Protein AF-0000000078447455 (afdb_homodimer)

Structure (mmCIF, N/CA/C/O backbone):
data_AF-0000000078447455-model_v1
#
loop_
_entity.id
_entity.type
_entity.pdbx_description
1 polymer 'glutamine--fructose-6-phosphate transaminase (isomerizing)'
#
loop_
_atom_site.group_PDB
_atom_site.id
_atom_site.type_symbol
_atom_site.label_atom_id
_atom_site.label_alt_id
_atom_site.label_comp_id
_atom_site.label_asym_id
_atom_site.label_entity_id
_atom_site.label_seq_id
_atom_site.pdbx_PDB_ins_code
_atom_site.Cartn_x
_atom_site.Cartn_y
_atom_site.Cartn_z
_atom_site.occupancy
_atom_site.B_iso_or_equiv
_atom_site.auth_seq_id
_atom_site.auth_comp_id
_atom_site.auth_asym_id
_atom_site.auth_atom_id
_atom_site.pdbx_PDB_model_num
ATOM 1 N N . MET A 1 1 ? 68.625 3.104 28.047 1 15.87 1 MET A N 1
ATOM 2 C CA . MET A 1 1 ? 68.812 3.299 29.484 1 15.87 1 MET A CA 1
ATOM 3 C C . MET A 1 1 ? 67.438 3.658 30.125 1 15.87 1 MET A C 1
ATOM 5 O O . MET A 1 1 ? 67.062 3.074 31.141 1 15.87 1 MET A O 1
ATOM 9 N N . TYR A 1 2 ? 67.188 5.035 30.156 1 17.27 2 TYR A N 1
ATOM 10 C CA . TYR A 1 2 ? 66.5 5.887 31.109 1 17.27 2 TYR A CA 1
ATOM 11 C C . TYR A 1 2 ? 65 5.652 31.078 1 17.27 2 TYR A C 1
ATOM 13 O O . TYR A 1 2 ? 64.312 5.934 30.078 1 17.27 2 TYR A O 1
ATOM 21 N N . LEU A 1 3 ? 64.312 4.762 31.828 1 17.94 3 LEU A N 1
ATOM 22 C CA . LEU A 1 3 ? 63.062 4.078 32.031 1 17.94 3 LEU A CA 1
ATOM 23 C C . LEU A 1 3 ? 61.938 5.078 32.312 1 17.94 3 LEU A C 1
ATOM 25 O O . LEU A 1 3 ? 60.844 4.938 31.781 1 17.94 3 LEU A O 1
ATOM 29 N N . ALA A 1 4 ? 62.062 5.879 33.344 1 16.58 4 ALA A N 1
ATOM 30 C CA . ALA A 1 4 ? 61.25 5.832 34.562 1 16.58 4 ALA A CA 1
ATOM 31 C C . ALA A 1 4 ? 59.906 6.484 34.344 1 16.58 4 ALA A C 1
ATOM 33 O O . ALA A 1 4 ? 58.875 5.859 34.594 1 16.58 4 ALA A O 1
ATOM 34 N N . GLU A 1 5 ? 59.469 7.613 35.094 1 16.3 5 GLU A N 1
ATOM 35 C CA . GLU A 1 5 ? 58.781 7.953 36.344 1 16.3 5 GLU A CA 1
ATOM 36 C C . GLU A 1 5 ? 57.531 8.781 36.094 1 16.3 5 GLU A C 1
ATOM 38 O O . GLU A 1 5 ? 56.719 9 37 1 16.3 5 GLU A O 1
ATOM 43 N N . LYS A 1 6 ? 57.375 9.539 35.094 1 17.77 6 LYS A N 1
ATOM 44 C CA . LYS A 1 6 ? 56.844 10.852 35.438 1 17.77 6 LYS A CA 1
ATOM 45 C C . LYS A 1 6 ? 55.375 10.742 35.906 1 17.77 6 LYS A C 1
ATOM 47 O O . LYS A 1 6 ? 54.688 9.789 35.562 1 17.77 6 LYS A O 1
ATOM 52 N N . GLY A 1 7 ? 54.75 11.852 36.438 1 18.23 7 GLY A N 1
ATOM 53 C CA . GLY A 1 7 ? 54.031 12.531 37.5 1 18.23 7 GLY A CA 1
ATOM 54 C C . GLY A 1 7 ? 52.531 12.297 37.438 1 18.23 7 GLY A C 1
ATOM 55 O O . GLY A 1 7 ? 51.938 12.266 36.375 1 18.23 7 GLY A O 1
ATOM 56 N N . PHE A 1 8 ? 51.844 11.75 38.562 1 18.41 8 PHE A N 1
ATOM 57 C CA . PHE A 1 8 ? 50.812 11.07 39.344 1 18.41 8 PHE A CA 1
ATOM 58 C C . PHE A 1 8 ? 49.594 11.984 39.562 1 18.41 8 PHE A C 1
ATOM 60 O O . PHE A 1 8 ? 49.281 12.359 40.688 1 18.41 8 PHE A O 1
ATOM 67 N N . PHE A 1 9 ? 49.219 12.984 38.656 1 18.19 9 PHE A N 1
ATOM 68 C CA . PHE A 1 9 ? 48.406 14.07 39.188 1 18.19 9 PHE A CA 1
ATOM 69 C C . PHE A 1 9 ? 47.188 13.531 39.906 1 18.19 9 PHE A C 1
ATOM 71 O O . PHE A 1 9 ? 46.438 12.711 39.375 1 18.19 9 PHE A O 1
ATOM 78 N N . THR A 1 10 ? 47.188 13.492 41.25 1 17.3 10 THR A N 1
ATOM 79 C CA . THR A 1 10 ? 46.406 13.055 42.406 1 17.3 10 THR A CA 1
ATOM 80 C C . THR A 1 10 ? 45.031 13.719 42.406 1 17.3 10 THR A C 1
ATOM 82 O O . THR A 1 10 ? 44.906 14.945 42.5 1 17.3 10 THR A O 1
ATOM 85 N N . PHE A 1 11 ? 44.156 13.484 41.469 1 16.73 11 PHE A N 1
ATOM 86 C CA . PHE A 1 11 ? 42.812 14.047 41.531 1 16.73 11 PHE A CA 1
ATOM 87 C C . PHE A 1 11 ? 42.188 13.828 42.906 1 16.73 11 PHE A C 1
ATOM 89 O O . PHE A 1 11 ? 41.938 12.688 43.312 1 16.73 11 PHE A O 1
ATOM 96 N N . ASN A 1 12 ? 42.594 14.617 43.938 1 16.53 12 ASN A N 1
ATOM 97 C CA . ASN A 1 12 ? 42.312 14.688 45.375 1 16.53 12 ASN A CA 1
ATOM 98 C C . ASN A 1 12 ? 40.844 14.461 45.688 1 16.53 12 ASN A C 1
ATOM 100 O O . ASN A 1 12 ? 40 14.602 44.812 1 16.53 12 ASN A O 1
ATOM 104 N N . ASN A 1 13 ? 40.344 14.406 47.094 1 17.31 13 ASN A N 1
ATOM 105 C CA . ASN A 1 13 ? 39.688 13.812 48.25 1 17.31 13 ASN A CA 1
ATOM 106 C C . ASN A 1 13 ? 38.344 14.453 48.5 1 17.31 13 ASN A C 1
ATOM 108 O O . ASN A 1 13 ? 37.375 13.766 48.875 1 17.31 13 ASN A O 1
ATOM 112 N N . GLY A 1 14 ? 38.188 15.844 48.719 1 17.05 14 GLY A N 1
ATOM 113 C CA . GLY A 1 14 ? 37.656 16.203 50 1 17.05 14 GLY A CA 1
ATOM 114 C C . GLY A 1 14 ? 36.156 15.891 50.125 1 17.05 14 GLY A C 1
ATOM 115 O O . GLY A 1 14 ? 35.75 15.227 51.094 1 17.05 14 GLY A O 1
ATOM 116 N N . THR A 1 15 ? 35.125 16.797 49.625 1 17.81 15 THR A N 1
ATOM 117 C CA . THR A 1 15 ? 34.344 17.781 50.344 1 17.81 15 THR A CA 1
ATOM 118 C C . THR A 1 15 ? 33 17.188 50.75 1 17.81 15 THR A C 1
ATOM 120 O O . THR A 1 15 ? 32.375 16.453 49.969 1 17.81 15 THR A O 1
ATOM 123 N N . ASN A 1 16 ? 32.344 17.422 52.031 1 17.3 16 ASN A N 1
ATOM 124 C CA . ASN A 1 16 ? 31.516 17 53.188 1 17.3 16 ASN A CA 1
ATOM 125 C C . ASN A 1 16 ? 30.031 17.125 52.875 1 17.3 16 ASN A C 1
ATOM 127 O O . ASN A 1 16 ? 29.578 18.141 52.344 1 17.3 16 ASN A O 1
ATOM 131 N N . PHE A 1 17 ? 29.25 16.094 52.656 1 19.05 17 PHE A N 1
ATOM 132 C CA . PHE A 1 17 ? 27.797 15.914 52.594 1 19.05 17 PHE A CA 1
ATOM 133 C C . PHE A 1 17 ? 27.141 16.406 53.844 1 19.05 17 PHE A C 1
ATOM 135 O O . PHE A 1 17 ? 27.25 15.789 54.906 1 19.05 17 PHE A O 1
ATOM 142 N N . TYR A 1 18 ? 27.125 17.719 54.281 1 17.47 18 TYR A N 1
ATOM 143 C CA . TYR A 1 18 ? 26.688 18.281 55.562 1 17.47 18 TYR A CA 1
ATOM 144 C C . TYR A 1 18 ? 25.359 17.672 56 1 17.47 18 TYR A C 1
ATOM 146 O O . TYR A 1 18 ? 24.469 17.469 55.156 1 17.47 18 TYR A O 1
ATOM 154 N N . ASN A 1 19 ? 25.125 16.891 57.281 1 19.56 19 ASN A N 1
ATOM 155 C CA . ASN A 1 19 ? 24.5 16.344 58.469 1 19.56 19 ASN A CA 1
ATOM 156 C C . ASN A 1 19 ? 23.422 17.266 59.031 1 19.56 19 ASN A C 1
ATOM 158 O O . ASN A 1 19 ? 22.469 16.812 59.656 1 19.56 19 ASN A O 1
ATOM 162 N N . TRP A 1 20 ? 23.594 18.656 59.375 1 18 20 TRP A N 1
ATOM 163 C CA . TRP A 1 20 ? 23.5 19.359 60.656 1 18 20 TRP A CA 1
ATOM 164 C C . TRP A 1 20 ? 22.125 20.016 60.812 1 18 20 TRP A C 1
ATOM 166 O O . TRP A 1 20 ? 21.828 20.609 61.844 1 18 20 TRP A O 1
ATOM 176 N N . LEU A 1 21 ? 21.297 20.547 59.844 1 17.94 21 LEU A N 1
ATOM 177 C CA . LEU A 1 21 ? 20.625 21.703 60.406 1 17.94 21 LEU A CA 1
ATOM 178 C C . LEU A 1 21 ? 19.641 21.281 61.5 1 17.94 21 LEU A C 1
ATOM 180 O O . LEU A 1 21 ? 19 20.234 61.375 1 17.94 21 LEU A O 1
ATOM 184 N N . ASN A 1 22 ? 19.656 21.766 62.812 1 18.16 22 ASN A N 1
ATOM 185 C CA . ASN A 1 22 ? 19.281 21.844 64.188 1 18.16 22 ASN A CA 1
ATOM 186 C C . ASN A 1 22 ? 17.781 22.031 64.375 1 18.16 22 ASN A C 1
ATOM 188 O O . ASN A 1 22 ? 17.047 22.094 63.375 1 18.16 22 ASN A O 1
ATOM 192 N N . PRO A 1 23 ? 17.438 23 65.125 1 19.02 23 PRO A N 1
ATOM 193 C CA . PRO A 1 23 ? 16.547 23.234 66.25 1 19.02 23 PRO A CA 1
ATOM 194 C C . PRO A 1 23 ? 15.102 23.484 65.875 1 19.02 23 PRO A C 1
ATOM 196 O O . PRO A 1 23 ? 14.188 22.812 66.375 1 19.02 23 PRO A O 1
ATOM 199 N N . LYS A 1 24 ? 14.672 24.953 65.875 1 20.27 24 LYS A N 1
ATOM 200 C CA . LYS A 1 24 ? 13.641 25.797 66.5 1 20.27 24 LYS A CA 1
ATOM 201 C C . LYS A 1 24 ? 12.445 25.953 65.562 1 20.27 24 LYS A C 1
ATOM 203 O O . LYS A 1 24 ? 11.625 26.859 65.75 1 20.27 24 LYS A O 1
ATOM 208 N N . ASP A 1 25 ? 12.234 25.156 64.5 1 17.86 25 ASP A N 1
ATOM 209 C CA . ASP A 1 25 ? 11.195 25.656 63.594 1 17.86 25 ASP A CA 1
ATOM 210 C C . ASP A 1 25 ? 9.852 25.781 64.312 1 17.86 25 ASP A C 1
ATOM 212 O O . ASP A 1 25 ? 9.375 24.812 64.938 1 17.86 25 ASP A O 1
ATOM 216 N N . LYS A 1 26 ? 9.406 27.125 64.562 1 20.67 26 LYS A N 1
ATOM 217 C CA . LYS A 1 26 ? 8.477 28.141 65.062 1 20.67 26 LYS A CA 1
ATOM 218 C C . LYS A 1 26 ? 7.035 27.766 64.75 1 20.67 26 LYS A C 1
ATOM 220 O O . LYS A 1 26 ? 6.773 26.953 63.875 1 20.67 26 LYS A O 1
ATOM 225 N N . HIS A 1 27 ? 5.961 28.562 64.938 1 20.03 27 HIS A N 1
ATOM 226 C CA . HIS A 1 27 ? 4.637 28.703 65.562 1 20.03 27 HIS A CA 1
ATOM 227 C C . HIS A 1 27 ? 3.543 28.406 64.5 1 20.03 27 HIS A C 1
ATOM 229 O O . HIS A 1 27 ? 3.203 29.266 63.719 1 20.03 27 HIS A O 1
ATOM 235 N N . LEU A 1 28 ? 3.533 27.297 63.875 1 17.14 28 LEU A N 1
ATOM 236 C CA . LEU A 1 28 ? 2.695 27.062 62.719 1 17.14 28 LEU A CA 1
ATOM 237 C C . LEU A 1 28 ? 1.22 27.047 63.094 1 17.14 28 LEU A C 1
ATOM 239 O O . LEU A 1 28 ? 0.357 26.797 62.25 1 17.14 28 LEU A O 1
ATOM 243 N N . VAL A 1 29 ? 0.848 26.875 64.312 1 18.94 29 VAL A N 1
ATOM 244 C CA . VAL A 1 29 ? -0.342 26.047 64.5 1 18.94 29 VAL A CA 1
ATOM 245 C C . VAL A 1 29 ? -1.56 26.797 63.938 1 18.94 29 VAL A C 1
ATOM 247 O O . VAL A 1 29 ? -2.604 26.188 63.688 1 18.94 29 VAL A O 1
ATOM 250 N N . ASP A 1 30 ? -1.651 28.031 63.656 1 17 30 ASP A N 1
ATOM 251 C CA . ASP A 1 30 ? -2.844 28.578 64.312 1 17 30 ASP A CA 1
ATOM 252 C C . ASP A 1 30 ? -4.098 28.281 63.469 1 17 30 ASP A C 1
ATOM 254 O O . ASP A 1 30 ? -5.207 28.641 63.875 1 17 30 ASP A O 1
ATOM 258 N N . SER A 1 31 ? -4.062 27.891 62.188 1 17.94 31 SER A N 1
ATOM 259 C CA . SER A 1 31 ? -5.262 28.391 61.531 1 17.94 31 SER A CA 1
ATOM 260 C C . SER A 1 31 ? -6.508 27.672 62.031 1 17.94 31 SER A C 1
ATOM 262 O O . SER A 1 31 ? -6.504 26.438 62.188 1 17.94 31 SER A O 1
ATOM 264 N N . SER A 1 32 ? -7.445 28.344 62.719 1 18.02 32 SER A N 1
ATOM 265 C CA . SER A 1 32 ? -8.773 28.188 63.281 1 18.02 32 SER A CA 1
ATOM 266 C C . SER A 1 32 ? -9.742 27.578 62.281 1 18.02 32 SER A C 1
ATOM 268 O O . SER A 1 32 ? -9.93 28.125 61.188 1 18.02 32 SER A O 1
ATOM 270 N N . ARG A 1 33 ? -10.016 26.203 62.344 1 19.64 33 ARG A N 1
ATOM 271 C CA . ARG A 1 33 ? -10.719 25.109 61.688 1 19.64 33 ARG A CA 1
ATOM 272 C C . ARG A 1 33 ? -12.148 25.516 61.312 1 19.64 33 ARG A C 1
ATOM 274 O O . ARG A 1 33 ? -12.578 25.359 60.188 1 19.64 33 ARG A O 1
ATOM 281 N N . CYS A 1 34 ? -13.18 25.203 62.062 1 18.59 34 CYS A N 1
ATOM 282 C CA . CYS A 1 34 ? -14.281 24.312 61.75 1 18.59 34 CYS A CA 1
ATOM 283 C C . CYS A 1 34 ? -15.492 25.094 61.25 1 18.59 34 CYS A C 1
ATOM 285 O O . CYS A 1 34 ? -16.562 24.531 61.062 1 18.59 34 CYS A O 1
ATOM 287 N N . ARG A 1 35 ? -15.672 26.391 61.188 1 17.97 35 ARG A N 1
ATOM 288 C CA . ARG A 1 35 ? -16.984 26.797 61.688 1 17.97 35 ARG A CA 1
ATOM 289 C C . ARG A 1 35 ? -18.094 26.297 60.781 1 17.97 35 ARG A C 1
ATOM 291 O O . ARG A 1 35 ? -19.109 25.781 61.25 1 17.97 35 ARG A O 1
ATOM 298 N N . ASN A 1 36 ? -18.312 26.938 59.625 1 18.27 36 ASN A N 1
ATOM 299 C CA . ASN A 1 36 ? -19.703 27.344 59.5 1 18.27 36 ASN A CA 1
ATOM 300 C C . ASN A 1 36 ? -20.594 26.172 59.094 1 18.27 36 ASN A C 1
ATOM 302 O O . ASN A 1 36 ? -20.109 25.172 58.562 1 18.27 36 ASN A O 1
ATOM 306 N N . THR A 1 37 ? -22.031 26.219 59.188 1 18.66 37 THR A N 1
ATOM 307 C CA . THR A 1 37 ? -23.359 25.688 59.469 1 18.66 37 THR A CA 1
ATOM 308 C C . THR A 1 37 ? -23.906 24.906 58.25 1 18.66 37 THR A C 1
ATOM 310 O O . THR A 1 37 ? -24.5 23.844 58.438 1 18.66 37 THR A O 1
ATOM 313 N N . ASP A 1 38 ? -24.328 25.578 57.156 1 20.11 38 ASP A N 1
ATOM 314 C CA . ASP A 1 38 ? -25.656 25.25 56.625 1 20.11 38 ASP A CA 1
ATOM 315 C C . ASP A 1 38 ? -25.625 23.922 55.875 1 20.11 38 ASP A C 1
ATOM 317 O O . ASP A 1 38 ? -24.578 23.469 55.406 1 20.11 38 ASP A O 1
ATOM 321 N N . GLY A 1 39 ? -26.781 23.094 55.75 1 21.58 39 GLY A N 1
ATOM 322 C CA . GLY A 1 39 ? -27.375 21.781 55.562 1 21.58 39 GLY A CA 1
ATOM 323 C C . GLY A 1 39 ? -27.188 21.234 54.156 1 21.58 39 GLY A C 1
ATOM 324 O O . GLY A 1 39 ? -27.812 20.234 53.781 1 21.58 39 GLY A O 1
ATOM 325 N N . LYS A 1 40 ? -26.906 22.125 53.156 1 22.47 40 LYS A N 1
ATOM 326 C CA . LYS A 1 40 ? -27.266 21.703 51.781 1 22.47 40 LYS A CA 1
ATOM 327 C C . LYS A 1 40 ? -26.547 20.406 51.406 1 22.47 40 LYS A C 1
ATOM 329 O O . LYS A 1 40 ? -25.375 20.234 51.688 1 22.47 40 LYS A O 1
ATOM 334 N N . SER A 1 41 ? -27.344 19.344 51.031 1 22.39 41 SER A N 1
ATOM 335 C CA . SER A 1 41 ? -27.266 17.906 50.812 1 22.39 41 SER A CA 1
ATOM 336 C C . SER A 1 41 ? -26.234 17.547 49.75 1 22.39 41 SER A C 1
ATOM 338 O O . SER A 1 41 ? -25.953 18.344 48.875 1 22.39 41 SER A O 1
ATOM 340 N N . GLY A 1 42 ? -25.297 16.516 50 1 21.34 42 GLY A N 1
ATOM 341 C CA . GLY A 1 42 ? -24.047 15.953 49.531 1 21.34 42 GLY A CA 1
ATOM 342 C C . GLY A 1 42 ? -24.109 15.453 48.094 1 21.34 42 GLY A C 1
ATOM 343 O O . GLY A 1 42 ? -23.109 14.938 47.562 1 21.34 42 GLY A O 1
ATOM 344 N N . ILE A 1 43 ? -25.312 15.125 47.594 1 21.42 43 ILE A N 1
ATOM 345 C CA . ILE A 1 43 ? -25.5 14.141 46.531 1 21.42 43 ILE A CA 1
ATOM 346 C C . ILE A 1 43 ? -25.078 14.742 45.188 1 21.42 43 ILE A C 1
ATOM 348 O O . ILE A 1 43 ? -24.875 14.016 44.219 1 21.42 43 ILE A O 1
ATOM 352 N N . ASP A 1 44 ? -25.312 16.078 45 1 20.69 44 ASP A N 1
ATOM 353 C CA . ASP A 1 44 ? -25.391 16.672 43.656 1 20.69 44 ASP A CA 1
ATOM 354 C C . ASP A 1 44 ? -24.031 16.672 42.969 1 20.69 44 ASP A C 1
ATOM 356 O O . ASP A 1 44 ? -23.891 17.188 41.875 1 20.69 44 ASP A O 1
ATOM 360 N N . TYR A 1 45 ? -22.953 16.625 43.75 1 21.72 45 TYR A N 1
ATOM 361 C CA . TYR A 1 45 ? -21.656 17.016 43.219 1 21.72 45 TYR A CA 1
ATOM 362 C C . TYR A 1 45 ? -21.156 16 42.188 1 21.72 45 TYR A C 1
ATOM 364 O O . TYR A 1 45 ? -20.25 16.297 41.406 1 21.72 45 TYR A O 1
ATOM 372 N N . LEU A 1 46 ? -21.484 14.664 42.438 1 21.72 46 LEU A N 1
ATOM 373 C CA . LEU A 1 46 ? -20.812 13.609 41.688 1 21.72 46 LEU A CA 1
ATOM 374 C C . LEU A 1 46 ? -21.234 13.641 40.219 1 21.72 46 LEU A C 1
ATOM 376 O O . LEU A 1 46 ? -20.609 12.984 39.375 1 21.72 46 LEU A O 1
ATOM 380 N N . SER A 1 47 ? -22.5 14.062 39.938 1 22.23 47 SER A N 1
ATOM 381 C CA . SER A 1 47 ? -23.125 13.938 38.625 1 22.23 47 SER A CA 1
ATOM 382 C C . SER A 1 47 ? -22.359 14.75 37.562 1 22.23 47 SER A C 1
ATOM 384 O O . SER A 1 47 ? -22.453 14.477 36.375 1 22.23 47 SER A O 1
ATOM 386 N N . SER A 1 48 ? -21.953 15.945 37.938 1 22.47 48 SER A N 1
ATOM 387 C CA . SER A 1 48 ? -21.5 16.922 36.969 1 22.47 48 SER A CA 1
ATOM 388 C C . SER A 1 48 ? -20.203 16.453 36.281 1 22.47 48 SER A C 1
ATOM 390 O O . SER A 1 48 ? -19.703 17.109 35.375 1 22.47 48 SER A O 1
ATOM 392 N N . LEU A 1 49 ? -19.391 15.672 37.031 1 22.42 49 LEU A N 1
ATOM 393 C CA . LEU A 1 49 ? -18.078 15.336 36.5 1 22.42 49 LEU A CA 1
ATOM 394 C C . LEU A 1 49 ? -18.188 14.477 35.25 1 22.42 49 LEU A C 1
ATOM 396 O O . LEU A 1 49 ? -17.25 14.359 34.469 1 22.42 49 LEU A O 1
ATOM 400 N N . PHE A 1 50 ? -19.234 13.602 35.219 1 25.06 50 PHE A N 1
ATOM 401 C CA . PHE A 1 50 ? -19.344 12.531 34.219 1 25.06 50 PHE A CA 1
ATOM 402 C C . PHE A 1 50 ? -19.672 13.102 32.844 1 25.06 50 PHE A C 1
ATOM 404 O O . PHE A 1 50 ? -19.828 12.352 31.875 1 25.06 50 PHE A O 1
ATOM 411 N N . HIS A 1 51 ? -20.328 14.25 32.781 1 23.11 51 HIS A N 1
ATOM 412 C CA . HIS A 1 51 ? -20.875 14.625 31.484 1 23.11 51 HIS A CA 1
ATOM 413 C C . HIS A 1 51 ? -19.75 14.781 30.453 1 23.11 51 HIS A C 1
ATOM 415 O O . HIS A 1 51 ? -20.031 14.906 29.25 1 23.11 51 HIS A O 1
ATOM 421 N N . ARG A 1 52 ? -18.578 15.352 30.828 1 22.95 52 ARG A N 1
ATOM 422 C CA . ARG A 1 52 ? -17.781 15.922 29.75 1 22.95 52 ARG A CA 1
ATOM 423 C C . ARG A 1 52 ? -17.078 14.828 28.953 1 22.95 52 ARG A C 1
ATOM 425 O O . ARG A 1 52 ? -16.078 15.086 28.281 1 22.95 52 ARG A O 1
ATOM 432 N N . PHE A 1 53 ? -17.312 13.57 29.344 1 26.12 53 PHE A N 1
ATOM 433 C CA . PHE A 1 53 ? -16.5 12.641 28.547 1 26.12 53 PHE A CA 1
ATOM 434 C C . PHE A 1 53 ? -16.891 12.695 27.078 1 26.12 53 PHE A C 1
ATOM 436 O O . PHE A 1 53 ? -17.812 11.984 26.656 1 26.12 53 PHE A O 1
ATOM 443 N N . LYS A 1 54 ? -16.922 13.898 26.5 1 25.78 54 LYS A N 1
ATOM 444 C CA . LYS A 1 54 ? -17.094 14.18 25.078 1 25.78 54 LYS A CA 1
ATOM 445 C C . LYS A 1 54 ? -16.203 13.289 24.234 1 25.78 54 LYS A C 1
ATOM 447 O O . LYS A 1 54 ? -15.109 12.898 24.656 1 25.78 54 LYS A O 1
ATOM 452 N N . SER A 1 55 ? -16.828 12.633 23.297 1 27.78 55 SER A N 1
ATOM 453 C CA . SER A 1 55 ? -16.406 11.82 22.172 1 27.78 55 SER A CA 1
ATOM 454 C C . SER A 1 55 ? -15.133 12.375 21.547 1 27.78 55 SER A C 1
ATOM 456 O O . SER A 1 55 ? -15.172 13.367 20.812 1 27.78 55 SER A O 1
ATOM 458 N N . ILE A 1 56 ? -14.18 12.359 22.328 1 27.73 56 ILE A N 1
ATOM 459 C CA . ILE A 1 56 ? -12.977 13.133 22.031 1 27.73 56 ILE A CA 1
ATOM 460 C C . ILE A 1 56 ? -12.336 12.633 20.75 1 27.73 56 ILE A C 1
ATOM 462 O O . ILE A 1 56 ? -11.117 12.641 20.609 1 27.73 56 ILE A O 1
ATOM 466 N N . PHE A 1 57 ? -12.93 11.688 20.062 1 29.36 57 PHE A N 1
ATOM 467 C CA . PHE A 1 57 ? -12.086 11.516 18.891 1 29.36 57 PHE A CA 1
ATOM 468 C C . PHE A 1 57 ? -11.938 12.828 18.141 1 29.36 57 PHE A C 1
ATOM 470 O O . PHE A 1 57 ? -12.922 13.375 17.641 1 29.36 57 PHE A O 1
ATOM 477 N N . PRO A 1 58 ? -10.898 13.484 18.453 1 29.06 58 PRO A N 1
ATOM 478 C CA . PRO A 1 58 ? -10.773 14.836 17.922 1 29.06 58 PRO A CA 1
ATOM 479 C C . PRO A 1 58 ? -10.859 14.883 16.391 1 29.06 58 PRO A C 1
ATOM 481 O O . PRO A 1 58 ? -10.484 13.922 15.719 1 29.06 58 PRO A O 1
ATOM 484 N N . ILE A 1 59 ? -11.797 15.445 15.93 1 29.44 59 ILE A N 1
ATOM 485 C CA . ILE A 1 59 ? -12.047 15.859 14.555 1 29.44 59 ILE A CA 1
ATOM 486 C C . ILE A 1 59 ? -10.75 16.344 13.914 1 29.44 59 ILE A C 1
ATOM 488 O O . ILE A 1 59 ? -10.141 17.312 14.391 1 29.44 59 ILE A O 1
ATOM 492 N N . ARG A 1 60 ? -10.156 15.508 13.211 1 33.34 60 ARG A N 1
ATOM 493 C CA . ARG A 1 60 ? -8.875 15.594 12.516 1 33.34 60 ARG A CA 1
ATOM 494 C C . ARG A 1 60 ? -8.914 16.688 11.445 1 33.34 60 ARG A C 1
ATOM 496 O O . ARG A 1 60 ? -9.719 16.625 10.516 1 33.34 60 ARG A O 1
ATOM 503 N N . TYR A 1 61 ? -8.602 17.953 11.859 1 33.84 61 TYR A N 1
ATOM 504 C CA . TYR A 1 61 ? -8.797 19.219 11.141 1 33.84 61 TYR A CA 1
ATOM 505 C C . TYR A 1 61 ? -7.551 19.578 10.336 1 33.84 61 TYR A C 1
ATOM 507 O O . TYR A 1 61 ? -6.438 19.188 10.688 1 33.84 61 TYR A O 1
ATOM 515 N N . ALA A 1 62 ? -7.641 20.109 9.188 1 37.44 62 ALA A N 1
ATOM 516 C CA . ALA A 1 62 ? -6.766 20.5 8.086 1 37.44 62 ALA A CA 1
ATOM 517 C C . ALA A 1 62 ? -5.938 21.734 8.469 1 37.44 62 ALA A C 1
ATOM 519 O O . ALA A 1 62 ? -6.469 22.719 8.984 1 37.44 62 ALA A O 1
ATOM 520 N N . GLU A 1 63 ? -4.676 21.641 8.875 1 47.94 63 GLU A N 1
ATOM 521 C CA . GLU A 1 63 ? -3.869 22.781 9.305 1 47.94 63 GLU A CA 1
ATOM 522 C C . GLU A 1 63 ? -2.973 23.281 8.172 1 47.94 63 GLU A C 1
ATOM 524 O O . GLU A 1 63 ? -1.785 22.953 8.125 1 47.94 63 GLU A O 1
ATOM 529 N N . CYS A 1 64 ? -3.438 23.5 6.996 1 61.94 64 CYS A N 1
ATOM 530 C CA . CYS A 1 64 ? -2.645 24.125 5.941 1 61.94 64 CYS A CA 1
ATOM 531 C C . CYS A 1 64 ? -2.973 25.609 5.82 1 61.94 64 CYS A C 1
ATOM 533 O O . CYS A 1 64 ? -4.086 26.031 6.137 1 61.94 64 CYS A O 1
ATOM 535 N N . CYS A 1 65 ? -1.994 26.641 6.223 1 83.31 65 CYS A N 1
ATOM 536 C CA . CYS A 1 65 ? -2.084 28.094 6.137 1 83.31 65 CYS A CA 1
ATOM 537 C C . CYS A 1 65 ? -1.153 28.766 7.148 1 83.31 65 CYS A C 1
ATOM 539 O O . CYS A 1 65 ? -0.583 28.094 8.008 1 83.31 65 CYS A O 1
ATOM 541 N N . GLY A 1 66 ? -0.867 29.875 6.934 1 90.38 66 GLY A N 1
ATOM 542 C CA . GLY A 1 66 ? 0.007 30.641 7.816 1 90.38 66 GLY A CA 1
ATOM 543 C C . GLY A 1 66 ? -0.608 31.938 8.289 1 90.38 66 GLY A C 1
ATOM 544 O O . GLY A 1 66 ? -1.161 32.688 7.492 1 90.38 66 GLY A O 1
ATOM 545 N N . ILE A 1 67 ? -0.547 32.156 9.594 1 95.62 67 ILE A N 1
ATOM 546 C CA . ILE A 1 67 ? -1.048 33.375 10.219 1 95.62 67 ILE A CA 1
ATOM 547 C C . ILE A 1 67 ? 0.123 34.281 10.594 1 95.62 67 ILE A C 1
ATOM 549 O O . ILE A 1 67 ? 1.155 33.812 11.07 1 95.62 67 ILE A O 1
ATOM 553 N N . VAL A 1 68 ? -0.013 35.562 10.32 1 97.12 68 VAL A N 1
ATOM 554 C CA . VAL A 1 68 ? 0.916 36.562 10.836 1 97.12 68 VAL A CA 1
ATOM 555 C C . VAL A 1 68 ? 0.138 37.75 11.391 1 97.12 68 VAL A C 1
ATOM 557 O O . VAL A 1 68 ? -0.874 38.156 10.82 1 97.12 68 VAL A O 1
ATOM 560 N N . GLY A 1 69 ? 0.469 38.219 12.531 1 98.06 69 GLY A N 1
ATOM 561 C CA . GLY A 1 69 ? -0.075 39.406 13.164 1 98.06 69 GLY A CA 1
ATOM 562 C C . GLY A 1 69 ? 0.99 40.281 13.781 1 98.06 69 GLY A C 1
ATOM 563 O O . GLY A 1 69 ? 2.066 39.812 14.148 1 98.06 69 GLY A O 1
ATOM 564 N N . TYR A 1 70 ? 0.648 41.531 13.82 1 97.69 70 TYR A N 1
ATOM 565 C CA . TYR A 1 70 ? 1.624 42.469 14.367 1 97.69 70 TYR A CA 1
ATOM 566 C C . TYR A 1 70 ? 0.933 43.625 15.047 1 97.69 70 TYR A C 1
ATOM 568 O O . TYR A 1 70 ? -0.073 44.156 14.547 1 97.69 70 TYR A O 1
ATOM 576 N N . LEU A 1 71 ? 1.352 43.969 16.203 1 97.69 71 LEU A N 1
ATOM 577 C CA . LEU A 1 71 ? 1.02 45.188 16.953 1 97.69 71 LEU A CA 1
ATOM 578 C C . LEU A 1 71 ? 2.283 45.906 17.406 1 97.69 71 LEU A C 1
ATOM 580 O O . LEU A 1 71 ? 3.057 45.375 18.203 1 97.69 71 LEU A O 1
ATOM 584 N N . GLY A 1 72 ? 2.479 47.094 16.875 1 94.88 72 GLY A N 1
ATOM 585 C CA . GLY A 1 72 ? 3.688 47.781 17.281 1 94.88 72 GLY A CA 1
ATOM 586 C C . GLY A 1 72 ? 4.016 49 16.422 1 94.88 72 GLY A C 1
ATOM 587 O O . GLY A 1 72 ? 3.184 49.438 15.641 1 94.88 72 GLY A O 1
ATOM 588 N N . PRO A 1 73 ? 5.215 49.5 16.578 1 92.5 73 PRO A N 1
ATOM 589 C CA . PRO A 1 73 ? 5.566 50.781 15.93 1 92.5 73 PRO A CA 1
ATOM 590 C C . PRO A 1 73 ? 6.113 50.594 14.516 1 92.5 73 PRO A C 1
ATOM 592 O O . PRO A 1 73 ? 6.18 51.531 13.742 1 92.5 73 PRO A O 1
ATOM 595 N N . GLU A 1 74 ? 6.508 49.438 14.125 1 90.81 74 GLU A N 1
ATOM 596 C CA . GLU A 1 74 ? 7.043 49.219 12.781 1 90.81 74 GLU A CA 1
ATOM 597 C C . GLU A 1 74 ? 5.945 49.312 11.727 1 90.81 74 GLU A C 1
ATOM 599 O O . GLU A 1 74 ? 4.758 49.219 12.047 1 90.81 74 GLU A O 1
ATOM 604 N N . GLU A 1 75 ? 6.445 49.531 10.523 1 91.44 75 GLU A N 1
ATOM 605 C CA . GLU A 1 75 ? 5.469 49.531 9.438 1 91.44 75 GLU A CA 1
ATOM 606 C C . GLU A 1 75 ? 4.785 48.156 9.336 1 91.44 75 GLU A C 1
ATOM 608 O O . GLU A 1 75 ? 5.359 47.188 8.805 1 91.44 75 GLU A O 1
ATOM 613 N N . THR A 1 76 ? 3.574 48.156 9.664 1 94.19 76 THR A N 1
ATOM 614 C CA . THR A 1 76 ? 2.828 46.906 9.805 1 94.19 76 THR A CA 1
ATOM 615 C C . THR A 1 76 ? 2.793 46.156 8.477 1 94.19 76 THR A C 1
ATOM 617 O O . THR A 1 76 ? 2.945 44.938 8.453 1 94.19 76 THR A O 1
ATOM 620 N N . LYS A 1 77 ? 2.592 46.906 7.391 1 94.81 77 LYS A N 1
ATOM 621 C CA . LYS A 1 77 ? 2.508 46.25 6.078 1 94.81 77 LYS A CA 1
ATOM 622 C C . LYS A 1 77 ? 3.775 45.469 5.766 1 94.81 77 LYS A C 1
ATOM 624 O O . LYS A 1 77 ? 3.707 44.375 5.227 1 94.81 77 LYS A O 1
ATOM 629 N N . ASP A 1 78 ? 4.883 45.969 6.098 1 93.81 78 ASP A N 1
ATOM 630 C CA . ASP A 1 78 ? 6.156 45.312 5.816 1 93.81 78 ASP A CA 1
ATOM 631 C C . ASP A 1 78 ? 6.328 44.062 6.672 1 93.81 78 ASP A C 1
ATOM 633 O O . ASP A 1 78 ? 6.832 43.031 6.195 1 93.81 78 ASP A O 1
ATOM 637 N N . VAL A 1 79 ? 5.934 44.125 7.891 1 94.25 79 VAL A N 1
ATOM 638 C CA . VAL A 1 79 ? 6.012 43 8.797 1 94.25 79 VAL A CA 1
ATOM 639 C C . VAL A 1 79 ? 5.113 41.875 8.297 1 94.25 79 VAL A C 1
ATOM 641 O O . VAL A 1 79 ? 5.516 40.688 8.281 1 94.25 79 VAL A O 1
ATOM 644 N N . LEU A 1 80 ? 3.939 42.25 7.871 1 96.81 80 LEU A N 1
ATOM 645 C CA . LEU A 1 80 ? 2.979 41.25 7.402 1 96.81 80 LEU A CA 1
ATOM 646 C C . LEU A 1 80 ? 3.447 40.625 6.098 1 96.81 80 LEU A C 1
ATOM 648 O O . LEU A 1 80 ? 3.344 39.406 5.926 1 96.81 80 LEU A O 1
ATOM 652 N N . LEU A 1 81 ? 3.977 41.438 5.199 1 94.94 81 LEU A N 1
ATOM 653 C CA . LEU A 1 81 ? 4.473 40.906 3.932 1 94.94 81 LEU A CA 1
ATOM 654 C C . LEU A 1 81 ? 5.66 39.969 4.156 1 94.94 81 LEU A C 1
ATOM 656 O O . LEU A 1 81 ? 5.762 38.938 3.516 1 94.94 81 LEU A O 1
ATOM 660 N N . HIS A 1 82 ? 6.473 40.344 5.039 1 92.5 82 HIS A N 1
ATOM 661 C CA . HIS A 1 82 ? 7.602 39.5 5.391 1 92.5 82 HIS A CA 1
ATOM 662 C C . HIS A 1 82 ? 7.125 38.188 5.977 1 92.5 82 HIS A C 1
ATOM 664 O O . HIS A 1 82 ? 7.652 37.125 5.641 1 92.5 82 HIS A O 1
ATOM 670 N N . GLY A 1 83 ? 6.227 38.281 6.871 1 93.31 83 GLY A N 1
ATOM 671 C CA . GLY A 1 83 ? 5.676 37.062 7.473 1 93.31 83 GLY A CA 1
ATOM 672 C C . GLY A 1 83 ? 5.047 36.125 6.457 1 93.31 83 GLY A C 1
ATOM 673 O O . GLY A 1 83 ? 5.277 34.938 6.5 1 93.31 83 GLY A O 1
ATOM 674 N N . ILE A 1 84 ? 4.289 36.656 5.539 1 93.81 84 ILE A N 1
ATOM 675 C CA . ILE A 1 84 ? 3.639 35.875 4.5 1 93.81 84 ILE A CA 1
ATOM 676 C C . ILE A 1 84 ? 4.699 35.219 3.604 1 93.81 84 ILE A C 1
ATOM 678 O O . ILE A 1 84 ? 4.602 34.031 3.264 1 93.81 84 ILE A O 1
ATOM 682 N N . LYS A 1 85 ? 5.688 35.969 3.299 1 88.81 85 LYS A N 1
ATOM 683 C CA . LYS A 1 85 ? 6.77 35.469 2.459 1 88.81 85 LYS A CA 1
ATOM 684 C C . LYS A 1 85 ? 7.5 34.312 3.143 1 88.81 85 LYS A C 1
ATOM 686 O O . LYS A 1 85 ? 7.809 33.281 2.506 1 88.81 85 LYS A O 1
ATOM 691 N N . SER A 1 86 ? 7.695 34.5 4.398 1 84.56 86 SER A N 1
ATOM 692 C CA . SER A 1 86 ? 8.422 33.5 5.18 1 84.56 86 SER A CA 1
ATOM 693 C C . SER A 1 86 ? 7.621 32.219 5.293 1 84.56 86 SER A C 1
ATOM 695 O O . SER A 1 86 ? 8.195 31.125 5.457 1 84.56 86 SER A O 1
ATOM 697 N N . MET A 1 87 ? 6.324 32.312 5.191 1 86.38 87 MET A N 1
ATOM 698 C CA . MET A 1 87 ? 5.473 31.141 5.387 1 86.38 87 MET A CA 1
ATOM 699 C C . MET A 1 87 ? 4.828 30.719 4.07 1 86.38 87 MET A C 1
ATOM 701 O O . MET A 1 87 ? 3.824 30 4.07 1 86.38 87 MET A O 1
ATOM 705 N N . LYS A 1 88 ? 5.371 31.141 3.025 1 81.06 88 LYS A N 1
ATOM 706 C CA . LYS A 1 88 ? 4.809 30.844 1.712 1 81.06 88 LYS A CA 1
ATOM 707 C C . LYS A 1 88 ? 4.66 29.328 1.515 1 81.06 88 LYS A C 1
ATOM 709 O O . LYS A 1 88 ? 3.723 28.875 0.853 1 81.06 88 LYS A O 1
ATOM 714 N N . HIS A 1 89 ? 5.48 28.641 2.135 1 75.56 89 HIS A N 1
ATOM 715 C CA . HIS A 1 89 ? 5.508 27.188 1.967 1 75.56 89 HIS A CA 1
ATOM 716 C C . HIS A 1 89 ? 4.289 26.531 2.611 1 75.56 89 HIS A C 1
ATOM 718 O O . HIS A 1 89 ? 3.986 25.375 2.338 1 75.56 89 HIS A O 1
ATOM 724 N N . ARG A 1 90 ? 3.566 27.25 3.395 1 79.62 90 ARG A N 1
ATOM 725 C CA . ARG A 1 90 ? 2.391 26.703 4.074 1 79.62 90 ARG A CA 1
ATOM 726 C C . ARG A 1 90 ? 1.153 26.812 3.191 1 79.62 90 ARG A C 1
ATOM 728 O O . ARG A 1 90 ? 0.138 26.172 3.455 1 79.62 90 ARG A O 1
ATOM 735 N N . GLY A 1 91 ? 1.235 27.719 2.215 1 82.56 91 GLY A N 1
ATOM 736 C CA . GLY A 1 91 ? 0.1 27.859 1.316 1 82.56 91 GLY A CA 1
ATOM 737 C C . GLY A 1 91 ? 0.378 28.781 0.144 1 82.56 91 GLY A C 1
ATOM 738 O O . GLY A 1 91 ? 0.919 29.875 0.322 1 82.56 91 GLY A O 1
ATOM 739 N N . TYR A 1 92 ? -0.1 28.328 -1.007 1 79.19 92 TYR A N 1
ATOM 740 C CA . TYR A 1 92 ? 0.198 29.078 -2.221 1 79.19 92 TYR A CA 1
ATOM 741 C C . TYR A 1 92 ? -1.083 29.531 -2.91 1 79.19 92 TYR A C 1
ATOM 743 O O . TYR A 1 92 ? -1.036 30.25 -3.912 1 79.19 92 TYR A O 1
ATOM 751 N N . ASP A 1 93 ? -2.184 29.219 -2.365 1 85.56 93 ASP A N 1
ATOM 752 C CA . ASP A 1 93 ? -3.438 29.422 -3.082 1 85.56 93 ASP A CA 1
ATOM 753 C C . ASP A 1 93 ? -3.842 30.891 -3.076 1 85.56 93 ASP A C 1
ATOM 755 O O . ASP A 1 93 ? -4.293 31.422 -4.094 1 85.56 93 ASP A O 1
ATOM 759 N N . SER A 1 94 ? -3.777 31.469 -1.945 1 91.94 94 SER A N 1
ATOM 760 C CA . SER A 1 94 ? -4.156 32.875 -1.79 1 91.94 94 SER A CA 1
ATOM 761 C C . SER A 1 94 ? -3.461 33.5 -0.587 1 91.94 94 SER A C 1
ATOM 763 O O . SER A 1 94 ? -2.865 32.781 0.231 1 91.94 94 SER A O 1
ATOM 765 N N . CYS A 1 95 ? -3.352 34.75 -0.596 1 95.31 95 CYS A N 1
ATOM 766 C CA . CYS A 1 95 ? -2.797 35.5 0.539 1 95.31 95 CYS A CA 1
ATOM 767 C C . CYS A 1 95 ? -3.42 36.875 0.655 1 95.31 95 CYS A C 1
ATOM 769 O O . CYS A 1 95 ? -4.109 37.344 -0.26 1 95.31 95 CYS A O 1
ATOM 771 N N . GLY A 1 96 ? -3.293 37.5 1.821 1 96.81 96 GLY A N 1
ATOM 772 C CA . GLY A 1 96 ? -3.844 38.812 2.043 1 96.81 96 GLY A CA 1
ATOM 773 C C . GLY A 1 96 ? -3.451 39.406 3.383 1 96.81 96 GLY A C 1
ATOM 774 O O . GLY A 1 96 ? -2.896 38.719 4.238 1 96.81 96 GLY A O 1
ATOM 775 N N . ILE A 1 97 ? -3.664 40.719 3.504 1 97.56 97 ILE A N 1
ATOM 776 C CA . ILE A 1 97 ? -3.387 41.406 4.754 1 97.56 97 ILE A CA 1
ATOM 777 C C . ILE A 1 97 ? -4.531 42.375 5.078 1 97.56 97 ILE A C 1
ATOM 779 O O . ILE A 1 97 ? -5.281 42.781 4.188 1 97.56 97 ILE A O 1
ATOM 783 N N . CYS A 1 98 ? -4.738 42.656 6.305 1 98 98 CYS A N 1
ATOM 784 C CA . CYS A 1 98 ? -5.645 43.656 6.824 1 98 98 CYS A CA 1
ATOM 785 C C . CYS A 1 98 ? -4.941 44.562 7.848 1 98 98 CYS A C 1
ATOM 787 O O . CYS A 1 98 ? -4.27 44.031 8.75 1 98 98 CYS A O 1
ATOM 789 N N . THR A 1 99 ? -5.039 45.812 7.703 1 97.38 99 THR A N 1
ATOM 790 C CA . THR A 1 99 ? -4.473 46.781 8.656 1 97.38 99 THR A CA 1
ATOM 791 C C . THR A 1 99 ? -5.555 47.688 9.195 1 97.38 99 THR A C 1
ATOM 793 O O . THR A 1 99 ? -6.594 47.906 8.562 1 97.38 99 THR A O 1
ATOM 796 N N . LEU A 1 100 ? -5.324 48.125 10.383 1 96.19 100 LEU A N 1
ATOM 797 C CA . LEU A 1 100 ? -6.219 49.094 11.008 1 96.19 100 LEU A CA 1
ATOM 798 C C . LEU A 1 100 ? -5.586 50.469 11.008 1 96.19 100 LEU A C 1
ATOM 800 O O . LEU A 1 100 ? -4.484 50.656 11.539 1 96.19 100 LEU A O 1
ATOM 804 N N . ASP A 1 101 ? -6.254 51.406 10.375 1 90.38 101 ASP A N 1
ATOM 805 C CA . ASP A 1 101 ? -5.805 52.812 10.344 1 90.38 101 ASP A CA 1
ATOM 806 C C . ASP A 1 101 ? -6.969 53.75 10.586 1 90.38 101 ASP A C 1
ATOM 808 O O . ASP A 1 101 ? -7.949 53.75 9.836 1 90.38 101 ASP A O 1
ATOM 812 N N . LYS A 1 102 ? -6.855 54.562 11.539 1 89.88 102 LYS A N 1
ATOM 813 C CA . LYS A 1 102 ? -7.84 55.594 11.859 1 89.88 102 LYS A CA 1
ATOM 814 C C . LYS A 1 102 ? -9.242 55.031 11.938 1 89.88 102 LYS A C 1
ATOM 816 O O . LYS A 1 102 ? -10.18 55.562 11.32 1 89.88 102 LYS A O 1
ATOM 821 N N . GLY A 1 103 ? -9.336 53.906 12.477 1 91.38 103 GLY A N 1
ATOM 822 C CA . GLY A 1 103 ? -10.641 53.312 12.758 1 91.38 103 GLY A CA 1
ATOM 823 C C . GLY A 1 103 ? -11.227 52.594 11.562 1 91.38 103 GLY A C 1
ATOM 824 O O . GLY A 1 103 ? -12.406 52.219 11.578 1 91.38 103 GLY A O 1
ATOM 825 N N . VAL A 1 104 ? -10.438 52.406 10.578 1 93.44 104 VAL A N 1
ATOM 826 C CA . VAL A 1 104 ? -10.93 51.719 9.391 1 93.44 104 VAL A CA 1
ATOM 827 C C . VAL A 1 104 ? -10.062 50.5 9.102 1 93.44 104 VAL A C 1
ATOM 829 O O . VAL A 1 104 ? -8.836 50.562 9.164 1 93.44 104 VAL A O 1
ATOM 832 N N . LEU A 1 105 ? -10.758 49.406 8.805 1 95.56 105 LEU A N 1
ATOM 833 C CA . LEU A 1 105 ? -10.07 48.188 8.391 1 95.56 105 LEU A CA 1
ATOM 834 C C . LEU A 1 105 ? -9.867 48.156 6.883 1 95.56 105 LEU A C 1
ATOM 836 O O . LEU A 1 105 ? -10.828 48.188 6.117 1 95.56 105 LEU A O 1
ATOM 840 N N . ASN A 1 106 ? -8.625 48.094 6.48 1 95.06 106 ASN A N 1
ATOM 841 C CA . ASN A 1 106 ? -8.266 48 5.07 1 95.06 106 ASN A CA 1
ATOM 842 C C . ASN A 1 106 ? -7.773 46.594 4.719 1 95.06 106 ASN A C 1
ATOM 844 O O . ASN A 1 106 ? -6.812 46.094 5.312 1 95.06 106 ASN A O 1
ATOM 848 N N . VAL A 1 107 ? -8.422 46 3.719 1 95.88 107 VAL A N 1
ATOM 849 C CA . VAL A 1 107 ? -8.078 44.625 3.357 1 95.88 107 VAL A CA 1
ATOM 850 C C . VAL A 1 107 ? -7.613 44.562 1.905 1 95.88 107 VAL A C 1
ATOM 852 O O . VAL A 1 107 ? -8.195 45.219 1.036 1 95.88 107 VAL A O 1
ATOM 855 N N . THR A 1 108 ? -6.52 43.969 1.661 1 96.31 108 THR A N 1
ATOM 856 C CA . THR A 1 108 ? -6.051 43.594 0.335 1 96.31 108 THR A CA 1
ATOM 857 C C . THR A 1 108 ? -5.77 42.094 0.281 1 96.31 108 THR A C 1
ATOM 859 O O . THR A 1 108 ? -4.988 41.562 1.08 1 96.31 108 THR A O 1
ATOM 862 N N . LYS A 1 109 ? -6.434 41.375 -0.546 1 95.38 109 LYS A N 1
ATOM 863 C CA . LYS A 1 109 ? -6.27 39.938 -0.659 1 95.38 109 LYS A CA 1
ATOM 864 C C . LYS A 1 109 ? -6.336 39.5 -2.117 1 95.38 109 LYS A C 1
ATOM 866 O O . LYS A 1 109 ? -6.875 40.188 -2.967 1 95.38 109 LYS A O 1
ATOM 871 N N . CYS A 1 110 ? -5.691 38.375 -2.418 1 93.06 110 CYS A N 1
ATOM 872 C CA . CYS A 1 110 ? -5.633 37.906 -3.795 1 93.06 110 CYS A CA 1
ATOM 873 C C . CYS A 1 110 ? -5.426 36.406 -3.84 1 93.06 110 CYS A C 1
ATOM 875 O O . CYS A 1 110 ? -4.977 35.781 -2.863 1 93.06 110 CYS A O 1
ATOM 877 N N . THR A 1 111 ? -5.832 35.812 -4.914 1 91.75 111 THR A N 1
ATOM 878 C CA . THR A 1 111 ? -5.605 34.406 -5.223 1 91.75 111 THR A CA 1
ATOM 879 C C . THR A 1 111 ? -4.574 34.25 -6.336 1 91.75 111 THR A C 1
ATOM 881 O O . THR A 1 111 ? -4.328 35.188 -7.094 1 91.75 111 THR A O 1
ATOM 884 N N . SER A 1 112 ? -3.932 33.094 -6.363 1 86.88 112 SER A N 1
ATOM 885 C CA . SER A 1 112 ? -3.008 32.812 -7.457 1 86.88 112 SER A CA 1
ATOM 886 C C . SER A 1 112 ? -3.75 32.656 -8.781 1 86.88 112 SER A C 1
ATOM 888 O O . SER A 1 112 ? -4.848 32.094 -8.82 1 86.88 112 SER A O 1
ATOM 890 N N . VAL A 1 113 ? -3.238 33.125 -9.875 1 79.31 113 VAL A N 1
ATOM 891 C CA . VAL A 1 113 ? -3.936 33.125 -11.156 1 79.31 113 VAL A CA 1
ATOM 892 C C . VAL A 1 113 ? -3.031 32.531 -12.234 1 79.31 113 VAL A C 1
ATOM 894 O O . VAL A 1 113 ? -3.4 31.562 -12.906 1 79.31 113 VAL A O 1
ATOM 897 N N . GLY A 1 114 ? -1.882 33.062 -12.477 1 70.06 114 GLY A N 1
ATOM 898 C CA . GLY A 1 114 ? -0.978 32.625 -13.531 1 70.06 114 GLY A CA 1
ATOM 899 C C . GLY A 1 114 ? -0.259 31.328 -13.195 1 70.06 114 GLY A C 1
ATOM 900 O O . GLY A 1 114 ? -0.172 30.422 -14.039 1 70.06 114 GLY A O 1
ATOM 901 N N . THR A 1 115 ? 0.22 31.25 -12.125 1 75.81 115 THR A N 1
ATOM 902 C CA . THR A 1 115 ? 0.896 30.062 -11.617 1 75.81 115 THR A CA 1
ATOM 903 C C . THR A 1 115 ? 0.272 29.609 -10.305 1 75.81 115 THR A C 1
ATOM 905 O O . THR A 1 115 ? -0.379 30.391 -9.609 1 75.81 115 THR A O 1
ATOM 908 N N . PRO A 1 116 ? 0.49 28.422 -10.008 1 73.19 116 PRO A N 1
ATOM 909 C CA . PRO A 1 116 ? -0.128 27.906 -8.781 1 73.19 116 PRO A CA 1
ATOM 910 C C . PRO A 1 116 ? 0.376 28.625 -7.527 1 73.19 116 PRO A C 1
ATOM 912 O O . PRO A 1 116 ? -0.165 28.406 -6.438 1 73.19 116 PRO A O 1
ATOM 915 N N . ALA A 1 117 ? 1.311 29.547 -7.633 1 78.44 117 ALA A N 1
ATOM 916 C CA . ALA A 1 117 ? 1.919 30.094 -6.426 1 78.44 117 ALA A CA 1
ATOM 917 C C . ALA A 1 117 ? 2.344 31.547 -6.633 1 78.44 117 ALA A C 1
ATOM 919 O O . ALA A 1 117 ? 3.412 31.953 -6.172 1 78.44 117 ALA A O 1
ATOM 920 N N . ASP A 1 118 ? 1.536 32.312 -7.324 1 84.12 118 ASP A N 1
ATOM 921 C CA . ASP A 1 118 ? 1.973 33.688 -7.602 1 84.12 118 ASP A CA 1
ATOM 922 C C . ASP A 1 118 ? 1.188 34.688 -6.762 1 84.12 118 ASP A C 1
ATOM 924 O O . ASP A 1 118 ? 1.271 35.906 -6.996 1 84.12 118 ASP A O 1
ATOM 928 N N . CYS A 1 119 ? 0.466 34.25 -5.805 1 89.62 119 CYS A N 1
ATOM 929 C CA . CYS A 1 119 ? -0.4 35.156 -5.027 1 89.62 119 CYS A CA 1
ATOM 930 C C . CYS A 1 119 ? 0.419 36.156 -4.25 1 89.62 119 CYS A C 1
ATOM 932 O O . CYS A 1 119 ? 0.01 37.312 -4.109 1 89.62 119 CYS A O 1
ATOM 934 N N . PHE A 1 120 ? 1.578 35.812 -3.779 1 90.5 120 PHE A N 1
ATOM 935 C CA . PHE A 1 120 ? 2.373 36.719 -2.977 1 90.5 120 PHE A CA 1
ATOM 936 C C . PHE A 1 120 ? 2.854 37.906 -3.818 1 90.5 120 PHE A C 1
ATOM 938 O O . PHE A 1 120 ? 2.809 39.062 -3.373 1 90.5 120 PHE A O 1
ATOM 945 N N . GLU A 1 121 ? 3.312 37.594 -4.953 1 89.94 121 GLU A N 1
ATOM 946 C CA . GLU A 1 121 ? 3.779 38.656 -5.832 1 89.94 121 GLU A CA 1
ATOM 947 C C . GLU A 1 121 ? 2.639 39.594 -6.215 1 89.94 121 GLU A C 1
ATOM 949 O O . GLU A 1 121 ? 2.834 40.812 -6.332 1 89.94 121 GLU A O 1
ATOM 954 N N . ILE A 1 122 ? 1.575 39.031 -6.453 1 92.31 122 ILE A N 1
ATOM 955 C CA . ILE A 1 122 ? 0.397 39.812 -6.773 1 92.31 122 ILE A CA 1
ATOM 956 C C . ILE A 1 122 ? 0.039 40.719 -5.586 1 92.31 122 ILE A C 1
ATOM 958 O O . ILE A 1 122 ? -0.231 41.906 -5.758 1 92.31 122 ILE A O 1
ATOM 962 N N . LEU A 1 123 ? 0.023 40.125 -4.418 1 94.25 123 LEU A N 1
ATOM 963 C CA . LEU A 1 123 ? -0.291 40.875 -3.209 1 94.25 123 LEU A CA 1
ATOM 964 C C . LEU A 1 123 ? 0.692 42.031 -3.014 1 94.25 123 LEU A C 1
ATOM 966 O O . LEU A 1 123 ? 0.287 43.156 -2.709 1 94.25 123 LEU A O 1
ATOM 970 N N . LYS A 1 124 ? 1.945 41.75 -3.115 1 93 124 LYS A N 1
ATOM 971 C CA . LYS A 1 124 ? 2.994 42.75 -2.945 1 93 124 LYS A CA 1
ATOM 972 C C . LYS A 1 124 ? 2.77 43.938 -3.873 1 93 124 LYS A C 1
ATOM 974 O O . LYS A 1 124 ? 2.947 45.094 -3.467 1 93 124 LYS A O 1
ATOM 979 N N . SER A 1 125 ? 2.346 43.625 -5.016 1 91.94 125 SER A N 1
ATOM 980 C CA . SER A 1 125 ? 2.094 44.688 -5.996 1 91.94 125 SER A CA 1
ATOM 981 C C . SER A 1 125 ? 0.858 45.5 -5.629 1 91.94 125 SER A C 1
ATOM 983 O O . SER A 1 125 ? 0.823 46.719 -5.84 1 91.94 125 SER A O 1
ATOM 985 N N . ARG A 1 126 ? -0.062 44.875 -5.098 1 91.62 126 ARG A N 1
ATOM 986 C CA . ARG A 1 126 ? -1.33 45.531 -4.789 1 91.62 126 ARG A CA 1
ATOM 987 C C . ARG A 1 126 ? -1.21 46.406 -3.541 1 91.62 126 ARG A C 1
ATOM 989 O O . ARG A 1 126 ? -1.919 47.406 -3.4 1 91.62 126 ARG A O 1
ATOM 996 N N . VAL A 1 127 ? -0.389 46 -2.635 1 91.62 127 VAL A N 1
ATOM 997 C CA . VAL A 1 127 ? -0.3 46.656 -1.332 1 91.62 127 VAL A CA 1
ATOM 998 C C . VAL A 1 127 ? 0.648 47.844 -1.415 1 91.62 127 VAL A C 1
ATOM 1000 O O . VAL A 1 127 ? 0.691 48.688 -0.504 1 91.62 127 VAL A O 1
ATOM 1003 N N . LYS A 1 128 ? 1.401 48.125 -2.383 1 80.31 128 LYS A N 1
ATOM 1004 C CA . LYS A 1 128 ? 2.445 49.156 -2.51 1 80.31 128 LYS A CA 1
ATOM 1005 C C . LYS A 1 128 ? 1.933 50.531 -2.082 1 80.31 128 LYS A C 1
ATOM 1007 O O . LYS A 1 128 ? 2.598 51.219 -1.321 1 80.31 128 LYS A O 1
ATOM 1012 N N . ASP A 1 129 ? 0.786 50.875 -2.451 1 79.44 129 ASP A N 1
ATOM 1013 C CA . ASP A 1 129 ? 0.326 52.219 -2.172 1 79.44 129 ASP A CA 1
ATOM 1014 C C . ASP A 1 129 ? -0.803 52.219 -1.143 1 79.44 129 ASP A C 1
ATOM 1016 O O . ASP A 1 129 ? -1.524 53.219 -1.002 1 79.44 129 ASP A O 1
ATOM 1020 N N . SER A 1 130 ? -0.874 51.125 -0.467 1 85.62 130 SER A N 1
ATOM 1021 C CA . SER A 1 130 ? -1.945 51 0.516 1 85.62 130 SER A CA 1
ATOM 1022 C C . SER A 1 130 ? -1.413 50.5 1.854 1 85.62 130 SER A C 1
ATOM 1024 O O . SER A 1 130 ? -0.247 50.094 1.959 1 85.62 130 SER A O 1
ATOM 1026 N N . HIS A 1 131 ? -2.193 50.656 2.957 1 91.06 131 HIS A N 1
ATOM 1027 C CA . HIS A 1 131 ? -1.918 50.094 4.281 1 91.06 131 HIS A CA 1
ATOM 1028 C C . HIS A 1 131 ? -0.783 50.875 4.965 1 91.06 131 HIS A C 1
ATOM 1030 O O . HIS A 1 131 ? -0.047 50.281 5.77 1 91.06 131 HIS A O 1
ATOM 1036 N N . SER A 1 132 ? -0.623 52.062 4.617 1 85.44 132 SER A N 1
ATOM 1037 C CA . SER A 1 132 ? 0.465 52.812 5.219 1 85.44 132 SER A CA 1
ATOM 1038 C C . SER A 1 132 ? 0.071 53.344 6.59 1 85.44 132 SER A C 1
ATOM 1040 O O . SER A 1 132 ? -1.114 53.562 6.871 1 85.44 132 SER A O 1
ATOM 1042 N N . ASN A 1 133 ? 1.05 53.562 7.453 1 84.94 133 ASN A N 1
ATOM 1043 C CA . ASN A 1 133 ? 0.96 54.219 8.75 1 84.94 133 ASN A CA 1
ATOM 1044 C C . ASN A 1 133 ? 0.046 53.469 9.703 1 84.94 133 ASN A C 1
ATOM 1046 O O . ASN A 1 133 ? -0.736 54.062 10.438 1 84.94 133 ASN A O 1
ATOM 1050 N N . SER A 1 134 ? 0.062 52.156 9.617 1 91.19 134 SER A N 1
ATOM 1051 C CA . SER A 1 134 ? -0.725 51.344 10.531 1 91.19 134 SER A CA 1
ATOM 1052 C C . SER A 1 134 ? 0.166 50.656 11.562 1 91.19 134 SER A C 1
ATOM 1054 O O . SER A 1 134 ? 1.313 50.312 11.273 1 91.19 134 SER A O 1
ATOM 1056 N N . ASN A 1 135 ? -0.371 50.562 12.734 1 93.69 135 ASN A N 1
ATOM 1057 C CA . ASN A 1 135 ? 0.382 49.906 13.805 1 93.69 135 ASN A CA 1
ATOM 1058 C C . ASN A 1 135 ? -0.216 48.562 14.172 1 93.69 135 ASN A C 1
ATOM 1060 O O . ASN A 1 135 ? 0.289 47.875 15.062 1 93.69 135 ASN A O 1
ATOM 1064 N N . LEU A 1 136 ? -1.271 48.219 13.562 1 96.88 136 LEU A N 1
ATOM 1065 C CA . LEU A 1 136 ? -1.974 46.969 13.836 1 96.88 136 LEU A CA 1
ATOM 1066 C C . LEU A 1 136 ? -2.422 46.281 12.539 1 96.88 136 LEU A C 1
ATOM 1068 O O . LEU A 1 136 ? -2.988 46.938 11.664 1 96.88 136 LEU A O 1
ATOM 1072 N N . GLY A 1 137 ? -2.139 44.969 12.477 1 97.81 137 GLY A N 1
ATOM 1073 C CA . GLY A 1 137 ? -2.586 44.281 11.281 1 97.81 137 GLY A CA 1
ATOM 1074 C C . GLY A 1 137 ? -2.424 42.75 11.383 1 97.81 137 GLY A C 1
ATOM 1075 O O . GLY A 1 137 ? -1.755 42.25 12.289 1 97.81 137 GLY A O 1
ATOM 1076 N N . ILE A 1 138 ? -3.09 42.031 10.492 1 98.5 138 ILE A N 1
ATOM 1077 C CA . ILE A 1 138 ? -3.006 40.594 10.383 1 98.5 138 ILE A CA 1
ATOM 1078 C C . ILE A 1 138 ? -2.828 40.188 8.922 1 98.5 138 ILE A C 1
ATOM 1080 O O . ILE A 1 138 ? -3.207 40.938 8.016 1 98.5 138 ILE A O 1
ATOM 1084 N N . GLY A 1 139 ? -2.174 39.094 8.703 1 97.75 139 GLY A N 1
ATOM 1085 C CA . GLY A 1 139 ? -1.945 38.531 7.379 1 97.75 139 GLY A CA 1
ATOM 1086 C C . GLY A 1 139 ? -2.09 37.031 7.332 1 97.75 139 GLY A C 1
ATOM 1087 O O . GLY A 1 139 ? -2.143 36.375 8.375 1 97.75 139 GLY A O 1
ATOM 1088 N N . HIS A 1 140 ? -2.275 36.562 6.109 1 96.44 140 HIS A N 1
ATOM 1089 C CA . HIS A 1 140 ? -2.566 35.125 5.961 1 96.44 140 HIS A CA 1
ATOM 1090 C C . HIS A 1 140 ? -2.092 34.625 4.605 1 96.44 140 HIS A C 1
ATOM 1092 O O . HIS A 1 140 ? -2.186 35.312 3.598 1 96.44 140 HIS A O 1
ATOM 1098 N N . THR A 1 141 ? -1.488 33.469 4.594 1 92.06 141 THR A N 1
ATOM 1099 C CA . THR A 1 141 ? -1.295 32.688 3.381 1 92.06 141 THR A CA 1
ATOM 1100 C C . THR A 1 141 ? -2.102 31.391 3.439 1 92.06 141 THR A C 1
ATOM 1102 O O . THR A 1 141 ? -2.139 30.734 4.473 1 92.06 141 THR A O 1
ATOM 1105 N N . ARG A 1 142 ? -2.727 31.047 2.318 1 88.5 142 ARG A N 1
ATOM 1106 C CA . ARG A 1 142 ? -3.781 30.031 2.375 1 88.5 142 ARG A CA 1
ATOM 1107 C C . ARG A 1 142 ? -3.453 28.844 1.474 1 88.5 142 ARG A C 1
ATOM 1109 O O . ARG A 1 142 ? -3.02 29.031 0.333 1 88.5 142 ARG A O 1
ATOM 1116 N N . TRP A 1 143 ? -3.646 27.75 2.025 1 82.31 143 TRP A N 1
ATOM 1117 C CA . TRP A 1 143 ? -3.889 26.531 1.272 1 82.31 143 TRP A CA 1
ATOM 1118 C C . TRP A 1 143 ? -5.352 26.109 1.366 1 82.31 143 TRP A C 1
ATOM 1120 O O . TRP A 1 143 ? -5.844 25.781 2.449 1 82.31 143 TRP A O 1
ATOM 1130 N N . ALA A 1 144 ? -6.086 26.141 0.324 1 76.44 144 ALA A N 1
ATOM 1131 C CA . ALA A 1 144 ? -7.543 26.016 0.341 1 76.44 144 ALA A CA 1
ATOM 1132 C C . ALA A 1 144 ? -7.977 24.609 0.732 1 76.44 144 ALA A C 1
ATOM 1134 O O . ALA A 1 144 ? -7.668 23.641 0.034 1 76.44 144 ALA A O 1
ATOM 1135 N N . THR A 1 145 ? -8.617 24.5 1.791 1 73.75 145 THR A N 1
ATOM 1136 C CA . THR A 1 145 ? -9.211 23.25 2.26 1 73.75 145 THR A CA 1
ATOM 1137 C C . THR A 1 145 ? -10.719 23.25 2.031 1 73.75 145 THR A C 1
ATOM 1139 O O . THR A 1 145 ? -11.25 22.328 1.404 1 73.75 145 THR A O 1
ATOM 1142 N N . VAL A 1 146 ? -11.344 24.25 2.559 1 72.94 146 VAL A N 1
ATOM 1143 C CA . VAL A 1 146 ? -12.781 24.438 2.389 1 72.94 146 VAL A CA 1
ATOM 1144 C C . VAL A 1 146 ? -13.031 25.688 1.543 1 72.94 146 VAL A C 1
ATOM 1146 O O . VAL A 1 146 ? -12.508 26.766 1.839 1 72.94 146 VAL A O 1
ATOM 1149 N N . GLY A 1 147 ? -13.695 25.438 0.472 1 76.25 147 GLY A N 1
ATOM 1150 C CA . GLY A 1 147 ? -13.914 26.516 -0.469 1 76.25 147 GLY A CA 1
ATOM 1151 C C . GLY A 1 147 ? -12.852 26.594 -1.553 1 76.25 147 GLY A C 1
ATOM 1152 O O . GLY A 1 147 ? -11.672 26.328 -1.296 1 76.25 147 GLY A O 1
ATOM 1153 N N . ILE A 1 148 ? -13.172 26.969 -2.668 1 78.12 148 ILE A N 1
ATOM 1154 C CA . ILE A 1 148 ? -12.273 27.016 -3.816 1 78.12 148 ILE A CA 1
ATOM 1155 C C . ILE A 1 148 ? -11.289 28.172 -3.654 1 78.12 148 ILE A C 1
ATOM 1157 O O . ILE A 1 148 ? -11.586 29.172 -2.994 1 78.12 148 ILE A O 1
ATOM 1161 N N . PRO A 1 149 ? -10.102 28.078 -4.188 1 80.06 149 PRO A N 1
ATOM 1162 C CA . PRO A 1 149 ? -9.203 29.234 -4.199 1 80.06 149 PRO A CA 1
ATOM 1163 C C . PRO A 1 149 ? -9.773 30.406 -4.988 1 80.06 149 PRO A C 1
ATOM 1165 O O . PRO A 1 149 ? -10.039 30.281 -6.188 1 80.06 149 PRO A O 1
ATOM 1168 N N . SER A 1 150 ? -10.086 31.453 -4.301 1 85.62 150 SER A N 1
ATOM 1169 C CA . SER A 1 150 ? -10.633 32.688 -4.883 1 85.62 150 SER A CA 1
ATOM 1170 C C . SER A 1 150 ? -10.289 33.906 -4.031 1 85.62 150 SER A C 1
ATOM 1172 O O . SER A 1 150 ? -9.914 33.75 -2.865 1 85.62 150 SER A O 1
ATOM 1174 N N . ASP A 1 151 ? -10.422 34.969 -4.633 1 89.75 151 ASP A N 1
ATOM 1175 C CA . ASP A 1 151 ? -10.188 36.219 -3.879 1 89.75 151 ASP A CA 1
ATOM 1176 C C . ASP A 1 151 ? -11.164 36.312 -2.711 1 89.75 151 ASP A C 1
ATOM 1178 O O . ASP A 1 151 ? -10.789 36.75 -1.618 1 89.75 151 ASP A O 1
ATOM 1182 N N . SER A 1 152 ? -12.344 35.938 -3.014 1 88.62 152 SER A N 1
ATOM 1183 C CA . SER A 1 152 ? -13.367 36.031 -1.984 1 88.62 152 SER A CA 1
ATOM 1184 C C . SER A 1 152 ? -13.07 35.125 -0.799 1 88.62 152 SER A C 1
ATOM 1186 O O . SER A 1 152 ? -13.375 35.469 0.346 1 88.62 152 SER A O 1
ATOM 1188 N N . ASN A 1 153 ? -12.445 34.031 -1.029 1 89.12 153 ASN A N 1
ATOM 1189 C CA . ASN A 1 153 ? -12.172 33.062 0.019 1 89.12 153 ASN A CA 1
ATOM 1190 C C . ASN A 1 153 ? -10.797 33.281 0.642 1 89.12 153 ASN A C 1
ATOM 1192 O O . ASN A 1 153 ? -10.438 32.625 1.619 1 89.12 153 ASN A O 1
ATOM 1196 N N . ALA A 1 154 ? -10.102 34.188 0.039 1 93.25 154 ALA A N 1
ATOM 1197 C CA . ALA A 1 154 ? -8.805 34.531 0.634 1 93.25 154 ALA A CA 1
ATOM 1198 C C . ALA A 1 154 ? -8.984 35.25 1.961 1 93.25 154 ALA A C 1
ATOM 1200 O O . ALA A 1 154 ? -10.008 35.906 2.18 1 93.25 154 ALA A O 1
ATOM 1201 N N . HIS A 1 155 ? -8.086 34.938 2.85 1 95.06 155 HIS A N 1
ATOM 1202 C CA . HIS A 1 155 ? -8.078 35.656 4.117 1 95.06 155 HIS A CA 1
ATOM 1203 C C . HIS A 1 155 ? -7.336 37 3.998 1 95.06 155 HIS A C 1
ATOM 1205 O O . HIS A 1 155 ? -6.473 37.156 3.135 1 95.06 155 HIS A O 1
ATOM 1211 N N . PRO A 1 156 ? -7.676 38 4.891 1 97.31 156 PRO A N 1
ATOM 1212 C CA . PRO A 1 156 ? -8.539 38 6.074 1 97.31 156 PRO A CA 1
ATOM 1213 C C . PRO A 1 156 ? -10.016 38.156 5.723 1 97.31 156 PRO A C 1
ATOM 1215 O O . PRO A 1 156 ? -10.352 38.688 4.656 1 97.31 156 PRO A O 1
ATOM 1218 N N . HIS A 1 157 ? -10.891 37.719 6.598 1 97.25 157 HIS A N 1
ATOM 1219 C CA . HIS A 1 157 ? -12.336 37.844 6.445 1 97.25 157 HIS A CA 1
ATOM 1220 C C . HIS A 1 157 ? -12.906 38.875 7.406 1 97.25 157 HIS A C 1
ATOM 1222 O O . HIS A 1 157 ? -12.25 39.25 8.383 1 97.25 157 HIS A O 1
ATOM 1228 N N . PHE A 1 158 ? -14.18 39.375 7.105 1 96 158 PHE A N 1
ATOM 1229 C CA . PHE A 1 158 ? -14.852 40.375 7.922 1 96 158 PHE A CA 1
ATOM 1230 C C . PHE A 1 158 ? -16.188 39.844 8.438 1 96 158 PHE A C 1
ATOM 1232 O O . PHE A 1 158 ? -16.719 38.875 7.91 1 96 158 PHE A O 1
ATOM 1239 N N . ASP A 1 159 ? -16.625 40.531 9.477 1 95.31 159 ASP A N 1
ATOM 1240 C CA . ASP A 1 159 ? -18.031 40.344 9.797 1 95.31 159 ASP A CA 1
ATOM 1241 C C . ASP A 1 159 ? -18.922 41.188 8.891 1 95.31 159 ASP A C 1
ATOM 1243 O O . ASP A 1 159 ? -18.422 41.938 8.047 1 95.31 159 ASP A O 1
ATOM 1247 N N . PHE A 1 160 ? -20.234 41.094 9.031 1 93.81 160 PHE A N 1
ATOM 1248 C CA . PHE A 1 160 ? -21.188 41.75 8.148 1 93.81 160 PHE A CA 1
ATOM 1249 C C . PHE A 1 160 ? -21 43.25 8.18 1 93.81 160 PHE A C 1
ATOM 1251 O O . PHE A 1 160 ? -21.141 43.938 7.16 1 93.81 160 PHE A O 1
ATOM 1258 N N . LYS A 1 161 ? -20.578 43.812 9.289 1 94.69 161 LYS A N 1
ATOM 1259 C CA . LYS A 1 161 ? -20.531 45.25 9.492 1 94.69 161 LYS A CA 1
ATOM 1260 C C . LYS A 1 161 ? -19.094 45.781 9.383 1 94.69 161 LYS A C 1
ATOM 1262 O O . LYS A 1 161 ? -18.828 46.938 9.656 1 94.69 161 LYS A O 1
ATOM 1267 N N . LYS A 1 162 ? -18.172 44.938 9.086 1 95.81 162 LYS A N 1
ATOM 1268 C CA . LYS A 1 162 ? -16.75 45.25 8.883 1 95.81 162 LYS A CA 1
ATOM 1269 C C . LYS A 1 162 ? -16.156 45.875 10.133 1 95.81 162 LYS A C 1
ATOM 1271 O O . LYS A 1 162 ? -15.477 46.906 10.047 1 95.81 162 LYS A O 1
ATOM 1276 N N . ARG A 1 163 ? -16.484 45.344 11.266 1 96.75 163 ARG A N 1
ATOM 1277 C CA . ARG A 1 163 ? -15.984 45.844 12.539 1 96.75 163 ARG A CA 1
ATOM 1278 C C . ARG A 1 163 ? -14.797 45.031 13.031 1 96.75 163 ARG A C 1
ATOM 1280 O O . ARG A 1 163 ? -14.062 45.469 13.922 1 96.75 163 ARG A O 1
ATOM 1287 N N . LEU A 1 164 ? -14.656 43.875 12.531 1 97.56 164 LEU A N 1
ATOM 1288 C CA . LEU A 1 164 ? -13.555 42.969 12.891 1 97.56 164 LEU A CA 1
ATOM 1289 C C . LEU A 1 164 ? -13.047 42.219 11.672 1 97.56 164 LEU A C 1
ATOM 1291 O O . LEU A 1 164 ? -13.758 42.094 10.672 1 97.56 164 LEU A O 1
ATOM 1295 N N . SER A 1 165 ? -11.805 41.844 11.703 1 98.25 165 SER A N 1
ATOM 1296 C CA . SER A 1 165 ? -11.164 41.031 10.664 1 98.25 165 SER A CA 1
ATOM 1297 C C . SER A 1 165 ? -10.445 39.812 11.266 1 98.25 165 SER A C 1
ATOM 1299 O O . SER A 1 165 ? -9.867 39.906 12.344 1 98.25 165 SER A O 1
ATOM 1301 N N . LEU A 1 166 ? -10.547 38.719 10.57 1 98.12 166 LEU A N 1
ATOM 1302 C CA . LEU A 1 166 ? -10.086 37.438 11.156 1 98.12 166 LEU A CA 1
ATOM 1303 C C . LEU A 1 166 ? -9.297 36.625 10.133 1 98.12 166 LEU A C 1
ATOM 1305 O O . LEU A 1 166 ? -9.664 36.594 8.961 1 98.12 166 LEU A O 1
ATOM 1309 N N . VAL A 1 167 ? -8.203 36 10.625 1 97.88 167 VAL A N 1
ATOM 1310 C CA . VAL A 1 167 ? -7.469 35 9.859 1 97.88 167 VAL A CA 1
ATOM 1311 C C . VAL A 1 167 ? -7.473 33.688 10.617 1 97.88 167 VAL A C 1
ATOM 1313 O O . VAL A 1 167 ? -7.605 33.656 11.844 1 97.88 167 VAL A O 1
ATOM 1316 N N . HIS A 1 168 ? -7.441 32.656 9.852 1 94.88 168 HIS A N 1
ATOM 1317 C CA . HIS A 1 168 ? -7.695 31.328 10.391 1 94.88 168 HIS A CA 1
ATOM 1318 C C . HIS A 1 168 ? -6.758 30.297 9.781 1 94.88 168 HIS A C 1
ATOM 1320 O O . HIS A 1 168 ? -6.516 30.312 8.57 1 94.88 168 HIS A O 1
ATOM 1326 N N . ASN A 1 169 ? -6.082 29.531 10.625 1 90.81 169 ASN A N 1
ATOM 1327 C CA . ASN A 1 169 ? -5.332 28.344 10.211 1 90.81 169 ASN A CA 1
ATOM 1328 C C . ASN A 1 169 ? -5.973 27.062 10.719 1 90.81 169 ASN A C 1
ATOM 1330 O O . ASN A 1 169 ? -6.066 26.844 11.93 1 90.81 169 ASN A O 1
ATOM 1334 N N . GLY A 1 170 ? -6.414 26.266 9.773 1 86.81 170 GLY A N 1
ATOM 1335 C CA . GLY A 1 170 ? -7.043 25.016 10.172 1 86.81 170 GLY A CA 1
ATOM 1336 C C . GLY A 1 170 ? -8.414 24.812 9.547 1 86.81 170 GLY A C 1
ATOM 1337 O O . GLY A 1 170 ? -8.703 25.344 8.477 1 86.81 170 GLY A O 1
ATOM 1338 N N . THR A 1 171 ? -9.227 23.906 10.148 1 83.38 171 THR A N 1
ATOM 1339 C CA . THR A 1 171 ? -10.555 23.578 9.625 1 83.38 171 THR A CA 1
ATOM 1340 C C . THR A 1 171 ? -11.562 23.438 10.758 1 83.38 171 THR A C 1
ATOM 1342 O O . THR A 1 171 ? -11.266 22.844 11.797 1 83.38 171 THR A O 1
ATOM 1345 N N . VAL A 1 172 ? -12.602 24.078 10.547 1 86.94 172 VAL A N 1
ATOM 1346 C CA . VAL A 1 172 ? -13.734 23.938 11.461 1 86.94 172 VAL A CA 1
ATOM 1347 C C . VAL A 1 172 ? -14.797 23.047 10.828 1 86.94 172 VAL A C 1
ATOM 1349 O O . VAL A 1 172 ? -15.305 23.344 9.742 1 86.94 172 VAL A O 1
ATOM 1352 N N . SER A 1 173 ? -15.219 22 11.531 1 78.31 173 SER A N 1
ATOM 1353 C CA . SER A 1 173 ? -16.016 20.953 10.93 1 78.31 173 SER A CA 1
ATOM 1354 C C . SER A 1 173 ? -17.516 21.172 11.172 1 78.31 173 SER A C 1
ATOM 1356 O O . SER A 1 173 ? -18.359 20.562 10.516 1 78.31 173 SER A O 1
ATOM 1358 N N . ASN A 1 174 ? -17.875 22.094 12.047 1 84.75 174 ASN A N 1
ATOM 1359 C CA . ASN A 1 174 ? -19.266 22.141 12.445 1 84.75 174 ASN A CA 1
ATOM 1360 C C . ASN A 1 174 ? -19.891 23.5 12.156 1 84.75 174 ASN A C 1
ATOM 1362 O O . ASN A 1 174 ? -20.734 23.969 12.922 1 84.75 174 ASN A O 1
ATOM 1366 N N . THR A 1 175 ? -19.438 24.156 11.203 1 88.56 175 THR A N 1
ATOM 1367 C CA . THR A 1 175 ? -20.016 25.453 10.875 1 88.56 175 THR A CA 1
ATOM 1368 C C . THR A 1 175 ? -21.484 25.328 10.508 1 88.56 175 THR A C 1
ATOM 1370 O O . THR A 1 175 ? -22.312 26.156 10.898 1 88.56 175 THR A O 1
ATOM 1373 N N . ILE A 1 176 ? -21.812 24.312 9.758 1 85.19 176 ILE A N 1
ATOM 1374 C CA . ILE A 1 176 ? -23.188 24.078 9.344 1 85.19 176 ILE A CA 1
ATOM 1375 C C . ILE A 1 176 ? -24.047 23.781 10.57 1 85.19 176 ILE A C 1
ATOM 1377 O O . ILE A 1 176 ? -25.172 24.297 10.695 1 85.19 176 ILE A O 1
ATOM 1381 N N . GLN A 1 177 ? -23.484 22.922 11.344 1 86 177 GLN A N 1
ATOM 1382 C CA . GLN A 1 177 ? -24.203 22.578 12.578 1 86 177 GLN A CA 1
ATOM 1383 C C . GLN A 1 177 ? -24.469 23.812 13.422 1 86 177 GLN A C 1
ATOM 1385 O O . GLN A 1 177 ? -25.578 24 13.938 1 86 177 GLN A O 1
ATOM 1390 N N . ILE A 1 178 ? -23.5 24.656 13.625 1 92.56 178 ILE A N 1
ATOM 1391 C CA . ILE A 1 178 ? -23.625 25.891 14.406 1 92.56 178 ILE A CA 1
ATOM 1392 C C . ILE A 1 178 ? -24.703 26.781 13.781 1 92.56 178 ILE A C 1
ATOM 1394 O O . ILE A 1 178 ? -25.531 27.344 14.484 1 92.56 178 ILE A O 1
ATOM 1398 N N . PHE A 1 179 ? -24.688 26.875 12.453 1 91.81 179 PHE A N 1
ATOM 1399 C CA . PHE A 1 179 ? -25.656 27.703 11.734 1 91.81 179 PHE A CA 1
ATOM 1400 C C . PHE A 1 179 ? -27.078 27.172 11.953 1 91.81 179 PHE A C 1
ATOM 1402 O O . PHE A 1 179 ? -27.984 27.938 12.289 1 91.81 179 PHE A O 1
ATOM 1409 N N . GLU A 1 180 ? -27.234 25.875 11.789 1 89.62 180 GLU A N 1
ATOM 1410 C CA . GLU A 1 180 ? -28.547 25.25 11.859 1 89.62 180 GLU A CA 1
ATOM 1411 C C . GLU A 1 180 ? -29.094 25.281 13.289 1 89.62 180 GLU A C 1
ATOM 1413 O O . GLU A 1 180 ? -30.297 25.484 13.5 1 89.62 180 GLU A O 1
ATOM 1418 N N . GLU A 1 181 ? -28.219 25.125 14.203 1 90.31 181 GLU A N 1
ATOM 1419 C CA . GLU A 1 181 ? -28.672 24.953 15.578 1 90.31 181 GLU A CA 1
ATOM 1420 C C . GLU A 1 181 ? -28.766 26.297 16.297 1 90.31 181 GLU A C 1
ATOM 1422 O O . GLU A 1 181 ? -29.641 26.516 17.141 1 90.31 181 GLU A O 1
ATOM 1427 N N . HIS A 1 182 ? -27.922 27.203 16 1 90.06 182 HIS A N 1
ATOM 1428 C CA . HIS A 1 182 ? -27.812 28.406 16.812 1 90.06 182 HIS A CA 1
ATOM 1429 C C . HIS A 1 182 ? -28.375 29.625 16.078 1 90.06 182 HIS A C 1
ATOM 1431 O O . HIS A 1 182 ? -28.906 30.547 16.703 1 90.06 182 HIS A O 1
ATOM 1437 N N . TYR A 1 183 ? -28.188 29.703 14.75 1 90.81 183 TYR A N 1
ATOM 1438 C CA . TYR A 1 183 ? -28.516 30.953 14.07 1 90.81 183 TYR A CA 1
ATOM 1439 C C . TYR A 1 183 ? -29.797 30.828 13.273 1 90.81 183 TYR A C 1
ATOM 1441 O O . TYR A 1 183 ? -30.594 31.781 13.188 1 90.81 183 TYR A O 1
ATOM 1449 N N . LYS A 1 184 ? -30.016 29.703 12.703 1 91.31 184 LYS A N 1
ATOM 1450 C CA . LYS A 1 184 ? -31.203 29.5 11.898 1 91.31 184 LYS A CA 1
ATOM 1451 C C . LYS A 1 184 ? -32.469 29.75 12.711 1 91.31 184 LYS A C 1
ATOM 1453 O O . LYS A 1 184 ? -33.406 30.438 12.258 1 91.31 184 LYS A O 1
ATOM 1458 N N . PRO A 1 185 ? -32.594 29.219 13.898 1 91.62 185 PRO A N 1
ATOM 1459 C CA . PRO A 1 185 ? -33.781 29.516 14.703 1 91.62 185 PRO A CA 1
ATOM 1460 C C . PRO A 1 185 ? -33.969 31 14.945 1 91.62 185 PRO A C 1
ATOM 1462 O O . PRO A 1 185 ? -35.094 31.484 14.961 1 91.62 185 PRO A O 1
ATOM 1465 N N . SER A 1 186 ? -32.875 31.734 15.172 1 91.38 186 SER A N 1
ATOM 1466 C CA . SER A 1 186 ? -32.938 33.188 15.398 1 91.38 186 SER A CA 1
ATOM 1467 C C . SER A 1 186 ? -33.375 33.906 14.141 1 91.38 186 SER A C 1
ATOM 1469 O O . SER A 1 186 ? -34.062 34.938 14.227 1 91.38 186 SER A O 1
ATOM 1471 N N . ILE A 1 187 ? -33.031 33.469 13 1 89.38 187 ILE A N 1
ATOM 1472 C CA . ILE A 1 187 ? -33.469 34.031 11.719 1 89.38 187 ILE A CA 1
ATOM 1473 C C . ILE A 1 187 ? -34.969 33.812 11.531 1 89.38 187 ILE A C 1
ATOM 1475 O O . ILE A 1 187 ? -35.688 34.75 11.133 1 89.38 187 ILE A O 1
ATOM 1479 N N . GLU A 1 188 ? -35.344 32.625 11.82 1 90.69 188 GLU A N 1
ATOM 1480 C CA . GLU A 1 188 ? -36.75 32.281 11.68 1 90.69 188 GLU A CA 1
ATOM 1481 C C . GLU A 1 188 ? -37.625 33.156 12.602 1 90.69 188 GLU A C 1
ATOM 1483 O O . GLU A 1 188 ? -38.75 33.5 12.25 1 90.69 188 GLU A O 1
ATOM 1488 N N . LYS A 1 189 ? -37.125 33.5 13.805 1 92.62 189 LYS A N 1
ATOM 1489 C CA . LYS A 1 189 ? -37.844 34.344 14.766 1 92.62 189 LYS A CA 1
ATOM 1490 C C . LYS A 1 189 ? -37.688 35.812 14.422 1 92.62 189 LYS A C 1
ATOM 1492 O O . LYS A 1 189 ? -38.312 36.688 15.07 1 92.62 189 LYS A O 1
ATOM 1497 N N . GLY A 1 190 ? -36.906 36.156 13.445 1 88.06 190 GLY A N 1
ATOM 1498 C CA . GLY A 1 190 ? -36.719 37.531 12.992 1 88.06 190 GLY A CA 1
ATOM 1499 C C . GLY A 1 190 ? -35.75 38.312 13.836 1 88.06 190 GLY A C 1
ATOM 1500 O O . GLY A 1 190 ? -35.719 39.531 13.742 1 88.06 190 GLY A O 1
ATOM 1501 N N . GLU A 1 191 ? -34.969 37.656 14.578 1 89.06 191 GLU A N 1
ATOM 1502 C CA . GLU A 1 191 ? -34.031 38.344 15.477 1 89.06 191 GLU A CA 1
ATOM 1503 C C . GLU A 1 191 ? -32.781 38.781 14.734 1 89.06 191 GLU A C 1
ATOM 1505 O O . GLU A 1 191 ? -32.125 39.75 15.133 1 89.06 191 GLU A O 1
ATOM 1510 N N . ILE A 1 192 ? -32.375 37.969 13.773 1 89.25 192 ILE A N 1
ATOM 1511 C CA . ILE A 1 192 ? -31.234 38.312 12.938 1 89.25 192 ILE A CA 1
ATOM 1512 C C . ILE A 1 192 ? -31.609 38.188 11.461 1 89.25 192 ILE A C 1
ATOM 1514 O O . ILE A 1 192 ? -32.5 37.406 11.109 1 89.25 192 ILE A O 1
ATOM 1518 N N . PRO A 1 193 ? -31.047 39.031 10.609 1 87.5 193 PRO A N 1
ATOM 1519 C CA . PRO A 1 193 ? -31.328 38.938 9.172 1 87.5 193 PRO A CA 1
ATOM 1520 C C . PRO A 1 193 ? -30.875 37.625 8.57 1 87.5 193 PRO A C 1
ATOM 1522 O O . PRO A 1 193 ? -29.875 37.062 9.016 1 87.5 193 PRO A O 1
ATOM 1525 N N . ALA A 1 194 ? -31.656 37.25 7.547 1 88.81 194 ALA A N 1
ATOM 1526 C CA . ALA A 1 194 ? -31.297 36.031 6.84 1 88.81 194 ALA A CA 1
ATOM 1527 C C . ALA A 1 194 ? -29.984 36.188 6.078 1 88.81 194 ALA A C 1
ATOM 1529 O O . ALA A 1 194 ? -29.719 37.25 5.52 1 88.81 194 ALA A O 1
ATOM 1530 N N . PHE A 1 195 ? -29.156 35.188 6.176 1 90.5 195 PHE A N 1
ATOM 1531 C CA . PHE A 1 195 ? -27.922 35.156 5.398 1 90.5 195 PHE A CA 1
ATOM 1532 C C . PHE A 1 195 ? -27.562 33.75 4.98 1 90.5 195 PHE A C 1
ATOM 1534 O O . PHE A 1 195 ? -28.062 32.781 5.555 1 90.5 195 PHE A O 1
ATOM 1541 N N . GLU A 1 196 ? -26.75 33.625 3.932 1 87.81 196 GLU A N 1
ATOM 1542 C CA . GLU A 1 196 ? -26.234 32.344 3.475 1 87.81 196 GLU A CA 1
ATOM 1543 C C . GLU A 1 196 ? -24.859 32.031 4.078 1 87.81 196 GLU A C 1
ATOM 1545 O O . GLU A 1 196 ? -24.031 32.938 4.188 1 87.81 196 GLU A O 1
ATOM 1550 N N . LEU A 1 197 ? -24.812 30.844 4.535 1 88.62 197 LEU A N 1
ATOM 1551 C CA . LEU A 1 197 ? -23.5 30.422 5.031 1 88.62 197 LEU A CA 1
ATOM 1552 C C . LEU A 1 197 ? -22.469 30.453 3.914 1 88.62 197 LEU A C 1
ATOM 1554 O O . LEU A 1 197 ? -22.688 29.875 2.844 1 88.62 197 LEU A O 1
ATOM 1558 N N . PRO A 1 198 ? -21.328 31.125 4.184 1 87.69 198 PRO A N 1
ATOM 1559 C CA . PRO A 1 198 ? -20.281 31.125 3.164 1 87.69 198 PRO A CA 1
ATOM 1560 C C . PRO A 1 198 ? -19.672 29.75 2.945 1 87.69 198 PRO A C 1
ATOM 1562 O O . PRO A 1 198 ? -19.828 28.859 3.783 1 87.69 198 PRO A O 1
ATOM 1565 N N . ASP A 1 199 ? -18.969 29.641 1.853 1 81.5 199 ASP A N 1
ATOM 1566 C CA . ASP A 1 199 ? -18.297 28.375 1.511 1 81.5 199 ASP A CA 1
ATOM 1567 C C . ASP A 1 199 ? -17.094 28.125 2.42 1 81.5 199 ASP A C 1
ATOM 1569 O O . ASP A 1 199 ? -16.75 26.984 2.688 1 81.5 199 ASP A O 1
ATOM 1573 N N . SER A 1 200 ? -16.5 29.125 2.908 1 87.62 200 SER A N 1
ATOM 1574 C CA . SER A 1 200 ? -15.312 29.047 3.752 1 87.62 200 SER A CA 1
ATOM 1575 C C . SER A 1 200 ? -15.688 28.984 5.23 1 87.62 200 SER A C 1
ATOM 1577 O O . SER A 1 200 ? -16.516 29.766 5.699 1 87.62 200 SER A O 1
ATOM 1579 N N . ASP A 1 201 ? -15.148 28.047 5.91 1 89.12 201 ASP A N 1
ATOM 1580 C CA . ASP A 1 201 ? -15.375 27.984 7.352 1 89.12 201 ASP A CA 1
ATOM 1581 C C . ASP A 1 201 ? -14.82 29.219 8.055 1 89.12 201 ASP A C 1
ATOM 1583 O O . ASP A 1 201 ? -15.422 29.719 9 1 89.12 201 ASP A O 1
ATOM 1587 N N . SER A 1 202 ? -13.766 29.734 7.555 1 93.31 202 SER A N 1
ATOM 1588 C CA . SER A 1 202 ? -13.148 30.938 8.125 1 93.31 202 SER A CA 1
ATOM 1589 C C . SER A 1 202 ? -14.078 32.125 8.031 1 93.31 202 SER A C 1
ATOM 1591 O O . SER A 1 202 ? -14.211 32.906 8.984 1 93.31 202 SER A O 1
ATOM 1593 N N . ALA A 1 203 ? -14.688 32.312 6.836 1 95 203 ALA A N 1
ATOM 1594 C CA . ALA A 1 203 ? -15.641 33.406 6.66 1 95 203 ALA A CA 1
ATOM 1595 C C . ALA A 1 203 ? -16.828 33.25 7.605 1 95 203 ALA A C 1
ATOM 1597 O O . ALA A 1 203 ? -17.328 34.25 8.141 1 95 203 ALA A O 1
ATOM 1598 N N . SER A 1 204 ? -17.25 32.062 7.777 1 95 204 SER A N 1
ATOM 1599 C CA . SER A 1 204 ? -18.359 31.797 8.688 1 95 204 SER A CA 1
ATOM 1600 C C . SER A 1 204 ? -18 32.219 10.117 1 95 204 SER A C 1
ATOM 1602 O O . SER A 1 204 ? -18.828 32.781 10.82 1 95 204 SER A O 1
ATOM 1604 N N . ILE A 1 205 ? -16.828 31.922 10.523 1 96.62 205 ILE A N 1
ATOM 1605 C CA . ILE A 1 205 ? -16.391 32.25 11.875 1 96.62 205 ILE A CA 1
ATOM 1606 C C . ILE A 1 205 ? -16.453 33.75 12.102 1 96.62 205 ILE A C 1
ATOM 1608 O O . ILE A 1 205 ? -16.938 34.219 13.133 1 96.62 205 ILE A O 1
ATOM 1612 N N . ALA A 1 206 ? -15.93 34.5 11.156 1 97.38 206 ALA A N 1
ATOM 1613 C CA . ALA A 1 206 ? -15.969 35.969 11.266 1 97.38 206 ALA A CA 1
ATOM 1614 C C . ALA A 1 206 ? -17.406 36.469 11.414 1 97.38 206 ALA A C 1
ATOM 1616 O O . ALA A 1 206 ? -17.672 37.344 12.219 1 97.38 206 ALA A O 1
ATOM 1617 N N . LEU A 1 207 ? -18.266 35.844 10.609 1 96.38 207 LEU A N 1
ATOM 1618 C CA . LEU A 1 207 ? -19.672 36.219 10.664 1 96.38 207 LEU A CA 1
ATOM 1619 C C . LEU A 1 207 ? -20.266 35.875 12.023 1 96.38 207 LEU A C 1
ATOM 1621 O O . LEU A 1 207 ? -21.016 36.688 12.602 1 96.38 207 LEU A O 1
ATOM 1625 N N . PHE A 1 208 ? -19.969 34.688 12.5 1 97.19 208 PHE A N 1
ATOM 1626 C CA . PHE A 1 208 ? -20.5 34.25 13.781 1 97.19 208 PHE A CA 1
ATOM 1627 C C . PHE A 1 208 ? -20.047 35.188 14.906 1 97.19 208 PHE A C 1
ATOM 1629 O O . PHE A 1 208 ? -20.844 35.531 15.781 1 97.19 208 PHE A O 1
ATOM 1636 N N . ILE A 1 209 ? -18.797 35.594 14.906 1 97.62 209 ILE A N 1
ATOM 1637 C CA . ILE A 1 209 ? -18.297 36.5 15.938 1 97.62 209 ILE A CA 1
ATOM 1638 C C . ILE A 1 209 ? -19.016 37.844 15.859 1 97.62 209 ILE A C 1
ATOM 1640 O O . ILE A 1 209 ? -19.391 38.406 16.891 1 97.62 209 ILE A O 1
ATOM 1644 N N . GLY A 1 210 ? -19.203 38.406 14.656 1 96.88 210 GLY A N 1
ATOM 1645 C CA . GLY A 1 210 ? -19.953 39.625 14.477 1 96.88 210 GLY A CA 1
ATOM 1646 C C . GLY A 1 210 ? -21.359 39.562 15.039 1 96.88 210 GLY A C 1
ATOM 1647 O O . GLY A 1 210 ? -21.844 40.5 15.664 1 96.88 210 GLY A O 1
ATOM 1648 N N . LEU A 1 211 ? -22 38.406 14.742 1 95.62 211 LEU A N 1
ATOM 1649 C CA . LEU A 1 211 ? -23.359 38.219 15.227 1 95.62 211 LEU A CA 1
ATOM 1650 C C . LEU A 1 211 ? -23.391 38.156 16.75 1 95.62 211 LEU A C 1
ATOM 1652 O O . LEU A 1 211 ? -24.281 38.719 17.375 1 95.62 211 LEU A O 1
ATOM 1656 N N . GLU A 1 212 ? -22.469 37.438 17.328 1 95.94 212 GLU A N 1
ATOM 1657 C CA . GLU A 1 212 ? -22.375 37.406 18.781 1 95.94 212 GLU A CA 1
ATOM 1658 C C . GLU A 1 212 ? -22.062 38.781 19.344 1 95.94 212 GLU A C 1
ATOM 1660 O O . GLU A 1 212 ? -22.516 39.156 20.438 1 95.94 212 GLU A O 1
ATOM 1665 N N . TYR A 1 213 ? -21.203 39.5 18.672 1 96.69 213 TYR A N 1
ATOM 1666 C CA . TYR A 1 213 ? -20.859 40.875 19.094 1 96.69 213 TYR A CA 1
ATOM 1667 C C . TYR A 1 213 ? -22.109 41.75 19.125 1 96.69 213 TYR A C 1
ATOM 1669 O O . TYR A 1 213 ? -22.266 42.562 20.031 1 96.69 213 TYR A O 1
ATOM 1677 N N . ASP A 1 214 ? -23 41.594 18.172 1 94.94 214 ASP A N 1
ATOM 1678 C CA . ASP A 1 214 ? -24.266 42.312 18.141 1 94.94 214 ASP A CA 1
ATOM 1679 C C . ASP A 1 214 ? -25.109 42 19.391 1 94.94 214 ASP A C 1
ATOM 1681 O O . ASP A 1 214 ? -25.812 42.875 19.891 1 94.94 214 ASP A O 1
ATOM 1685 N N . ARG A 1 215 ? -25 40.812 19.812 1 92.25 215 ARG A N 1
ATOM 1686 C CA . ARG A 1 215 ? -25.828 40.344 20.922 1 92.25 215 ARG A CA 1
ATOM 1687 C C . ARG A 1 215 ? -25.281 40.812 22.266 1 92.25 215 ARG A C 1
ATOM 1689 O O . ARG A 1 215 ? -26.047 41.156 23.156 1 92.25 215 ARG A O 1
ATOM 1696 N N . CYS A 1 216 ? -23.969 40.875 22.422 1 94.38 216 CYS A N 1
ATOM 1697 C CA . CYS A 1 216 ? -23.422 41.062 23.766 1 94.38 216 CYS A CA 1
ATOM 1698 C C . CYS A 1 216 ? -22.672 42.406 23.844 1 94.38 216 CYS A C 1
ATOM 1700 O O . CYS A 1 216 ? -22.359 42.875 24.938 1 94.38 216 CYS A O 1
ATOM 1702 N N . ASN A 1 217 ? -22.312 43.062 22.844 1 95.12 217 ASN A N 1
ATOM 1703 C CA . ASN A 1 217 ? -21.625 44.344 22.75 1 95.12 217 ASN A CA 1
ATOM 1704 C C . ASN A 1 217 ? -20.266 44.312 23.453 1 95.12 217 ASN A C 1
ATOM 1706 O O . ASN A 1 217 ? -19.875 45.25 24.125 1 95.12 217 ASN A O 1
ATOM 1710 N N . ASP A 1 218 ? -19.703 43.188 23.438 1 96.62 218 ASP A N 1
ATOM 1711 C CA . ASP A 1 218 ? -18.375 42.906 23.969 1 96.62 218 ASP A CA 1
ATOM 1712 C C . ASP A 1 218 ? -17.594 41.969 23.031 1 96.62 218 ASP A C 1
ATOM 1714 O O . ASP A 1 218 ? -17.906 40.781 22.922 1 96.62 218 ASP A O 1
ATOM 1718 N N . VAL A 1 219 ? -16.547 42.562 22.5 1 96.75 219 VAL A N 1
ATOM 1719 C CA . VAL A 1 219 ? -15.828 41.844 21.438 1 96.75 219 VAL A CA 1
ATOM 1720 C C . VAL A 1 219 ? -15.164 40.594 22 1 96.75 219 VAL A C 1
ATOM 1722 O O . VAL A 1 219 ? -15.195 39.531 21.359 1 96.75 219 VAL A O 1
ATOM 1725 N N . MET A 1 220 ? -14.523 40.625 23.156 1 96.75 220 MET A N 1
ATOM 1726 C CA . MET A 1 220 ? -13.852 39.5 23.766 1 96.75 220 MET A CA 1
ATOM 1727 C C . MET A 1 220 ? -14.852 38.406 24.109 1 96.75 220 MET A C 1
ATOM 1729 O O . MET A 1 220 ? -14.594 37.219 23.875 1 96.75 220 MET A O 1
ATOM 1733 N N . LEU A 1 221 ? -15.945 38.812 24.656 1 96.94 221 LEU A N 1
ATOM 1734 C CA . LEU A 1 221 ? -16.984 37.844 25 1 96.94 221 LEU A CA 1
ATOM 1735 C C . LEU A 1 221 ? -17.547 37.188 23.75 1 96.94 221 LEU A C 1
ATOM 1737 O O . LEU A 1 221 ? -17.797 35.969 23.734 1 96.94 221 LEU A O 1
ATOM 1741 N N . ALA A 1 222 ? -17.766 38 22.719 1 97.56 222 ALA A N 1
ATOM 1742 C CA . ALA A 1 222 ? -18.234 37.469 21.453 1 97.56 222 ALA A CA 1
ATOM 1743 C C . ALA A 1 222 ? -17.25 36.438 20.891 1 97.56 222 ALA A C 1
ATOM 1745 O O . ALA A 1 222 ? -17.641 35.406 20.406 1 97.56 222 ALA A O 1
ATOM 1746 N N . PHE A 1 223 ? -15.961 36.812 20.969 1 97.69 223 PHE A N 1
ATOM 1747 C CA . PHE A 1 223 ? -14.883 35.938 20.531 1 97.69 223 PHE A CA 1
ATOM 1748 C C . PHE A 1 223 ? -14.883 34.625 21.312 1 97.69 223 PHE A C 1
ATOM 1750 O O . PHE A 1 223 ? -14.859 33.531 20.734 1 97.69 223 PHE A O 1
ATOM 1757 N N . LYS A 1 224 ? -15.016 34.719 22.562 1 97.25 224 LYS A N 1
ATOM 1758 C CA . LYS A 1 224 ? -15 33.562 23.438 1 97.25 224 LYS A CA 1
ATOM 1759 C C . LYS A 1 224 ? -16.203 32.656 23.203 1 97.25 224 LYS A C 1
ATOM 1761 O O . LYS A 1 224 ? -16.062 31.422 23.141 1 97.25 224 LYS A O 1
ATOM 1766 N N . ARG A 1 225 ? -17.328 33.219 23.031 1 96.06 225 ARG A N 1
ATOM 1767 C CA . ARG A 1 225 ? -18.562 32.438 22.828 1 96.06 225 ARG A CA 1
ATOM 1768 C C . ARG A 1 225 ? -18.5 31.672 21.516 1 96.06 225 ARG A C 1
ATOM 1770 O O . ARG A 1 225 ? -18.953 30.531 21.438 1 96.06 225 ARG A O 1
ATOM 1777 N N . THR A 1 226 ? -18.016 32.344 20.516 1 96.94 226 THR A N 1
ATOM 1778 C CA . THR A 1 226 ? -17.922 31.688 19.219 1 96.94 226 THR A CA 1
ATOM 1779 C C . THR A 1 226 ? -16.906 30.547 19.266 1 96.94 226 THR A C 1
ATOM 1781 O O . THR A 1 226 ? -17.203 29.438 18.812 1 96.94 226 THR A O 1
ATOM 1784 N N . VAL A 1 227 ? -15.711 30.797 19.812 1 96.56 227 VAL A N 1
ATOM 1785 C CA . VAL A 1 227 ? -14.609 29.844 19.875 1 96.56 227 VAL A CA 1
ATOM 1786 C C . VAL A 1 227 ? -15.039 28.609 20.656 1 96.56 227 VAL A C 1
ATOM 1788 O O . VAL A 1 227 ? -14.664 27.484 20.312 1 96.56 227 VAL A O 1
ATOM 1791 N N . SER A 1 228 ? -15.828 28.781 21.609 1 94.62 228 SER A N 1
ATOM 1792 C CA . SER A 1 228 ? -16.25 27.688 22.469 1 94.62 228 SER A CA 1
ATOM 1793 C C . SER A 1 228 ? -17.141 26.703 21.719 1 94.62 228 SER A C 1
ATOM 1795 O O . SER A 1 228 ? -17.297 25.562 22.141 1 94.62 228 SER A O 1
ATOM 1797 N N . ARG A 1 229 ? -17.672 27.109 20.625 1 94.38 229 ARG A N 1
ATOM 1798 C CA . ARG A 1 229 ? -18.609 26.266 19.875 1 94.38 229 ARG A CA 1
ATOM 1799 C C . ARG A 1 229 ? -17.906 25.562 18.719 1 94.38 229 ARG A C 1
ATOM 1801 O O . ARG A 1 229 ? -18.438 24.594 18.156 1 94.38 229 ARG A O 1
ATOM 1808 N N . LEU A 1 230 ? -16.75 26.016 18.422 1 94 230 LEU A N 1
ATOM 1809 C CA . LEU A 1 230 ? -16.078 25.516 17.234 1 94 230 LEU A CA 1
ATOM 1810 C C . LEU A 1 230 ? -15.508 24.125 17.484 1 94 230 LEU A C 1
ATOM 1812 O O . LEU A 1 230 ? -14.953 23.859 18.562 1 94 230 LEU A O 1
ATOM 1816 N N . LYS A 1 231 ? -15.758 23.312 16.516 1 86.69 231 LYS A N 1
ATOM 1817 C CA . LYS A 1 231 ? -15.148 21.984 16.531 1 86.69 231 LYS A CA 1
ATOM 1818 C C . LYS A 1 231 ? -14.133 21.828 15.406 1 86.69 231 LYS A C 1
ATOM 1820 O O . LYS A 1 231 ? -14.328 22.391 14.312 1 86.69 231 LYS A O 1
ATOM 1825 N N . GLY A 1 232 ? -13.047 21.203 15.727 1 82.88 232 GLY A N 1
ATOM 1826 C CA . GLY A 1 232 ? -12.016 20.969 14.727 1 82.88 232 GLY A CA 1
ATOM 1827 C C . GLY A 1 232 ? -10.633 21.406 15.18 1 82.88 232 GLY A C 1
ATOM 1828 O O . GLY A 1 232 ? -10.375 21.5 16.391 1 82.88 232 GLY A O 1
ATOM 1829 N N . THR A 1 233 ? -9.68 21.516 14.32 1 82.62 233 THR A N 1
ATOM 1830 C CA . THR A 1 233 ? -8.32 21.984 14.539 1 82.62 233 THR A CA 1
ATOM 1831 C C . THR A 1 233 ? -8.109 23.359 13.922 1 82.62 233 THR A C 1
ATOM 1833 O O . THR A 1 233 ? -8.227 23.531 12.703 1 82.62 233 THR A O 1
ATOM 1836 N N . TRP A 1 234 ? -7.863 24.281 14.812 1 89.62 234 TRP A N 1
ATOM 1837 C CA . TRP A 1 234 ? -7.84 25.641 14.266 1 89.62 234 TRP A CA 1
ATOM 1838 C C . TRP A 1 234 ? -7.016 26.562 15.156 1 89.62 234 TRP A C 1
ATOM 1840 O O . TRP A 1 234 ? -6.816 26.297 16.344 1 89.62 234 TRP A O 1
ATOM 1850 N N . ALA A 1 235 ? -6.449 27.594 14.602 1 93.62 235 ALA A N 1
ATOM 1851 C CA . ALA A 1 235 ? -5.859 28.781 15.242 1 93.62 235 ALA A CA 1
ATOM 1852 C C . ALA A 1 235 ? -6.414 30.062 14.633 1 93.62 235 ALA A C 1
ATOM 1854 O O . ALA A 1 235 ? -6.605 30.156 13.422 1 93.62 235 ALA A O 1
ATOM 1855 N N . LEU A 1 236 ? -6.754 31.031 15.508 1 97.38 236 LEU A N 1
ATOM 1856 C CA . LEU A 1 236 ? -7.387 32.281 15.055 1 97.38 236 LEU A CA 1
ATOM 1857 C C . LEU A 1 236 ? -6.594 33.5 15.508 1 97.38 236 LEU A C 1
ATOM 1859 O O . LEU A 1 236 ? -6.023 33.5 16.594 1 97.38 236 LEU A O 1
ATOM 1863 N N . CYS A 1 237 ? -6.516 34.438 14.703 1 98.31 237 CYS A N 1
ATOM 1864 C CA . CYS A 1 237 ? -6.047 35.781 15.039 1 98.31 237 CYS A CA 1
ATOM 1865 C C . CYS A 1 237 ? -6.996 36.844 14.492 1 98.31 237 CYS A C 1
ATOM 1867 O O . CYS A 1 237 ? -7.328 36.844 13.305 1 98.31 237 CYS A O 1
ATOM 1869 N N . MET A 1 238 ? -7.445 37.688 15.352 1 98.5 238 MET A N 1
ATOM 1870 C CA . MET A 1 238 ? -8.461 38.656 14.977 1 98.5 238 MET A CA 1
ATOM 1871 C C . MET A 1 238 ? -8.086 40.062 15.477 1 98.5 238 MET A C 1
ATOM 1873 O O . MET A 1 238 ? -7.449 40.188 16.531 1 98.5 238 MET A O 1
ATOM 1877 N N . ILE A 1 239 ? -8.445 41.062 14.711 1 98.38 239 ILE A N 1
ATOM 1878 C CA . ILE A 1 239 ? -8.336 42.469 15.133 1 98.38 239 ILE A CA 1
ATOM 1879 C C . ILE A 1 239 ? -9.711 43.125 15.055 1 98.38 239 ILE A C 1
ATOM 1881 O O . ILE A 1 239 ? -10.609 42.656 14.367 1 98.38 239 ILE A O 1
ATOM 1885 N N . SER A 1 240 ? -9.898 44.156 15.812 1 97.81 240 SER A N 1
ATOM 1886 C CA . SER A 1 240 ? -11.18 44.875 15.875 1 97.81 240 SER A CA 1
ATOM 1887 C C . SER A 1 240 ? -10.977 46.375 15.938 1 97.81 240 SER A C 1
ATOM 1889 O O . SER A 1 240 ? -10.031 46.844 16.562 1 97.81 240 SER A O 1
ATOM 1891 N N . ILE A 1 241 ? -11.93 47.094 15.352 1 96.81 241 ILE A N 1
ATOM 1892 C CA . ILE A 1 241 ? -11.883 48.562 15.344 1 96.81 241 ILE A CA 1
ATOM 1893 C C . ILE A 1 241 ? -12.062 49.094 16.766 1 96.81 241 ILE A C 1
ATOM 1895 O O . ILE A 1 241 ? -11.516 50.125 17.109 1 96.81 241 ILE A O 1
ATOM 1899 N N . SER A 1 242 ? -12.797 48.344 17.562 1 96.19 242 SER A N 1
ATOM 1900 C CA . SER A 1 242 ? -13.102 48.781 18.922 1 96.19 242 SER A CA 1
ATOM 1901 C C . SER A 1 242 ? -11.914 48.562 19.859 1 96.19 242 SER A C 1
ATOM 1903 O O . SER A 1 242 ? -11.852 49.156 20.938 1 96.19 242 SER A O 1
ATOM 1905 N N . HIS A 1 243 ? -11.039 47.75 19.516 1 96.25 243 HIS A N 1
ATOM 1906 C CA . HIS A 1 243 ? -9.844 47.5 20.297 1 96.25 243 HIS A CA 1
ATOM 1907 C C . HIS A 1 243 ? -8.586 47.688 19.453 1 96.25 243 HIS A C 1
ATOM 1909 O O . HIS A 1 243 ? -7.867 46.719 19.188 1 96.25 243 HIS A O 1
ATOM 1915 N N . PRO A 1 244 ? -8.203 48.906 19.156 1 95.5 244 PRO A N 1
ATOM 1916 C CA . PRO A 1 244 ? -7.137 49.188 18.188 1 95.5 244 PRO A CA 1
ATOM 1917 C C . PRO A 1 244 ? -5.75 48.875 18.734 1 95.5 244 PRO A C 1
ATOM 1919 O O . PRO A 1 244 ? -4.758 48.969 18.016 1 95.5 244 PRO A O 1
ATOM 1922 N N . ASN A 1 245 ? -5.617 48.406 19.969 1 95.69 245 ASN A N 1
ATOM 1923 C CA . ASN A 1 245 ? -4.332 48.062 20.562 1 95.69 245 ASN A CA 1
ATOM 1924 C C . ASN A 1 245 ? -4.297 46.594 21.047 1 95.69 245 ASN A C 1
ATOM 1926 O O . ASN A 1 245 ? -3.682 46.281 22.062 1 95.69 245 ASN A O 1
ATOM 1930 N N . SER A 1 246 ? -5.016 45.844 20.297 1 96.88 246 SER A N 1
ATOM 1931 C CA . SER A 1 246 ? -5.094 44.469 20.75 1 96.88 246 SER A CA 1
ATOM 1932 C C . SER A 1 246 ? -5.172 43.5 19.578 1 96.88 246 SER A C 1
ATOM 1934 O O . SER A 1 246 ? -5.703 43.844 18.516 1 96.88 246 SER A O 1
ATOM 1936 N N . LEU A 1 247 ? -4.598 42.312 19.781 1 97.94 247 LEU A N 1
ATOM 1937 C CA . LEU A 1 247 ? -4.789 41.125 18.938 1 97.94 247 LEU A CA 1
ATOM 1938 C C . LEU A 1 247 ? -5.516 40.031 19.703 1 97.94 247 LEU A C 1
ATOM 1940 O O . LEU A 1 247 ? -5.137 39.688 20.812 1 97.94 247 LEU A O 1
ATOM 1944 N N . PHE A 1 248 ? -6.551 39.531 19.125 1 98.38 248 PHE A N 1
ATOM 1945 C CA . PHE A 1 248 ? -7.262 38.406 19.734 1 98.38 248 PHE A CA 1
ATOM 1946 C C . PHE A 1 248 ? -6.793 37.094 19.141 1 98.38 248 PHE A C 1
ATOM 1948 O O . PHE A 1 248 ? -6.77 36.906 17.922 1 98.38 248 PHE A O 1
ATOM 1955 N N . VAL A 1 249 ? -6.395 36.125 20.031 1 98.19 249 VAL A N 1
ATOM 1956 C CA . VAL A 1 249 ? -5.867 34.875 19.531 1 98.19 249 VAL A CA 1
ATOM 1957 C C . VAL A 1 249 ? -6.523 33.719 20.281 1 98.19 249 VAL A C 1
ATOM 1959 O O . VAL A 1 249 ? -6.938 33.844 21.422 1 98.19 249 VAL A O 1
ATOM 1962 N N . ALA A 1 250 ? -6.699 32.656 19.625 1 97.19 250 ALA A N 1
ATOM 1963 C CA . ALA A 1 250 ? -7.176 31.391 20.172 1 97.19 250 ALA A CA 1
ATOM 1964 C C . ALA A 1 250 ? -6.672 30.203 19.344 1 97.19 250 ALA A C 1
ATOM 1966 O O . ALA A 1 250 ? -6.387 30.359 18.156 1 97.19 250 ALA A O 1
ATOM 1967 N N . CYS A 1 251 ? -6.48 29.141 20.016 1 93 251 CYS A N 1
ATOM 1968 C CA . CYS A 1 251 ? -6.039 28 19.219 1 93 251 CYS A CA 1
ATOM 1969 C C . CYS A 1 251 ? -6.57 26.688 19.797 1 93 251 CYS A C 1
ATOM 1971 O O . CYS A 1 251 ? -6.883 26.609 20.984 1 93 251 CYS A O 1
ATOM 1973 N N . SER A 1 252 ? -6.789 25.766 18.938 1 88.06 252 SER A N 1
ATOM 1974 C CA . SER A 1 252 ? -7.145 24.391 19.234 1 88.06 252 SER A CA 1
ATOM 1975 C C . SER A 1 252 ? -6.379 23.422 18.344 1 88.06 252 SER A C 1
ATOM 1977 O O . SER A 1 252 ? -6.758 23.203 17.188 1 88.06 252 SER A O 1
ATOM 1979 N N . GLU A 1 253 ? -5.32 22.875 18.781 1 79.81 253 GLU A N 1
ATOM 1980 C CA . GLU A 1 253 ? -4.52 21.812 18.172 1 79.81 253 GLU A CA 1
ATOM 1981 C C . GLU A 1 253 ? -3.738 22.344 16.969 1 79.81 253 GLU A C 1
ATOM 1983 O O . GLU A 1 253 ? -3.043 21.578 16.297 1 79.81 253 GLU A O 1
ATOM 1988 N N . ALA A 1 254 ? -3.916 23.562 16.516 1 83.62 254 ALA A N 1
ATOM 1989 C CA . ALA A 1 254 ? -3.096 24.203 15.5 1 83.62 254 ALA A CA 1
ATOM 1990 C C . ALA A 1 254 ? -2.09 25.172 16.125 1 83.62 254 ALA A C 1
ATOM 1992 O O . ALA A 1 254 ? -2.4 25.844 17.109 1 83.62 254 ALA A O 1
ATOM 1993 N N . PRO A 1 255 ? -0.958 25.266 15.555 1 84.56 255 PRO A N 1
ATOM 1994 C CA . PRO A 1 255 ? 0.097 26.062 16.188 1 84.56 255 PRO A CA 1
ATOM 1995 C C . PRO A 1 255 ? -0.115 27.562 16.031 1 84.56 255 PRO A C 1
ATOM 1997 O O . PRO A 1 255 ? -0.558 28.016 14.969 1 84.56 255 PRO A O 1
ATOM 2000 N N . LEU A 1 256 ? 0.155 28.297 17.016 1 92.38 256 LEU A N 1
ATOM 2001 C CA . LEU A 1 256 ? 0.201 29.766 17.031 1 92.38 256 LEU A CA 1
ATOM 2002 C C . LEU A 1 256 ? 1.117 30.266 18.141 1 92.38 256 LEU A C 1
ATOM 2004 O O . LEU A 1 256 ? 1.003 29.828 19.297 1 92.38 256 LEU A O 1
ATOM 2008 N N . LEU A 1 257 ? 2.066 31.078 17.719 1 93.88 257 LEU A N 1
ATOM 2009 C CA . LEU A 1 257 ? 3.055 31.609 18.656 1 93.88 257 LEU A CA 1
ATOM 2010 C C . LEU A 1 257 ? 3.027 33.125 18.672 1 93.88 257 LEU A C 1
ATOM 2012 O O . LEU A 1 257 ? 2.523 33.75 17.734 1 93.88 257 LEU A O 1
ATOM 2016 N N . PHE A 1 258 ? 3.473 33.688 19.703 1 95.94 258 PHE A N 1
ATOM 2017 C CA . PHE A 1 258 ? 3.676 35.125 19.734 1 95.94 258 PHE A CA 1
ATOM 2018 C C . PHE A 1 258 ? 4.996 35.469 20.406 1 95.94 258 PHE A C 1
ATOM 2020 O O . PHE A 1 258 ? 5.516 34.688 21.203 1 95.94 258 PHE A O 1
ATOM 2027 N N . ALA A 1 259 ? 5.555 36.594 20.016 1 95.56 259 ALA A N 1
ATOM 2028 C CA . ALA A 1 259 ? 6.852 37.031 20.5 1 95.56 259 ALA A CA 1
ATOM 2029 C C . ALA A 1 259 ? 6.867 38.562 20.672 1 95.56 259 ALA A C 1
ATOM 2031 O O . ALA A 1 259 ? 6.129 39.281 20 1 95.56 259 ALA A O 1
ATOM 2032 N N . ARG A 1 260 ? 7.645 38.938 21.609 1 94.19 260 ARG A N 1
ATOM 2033 C CA . ARG A 1 260 ? 7.918 40.375 21.781 1 94.19 260 ARG A CA 1
ATOM 2034 C C . ARG A 1 260 ? 9.188 40.781 21.031 1 94.19 260 ARG A C 1
ATOM 2036 O O . ARG A 1 260 ? 10.172 40.031 21.031 1 94.19 260 ARG A O 1
ATOM 2043 N N . SER A 1 261 ? 9.031 41.875 20.391 1 92.5 261 SER A N 1
ATOM 2044 C CA . SER A 1 261 ? 10.195 42.406 19.672 1 92.5 261 SER A CA 1
ATOM 2045 C C . SER A 1 261 ? 11.312 42.781 20.641 1 92.5 261 SER A C 1
ATOM 2047 O O . SER A 1 261 ? 11.055 43.281 21.734 1 92.5 261 SER A O 1
ATOM 2049 N N . THR A 1 262 ? 12.555 42.438 20.25 1 87.88 262 THR A N 1
ATOM 2050 C CA . THR A 1 262 ? 13.711 42.844 21.062 1 87.88 262 THR A CA 1
ATOM 2051 C C . THR A 1 262 ? 14.102 44.281 20.766 1 87.88 262 THR A C 1
ATOM 2053 O O . THR A 1 262 ? 14.844 44.906 21.531 1 87.88 262 THR A O 1
ATOM 2056 N N . LYS A 1 263 ? 13.688 44.75 19.641 1 86 263 LYS A N 1
ATOM 2057 C CA . LYS A 1 263 ? 14.094 46.062 19.188 1 86 263 LYS A CA 1
ATOM 2058 C C . LYS A 1 263 ? 13.133 47.125 19.688 1 86 263 LYS A C 1
ATOM 2060 O O . LYS A 1 263 ? 13.523 48.281 19.875 1 86 263 LYS A O 1
ATOM 2065 N N . ASP A 1 264 ? 11.945 46.781 19.781 1 84.12 264 ASP A N 1
ATOM 2066 C CA . ASP A 1 264 ? 10.914 47.719 20.172 1 84.12 264 ASP A CA 1
ATOM 2067 C C . ASP A 1 264 ? 9.805 47.062 20.969 1 84.12 264 ASP A C 1
ATOM 2069 O O . ASP A 1 264 ? 10 45.969 21.516 1 84.12 264 ASP A O 1
ATOM 2073 N N . ASP A 1 265 ? 8.711 47.719 21.141 1 84.62 265 ASP A N 1
ATOM 2074 C CA . ASP A 1 265 ? 7.605 47.188 21.938 1 84.62 265 ASP A CA 1
ATOM 2075 C C . ASP A 1 265 ? 6.605 46.469 21.062 1 84.62 265 ASP A C 1
ATOM 2077 O O . ASP A 1 265 ? 5.422 46.375 21.391 1 84.62 265 ASP A O 1
ATOM 2081 N N . GLY A 1 266 ? 7.07 46 19.953 1 93.5 266 GLY A N 1
ATOM 2082 C CA . GLY A 1 266 ? 6.176 45.312 19.031 1 93.5 266 GLY A CA 1
ATOM 2083 C C . GLY A 1 266 ? 5.848 43.875 19.469 1 93.5 266 GLY A C 1
ATOM 2084 O O . GLY A 1 266 ? 6.645 43.25 20.172 1 93.5 266 GLY A O 1
ATOM 2085 N N . ILE A 1 267 ? 4.656 43.438 19.125 1 96.75 267 ILE A N 1
ATOM 2086 C CA . ILE A 1 267 ? 4.18 42.062 19.359 1 96.75 267 ILE A CA 1
ATOM 2087 C C . ILE A 1 267 ? 3.938 41.344 18.031 1 96.75 267 ILE A C 1
ATOM 2089 O O . ILE A 1 267 ? 3.211 41.875 17.172 1 96.75 267 ILE A O 1
ATOM 2093 N N . TYR A 1 268 ? 4.617 40.219 17.938 1 96.94 268 TYR A N 1
ATOM 2094 C CA . TYR A 1 268 ? 4.438 39.375 16.75 1 96.94 268 TYR A CA 1
ATOM 2095 C C . TYR A 1 268 ? 3.564 38.156 17.062 1 96.94 268 TYR A C 1
ATOM 2097 O O . TYR A 1 268 ? 3.674 37.562 18.141 1 96.94 268 TYR A O 1
ATOM 2105 N N . ILE A 1 269 ? 2.688 37.812 16.156 1 97.31 269 ILE A N 1
ATOM 2106 C CA . ILE A 1 269 ? 1.954 36.562 16.156 1 97.31 269 ILE A CA 1
ATOM 2107 C C . ILE A 1 269 ? 2.221 35.781 14.867 1 97.31 269 ILE A C 1
ATOM 2109 O O . ILE A 1 269 ? 2.256 36.375 13.789 1 97.31 269 ILE A O 1
ATOM 2113 N N . ALA A 1 270 ? 2.504 34.5 15.016 1 95.25 270 ALA A N 1
ATOM 2114 C CA . ALA A 1 270 ? 2.734 33.75 13.781 1 95.25 270 ALA A CA 1
ATOM 2115 C C . ALA A 1 270 ? 2.502 32.281 14 1 95.25 270 ALA A C 1
ATOM 2117 O O . ALA A 1 270 ? 2.545 31.781 15.133 1 95.25 270 ALA A O 1
ATOM 2118 N N . SER A 1 271 ? 2.225 31.625 12.898 1 90.56 271 SER A N 1
ATOM 2119 C CA . SER A 1 271 ? 2.111 30.172 12.922 1 90.56 271 SER A CA 1
ATOM 2120 C C . SER A 1 271 ? 3.48 29.516 13.016 1 90.56 271 SER A C 1
ATOM 2122 O O . SER A 1 271 ? 3.59 28.344 13.414 1 90.56 271 SER A O 1
ATOM 2124 N N . GLU A 1 272 ? 4.562 30.266 12.68 1 84.62 272 GLU A N 1
ATOM 2125 C CA . GLU A 1 272 ? 5.926 29.75 12.719 1 84.62 272 GLU A CA 1
ATOM 2126 C C . GLU A 1 272 ? 6.895 30.781 13.289 1 84.62 272 GLU A C 1
ATOM 2128 O O . GLU A 1 272 ? 6.73 31.984 13.062 1 84.62 272 GLU A O 1
ATOM 2133 N N . VAL A 1 273 ? 7.938 30.281 13.828 1 85 273 VAL A N 1
ATOM 2134 C CA . VAL A 1 273 ? 8.898 31.156 14.508 1 85 273 VAL A CA 1
ATOM 2135 C C . VAL A 1 273 ? 9.711 31.938 13.477 1 85 273 VAL A C 1
ATOM 2137 O O . VAL A 1 273 ? 10.219 33 13.766 1 85 273 VAL A O 1
ATOM 2140 N N . THR A 1 274 ? 9.805 31.422 12.305 1 79.94 274 THR A N 1
ATOM 2141 C CA . THR A 1 274 ? 10.641 32.031 11.273 1 79.94 274 THR A CA 1
ATOM 2142 C C . THR A 1 274 ? 10.164 33.438 10.938 1 79.94 274 THR A C 1
ATOM 2144 O O . THR A 1 274 ? 10.922 34.25 10.406 1 79.94 274 THR A O 1
ATOM 2147 N N . VAL A 1 275 ? 8.938 33.688 11.195 1 87.69 275 VAL A N 1
ATOM 2148 C CA . VAL A 1 275 ? 8.336 34.969 10.891 1 87.69 275 VAL A CA 1
ATOM 2149 C C . VAL A 1 275 ? 9 36.062 11.719 1 87.69 275 VAL A C 1
ATOM 2151 O O . VAL A 1 275 ? 9.18 37.188 11.242 1 87.69 275 VAL A O 1
ATOM 2154 N N . PHE A 1 276 ? 9.445 35.719 12.938 1 90 276 PHE A N 1
ATOM 2155 C CA . PHE A 1 276 ? 9.922 36.781 13.797 1 90 276 PHE A CA 1
ATOM 2156 C C . PHE A 1 276 ? 11.258 36.406 14.438 1 90 276 PHE A C 1
ATOM 2158 O O . PHE A 1 276 ? 11.75 37.125 15.32 1 90 276 PHE A O 1
ATOM 2165 N N . SER A 1 277 ? 11.867 35.344 14.023 1 84.81 277 SER A N 1
ATOM 2166 C CA . SER A 1 277 ? 13.102 34.875 14.641 1 84.81 277 SER A CA 1
ATOM 2167 C C . SER A 1 277 ? 14.234 35.875 14.477 1 84.81 277 SER A C 1
ATOM 2169 O O . SER A 1 277 ? 15.195 35.875 15.242 1 84.81 277 SER A O 1
ATOM 2171 N N . HIS A 1 278 ? 14.109 36.719 13.523 1 82.75 278 HIS A N 1
ATOM 2172 C CA . HIS A 1 278 ? 15.133 37.719 13.289 1 82.75 278 HIS A CA 1
ATOM 2173 C C . HIS A 1 278 ? 14.977 38.906 14.258 1 82.75 278 HIS A C 1
ATOM 2175 O O . HIS A 1 278 ? 15.922 39.656 14.477 1 82.75 278 HIS A O 1
ATOM 2181 N N . ASP A 1 279 ? 13.805 39.031 14.867 1 88.69 279 ASP A N 1
ATOM 2182 C CA . ASP A 1 279 ? 13.531 40.219 15.672 1 88.69 279 ASP A CA 1
ATOM 2183 C C . ASP A 1 279 ? 13.164 39.844 17.109 1 88.69 279 ASP A C 1
ATOM 2185 O O . ASP A 1 279 ? 12.797 40.688 17.906 1 88.69 279 ASP A O 1
ATOM 2189 N N . ALA A 1 280 ? 13.164 38.594 17.391 1 91.38 280 ALA A N 1
ATOM 2190 C CA . ALA A 1 280 ? 12.828 38.125 18.719 1 91.38 280 ALA A CA 1
ATOM 2191 C C . ALA A 1 280 ? 13.766 37 19.156 1 91.38 280 ALA A C 1
ATOM 2193 O O . ALA A 1 280 ? 14.219 36.219 18.328 1 91.38 280 ALA A O 1
ATOM 2194 N N . THR A 1 281 ? 14.039 36.906 20.438 1 89.69 281 THR A N 1
ATOM 2195 C CA . THR A 1 281 ? 14.953 35.875 20.953 1 89.69 281 THR A CA 1
ATOM 2196 C C . THR A 1 281 ? 14.18 34.812 21.734 1 89.69 281 THR A C 1
ATOM 2198 O O . THR A 1 281 ? 14.719 33.75 22.016 1 89.69 281 THR A O 1
ATOM 2201 N N . GLU A 1 282 ? 12.984 35.219 22.094 1 92.69 282 GLU A N 1
ATOM 2202 C CA . GLU A 1 282 ? 12.109 34.281 22.812 1 92.69 282 GLU A CA 1
ATOM 2203 C C . GLU A 1 282 ? 10.664 34.406 22.328 1 92.69 282 GLU A C 1
ATOM 2205 O O . GLU A 1 282 ? 10.266 35.438 21.781 1 92.69 282 GLU A O 1
ATOM 2210 N N . CYS A 1 283 ? 9.953 33.344 22.516 1 93.94 283 CYS A N 1
ATOM 2211 C CA . CYS A 1 283 ? 8.539 33.406 22.172 1 93.94 283 CYS A CA 1
ATOM 2212 C C . CYS A 1 283 ? 7.719 32.469 23.062 1 93.94 283 CYS A C 1
ATOM 2214 O O . CYS A 1 283 ? 8.273 31.766 23.906 1 93.94 283 CYS A O 1
ATOM 2216 N N . ILE A 1 284 ? 6.441 32.625 23 1 94.56 284 ILE A N 1
ATOM 2217 C CA . ILE A 1 284 ? 5.492 31.781 23.719 1 94.56 284 ILE A CA 1
ATOM 2218 C C . ILE A 1 284 ? 4.574 31.062 22.719 1 94.56 284 ILE A C 1
ATOM 2220 O O . ILE A 1 284 ? 4.047 31.703 21.797 1 94.56 284 ILE A O 1
ATOM 2224 N N . ALA A 1 285 ? 4.488 29.766 22.828 1 91.44 285 ALA A N 1
ATOM 2225 C CA . ALA A 1 285 ? 3.523 29 22.047 1 91.44 285 ALA A CA 1
ATOM 2226 C C . ALA A 1 285 ? 2.189 28.875 22.781 1 91.44 285 ALA A C 1
ATOM 2228 O O . ALA A 1 285 ? 2.152 28.531 23.953 1 91.44 285 ALA A O 1
ATOM 2229 N N . LEU A 1 286 ? 1.097 29.141 22.109 1 92.12 286 LEU A N 1
ATOM 2230 C CA . LEU A 1 286 ? -0.225 28.969 22.703 1 92.12 286 LEU A CA 1
ATOM 2231 C C . LEU A 1 286 ? -0.522 27.5 22.969 1 92.12 286 LEU A C 1
ATOM 2233 O O . LEU A 1 286 ? -0.094 26.625 22.203 1 92.12 286 LEU A O 1
ATOM 2237 N N . GLU A 1 287 ? -1.214 27.25 24 1 88.06 287 GLU A N 1
ATOM 2238 C CA . GLU A 1 287 ? -1.698 25.906 24.297 1 88.06 287 GLU A CA 1
ATOM 2239 C C . GLU A 1 287 ? -3.162 25.75 23.906 1 88.06 287 GLU A C 1
ATOM 2241 O O . GLU A 1 287 ? -3.893 26.734 23.781 1 88.06 287 GLU A O 1
ATOM 2246 N N . ASP A 1 288 ? -3.541 24.562 23.703 1 85.88 288 ASP A N 1
ATOM 2247 C CA . ASP A 1 288 ? -4.926 24.297 23.328 1 85.88 288 ASP A CA 1
ATOM 2248 C C . ASP A 1 288 ? -5.891 24.859 24.375 1 85.88 288 ASP A C 1
ATOM 2250 O O . ASP A 1 288 ? -5.719 24.641 25.562 1 85.88 288 ASP A O 1
ATOM 2254 N N . GLY A 1 289 ? -6.828 25.609 23.906 1 89.88 289 GLY A N 1
ATOM 2255 C CA . GLY A 1 289 ? -7.812 26.203 24.797 1 89.88 289 GLY A CA 1
ATOM 2256 C C . GLY A 1 289 ? -7.48 27.641 25.188 1 89.88 289 GLY A C 1
ATOM 2257 O O . GLY A 1 289 ? -8.312 28.344 25.75 1 89.88 289 GLY A O 1
ATOM 2258 N N . ASP A 1 290 ? -6.312 28.047 24.891 1 93.06 290 ASP A N 1
ATOM 2259 C CA . ASP A 1 290 ? -5.926 29.422 25.188 1 93.06 290 ASP A CA 1
ATOM 2260 C C . ASP A 1 290 ? -6.77 30.406 24.391 1 93.06 290 ASP A C 1
ATOM 2262 O O . ASP A 1 290 ? -7.035 30.203 23.203 1 93.06 290 ASP A O 1
ATOM 2266 N N . ILE A 1 291 ? -7.328 31.391 25.031 1 96.69 291 ILE A N 1
ATOM 2267 C CA . ILE A 1 291 ? -8.008 32.531 24.438 1 96.69 291 ILE A CA 1
ATOM 2268 C C . ILE A 1 291 ? -7.492 33.812 25.078 1 96.69 291 ILE A C 1
ATOM 2270 O O . ILE A 1 291 ? -7.684 34.062 26.281 1 96.69 291 ILE A O 1
ATOM 2274 N N . PHE A 1 292 ? -6.84 34.656 24.25 1 96.94 292 PHE A N 1
ATOM 2275 C CA . PHE A 1 292 ? -6.223 35.844 24.828 1 96.94 292 PHE A CA 1
ATOM 2276 C C . PHE A 1 292 ? -6.543 37.094 24.016 1 96.94 292 PHE A C 1
ATOM 2278 O O . PHE A 1 292 ? -6.684 37 22.781 1 96.94 292 PHE A O 1
ATOM 2285 N N . GLU A 1 293 ? -6.719 38.156 24.625 1 97.69 293 GLU A N 1
ATOM 2286 C CA . GLU A 1 293 ? -6.539 39.5 24.047 1 97.69 293 GLU A CA 1
ATOM 2287 C C . GLU A 1 293 ? -5.129 40.031 24.297 1 97.69 293 GLU A C 1
ATOM 2289 O O . GLU A 1 293 ? -4.832 40.531 25.391 1 97.69 293 GLU A O 1
ATOM 2294 N N . LEU A 1 294 ? -4.32 39.938 23.297 1 96.88 294 LEU A N 1
ATOM 2295 C CA . LEU A 1 294 ? -2.906 40.25 23.469 1 96.88 294 LEU A CA 1
ATOM 2296 C C . LEU A 1 294 ? -2.66 41.75 23.266 1 96.88 294 LEU A C 1
ATOM 2298 O O . LEU A 1 294 ? -2.912 42.281 22.188 1 96.88 294 LEU A O 1
ATOM 2302 N N . ASN A 1 295 ? -2.352 42.406 24.234 1 95.25 295 ASN A N 1
ATOM 2303 C CA . ASN A 1 295 ? -1.788 43.75 24.25 1 95.25 295 ASN A CA 1
ATOM 2304 C C . ASN A 1 295 ? -0.485 43.812 25.031 1 95.25 295 ASN A C 1
ATOM 2306 O O . ASN A 1 295 ? -0.021 42.812 25.547 1 95.25 295 ASN A O 1
ATOM 2310 N N . ARG A 1 296 ? 0.068 44.906 25.078 1 92.94 296 ARG A N 1
ATOM 2311 C CA . ARG A 1 296 ? 1.393 45.031 25.672 1 92.94 296 ARG A CA 1
ATOM 2312 C C . ARG A 1 296 ? 1.375 44.562 27.125 1 92.94 296 ARG A C 1
ATOM 2314 O O . ARG A 1 296 ? 2.277 43.844 27.562 1 92.94 296 ARG A O 1
ATOM 2321 N N . LYS A 1 297 ? 0.415 44.875 27.828 1 93.31 297 LYS A N 1
ATOM 2322 C CA . LYS A 1 297 ? 0.308 44.531 29.234 1 93.31 297 LYS A CA 1
ATOM 2323 C C . LYS A 1 297 ? 0.155 43.031 29.422 1 93.31 297 LYS A C 1
ATOM 2325 O O . LYS A 1 297 ? 0.836 42.438 30.25 1 93.31 297 LYS A O 1
ATOM 2330 N N . VAL A 1 298 ? -0.704 42.5 28.656 1 95.06 298 VAL A N 1
ATOM 2331 C CA . VAL A 1 298 ? -0.988 41.062 28.766 1 95.06 298 VAL A CA 1
ATOM 2332 C C . VAL A 1 298 ? 0.242 40.281 28.344 1 95.06 298 VAL A C 1
ATOM 2334 O O . VAL A 1 298 ? 0.576 39.25 28.984 1 95.06 298 VAL A O 1
ATOM 2337 N N . VAL A 1 299 ? 0.933 40.656 27.297 1 95.19 299 VAL A N 1
ATOM 2338 C CA . VAL A 1 299 ? 2.111 39.969 26.812 1 95.19 299 VAL A CA 1
ATOM 2339 C C . VAL A 1 299 ? 3.225 40.031 27.844 1 95.19 299 VAL A C 1
ATOM 2341 O O . VAL A 1 299 ? 3.91 39.031 28.094 1 95.19 299 VAL A O 1
ATOM 2344 N N . ASP A 1 300 ? 3.363 41.125 28.5 1 92.62 300 ASP A N 1
ATOM 2345 C CA . ASP A 1 300 ? 4.359 41.25 29.562 1 92.62 300 ASP A CA 1
ATOM 2346 C C . ASP A 1 300 ? 4.074 40.281 30.703 1 92.62 300 ASP A C 1
ATOM 2348 O O . ASP A 1 300 ? 5 39.688 31.266 1 92.62 300 ASP A O 1
ATOM 2352 N N . GLU A 1 301 ? 2.893 40.219 31 1 94.69 301 GLU A N 1
ATOM 2353 C CA . GLU A 1 301 ? 2.5 39.312 32.062 1 94.69 301 GLU A CA 1
ATOM 2354 C C . GLU A 1 301 ? 2.754 37.844 31.688 1 94.69 301 GLU A C 1
ATOM 2356 O O . GLU A 1 301 ? 3.205 37.031 32.5 1 94.69 301 GLU A O 1
ATOM 2361 N N . LEU A 1 302 ? 2.424 37.531 30.469 1 94.31 302 LEU A N 1
ATOM 2362 C CA . LEU A 1 302 ? 2.594 36.156 30.016 1 94.31 302 LEU A CA 1
ATOM 2363 C C . LEU A 1 302 ? 4.07 35.812 29.922 1 94.31 302 LEU A C 1
ATOM 2365 O O . LEU A 1 302 ? 4.453 34.656 30.172 1 94.31 302 LEU A O 1
ATOM 2369 N N . TYR A 1 303 ? 4.891 36.719 29.547 1 93.06 303 TYR A N 1
ATOM 2370 C CA . TYR A 1 303 ? 6.332 36.469 29.469 1 93.06 303 TYR A CA 1
ATOM 2371 C C . TYR A 1 303 ? 6.91 36.188 30.844 1 93.06 303 TYR A C 1
ATOM 2373 O O . TYR A 1 303 ? 7.945 35.531 30.969 1 93.06 303 TYR A O 1
ATOM 2381 N N . ARG A 1 304 ? 6.258 36.656 31.859 1 93 304 ARG A N 1
ATOM 2382 C CA . ARG A 1 304 ? 6.73 36.438 33.219 1 93 304 ARG A CA 1
ATOM 2383 C C . ARG A 1 304 ? 6.227 35.125 33.781 1 93 304 ARG A C 1
ATOM 2385 O O . ARG A 1 304 ? 6.855 34.531 34.688 1 93 304 ARG A O 1
ATOM 2392 N N . THR A 1 305 ? 5.156 34.688 33.281 1 92.25 305 THR A N 1
ATOM 2393 C CA . THR A 1 305 ? 4.477 33.594 33.969 1 92.25 305 THR A CA 1
ATOM 2394 C C . THR A 1 305 ? 4.527 32.312 33.094 1 92.25 305 THR A C 1
ATOM 2396 O O . THR A 1 305 ? 4.363 31.203 33.625 1 92.25 305 THR A O 1
ATOM 2399 N N . SER A 1 306 ? 4.723 32.438 31.812 1 90.69 306 SER A N 1
ATOM 2400 C CA . SER A 1 306 ? 4.672 31.281 30.922 1 90.69 306 SER A CA 1
ATOM 2401 C C . SER A 1 306 ? 6.074 30.781 30.562 1 90.69 306 SER A C 1
ATOM 2403 O O . SER A 1 306 ? 7.035 31.562 30.625 1 90.69 306 SER A O 1
ATOM 2405 N N . PRO A 1 307 ? 6.211 29.5 30.312 1 86.5 307 PRO A N 1
ATOM 2406 C CA . PRO A 1 307 ? 7.496 29 29.812 1 86.5 307 PRO A CA 1
ATOM 2407 C C . PRO A 1 307 ? 7.895 29.656 28.484 1 86.5 307 PRO A C 1
ATOM 2409 O O . PRO A 1 307 ? 7.086 29.719 27.562 1 86.5 307 PRO A O 1
ATOM 2412 N N . LEU A 1 308 ? 9.18 30.141 28.375 1 91.19 308 LEU A N 1
ATOM 2413 C CA . LEU A 1 308 ? 9.68 30.781 27.172 1 91.19 308 LEU A CA 1
ATOM 2414 C C . LEU A 1 308 ? 10.484 29.812 26.312 1 91.19 308 LEU A C 1
ATOM 2416 O O . LEU A 1 308 ? 11.203 28.969 26.844 1 91.19 308 LEU A O 1
ATOM 2420 N N . ILE A 1 309 ? 10.258 29.938 25.062 1 87.81 309 ILE A N 1
ATOM 2421 C CA . ILE A 1 309 ? 11.039 29.188 24.078 1 87.81 309 ILE A CA 1
ATOM 2422 C C . ILE A 1 309 ? 12.164 30.062 23.531 1 87.81 309 ILE A C 1
ATOM 2424 O O . ILE A 1 309 ? 11.914 31.141 22.984 1 87.81 309 ILE A O 1
ATOM 2428 N N . GLU A 1 310 ? 13.367 29.547 23.625 1 87.62 310 GLU A N 1
ATOM 2429 C CA . GLU A 1 310 ? 14.5 30.297 23.094 1 87.62 310 GLU A CA 1
ATOM 2430 C C . GLU A 1 310 ? 14.672 30.047 21.594 1 87.62 310 GLU A C 1
ATOM 2432 O O . GLU A 1 310 ? 14.648 28.906 21.141 1 87.62 310 GLU A O 1
ATOM 2437 N N . LEU A 1 311 ? 14.789 31.188 20.938 1 85.06 311 LEU A N 1
ATOM 2438 C CA . LEU A 1 311 ? 14.867 31.094 19.484 1 85.06 311 LEU A CA 1
ATOM 2439 C C . LEU A 1 311 ? 16.312 31.172 19.016 1 85.06 311 LEU A C 1
ATOM 2441 O O . LEU A 1 311 ? 17.109 31.938 19.578 1 85.06 311 LEU A O 1
ATOM 2445 N N . SER A 1 312 ? 16.719 30.156 18.156 1 72.06 312 SER A N 1
ATOM 2446 C CA . SER A 1 312 ? 18.016 30.234 17.5 1 72.06 312 SER A CA 1
ATOM 2447 C C . SER A 1 312 ? 17.875 30.812 16.078 1 72.06 312 SER A C 1
ATOM 2449 O O . SER A 1 312 ? 16.891 30.562 15.398 1 72.06 312 SER A O 1
ATOM 2451 N N . VAL A 1 313 ? 18.812 31.703 15.781 1 63.03 313 VAL A N 1
ATOM 2452 C CA . VAL A 1 313 ? 18.781 32.344 14.461 1 63.03 313 VAL A CA 1
ATOM 2453 C C . VAL A 1 313 ? 19.328 31.375 13.414 1 63.03 313 VAL A C 1
ATOM 2455 O O . VAL A 1 313 ? 20.453 30.891 13.547 1 63.03 313 VAL A O 1
ATOM 2458 N N . GLU A 1 314 ? 18.438 30.906 12.633 1 62.81 314 GLU A N 1
ATOM 2459 C CA . GLU A 1 314 ? 18.922 30.109 11.516 1 62.81 314 GLU A CA 1
ATOM 2460 C C . GLU A 1 314 ? 19 30.938 10.234 1 62.81 314 GLU A C 1
ATOM 2462 O O . GLU A 1 314 ? 18.125 31.766 9.961 1 62.81 314 GLU A O 1
ATOM 2467 N N . LYS A 1 315 ? 20.25 30.906 9.617 1 61.56 315 LYS A N 1
ATOM 2468 C CA . LYS A 1 315 ? 20.375 31.547 8.312 1 61.56 315 LYS A CA 1
ATOM 2469 C C . LYS A 1 315 ? 19.594 30.797 7.242 1 61.56 315 LYS A C 1
ATOM 2471 O O . LYS A 1 315 ? 19.812 29.594 7.047 1 61.56 315 LYS A O 1
ATOM 2476 N N . ILE A 1 316 ? 18.594 31.391 6.699 1 65.62 316 ILE A N 1
ATOM 2477 C CA . ILE A 1 316 ? 17.766 30.766 5.68 1 65.62 316 ILE A CA 1
ATOM 2478 C C . ILE A 1 316 ? 18.094 31.344 4.309 1 65.62 316 ILE A C 1
ATOM 2480 O O . ILE A 1 316 ? 18.141 32.562 4.141 1 65.62 316 ILE A O 1
ATOM 2484 N N . SER A 1 317 ? 18.547 30.359 3.383 1 70.81 317 SER A N 1
ATOM 2485 C CA . SER A 1 317 ? 18.734 30.797 2.008 1 70.81 317 SER A CA 1
ATOM 2486 C C . SER A 1 317 ? 17.406 31.234 1.389 1 70.81 317 SER A C 1
ATOM 2488 O O . SER A 1 317 ? 16.375 30.578 1.594 1 70.81 317 SER A O 1
ATOM 2490 N N . GLU A 1 318 ? 17.516 32.375 0.692 1 72.19 318 GLU A N 1
ATOM 2491 C CA . GLU A 1 318 ? 16.281 32.906 0.107 1 72.19 318 GLU A CA 1
ATOM 2492 C C . GLU A 1 318 ? 16.188 32.562 -1.373 1 72.19 318 GLU A C 1
ATOM 2494 O O . GLU A 1 318 ? 15.125 32.719 -1.985 1 72.19 318 GLU A O 1
ATOM 2499 N N . THR A 1 319 ? 17.359 32 -1.877 1 79.12 319 THR A N 1
ATOM 2500 C CA . THR A 1 319 ? 17.344 31.672 -3.295 1 79.12 319 THR A CA 1
ATOM 2501 C C . THR A 1 319 ? 18 30.312 -3.537 1 79.12 319 THR A C 1
ATOM 2503 O O . THR A 1 319 ? 18.859 29.891 -2.76 1 79.12 319 THR A O 1
ATOM 2506 N N . PRO A 1 320 ? 17.594 29.719 -4.578 1 87.81 320 PRO A N 1
ATOM 2507 C CA . PRO A 1 320 ? 18.234 28.438 -4.926 1 87.81 320 PRO A CA 1
ATOM 2508 C C . PRO A 1 320 ? 19.547 28.625 -5.684 1 87.81 320 PRO A C 1
ATOM 2510 O O . PRO A 1 320 ? 20.203 27.641 -6.023 1 87.81 320 PRO A O 1
ATOM 2513 N N . ALA A 1 321 ? 19.938 29.828 -5.918 1 84.94 321 ALA A N 1
ATOM 2514 C CA . ALA A 1 321 ? 21.188 30.047 -6.652 1 84.94 321 ALA A CA 1
ATOM 2515 C C . ALA A 1 321 ? 22.328 29.234 -6.055 1 84.94 321 ALA A C 1
ATOM 2517 O O . ALA A 1 321 ? 22.438 29.109 -4.836 1 84.94 321 ALA A O 1
ATOM 2518 N N . PRO A 1 322 ? 23.125 28.625 -6.875 1 86.5 322 PRO A N 1
ATOM 2519 C CA . PRO A 1 322 ? 23.281 28.797 -8.32 1 86.5 322 PRO A CA 1
ATOM 2520 C C . PRO A 1 322 ? 22.375 27.859 -9.133 1 86.5 322 PRO A C 1
ATOM 2522 O O . PRO A 1 322 ? 22.484 27.828 -10.359 1 86.5 322 PRO A O 1
ATOM 2525 N N . PHE A 1 323 ? 21.578 27.094 -8.523 1 89.81 323 PHE A N 1
ATOM 2526 C CA . PHE A 1 323 ? 20.672 26.203 -9.234 1 89.81 323 PHE A CA 1
ATOM 2527 C C . PHE A 1 323 ? 19.406 26.953 -9.648 1 89.81 323 PHE A C 1
ATOM 2529 O O . PHE A 1 323 ? 19.062 27.984 -9.07 1 89.81 323 PHE A O 1
ATOM 2536 N N . ASP A 1 324 ? 18.781 26.422 -10.641 1 92.19 324 ASP A N 1
ATOM 2537 C CA . ASP A 1 324 ? 17.578 27.062 -11.156 1 92.19 324 ASP A CA 1
ATOM 2538 C C . ASP A 1 324 ? 16.391 26.828 -10.227 1 92.19 324 ASP A C 1
ATOM 2540 O O . ASP A 1 324 ? 15.484 27.672 -10.141 1 92.19 324 ASP A O 1
ATOM 2544 N N . HIS A 1 325 ? 16.375 25.75 -9.586 1 94.38 325 HIS A N 1
ATOM 2545 C CA . HIS A 1 325 ? 15.258 25.359 -8.734 1 94.38 325 HIS A CA 1
ATOM 2546 C C . HIS A 1 325 ? 15.758 24.828 -7.391 1 94.38 325 HIS A C 1
ATOM 2548 O O . HIS A 1 325 ? 16.859 24.297 -7.301 1 94.38 325 HIS A O 1
ATOM 2554 N N . TRP A 1 326 ? 14.969 25.062 -6.383 1 92.5 326 TRP A N 1
ATOM 2555 C CA . TRP A 1 326 ? 15.273 24.516 -5.066 1 92.5 326 TRP A CA 1
ATOM 2556 C C . TRP A 1 326 ? 15.375 23 -5.121 1 92.5 326 TRP A C 1
ATOM 2558 O O . TRP A 1 326 ? 16.25 22.406 -4.484 1 92.5 326 TRP A O 1
ATOM 2568 N N . PHE A 1 327 ? 14.5 22.406 -5.895 1 96.06 327 PHE A N 1
ATOM 2569 C CA . PHE A 1 327 ? 14.469 20.953 -6.023 1 96.06 327 PHE A CA 1
ATOM 2570 C C . PHE A 1 327 ? 15.836 20.406 -6.426 1 96.06 327 PHE A C 1
ATOM 2572 O O . PHE A 1 327 ? 16.344 19.469 -5.812 1 96.06 327 PHE A O 1
ATOM 2579 N N . LEU A 1 328 ? 16.391 21 -7.43 1 96.12 328 LEU A N 1
ATOM 2580 C CA . LEU A 1 328 ? 17.688 20.562 -7.926 1 96.12 328 LEU A CA 1
ATOM 2581 C C . LEU A 1 328 ? 18.781 20.828 -6.895 1 96.12 328 LEU A C 1
ATOM 2583 O O . LEU A 1 328 ? 19.641 19.969 -6.664 1 96.12 328 LEU A O 1
ATOM 2587 N N . LYS A 1 329 ? 18.781 22 -6.293 1 92.81 329 LYS A N 1
ATOM 2588 C CA . LYS A 1 329 ? 19.766 22.328 -5.262 1 92.81 329 LYS A CA 1
ATOM 2589 C C . LYS A 1 329 ? 19.734 21.297 -4.133 1 92.81 329 LYS A C 1
ATOM 2591 O O . LYS A 1 329 ? 20.781 20.797 -3.719 1 92.81 329 LYS A O 1
ATOM 2596 N N . GLU A 1 330 ? 18.578 21.047 -3.662 1 93.81 330 GLU A N 1
ATOM 2597 C CA . GLU A 1 330 ? 18.391 20.156 -2.527 1 93.81 330 GLU A CA 1
ATOM 2598 C C . GLU A 1 330 ? 18.75 18.719 -2.906 1 93.81 330 GLU A C 1
ATOM 2600 O O . GLU A 1 330 ? 19.281 17.953 -2.086 1 93.81 330 GLU A O 1
ATOM 2605 N N . ALA A 1 331 ? 18.438 18.297 -4.156 1 96 331 ALA A N 1
ATOM 2606 C CA . ALA A 1 331 ? 18.891 16.984 -4.637 1 96 331 ALA A CA 1
ATOM 2607 C C . ALA A 1 331 ? 20.422 16.922 -4.652 1 96 331 ALA A C 1
ATOM 2609 O O . ALA A 1 331 ? 21 15.914 -4.238 1 96 331 ALA A O 1
ATOM 2610 N N . MET A 1 332 ? 21.078 18 -5.066 1 93.25 332 MET A N 1
ATOM 2611 C CA . MET A 1 332 ? 22.531 18.047 -5.199 1 93.25 332 MET A CA 1
ATOM 2612 C C . MET A 1 332 ? 23.203 18.094 -3.832 1 93.25 332 MET A C 1
ATOM 2614 O O . MET A 1 332 ? 24.375 17.766 -3.701 1 93.25 332 MET A O 1
ATOM 2618 N N . GLU A 1 333 ? 22.438 18.438 -2.822 1 90.81 333 GLU A N 1
ATOM 2619 C CA . GLU A 1 333 ? 22.953 18.562 -1.466 1 90.81 333 GLU A CA 1
ATOM 2620 C C . GLU A 1 333 ? 22.891 17.219 -0.733 1 90.81 333 GLU A C 1
ATOM 2622 O O . GLU A 1 333 ? 23.422 17.078 0.375 1 90.81 333 GLU A O 1
ATOM 2627 N N . GLN A 1 334 ? 22.359 16.203 -1.287 1 94.75 334 GLN A N 1
ATOM 2628 C CA . GLN A 1 334 ? 22.078 14.945 -0.613 1 94.75 334 GLN A CA 1
ATOM 2629 C C . GLN A 1 334 ? 23.375 14.266 -0.155 1 94.75 334 GLN A C 1
ATOM 2631 O O . GLN A 1 334 ? 23.391 13.586 0.871 1 94.75 334 GLN A O 1
ATOM 2636 N N . PRO A 1 335 ? 24.547 14.43 -0.812 1 92.69 335 PRO A N 1
ATOM 2637 C CA . PRO A 1 335 ? 25.781 13.836 -0.286 1 92.69 335 PRO A CA 1
ATOM 2638 C C . PRO A 1 335 ? 26.141 14.352 1.104 1 92.69 335 PRO A C 1
ATOM 2640 O O . PRO A 1 335 ? 26.969 13.758 1.793 1 92.69 335 PRO A O 1
ATOM 2643 N N . TYR A 1 336 ? 25.422 15.375 1.545 1 85.19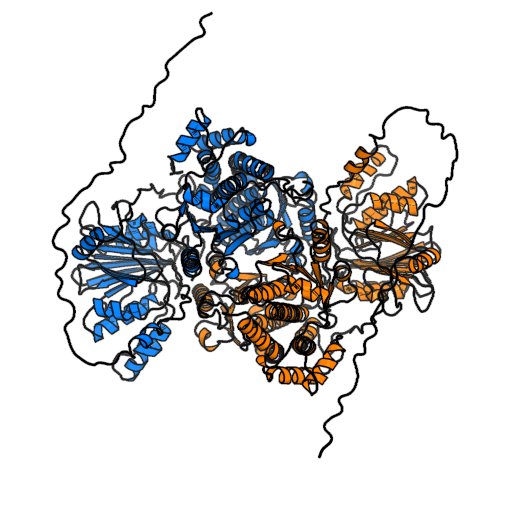 336 TYR A N 1
ATOM 2644 C CA . TYR A 1 336 ? 25.656 15.953 2.865 1 85.19 336 TYR A CA 1
ATOM 2645 C C . TYR A 1 336 ? 25.312 14.961 3.965 1 85.19 336 TYR A C 1
ATOM 2647 O O . TYR A 1 336 ? 25.688 15.141 5.121 1 85.19 336 TYR A O 1
ATOM 2655 N N . VAL A 1 337 ? 24.609 13.914 3.621 1 88.31 337 VAL A N 1
ATOM 2656 C CA . VAL A 1 337 ? 24.297 12.875 4.594 1 88.31 337 VAL A CA 1
ATOM 2657 C C . VAL A 1 337 ? 25.578 12.312 5.195 1 88.31 337 VAL A C 1
ATOM 2659 O O . VAL A 1 337 ? 25.578 11.766 6.297 1 88.31 337 VAL A O 1
ATOM 2662 N N . ALA A 1 338 ? 26.703 12.461 4.484 1 85.12 338 ALA A N 1
ATOM 2663 C CA . ALA A 1 338 ? 28.016 12.07 5.004 1 85.12 338 ALA A CA 1
ATOM 2664 C C . ALA A 1 338 ? 28.312 12.773 6.324 1 85.12 338 ALA A C 1
ATOM 2666 O O . ALA A 1 338 ? 28.922 12.188 7.223 1 85.12 338 ALA A O 1
ATOM 2667 N N . ARG A 1 339 ? 27.844 13.883 6.465 1 81.19 339 ARG A N 1
ATOM 2668 C CA . ARG A 1 339 ? 28.078 14.656 7.68 1 81.19 339 ARG A CA 1
ATOM 2669 C C . ARG A 1 339 ? 27.297 14.086 8.852 1 81.19 339 ARG A C 1
ATOM 2671 O O . ARG A 1 339 ? 27.766 14.125 9.992 1 81.19 339 ARG A O 1
ATOM 2678 N N . LEU A 1 340 ? 26.094 13.711 8.609 1 83.06 340 LEU A N 1
ATOM 2679 C CA . LEU A 1 340 ? 25.312 13.039 9.641 1 83.06 340 LEU A CA 1
ATOM 2680 C C . LEU A 1 340 ? 26.047 11.812 10.18 1 83.06 340 LEU A C 1
ATOM 2682 O O . LEU A 1 340 ? 26.078 11.586 11.391 1 83.06 340 LEU A O 1
ATOM 2686 N N . VAL A 1 341 ? 26.641 11.141 9.281 1 86.25 341 VAL A N 1
ATOM 2687 C CA . VAL A 1 341 ? 27.391 9.945 9.672 1 86.25 341 VAL A CA 1
ATOM 2688 C C . VAL A 1 341 ? 28.625 10.344 10.469 1 86.25 341 VAL A C 1
ATOM 2690 O O . VAL A 1 341 ? 28.891 9.773 11.531 1 86.25 341 VAL A O 1
ATOM 2693 N N . LEU A 1 342 ? 29.312 11.359 10.016 1 82.88 342 LEU A N 1
ATOM 2694 C CA . LEU A 1 342 ? 30.516 11.836 10.672 1 82.88 342 LEU A CA 1
ATOM 2695 C C . LEU A 1 342 ? 30.203 12.352 12.07 1 82.88 342 LEU A C 1
ATOM 2697 O O . LEU A 1 342 ? 31 12.141 13 1 82.88 342 LEU A O 1
ATOM 2701 N N . SER A 1 343 ? 29.078 12.961 12.18 1 79.56 343 SER A N 1
ATOM 2702 C CA . SER A 1 343 ? 28.703 13.531 13.469 1 79.56 343 SER A CA 1
ATOM 2703 C C . SER A 1 343 ? 28.391 12.445 14.484 1 79.56 343 SER A C 1
ATOM 2705 O O . SER A 1 343 ? 28.422 12.695 15.695 1 79.56 343 SER A O 1
ATOM 2707 N N . SER A 1 344 ? 28.156 11.242 14.055 1 81.94 344 SER A N 1
ATOM 2708 C CA . SER A 1 344 ? 27.781 10.148 14.938 1 81.94 344 SER A CA 1
ATOM 2709 C C . SER A 1 344 ? 28.984 9.289 15.305 1 81.94 344 SER A C 1
ATOM 2711 O O . SER A 1 344 ? 28.891 8.375 16.125 1 81.94 344 SER A O 1
ATOM 2713 N N . ILE A 1 345 ? 30.125 9.531 14.672 1 78.06 345 ILE A N 1
ATOM 2714 C CA . ILE A 1 345 ? 31.328 8.75 14.953 1 78.06 345 ILE A CA 1
ATOM 2715 C C . ILE A 1 345 ? 32.031 9.32 16.188 1 78.06 345 ILE A C 1
ATOM 2717 O O . ILE A 1 345 ? 32.219 10.539 16.281 1 78.06 345 ILE A O 1
ATOM 2721 N N . CYS A 1 346 ? 32.125 8.281 17.219 1 65.94 346 CYS A N 1
ATOM 2722 C CA . CYS A 1 346 ? 32.844 8.641 18.422 1 65.94 346 CYS A CA 1
ATOM 2723 C C . CYS A 1 346 ? 34.344 8.547 18.219 1 65.94 346 CYS A C 1
ATOM 2725 O O . CYS A 1 346 ? 34.875 7.449 18.094 1 65.94 346 CYS A O 1
ATOM 2727 N N . GLU A 1 347 ? 34.938 9.352 17.531 1 61.09 347 GLU A N 1
ATOM 2728 C CA . GLU A 1 347 ? 36.375 9.125 17.422 1 61.09 347 GLU A CA 1
ATOM 2729 C C . GLU A 1 347 ? 37.156 10.188 18.188 1 61.09 347 GLU A C 1
ATOM 2731 O O . GLU A 1 347 ? 36.719 11.336 18.312 1 61.09 347 GLU A O 1
ATOM 2736 N N . GLY A 1 348 ? 38.031 9.648 19.094 1 52.62 348 GLY A N 1
ATOM 2737 C CA . GLY A 1 348 ? 39 10.383 19.875 1 52.62 348 GLY A CA 1
ATOM 2738 C C . GLY A 1 348 ? 39.75 11.422 19.078 1 52.62 348 GLY A C 1
ATOM 2739 O O . GLY A 1 348 ? 39.25 11.93 18.078 1 52.62 348 GLY A O 1
ATOM 2740 N N . THR A 1 349 ? 41.094 11.414 19.141 1 53.5 349 THR A N 1
ATOM 2741 C CA . THR A 1 349 ? 42.156 12.336 18.688 1 53.5 349 THR A CA 1
ATOM 2742 C C . THR A 1 349 ? 42.594 11.984 17.266 1 53.5 349 THR A C 1
ATOM 2744 O O . THR A 1 349 ? 42.531 10.82 16.875 1 53.5 349 THR A O 1
ATOM 2747 N N . GLY A 1 350 ? 42.469 12.867 16.141 1 57.09 350 GLY A N 1
ATOM 2748 C CA . GLY A 1 350 ? 42.969 12.812 14.789 1 57.09 350 GLY A CA 1
ATOM 2749 C C . GLY A 1 350 ? 42.062 13.461 13.773 1 57.09 350 GLY A C 1
ATOM 2750 O O . GLY A 1 350 ? 41.188 14.258 14.141 1 57.09 350 GLY A O 1
ATOM 2751 N N . VAL A 1 351 ? 42.344 13.164 12.539 1 57.81 351 VAL A N 1
ATOM 2752 C CA . VAL A 1 351 ? 41.656 13.836 11.438 1 57.81 351 VAL A CA 1
ATOM 2753 C C . VAL A 1 351 ? 40.156 13.531 11.508 1 57.81 351 VAL A C 1
ATOM 2755 O O . VAL A 1 351 ? 39.312 14.422 11.328 1 57.81 351 VAL A O 1
ATOM 2758 N N . LEU A 1 352 ? 39.875 12.297 11.852 1 64.81 352 LEU A N 1
ATOM 2759 C CA . LEU A 1 352 ? 38.469 11.914 11.945 1 64.81 352 LEU A CA 1
ATOM 2760 C C . LEU A 1 352 ? 37.781 12.586 13.141 1 64.81 352 LEU A C 1
ATOM 2762 O O . LEU A 1 352 ? 36.625 12.969 13.07 1 64.81 352 LEU A O 1
ATOM 2766 N N . GLY A 1 353 ? 38.5 12.664 14.102 1 65.62 353 GLY A N 1
ATOM 2767 C CA . GLY A 1 353 ? 38 13.352 15.281 1 65.62 353 GLY A CA 1
ATOM 2768 C C . GLY A 1 353 ? 37.656 14.812 15.031 1 65.62 353 GLY A C 1
ATOM 2769 O O . GLY A 1 353 ? 36.625 15.312 15.461 1 65.62 353 GLY A O 1
ATOM 2770 N N . GLU A 1 354 ? 38.625 15.43 14.289 1 64.06 354 GLU A N 1
ATOM 2771 C CA . GLU A 1 354 ? 38.438 16.844 13.969 1 64.06 354 GLU A CA 1
ATOM 2772 C C . GLU A 1 354 ? 37.188 17.031 13.078 1 64.06 354 GLU A C 1
ATOM 2774 O O . GLU A 1 354 ? 36.406 17.938 13.297 1 64.06 354 GLU A O 1
ATOM 2779 N N . ILE A 1 355 ? 37.156 16.156 12.141 1 65.31 355 ILE A N 1
ATOM 2780 C CA . ILE A 1 355 ? 36.031 16.266 11.211 1 65.31 355 ILE A CA 1
ATOM 2781 C C . ILE A 1 355 ? 34.719 15.984 11.938 1 65.31 355 ILE A C 1
ATOM 2783 O O . ILE A 1 355 ? 33.719 16.672 11.719 1 65.31 355 ILE A O 1
ATOM 2787 N N . SER A 1 356 ? 34.812 15.07 12.805 1 66.06 356 SER A N 1
ATOM 2788 C CA . SER A 1 356 ? 33.625 14.703 13.562 1 66.06 356 SER A CA 1
ATOM 2789 C C . SER A 1 356 ? 33.188 15.836 14.484 1 66.06 356 SER A C 1
ATOM 2791 O O . SER A 1 356 ? 31.984 16.125 14.609 1 66.06 356 SER A O 1
ATOM 2793 N N . GLU A 1 357 ? 34.156 16.469 15.078 1 64.06 357 GLU A N 1
ATOM 2794 C CA . GLU A 1 357 ? 33.844 17.562 16 1 64.06 357 GLU A CA 1
ATOM 2795 C C . GLU A 1 357 ? 33.25 18.75 15.258 1 64.06 357 GLU A C 1
ATOM 2797 O O . GLU A 1 357 ? 32.312 19.406 15.75 1 64.06 357 GLU A O 1
ATOM 2802 N N . ARG A 1 358 ? 33.844 18.984 14.094 1 62.62 358 ARG A N 1
ATOM 2803 C CA . ARG A 1 358 ? 33.344 20.078 13.266 1 62.62 358 ARG A CA 1
ATOM 2804 C C . ARG A 1 358 ? 31.922 19.797 12.797 1 62.62 358 ARG A C 1
ATOM 2806 O O . ARG A 1 358 ? 31.109 20.703 12.656 1 62.62 358 ARG A O 1
ATOM 2813 N N . ALA A 1 359 ? 31.719 18.547 12.57 1 61.34 359 ALA A N 1
ATOM 2814 C CA . ALA A 1 359 ? 30.406 18.141 12.055 1 61.34 359 ALA A CA 1
ATOM 2815 C C . ALA A 1 359 ? 29.344 18.219 13.148 1 61.34 359 ALA A C 1
ATOM 2817 O O . ALA A 1 359 ? 28.172 18.453 12.859 1 61.34 359 ALA A O 1
ATOM 2818 N N . LYS A 1 360 ? 29.734 17.984 14.406 1 59.38 360 LYS A N 1
ATOM 2819 C CA . LYS A 1 360 ? 28.797 18.078 15.531 1 59.38 360 LYS A CA 1
ATOM 2820 C C . LYS A 1 360 ? 28.266 19.5 15.695 1 59.38 360 LYS A C 1
ATOM 2822 O O . LYS A 1 360 ? 27.094 19.703 15.984 1 59.38 360 LYS A O 1
ATOM 2827 N N . GLY A 1 361 ? 29.156 20.531 15.695 1 48.28 361 GLY A N 1
ATOM 2828 C CA . GLY A 1 361 ? 28.812 21.922 15.938 1 48.28 361 GLY A CA 1
ATOM 2829 C C . GLY A 1 361 ? 28.078 22.562 14.781 1 48.28 361 GLY A C 1
ATOM 2830 O O . GLY A 1 361 ? 27.5 23.641 14.93 1 48.28 361 GLY A O 1
ATOM 2831 N N . ASN A 1 362 ? 28.453 22.188 13.539 1 45.59 362 ASN A N 1
ATOM 2832 C CA . ASN A 1 362 ? 28 22.938 12.359 1 45.59 362 ASN A CA 1
ATOM 2833 C C . ASN A 1 362 ? 26.672 22.406 11.844 1 45.59 362 ASN A C 1
ATOM 2835 O O . ASN A 1 362 ? 26.641 21.594 10.906 1 45.59 362 ASN A O 1
ATOM 2839 N N . TYR A 1 363 ? 25.828 22.453 12.656 1 44.94 363 TYR A N 1
ATOM 2840 C CA . TYR A 1 363 ? 24.453 22.016 12.359 1 44.94 363 TYR A CA 1
ATOM 2841 C C . TYR A 1 363 ? 23.969 22.641 11.062 1 44.94 363 TYR A C 1
ATOM 2843 O O . TYR A 1 363 ? 22.906 22.25 10.547 1 44.94 363 TYR A O 1
ATOM 2851 N N . CYS A 1 364 ? 24.469 23.859 10.68 1 43.16 364 CYS A N 1
ATOM 2852 C CA . CYS A 1 364 ? 23.859 24.484 9.516 1 43.16 364 CYS A CA 1
ATOM 2853 C C . CYS A 1 364 ? 24.562 24.078 8.234 1 43.16 364 CYS A C 1
ATOM 2855 O O . CYS A 1 364 ? 25.766 24.312 8.078 1 43.16 364 CYS A O 1
ATOM 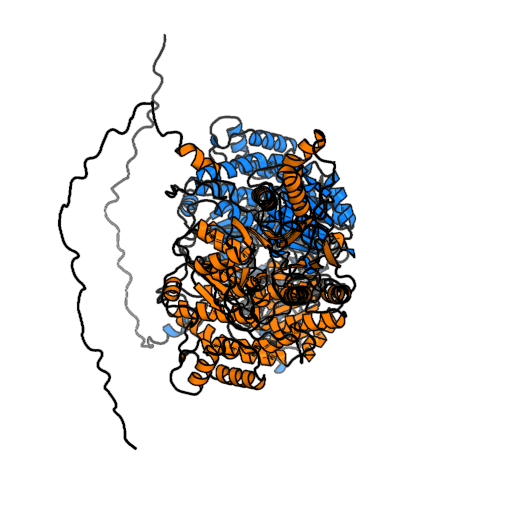2857 N N . LEU A 1 365 ? 24.125 23.031 7.504 1 46.53 365 LEU A N 1
ATOM 2858 C CA . LEU A 1 365 ? 24.531 22.531 6.195 1 46.53 365 LEU A CA 1
ATOM 2859 C C . LEU A 1 365 ? 24.844 23.688 5.254 1 46.53 365 LEU A C 1
ATOM 2861 O O . LEU A 1 365 ? 25.297 23.469 4.125 1 46.53 365 LEU A O 1
ATOM 2865 N N . LEU A 1 366 ? 24.359 24.922 5.477 1 44.78 366 LEU A N 1
ATOM 2866 C CA . LEU A 1 366 ? 24.203 25.875 4.387 1 44.78 366 LEU A CA 1
ATOM 2867 C C . LEU A 1 366 ? 25.531 26.078 3.648 1 44.78 366 LEU A C 1
ATOM 2869 O O . LEU A 1 366 ? 25.578 26 2.418 1 44.78 366 LEU A O 1
ATOM 2873 N N . ASP A 1 367 ? 26.453 26.906 4.184 1 47.19 367 ASP A N 1
ATOM 2874 C CA . ASP A 1 367 ? 27.312 27.734 3.338 1 47.19 367 ASP A CA 1
ATOM 2875 C C . ASP A 1 367 ? 28.562 26.953 2.926 1 47.19 367 ASP A C 1
ATOM 2877 O O . ASP A 1 367 ? 29.641 27.547 2.77 1 47.19 367 ASP A O 1
ATOM 2881 N N . ARG A 1 368 ? 28.312 25.578 2.713 1 54.72 368 ARG A N 1
ATOM 2882 C CA . ARG A 1 368 ? 29.672 25.078 2.576 1 54.72 368 ARG A CA 1
ATOM 2883 C C . ARG A 1 368 ? 29.969 24.703 1.129 1 54.72 368 ARG A C 1
ATOM 2885 O O . ARG A 1 368 ? 29.062 24.484 0.335 1 54.72 368 ARG A O 1
ATOM 2892 N N . ASN A 1 369 ? 31.266 24.656 0.837 1 61.59 369 ASN A N 1
ATOM 2893 C CA . ASN A 1 369 ? 31.938 24.406 -0.433 1 61.59 369 ASN A CA 1
ATOM 2894 C C . ASN A 1 369 ? 31.734 22.953 -0.884 1 61.59 369 ASN A C 1
ATOM 2896 O O . ASN A 1 369 ? 32.031 22.016 -0.133 1 61.59 369 ASN A O 1
ATOM 2900 N N . PRO A 1 370 ? 31.062 22.656 -1.965 1 68.69 370 PRO A N 1
ATOM 2901 C CA . PRO A 1 370 ? 30.891 21.312 -2.529 1 68.69 370 PRO A CA 1
ATOM 2902 C C . PRO A 1 370 ? 32.156 20.484 -2.457 1 68.69 370 PRO A C 1
ATOM 2904 O O . PRO A 1 370 ? 32.094 19.266 -2.254 1 68.69 370 PRO A O 1
ATOM 2907 N N . ASP A 1 371 ? 33.281 21.094 -2.535 1 74.69 371 ASP A N 1
ATOM 2908 C CA . ASP A 1 371 ? 34.562 20.391 -2.504 1 74.69 371 ASP A CA 1
ATOM 2909 C C . ASP A 1 371 ? 34.812 19.734 -1.144 1 74.69 371 ASP A C 1
ATOM 2911 O O . ASP A 1 371 ? 35.375 18.641 -1.062 1 74.69 371 ASP A O 1
ATOM 2915 N N . GLU A 1 372 ? 34.344 20.344 -0.201 1 76 372 GLU A N 1
ATOM 2916 C CA . GLU A 1 372 ? 34.5 19.812 1.148 1 76 372 GLU A CA 1
ATOM 2917 C C . GLU A 1 372 ? 33.656 18.562 1.36 1 76 372 GLU A C 1
ATOM 2919 O O . GLU A 1 372 ? 34.094 17.609 2.014 1 76 372 GLU A O 1
ATOM 2924 N N . ILE A 1 373 ? 32.562 18.516 0.789 1 79.44 373 ILE A N 1
ATOM 2925 C CA . ILE A 1 373 ? 31.656 17.391 0.942 1 79.44 373 ILE A CA 1
ATOM 2926 C C . ILE A 1 373 ? 32.25 16.172 0.234 1 79.44 373 ILE A C 1
ATOM 2928 O O . ILE A 1 373 ? 32.156 15.047 0.743 1 79.44 373 ILE A O 1
ATOM 2932 N N . GLU A 1 374 ? 32.781 16.391 -0.873 1 83.25 374 GLU A N 1
ATOM 2933 C CA . GLU A 1 374 ? 33.406 15.297 -1.613 1 83.25 374 GLU A CA 1
ATOM 2934 C C . GLU A 1 374 ? 34.562 14.688 -0.83 1 83.25 374 GLU A C 1
ATOM 2936 O O . GLU A 1 374 ? 34.75 13.469 -0.834 1 83.25 374 GLU A O 1
ATOM 2941 N N . LYS A 1 375 ? 35.312 15.57 -0.244 1 81.38 375 LYS A N 1
ATOM 2942 C CA . LYS A 1 375 ? 36.438 15.102 0.576 1 81.38 375 LYS A CA 1
ATOM 2943 C C . LYS A 1 375 ? 35.938 14.289 1.771 1 81.38 375 LYS A C 1
ATOM 2945 O O . LYS A 1 375 ? 36.5 13.258 2.111 1 81.38 375 LYS A O 1
ATOM 2950 N N . GLU A 1 376 ? 34.906 14.758 2.348 1 81.75 376 GLU A N 1
ATOM 2951 C CA . GLU A 1 376 ? 34.312 14.055 3.482 1 81.75 376 GLU A CA 1
ATOM 2952 C C . GLU A 1 376 ? 33.781 12.68 3.068 1 81.75 376 GLU A C 1
ATOM 2954 O O . GLU A 1 376 ? 34 11.695 3.773 1 81.75 376 GLU A O 1
ATOM 2959 N N . CYS A 1 377 ? 33.156 12.625 1.954 1 87.5 377 CYS A N 1
ATOM 2960 C CA . CYS A 1 377 ? 32.656 11.375 1.423 1 87.5 377 CYS A CA 1
ATOM 2961 C C . CYS A 1 377 ? 33.781 10.383 1.161 1 87.5 377 CYS A C 1
ATOM 2963 O O . CYS A 1 377 ? 33.656 9.195 1.486 1 87.5 377 CYS A O 1
ATOM 2965 N N . SER A 1 378 ? 34.812 10.906 0.632 1 84.94 378 SER A N 1
ATOM 2966 C CA . SER A 1 378 ? 35.969 10.062 0.319 1 84.94 378 SER A CA 1
ATOM 2967 C C . SER A 1 378 ? 36.594 9.508 1.586 1 84.94 378 SER A C 1
ATOM 2969 O O . SER A 1 378 ? 37 8.336 1.631 1 84.94 378 SER A O 1
ATOM 2971 N N . ILE A 1 379 ? 36.719 10.352 2.557 1 82.38 379 ILE A N 1
ATOM 2972 C CA . ILE A 1 379 ? 37.312 9.938 3.83 1 82.38 379 ILE A CA 1
ATOM 2973 C C . ILE A 1 379 ? 36.438 8.836 4.445 1 82.38 379 ILE A C 1
ATOM 2975 O O . ILE A 1 379 ? 36.969 7.797 4.871 1 82.38 379 ILE A O 1
ATOM 2979 N N . LEU A 1 380 ? 35.219 9.055 4.426 1 85.62 380 LEU A N 1
ATOM 2980 C CA . LEU A 1 380 ? 34.312 8.094 5.031 1 85.62 380 LEU A CA 1
ATOM 2981 C C . LEU A 1 380 ? 34.375 6.754 4.312 1 85.62 380 LEU A C 1
ATOM 2983 O O . LEU A 1 380 ? 34.406 5.699 4.953 1 85.62 380 LEU A O 1
ATOM 2987 N N . SER A 1 381 ? 34.375 6.785 3.035 1 86.31 381 SER A N 1
ATOM 2988 C CA . SER A 1 381 ? 34.344 5.566 2.23 1 86.31 381 SER A CA 1
ATOM 2989 C C . SER A 1 381 ? 35.594 4.711 2.449 1 86.31 381 SER A C 1
ATOM 2991 O O . SER A 1 381 ? 35.562 3.502 2.207 1 86.31 381 SER A O 1
ATOM 2993 N N . SER A 1 382 ? 36.625 5.328 2.984 1 85.31 382 SER A N 1
ATOM 2994 C CA . SER A 1 382 ? 37.875 4.617 3.152 1 85.31 382 SER A CA 1
ATOM 2995 C C . SER A 1 382 ? 38 4.02 4.551 1 85.31 382 SER A C 1
ATOM 2997 O O . SER A 1 382 ? 38.906 3.221 4.816 1 85.31 382 SER A O 1
ATOM 2999 N N . LEU A 1 383 ? 37.062 4.324 5.371 1 85.19 383 LEU A N 1
ATOM 3000 C CA . LEU A 1 383 ? 37.125 3.881 6.758 1 85.19 383 LEU A CA 1
ATOM 3001 C C . LEU A 1 383 ? 36.625 2.449 6.906 1 85.19 383 LEU A C 1
ATOM 3003 O O . LEU A 1 383 ? 35.75 2.014 6.148 1 85.19 383 LEU A O 1
ATOM 3007 N N . ASP A 1 384 ? 37.188 1.762 7.91 1 83.56 384 ASP A N 1
ATOM 3008 C CA . ASP A 1 384 ? 36.719 0.426 8.281 1 83.56 384 ASP A CA 1
ATOM 3009 C C . ASP A 1 384 ? 35.688 0.492 9.391 1 83.56 384 ASP A C 1
ATOM 3011 O O . ASP A 1 384 ? 36 0.865 10.523 1 83.56 384 ASP A O 1
ATOM 3015 N N . PRO A 1 385 ? 34.594 0.022 9.094 1 84.75 385 PRO A N 1
ATOM 3016 C CA . PRO A 1 385 ? 33.5 0.137 10.07 1 84.75 385 PRO A CA 1
ATOM 3017 C C . PRO A 1 385 ? 33.781 -0.608 11.367 1 84.75 385 PRO A C 1
ATOM 3019 O O . PRO A 1 385 ? 33.312 -0.211 12.438 1 84.75 385 PRO A O 1
ATOM 3022 N N . SER A 1 386 ? 34.5 -1.644 11.273 1 79.75 386 SER A N 1
ATOM 3023 C CA . SER A 1 386 ? 34.75 -2.471 12.445 1 79.75 386 SER A CA 1
ATOM 3024 C C . SER A 1 386 ? 35.594 -1.718 13.477 1 79.75 386 SER A C 1
ATOM 3026 O O . SER A 1 386 ? 35.625 -2.078 14.656 1 79.75 386 SER A O 1
ATOM 3028 N N . LEU A 1 387 ? 36.188 -0.64 13.055 1 78 387 LEU A N 1
ATOM 3029 C CA . LEU A 1 387 ? 37.094 0.099 13.93 1 78 387 LEU A CA 1
ATOM 3030 C C . LEU A 1 387 ? 36.406 1.348 14.484 1 78 387 LEU A C 1
ATOM 3032 O O . LEU A 1 387 ? 37.031 2.09 15.266 1 78 387 LEU A O 1
ATOM 3036 N N . LEU A 1 388 ? 35.219 1.494 14.18 1 81.44 388 LEU A N 1
ATOM 3037 C CA . LEU A 1 388 ? 34.562 2.744 14.531 1 81.44 388 LEU A CA 1
ATOM 3038 C C . LEU A 1 388 ? 33.531 2.52 15.648 1 81.44 388 LEU A C 1
ATOM 3040 O O . LEU A 1 388 ? 32.969 1.439 15.75 1 81.44 388 LEU A O 1
ATOM 3044 N N . GLN A 1 389 ? 33.5 3.559 16.453 1 80.62 389 GLN A N 1
ATOM 3045 C CA . GLN A 1 389 ? 32.438 3.615 17.453 1 80.62 389 GLN A CA 1
ATOM 3046 C C . GLN A 1 389 ? 31.438 4.711 17.125 1 80.62 389 GLN A C 1
ATOM 3048 O O . GLN A 1 389 ? 31.812 5.828 16.781 1 80.62 389 GLN A O 1
ATOM 3053 N N . PHE A 1 390 ? 30.234 4.371 17.234 1 85.56 390 PHE A N 1
ATOM 3054 C CA . PHE A 1 390 ? 29.172 5.312 16.875 1 85.56 390 PHE A CA 1
ATOM 3055 C C . PHE A 1 390 ? 28.375 5.715 18.109 1 85.56 390 PHE A C 1
ATOM 3057 O O . PHE A 1 390 ? 28.297 4.957 19.078 1 85.56 390 PHE A O 1
ATOM 3064 N N . THR A 1 391 ? 27.844 6.973 18.094 1 83.5 391 THR A N 1
ATOM 3065 C CA . THR A 1 391 ? 26.984 7.508 19.141 1 83.5 391 THR A CA 1
ATOM 3066 C C . THR A 1 391 ? 25.812 8.281 18.531 1 83.5 391 THR A C 1
ATOM 3068 O O . THR A 1 391 ? 25.766 8.492 17.328 1 83.5 391 THR A O 1
ATOM 3071 N N . ILE A 1 392 ? 24.844 8.609 19.391 1 86.38 392 ILE A N 1
ATOM 3072 C CA . ILE A 1 392 ? 23.734 9.461 19 1 86.38 392 ILE A CA 1
ATOM 3073 C C . ILE A 1 392 ? 23.766 10.758 19.797 1 86.38 392 ILE A C 1
ATOM 3075 O O . ILE A 1 392 ? 23.094 10.875 20.828 1 86.38 392 ILE A O 1
ATOM 3079 N N . PRO A 1 393 ? 24.375 11.727 19.25 1 74.81 393 PRO A N 1
ATOM 3080 C CA . PRO A 1 393 ? 24.625 12.938 20.047 1 74.81 393 PRO A CA 1
ATOM 3081 C C . PRO A 1 393 ? 23.328 13.648 20.438 1 74.81 393 PRO A C 1
ATOM 3083 O O . PRO A 1 393 ? 23.281 14.32 21.469 1 74.81 393 PRO A O 1
ATOM 3086 N N . SER A 1 394 ? 22.297 13.5 19.703 1 79.12 394 SER A N 1
ATOM 3087 C CA . SER A 1 394 ? 21.062 14.25 19.922 1 79.12 394 SER A CA 1
ATOM 3088 C C . SER A 1 394 ? 20.266 13.656 21.078 1 79.12 394 SER A C 1
ATOM 3090 O O . SER A 1 394 ? 19.344 14.297 21.594 1 79.12 394 SER A O 1
ATOM 3092 N N . LEU A 1 395 ? 20.609 12.484 21.484 1 87.44 395 LEU A N 1
ATOM 3093 C CA . LEU A 1 395 ? 19.828 11.828 22.531 1 87.44 395 LEU A CA 1
ATOM 3094 C C . LEU A 1 395 ? 20.609 11.742 23.828 1 87.44 395 LEU A C 1
ATOM 3096 O O . LEU A 1 395 ? 21.812 11.477 23.812 1 87.44 395 LEU A O 1
ATOM 3100 N N . ASP A 1 396 ? 19.953 12 24.953 1 86.38 396 ASP A N 1
ATOM 3101 C CA . ASP A 1 396 ? 20.594 11.867 26.266 1 86.38 396 ASP A CA 1
ATOM 3102 C C . ASP A 1 396 ? 20.609 10.414 26.719 1 86.38 396 ASP A C 1
ATOM 3104 O O . ASP A 1 396 ? 20.094 9.531 26.031 1 86.38 396 ASP A O 1
ATOM 3108 N N . LYS A 1 397 ? 21.234 10.18 27.844 1 86.94 397 LYS A N 1
ATOM 3109 C CA . LYS A 1 397 ? 21.422 8.82 28.344 1 86.94 397 LYS A CA 1
ATOM 3110 C C . LYS A 1 397 ? 20.078 8.164 28.656 1 86.94 397 LYS A C 1
ATOM 3112 O O . LYS A 1 397 ? 19.922 6.949 28.484 1 86.94 397 LYS A O 1
ATOM 3117 N N . PHE A 1 398 ? 19.219 8.977 29.094 1 91.25 398 PHE A N 1
ATOM 3118 C CA . PHE A 1 398 ? 17.906 8.445 29.453 1 91.25 398 PHE A CA 1
ATOM 3119 C C . PHE A 1 398 ? 17.156 7.969 28.219 1 91.25 398 PHE A C 1
ATOM 3121 O O . PHE A 1 398 ? 16.625 6.859 28.203 1 91.25 398 PHE A O 1
ATOM 3128 N N . ALA A 1 399 ? 17.125 8.805 27.25 1 92.69 399 ALA A N 1
ATOM 3129 C CA . ALA A 1 399 ? 16.469 8.445 26 1 92.69 399 ALA A CA 1
ATOM 3130 C C . ALA A 1 399 ? 17.109 7.211 25.375 1 92.69 399 ALA A C 1
ATOM 3132 O O . ALA A 1 399 ? 16.422 6.328 24.859 1 92.69 399 ALA A O 1
ATOM 3133 N N . ILE A 1 400 ? 18.375 7.102 25.484 1 92.06 400 ILE A N 1
ATOM 3134 C CA . ILE A 1 400 ? 19.125 5.977 24.938 1 92.06 400 ILE A CA 1
ATOM 3135 C C . ILE A 1 400 ? 18.766 4.699 25.688 1 92.06 400 ILE A C 1
ATOM 3137 O O . ILE A 1 400 ? 18.562 3.646 25.094 1 92.06 400 ILE A O 1
ATOM 3141 N N . SER A 1 401 ? 18.703 4.777 27 1 94 401 SER A N 1
ATOM 3142 C CA . SER A 1 401 ? 18.344 3.619 27.812 1 94 401 SER A CA 1
ATOM 3143 C C . SER A 1 401 ? 16.953 3.105 27.469 1 94 401 SER A C 1
ATOM 3145 O O . SER A 1 401 ? 16.734 1.896 27.391 1 94 401 SER A O 1
ATOM 3147 N N . LYS A 1 402 ? 16.047 4.062 27.234 1 94.69 402 LYS A N 1
ATOM 3148 C CA . LYS A 1 402 ? 14.695 3.678 26.859 1 94.69 402 LYS A CA 1
ATOM 3149 C C . LYS A 1 402 ? 14.672 2.936 25.531 1 94.69 402 LYS A C 1
ATOM 3151 O O . LYS A 1 402 ? 13.969 1.937 25.375 1 94.69 402 LYS A O 1
ATOM 3156 N N . LEU A 1 403 ? 15.43 3.4 24.609 1 95.31 403 LEU A N 1
ATOM 3157 C CA . LEU A 1 403 ? 15.508 2.781 23.297 1 95.31 403 LEU A CA 1
ATOM 3158 C C . LEU A 1 403 ? 16.109 1.382 23.391 1 95.31 403 LEU A C 1
ATOM 3160 O O . LEU A 1 403 ? 15.617 0.448 22.75 1 95.31 403 LEU A O 1
ATOM 3164 N N . VAL A 1 404 ? 17.141 1.248 24.141 1 94.06 404 VAL A N 1
ATOM 3165 C CA . VAL A 1 404 ? 17.875 -0.012 24.25 1 94.06 404 VAL A CA 1
ATOM 3166 C C . VAL A 1 404 ? 17.031 -1.04 25 1 94.06 404 VAL A C 1
ATOM 3168 O O . VAL A 1 404 ? 17.031 -2.225 24.656 1 94.06 404 VAL A O 1
ATOM 3171 N N . GLU A 1 405 ? 16.297 -0.625 25.938 1 93.88 405 GLU A N 1
ATOM 3172 C CA . GLU A 1 405 ? 15.516 -1.523 26.781 1 93.88 405 GLU A CA 1
ATOM 3173 C C . GLU A 1 405 ? 14.227 -1.941 26.094 1 93.88 405 GLU A C 1
ATOM 3175 O O . GLU A 1 405 ? 13.68 -3.012 26.375 1 93.88 405 GLU A O 1
ATOM 3180 N N . SER A 1 406 ? 13.773 -1.118 25.234 1 93.94 406 SER A N 1
ATOM 3181 C CA . SER A 1 406 ? 12.484 -1.39 24.609 1 93.94 406 SER A CA 1
ATOM 3182 C C . SER A 1 406 ? 12.547 -2.627 23.719 1 93.94 406 SER A C 1
ATOM 3184 O O . SER A 1 406 ? 13.555 -2.857 23.047 1 93.94 406 SER A O 1
ATOM 3186 N N . LYS A 1 407 ? 11.492 -3.383 23.703 1 92.94 407 LYS A N 1
ATOM 3187 C CA . LYS A 1 407 ? 11.367 -4.539 22.828 1 92.94 407 LYS A CA 1
ATOM 3188 C C . LYS A 1 407 ? 10.477 -4.219 21.625 1 92.94 407 LYS A C 1
ATOM 3190 O O . LYS A 1 407 ? 10.336 -5.039 20.719 1 92.94 407 LYS A O 1
ATOM 3195 N N . ARG A 1 408 ? 9.914 -3.104 21.672 1 94.94 408 ARG A N 1
ATOM 3196 C CA . ARG A 1 408 ? 9 -2.664 20.609 1 94.94 408 ARG A CA 1
ATOM 3197 C C . ARG A 1 408 ? 9.344 -1.253 20.141 1 94.94 408 ARG A C 1
ATOM 3199 O O . ARG A 1 408 ? 9.406 -0.324 20.953 1 94.94 408 ARG A O 1
ATOM 3206 N N . LEU A 1 409 ? 9.617 -1.12 18.859 1 96.88 409 LEU A N 1
ATOM 3207 C CA . LEU A 1 409 ? 9.969 0.151 18.25 1 96.88 409 LEU A CA 1
ATOM 3208 C C . LEU A 1 409 ? 9.023 0.479 17.094 1 96.88 409 LEU A C 1
ATOM 3210 O O . LEU A 1 409 ? 8.961 -0.259 16.109 1 96.88 409 LEU A O 1
ATOM 3214 N N . PHE A 1 410 ? 8.297 1.548 17.234 1 97.81 410 PHE A N 1
ATOM 3215 C CA . PHE A 1 410 ? 7.336 1.924 16.203 1 97.81 410 PHE A CA 1
ATOM 3216 C C . PHE A 1 410 ? 7.691 3.279 15.609 1 97.81 410 PHE A C 1
ATOM 3218 O O . PHE A 1 410 ? 8.188 4.164 16.312 1 97.81 410 PHE A O 1
ATOM 3225 N N . PHE A 1 411 ? 7.52 3.395 14.328 1 98.62 411 PHE A N 1
ATOM 3226 C CA . PHE A 1 411 ? 7.684 4.652 13.609 1 98.62 411 PHE A CA 1
ATOM 3227 C C . PHE A 1 411 ? 6.336 5.18 13.133 1 98.62 411 PHE A C 1
ATOM 3229 O O . PHE A 1 411 ? 5.496 4.418 12.648 1 98.62 411 PHE A O 1
ATOM 3236 N N . VAL A 1 412 ? 6.078 6.434 13.297 1 98.06 412 VAL A N 1
ATOM 3237 C CA . VAL A 1 412 ? 4.844 7.086 12.867 1 98.06 412 VAL A CA 1
ATOM 3238 C C . VAL A 1 412 ? 5.18 8.297 12 1 98.06 412 VAL A C 1
ATOM 3240 O O . VAL A 1 412 ? 5.879 9.211 12.453 1 98.06 412 VAL A O 1
ATOM 3243 N N . ALA A 1 413 ? 4.781 8.312 10.773 1 97.44 413 ALA A N 1
ATOM 3244 C CA . ALA A 1 413 ? 5.121 9.367 9.82 1 97.44 413 ALA A CA 1
ATOM 3245 C C . ALA A 1 413 ? 4.141 9.391 8.648 1 97.44 413 ALA A C 1
ATOM 3247 O O . ALA A 1 413 ? 3.238 8.555 8.578 1 97.44 413 ALA A O 1
ATOM 3248 N N . CYS A 1 414 ? 4.289 10.352 7.754 1 94.69 414 CYS A N 1
ATOM 3249 C CA . CYS A 1 414 ? 3.473 10.469 6.551 1 94.69 414 CYS A CA 1
ATOM 3250 C C . CYS A 1 414 ? 4.344 10.625 5.309 1 94.69 414 CYS A C 1
ATOM 3252 O O . CYS A 1 414 ? 5.488 11.078 5.406 1 94.69 414 CYS A O 1
ATOM 3254 N N . GLY A 1 415 ? 3.852 10.242 4.16 1 94.62 415 GLY A N 1
ATOM 3255 C CA . GLY A 1 415 ? 4.48 10.516 2.881 1 94.62 415 GLY A CA 1
ATOM 3256 C C . GLY A 1 415 ? 5.891 9.977 2.779 1 94.62 415 GLY A C 1
ATOM 3257 O O . GLY A 1 415 ? 6.133 8.797 3.07 1 94.62 415 GLY A O 1
ATOM 3258 N N . SER A 1 416 ? 6.812 10.898 2.355 1 97 416 SER A N 1
ATOM 3259 C CA . SER A 1 416 ? 8.211 10.516 2.158 1 97 416 SER A CA 1
ATOM 3260 C C . SER A 1 416 ? 8.852 10.07 3.467 1 97 416 SER A C 1
ATOM 3262 O O . SER A 1 416 ? 9.664 9.148 3.48 1 97 416 SER A O 1
ATOM 3264 N N . SER A 1 417 ? 8.477 10.734 4.543 1 97.75 417 SER A N 1
ATOM 3265 C CA . SER A 1 417 ? 9.023 10.359 5.84 1 97.75 417 SER A CA 1
ATOM 3266 C C . SER A 1 417 ? 8.602 8.945 6.23 1 97.75 417 SER A C 1
ATOM 3268 O O . SER A 1 417 ? 9.375 8.219 6.855 1 97.75 417 SER A O 1
ATOM 3270 N N . LYS A 1 418 ? 7.383 8.625 5.914 1 97.94 418 LYS A N 1
ATOM 3271 C CA . LYS A 1 418 ? 6.914 7.273 6.199 1 97.94 418 LYS A CA 1
ATOM 3272 C C . LYS A 1 418 ? 7.727 6.234 5.43 1 97.94 418 LYS A C 1
ATOM 3274 O O . LYS A 1 418 ? 8.062 5.176 5.965 1 97.94 418 LYS A O 1
ATOM 3279 N N . TYR A 1 419 ? 8 6.516 4.168 1 98.5 419 TYR A N 1
ATOM 3280 C CA . TYR A 1 419 ? 8.773 5.578 3.361 1 98.5 419 TYR A CA 1
ATOM 3281 C C . TYR A 1 419 ? 10.211 5.488 3.859 1 98.5 419 TYR A C 1
ATOM 3283 O O . TYR A 1 419 ? 10.828 4.418 3.811 1 98.5 419 TYR A O 1
ATOM 3291 N N . ALA A 1 420 ? 10.766 6.617 4.324 1 98.75 420 ALA A N 1
ATOM 3292 C CA . ALA A 1 420 ? 12.094 6.57 4.941 1 98.75 420 ALA A CA 1
ATOM 3293 C C . ALA A 1 420 ? 12.086 5.672 6.176 1 98.75 420 ALA A C 1
ATOM 3295 O O . ALA A 1 420 ? 13 4.859 6.359 1 98.75 420 ALA A O 1
ATOM 3296 N N . ALA A 1 421 ? 11.094 5.844 6.953 1 98.75 421 ALA A N 1
ATOM 3297 C CA . ALA A 1 421 ? 10.945 5.023 8.156 1 98.75 421 ALA A CA 1
ATOM 3298 C C . ALA A 1 421 ? 10.781 3.551 7.793 1 98.75 421 ALA A C 1
ATOM 3300 O O . ALA A 1 421 ? 11.352 2.678 8.453 1 98.75 421 ALA A O 1
ATOM 3301 N N . ALA A 1 422 ? 9.961 3.297 6.797 1 98.56 422 ALA A N 1
ATOM 3302 C CA . ALA A 1 422 ? 9.742 1.92 6.367 1 98.56 422 ALA A CA 1
ATOM 3303 C C . ALA A 1 422 ? 11.047 1.272 5.906 1 98.56 422 ALA A C 1
ATOM 3305 O O . ALA A 1 422 ? 11.281 0.089 6.16 1 98.56 422 ALA A O 1
ATOM 3306 N N . TYR A 1 423 ? 11.82 2.023 5.156 1 98.56 423 TYR A N 1
ATOM 3307 C CA . TYR A 1 423 ? 13.109 1.506 4.711 1 98.56 423 TYR A CA 1
ATOM 3308 C C . TYR A 1 423 ? 13.977 1.099 5.898 1 98.56 423 TYR A C 1
ATOM 3310 O O . TYR A 1 423 ? 14.5 -0.016 5.938 1 98.56 423 TYR A O 1
ATOM 3318 N N . ALA A 1 424 ? 14.133 1.979 6.855 1 98.5 424 ALA A N 1
ATOM 3319 C CA . ALA A 1 424 ? 14.938 1.714 8.047 1 98.5 424 ALA A CA 1
ATOM 3320 C C . ALA A 1 424 ? 14.375 0.535 8.836 1 98.5 424 ALA A C 1
ATOM 3322 O O . ALA A 1 424 ? 15.133 -0.338 9.273 1 98.5 424 ALA A O 1
ATOM 3323 N N . ALA A 1 425 ? 13.078 0.54 9.008 1 97.94 425 ALA A N 1
ATOM 3324 C CA . ALA A 1 425 ? 12.438 -0.543 9.75 1 97.94 425 ALA A CA 1
ATOM 3325 C C . ALA A 1 425 ? 12.742 -1.897 9.109 1 97.94 425 ALA A C 1
ATOM 3327 O O . ALA A 1 425 ? 13.039 -2.865 9.812 1 97.94 425 ALA A O 1
ATOM 3328 N N . THR A 1 426 ? 12.641 -1.97 7.789 1 96.5 426 THR A N 1
ATOM 3329 C CA . THR A 1 426 ? 12.859 -3.217 7.062 1 96.5 426 THR A CA 1
ATOM 3330 C C . THR A 1 426 ? 14.273 -3.742 7.309 1 96.5 426 THR A C 1
ATOM 3332 O O . THR A 1 426 ? 14.477 -4.949 7.441 1 96.5 426 THR A O 1
ATOM 3335 N N . ILE A 1 427 ? 15.188 -2.879 7.379 1 96.56 427 ILE A N 1
ATOM 3336 C CA . ILE A 1 427 ? 16.578 -3.273 7.629 1 96.56 427 ILE A CA 1
ATOM 3337 C C . ILE A 1 427 ? 16.734 -3.701 9.086 1 96.56 427 ILE A C 1
ATOM 3339 O O . ILE A 1 427 ? 17.328 -4.738 9.375 1 96.56 427 ILE A O 1
ATOM 3343 N N . LEU A 1 428 ? 16.172 -2.965 9.992 1 95.88 428 LEU A N 1
ATOM 3344 C CA . LEU A 1 428 ? 16.328 -3.232 11.414 1 95.88 428 LEU A CA 1
ATOM 3345 C C . LEU A 1 428 ? 15.609 -4.523 11.805 1 95.88 428 LEU A C 1
ATOM 3347 O O . LEU A 1 428 ? 16.016 -5.195 12.758 1 95.88 428 LEU A O 1
ATOM 3351 N N . GLN A 1 429 ? 14.602 -4.852 11.109 1 94.19 429 GLN A N 1
ATOM 3352 C CA . GLN A 1 429 ? 13.828 -6.07 11.344 1 94.19 429 GLN A CA 1
ATOM 3353 C C . GLN A 1 429 ? 14.688 -7.312 11.133 1 94.19 429 GLN A C 1
ATOM 3355 O O . GLN A 1 429 ? 14.328 -8.406 11.57 1 94.19 429 GLN A O 1
ATOM 3360 N N . LYS A 1 430 ? 15.812 -7.133 10.484 1 91.31 430 LYS A N 1
ATOM 3361 C CA . LYS A 1 430 ? 16.703 -8.258 10.227 1 91.31 430 LYS A CA 1
ATOM 3362 C C . LYS A 1 430 ? 17.547 -8.586 11.461 1 91.31 430 LYS A C 1
ATOM 3364 O O . LYS A 1 430 ? 18.234 -9.602 11.492 1 91.31 430 LYS A O 1
ATOM 3369 N N . GLY A 1 431 ? 17.453 -7.715 12.445 1 89.62 431 GLY A N 1
ATOM 3370 C CA . GLY A 1 431 ? 18.219 -7.922 13.672 1 89.62 431 GLY A CA 1
ATOM 3371 C C . GLY A 1 431 ? 17.422 -8.617 14.758 1 89.62 431 GLY A C 1
ATOM 3372 O O . GLY A 1 431 ? 16.297 -9.062 14.523 1 89.62 431 GLY A O 1
ATOM 3373 N N . PHE A 1 432 ? 18.125 -8.703 15.883 1 87.44 432 PHE A N 1
ATOM 3374 C CA . PHE A 1 432 ? 17.547 -9.375 17.031 1 87.44 432 PHE A CA 1
ATOM 3375 C C . PHE A 1 432 ? 17.359 -8.406 18.188 1 87.44 432 PHE A C 1
ATOM 3377 O O . PHE A 1 432 ? 18.047 -7.395 18.281 1 87.44 432 PHE A O 1
ATOM 3384 N N . GLY A 1 433 ? 16.391 -8.742 19 1 85.69 433 GLY A N 1
ATOM 3385 C CA . GLY A 1 433 ? 16.219 -7.969 20.219 1 85.69 433 GLY A CA 1
ATOM 3386 C C . GLY A 1 433 ? 14.914 -7.18 20.234 1 85.69 433 GLY A C 1
ATOM 3387 O O . GLY A 1 433 ? 14.492 -6.699 21.297 1 85.69 433 GLY A O 1
ATOM 3388 N N . PHE A 1 434 ? 14.289 -7.023 19.109 1 89.94 434 PHE A N 1
ATOM 3389 C CA . PHE A 1 434 ? 12.969 -6.402 19.047 1 89.94 434 PHE A CA 1
ATOM 3390 C C . PHE A 1 434 ? 11.891 -7.445 18.781 1 89.94 434 PHE A C 1
ATOM 3392 O O . PHE A 1 434 ? 12.078 -8.344 17.969 1 89.94 434 PHE A O 1
ATOM 3399 N N . GLU A 1 435 ? 10.836 -7.32 19.547 1 88.75 435 GLU A N 1
ATOM 3400 C CA . GLU A 1 435 ? 9.672 -8.164 19.312 1 88.75 435 GLU A CA 1
ATOM 3401 C C . GLU A 1 435 ? 8.812 -7.609 18.172 1 88.75 435 GLU A C 1
ATOM 3403 O O . GLU A 1 435 ? 8.086 -8.359 17.516 1 88.75 435 GLU A O 1
ATOM 3408 N N . SER A 1 436 ? 8.914 -6.273 18.109 1 92.62 436 SER A N 1
ATOM 3409 C CA . SER A 1 436 ? 8.109 -5.648 17.078 1 92.62 436 SER A CA 1
ATOM 3410 C C . SER A 1 436 ? 8.75 -4.352 16.578 1 92.62 436 SER A C 1
ATOM 3412 O O . SER A 1 436 ? 9.148 -3.506 17.391 1 92.62 436 SER A O 1
ATOM 3414 N N . ILE A 1 437 ? 8.938 -4.238 15.305 1 95.88 437 ILE A N 1
ATOM 3415 C CA . ILE A 1 437 ? 9.305 -3.006 14.617 1 95.88 437 ILE A CA 1
ATOM 3416 C C . ILE A 1 437 ? 8.32 -2.742 13.477 1 95.88 437 ILE A C 1
ATOM 3418 O O . ILE A 1 437 ? 8.258 -3.512 12.516 1 95.88 437 ILE A O 1
ATOM 3422 N N . GLU A 1 438 ? 7.496 -1.698 13.617 1 96.81 438 GLU A N 1
ATOM 3423 C CA . GLU A 1 438 ? 6.473 -1.434 12.609 1 96.81 438 GLU A CA 1
ATOM 3424 C C . GLU A 1 438 ? 6.367 0.059 12.312 1 96.81 438 GLU A C 1
ATOM 3426 O O . GLU A 1 438 ? 6.879 0.888 13.062 1 96.81 438 GLU A O 1
ATOM 3431 N N . VAL A 1 439 ? 5.781 0.374 11.18 1 97.81 439 VAL A N 1
ATOM 3432 C CA . VAL A 1 439 ? 5.582 1.749 10.734 1 97.81 439 VAL A CA 1
ATOM 3433 C C . VAL A 1 439 ? 4.098 1.999 10.477 1 97.81 439 VAL A C 1
ATOM 3435 O O . VAL A 1 439 ? 3.422 1.174 9.859 1 97.81 439 VAL A O 1
ATOM 3438 N N . ASP A 1 440 ? 3.559 3.059 10.992 1 96.94 440 ASP A N 1
ATOM 3439 C CA . ASP A 1 440 ? 2.176 3.445 10.727 1 96.94 440 ASP A CA 1
ATOM 3440 C C . ASP A 1 440 ? 2.104 4.844 10.125 1 96.94 440 ASP A C 1
ATOM 3442 O O . ASP A 1 440 ? 2.963 5.688 10.391 1 96.94 440 ASP A O 1
ATOM 3446 N N . ASP A 1 441 ? 1.116 5 9.281 1 95.75 441 ASP A N 1
ATOM 3447 C CA . ASP A 1 441 ? 0.76 6.355 8.867 1 95.75 441 ASP A CA 1
ATOM 3448 C C . ASP A 1 441 ? 0.135 7.137 10.016 1 95.75 441 ASP A C 1
ATOM 3450 O O . ASP A 1 441 ? -0.743 6.625 10.719 1 95.75 441 ASP A O 1
ATOM 3454 N N . SER A 1 442 ? 0.585 8.367 10.18 1 94.31 442 SER A N 1
ATOM 3455 C CA . SER A 1 442 ? 0.139 9.156 11.32 1 94.31 442 SER A CA 1
ATOM 3456 C C . SER A 1 442 ? -1.37 9.367 11.289 1 94.31 442 SER A C 1
ATOM 3458 O O . SER A 1 442 ? -1.995 9.578 12.336 1 94.31 442 SER A O 1
ATOM 3460 N N . SER A 1 443 ? -1.952 9.312 10.109 1 89.62 443 SER A N 1
ATOM 3461 C CA . SER A 1 443 ? -3.381 9.578 9.977 1 89.62 443 SER A CA 1
ATOM 3462 C C . SER A 1 443 ? -4.199 8.312 10.18 1 89.62 443 SER A C 1
ATOM 3464 O O . SER A 1 443 ? -5.434 8.359 10.219 1 89.62 443 SER A O 1
ATOM 3466 N N . ASP A 1 444 ? -3.58 7.227 10.289 1 91.25 444 ASP A N 1
ATOM 3467 C CA . ASP A 1 444 ? -4.258 5.945 10.43 1 91.25 444 ASP A CA 1
ATOM 3468 C C . ASP A 1 444 ? -3.418 4.965 11.25 1 91.25 444 ASP A C 1
ATOM 3470 O O . ASP A 1 444 ? -2.844 4.023 10.695 1 91.25 444 ASP A O 1
ATOM 3474 N N . LEU A 1 445 ? -3.502 5.059 12.578 1 92.25 445 LEU A N 1
ATOM 3475 C CA . LEU A 1 445 ? -2.691 4.262 13.492 1 92.25 445 LEU A CA 1
ATOM 3476 C C . LEU A 1 445 ? -3.297 2.875 13.68 1 92.25 445 LEU A C 1
ATOM 3478 O O . LEU A 1 445 ? -4.52 2.732 13.75 1 92.25 445 LEU A O 1
ATOM 3482 N N . THR A 1 446 ? -2.465 1.839 13.68 1 91.81 446 THR A N 1
ATOM 3483 C CA . THR A 1 446 ? -2.865 0.526 14.172 1 91.81 446 THR A CA 1
ATOM 3484 C C . THR A 1 446 ? -2.836 0.494 15.703 1 91.81 446 THR A C 1
ATOM 3486 O O . THR A 1 446 ? -1.815 0.151 16.297 1 91.81 446 THR A O 1
ATOM 3489 N N . LEU A 1 447 ? -3.854 0.657 16.328 1 86 447 LEU A N 1
ATOM 3490 C CA . LEU A 1 447 ? -3.951 1.107 17.719 1 86 447 LEU A CA 1
ATOM 3491 C C . LEU A 1 447 ? -3.426 0.043 18.672 1 86 447 LEU A C 1
ATOM 3493 O O . LEU A 1 447 ? -2.824 0.367 19.703 1 86 447 LEU A O 1
ATOM 3497 N N . TYR A 1 448 ? -3.604 -1.192 18.391 1 87.5 448 TYR A N 1
ATOM 3498 C CA . TYR A 1 448 ? -3.23 -2.24 19.328 1 87.5 448 TYR A CA 1
ATOM 3499 C C . TYR A 1 448 ? -1.721 -2.275 19.531 1 87.5 448 TYR A C 1
ATOM 3501 O O . TYR A 1 448 ? -1.233 -2.881 20.5 1 87.5 448 TYR A O 1
ATOM 3509 N N . ARG A 1 449 ? -1.012 -1.608 18.688 1 91.31 449 ARG A N 1
ATOM 3510 C CA . ARG A 1 449 ? 0.444 -1.576 18.766 1 91.31 449 ARG A CA 1
ATOM 3511 C C . ARG A 1 449 ? 0.903 -0.703 19.938 1 91.31 449 ARG A C 1
ATOM 3513 O O . ARG A 1 449 ? 2.025 -0.847 20.422 1 91.31 449 ARG A O 1
ATOM 3520 N N . TYR A 1 450 ? 0.103 0.178 20.359 1 90.75 450 TYR A N 1
ATOM 3521 C CA . TYR A 1 450 ? 0.628 1.297 21.141 1 90.75 450 TYR A CA 1
ATOM 3522 C C . TYR A 1 450 ? 0.195 1.203 22.594 1 90.75 450 TYR A C 1
ATOM 3524 O O . TYR A 1 450 ? 0.394 2.141 23.375 1 90.75 450 TYR A O 1
ATOM 3532 N N . TRP A 1 451 ? -0.226 0.047 23.016 1 85 451 TRP A N 1
ATOM 3533 C CA . TRP A 1 451 ? -0.773 -0.073 24.359 1 85 451 TRP A CA 1
ATOM 3534 C C . TRP A 1 451 ? 0.31 -0.478 25.359 1 85 451 TRP A C 1
ATOM 3536 O O . TRP A 1 451 ? 0.168 -0.259 26.562 1 85 451 TRP A O 1
ATOM 3546 N N . ASN A 1 452 ? 1.329 -1.062 24.875 1 88.38 452 ASN A N 1
ATOM 3547 C CA . ASN A 1 452 ? 2.373 -1.524 25.781 1 88.38 452 ASN A CA 1
ATOM 3548 C C . ASN A 1 452 ? 3.156 -0.358 26.375 1 88.38 452 ASN A C 1
ATOM 3550 O O . ASN A 1 452 ? 3.672 0.488 25.641 1 88.38 452 ASN A O 1
ATOM 3554 N N . PRO A 1 453 ? 3.285 -0.378 27.641 1 88.88 453 PRO A N 1
ATOM 3555 C CA . PRO A 1 453 ? 3.934 0.756 28.297 1 88.88 453 PRO A CA 1
ATOM 3556 C C . PRO A 1 453 ? 5.418 0.865 27.969 1 88.88 453 PRO A C 1
ATOM 3558 O O . PRO A 1 453 ? 6.02 1.926 28.156 1 88.88 453 PRO A O 1
ATOM 3561 N N . GLU A 1 454 ? 6.008 -0.147 27.484 1 90.69 454 GLU A N 1
ATOM 3562 C CA . GLU A 1 454 ? 7.441 -0.134 27.219 1 90.69 454 GLU A CA 1
ATOM 3563 C C . GLU A 1 454 ? 7.727 0.245 25.766 1 90.69 454 GLU A C 1
ATOM 3565 O O . GLU A 1 454 ? 8.875 0.182 25.312 1 90.69 454 GLU A O 1
ATOM 3570 N N . ASN A 1 455 ? 6.73 0.722 25.125 1 94.19 455 ASN A N 1
ATOM 3571 C CA . ASN A 1 455 ? 6.875 1.092 23.719 1 94.19 455 ASN A CA 1
ATOM 3572 C C . ASN A 1 455 ? 7.727 2.348 23.547 1 94.19 455 ASN A C 1
ATOM 3574 O O . ASN A 1 455 ? 7.672 3.252 24.391 1 94.19 455 ASN A O 1
ATOM 3578 N N . VAL A 1 456 ? 8.57 2.322 22.578 1 97.56 456 VAL A N 1
ATOM 3579 C CA . VAL A 1 456 ? 9.188 3.553 22.094 1 97.56 456 VAL A CA 1
ATOM 3580 C C . VAL A 1 456 ? 8.656 3.891 20.703 1 97.56 456 VAL A C 1
ATOM 3582 O O . VAL A 1 456 ? 8.602 3.027 19.812 1 97.56 456 VAL A O 1
ATOM 3585 N N . VAL A 1 457 ? 8.203 5.09 20.531 1 98.31 457 VAL A N 1
ATOM 3586 C CA . VAL A 1 457 ? 7.652 5.539 19.25 1 98.31 457 VAL A CA 1
ATOM 3587 C C . VAL A 1 457 ? 8.461 6.723 18.734 1 98.31 457 VAL A C 1
ATOM 3589 O O . VAL A 1 457 ? 8.695 7.695 19.453 1 98.31 457 VAL A O 1
ATOM 3592 N N . ILE A 1 458 ? 8.945 6.648 17.516 1 98.62 458 ILE A N 1
ATOM 3593 C CA . ILE A 1 458 ? 9.617 7.766 16.844 1 98.62 458 ILE A CA 1
ATOM 3594 C C . ILE A 1 458 ? 8.672 8.414 15.844 1 98.62 458 ILE A C 1
ATOM 3596 O O . ILE A 1 458 ? 8.281 7.789 14.859 1 98.62 458 ILE A O 1
ATOM 3600 N N . HIS A 1 459 ? 8.281 9.656 16.125 1 98.44 459 HIS A N 1
ATOM 3601 C CA . HIS A 1 459 ? 7.449 10.445 15.227 1 98.44 459 HIS A CA 1
ATOM 3602 C C . HIS A 1 459 ? 8.305 11.281 14.273 1 98.44 459 HIS A C 1
ATOM 3604 O O . HIS A 1 459 ? 9.164 12.047 14.711 1 98.44 459 HIS A O 1
ATOM 3610 N N . ILE A 1 460 ? 8.055 11.172 12.938 1 98.25 460 ILE A N 1
ATOM 3611 C CA . ILE A 1 460 ? 8.977 11.758 11.969 1 98.25 460 ILE A CA 1
ATOM 3612 C C . ILE A 1 460 ? 8.25 12.812 11.141 1 98.25 460 ILE A C 1
ATOM 3614 O O . ILE A 1 460 ? 7.238 12.516 10.5 1 98.25 460 ILE A O 1
ATOM 3618 N N . SER A 1 461 ? 8.742 13.969 11.133 1 95.25 461 SER A N 1
ATOM 3619 C CA . SER A 1 461 ? 8.266 15.094 10.328 1 95.25 461 SER A CA 1
ATOM 3620 C C . SER A 1 461 ? 9.383 16.078 10.023 1 95.25 461 SER A C 1
ATOM 3622 O O . SER A 1 461 ? 10 16.625 10.945 1 95.25 461 SER A O 1
ATOM 3624 N N . ASN A 1 462 ? 9.664 16.266 8.75 1 92.81 462 ASN A N 1
ATOM 3625 C CA . ASN A 1 462 ? 10.727 17.203 8.375 1 92.81 462 ASN A CA 1
ATOM 3626 C C . ASN A 1 462 ? 10.484 18.594 8.969 1 92.81 462 ASN A C 1
ATOM 3628 O O . ASN A 1 462 ? 11.383 19.172 9.578 1 92.81 462 ASN A O 1
ATOM 3632 N N . SER A 1 463 ? 9.289 19.125 8.883 1 85.38 463 SER A N 1
ATOM 3633 C CA . SER A 1 463 ? 8.969 20.469 9.359 1 85.38 463 SER A CA 1
ATOM 3634 C C . SER A 1 463 ? 8.695 20.469 10.859 1 85.38 463 SER A C 1
ATOM 3636 O O . SER A 1 463 ? 8.82 21.516 11.516 1 85.38 463 SER A O 1
ATOM 3638 N N . GLY A 1 464 ? 8.273 19.312 11.336 1 89.75 464 GLY A N 1
ATOM 3639 C CA . GLY A 1 464 ? 7.832 19.25 12.719 1 89.75 464 GLY A CA 1
ATOM 3640 C C . GLY A 1 464 ? 6.461 19.859 12.945 1 89.75 464 GLY A C 1
ATOM 3641 O O . GLY A 1 464 ? 5.988 19.922 14.078 1 89.75 464 GLY A O 1
ATOM 3642 N N . GLU A 1 465 ? 5.855 20.234 11.828 1 84.5 465 GLU A N 1
ATOM 3643 C CA . GLU A 1 465 ? 4.559 20.891 11.93 1 84.5 465 GLU A CA 1
ATOM 3644 C C . GLU A 1 465 ? 3.461 20.078 11.258 1 84.5 465 GLU A C 1
ATOM 3646 O O . GLU A 1 465 ? 2.342 20.562 11.078 1 84.5 465 GLU A O 1
ATOM 3651 N N . THR A 1 466 ? 3.805 18.859 10.828 1 88.19 466 THR A N 1
ATOM 3652 C CA . THR A 1 466 ? 2.777 17.984 10.273 1 88.19 466 THR A CA 1
ATOM 3653 C C . THR A 1 466 ? 1.712 17.672 11.32 1 88.19 466 THR A C 1
ATOM 3655 O O . THR A 1 466 ? 1.971 16.922 12.266 1 88.19 466 THR A O 1
ATOM 3658 N N . LEU A 1 467 ? 0.574 18.172 11.148 1 85.5 467 LEU A N 1
ATOM 3659 C CA . LEU A 1 467 ? -0.485 18.094 12.156 1 85.5 467 LEU A CA 1
ATOM 3660 C C . LEU A 1 467 ? -0.82 16.656 12.484 1 85.5 467 LEU A C 1
ATOM 3662 O O . LEU A 1 467 ? -0.984 16.297 13.656 1 85.5 467 LEU A O 1
ATOM 3666 N N . ASP A 1 468 ? -0.957 15.789 11.438 1 88.75 468 ASP A N 1
ATOM 3667 C CA . ASP A 1 468 ? -1.285 14.391 11.68 1 88.75 468 ASP A CA 1
ATOM 3668 C C . ASP A 1 468 ? -0.26 13.742 12.609 1 88.75 468 ASP A C 1
ATOM 3670 O O . ASP A 1 468 ? -0.614 12.914 13.453 1 88.75 468 ASP A O 1
ATOM 3674 N N . CYS A 1 469 ? 0.95 14.086 12.406 1 93.12 469 CYS A N 1
ATOM 3675 C CA . CYS A 1 469 ? 1.998 13.531 13.258 1 93.12 469 CYS A CA 1
ATOM 3676 C C . CYS A 1 469 ? 1.87 14.039 14.688 1 93.12 469 CYS A C 1
ATOM 3678 O O . CYS A 1 469 ? 2.047 13.273 15.641 1 93.12 469 CYS A O 1
ATOM 3680 N N . ILE A 1 470 ? 1.58 15.336 14.828 1 91.62 470 ILE A N 1
ATOM 3681 C CA . ILE A 1 470 ? 1.42 15.945 16.141 1 91.62 470 ILE A CA 1
ATOM 3682 C C . ILE A 1 470 ? 0.228 15.312 16.859 1 91.62 470 ILE A C 1
ATOM 3684 O O . ILE A 1 470 ? 0.331 14.93 18.031 1 91.62 470 ILE A O 1
ATOM 3688 N N . LEU A 1 471 ? -0.874 15.18 16.141 1 89.5 471 LEU A N 1
ATOM 3689 C CA . LEU A 1 471 ? -2.082 14.594 16.719 1 89.5 471 LEU A CA 1
ATOM 3690 C C . LEU A 1 471 ? -1.852 13.141 17.094 1 89.5 471 LEU A C 1
ATOM 3692 O O . LEU A 1 471 ? -2.348 12.68 18.125 1 89.5 471 LEU A O 1
ATOM 3696 N N . ALA A 1 472 ? -1.146 12.391 16.266 1 94 472 ALA A N 1
ATOM 3697 C CA 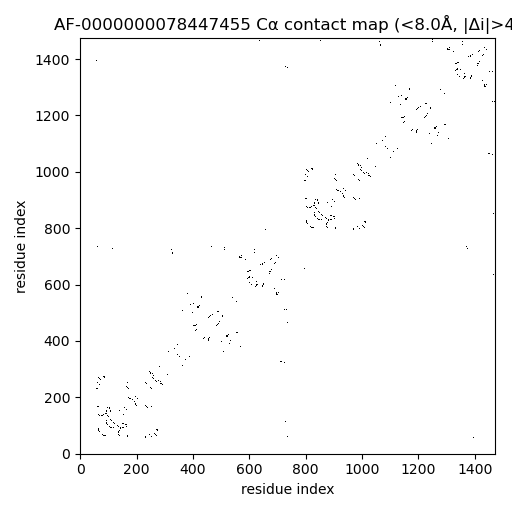. ALA A 1 472 ? -0.83 11 16.578 1 94 472 ALA A CA 1
ATOM 3698 C C . ALA A 1 472 ? 0.01 10.898 17.844 1 94 472 ALA A C 1
ATOM 3700 O O . ALA A 1 472 ? -0.251 10.047 18.703 1 94 472 ALA A O 1
ATOM 3701 N N . ALA A 1 473 ? 1.033 11.758 17.938 1 95.12 473 ALA A N 1
ATOM 3702 C CA . ALA A 1 473 ? 1.877 11.766 19.141 1 95.12 473 ALA A CA 1
ATOM 3703 C C . ALA A 1 473 ? 1.056 12.055 20.391 1 95.12 473 ALA A C 1
ATOM 3705 O O . ALA A 1 473 ? 1.19 11.367 21.406 1 95.12 473 ALA A O 1
ATOM 3706 N N . ASN A 1 474 ? 0.2 13.086 20.297 1 90.25 474 ASN A N 1
ATOM 3707 C CA . ASN A 1 474 ? -0.645 13.453 21.422 1 90.25 474 ASN A CA 1
ATOM 3708 C C . ASN A 1 474 ? -1.624 12.336 21.781 1 90.25 474 ASN A C 1
ATOM 3710 O O . ASN A 1 474 ? -1.86 12.062 22.969 1 90.25 474 ASN A O 1
ATOM 3714 N N . PHE A 1 475 ? -2.131 11.719 20.797 1 90.38 475 PHE A N 1
ATOM 3715 C CA . PHE A 1 475 ? -3.084 10.641 21.016 1 90.38 475 PHE A CA 1
ATOM 3716 C C . PHE A 1 475 ? -2.416 9.453 21.703 1 90.38 475 PHE A C 1
ATOM 3718 O O . PHE A 1 475 ? -2.947 8.906 22.656 1 90.38 475 PHE A O 1
ATOM 3725 N N . ILE A 1 476 ? -1.314 9.031 21.219 1 93.88 476 ILE A N 1
ATOM 3726 C CA . ILE A 1 476 ? -0.58 7.906 21.797 1 93.88 476 ILE A CA 1
ATOM 3727 C C . ILE A 1 476 ? -0.24 8.195 23.25 1 93.88 476 ILE A C 1
ATOM 3729 O O . ILE A 1 476 ? -0.394 7.336 24.109 1 93.88 476 ILE A O 1
ATOM 3733 N N . LYS A 1 477 ? 0.127 9.43 23.531 1 91.44 477 LYS A N 1
ATOM 3734 C CA . LYS A 1 477 ? 0.427 9.836 24.906 1 91.44 477 LYS A CA 1
ATOM 3735 C C . LYS A 1 477 ? -0.811 9.734 25.781 1 91.44 477 LYS A C 1
ATOM 3737 O O . LYS A 1 477 ? -0.711 9.375 26.969 1 91.44 477 LYS A O 1
ATOM 3742 N N . SER A 1 478 ? -1.902 10.109 25.219 1 88.19 478 SER A N 1
ATOM 3743 C CA . SER A 1 478 ? -3.146 10.102 25.984 1 88.19 478 SER A CA 1
ATOM 3744 C C . SER A 1 478 ? -3.57 8.68 26.328 1 88.19 478 SER A C 1
ATOM 3746 O O . SER A 1 478 ? -4.082 8.43 27.422 1 88.19 478 SER A O 1
ATOM 3748 N N . ILE A 1 479 ? -3.342 7.711 25.469 1 85.88 479 ILE A N 1
ATOM 3749 C CA . ILE A 1 479 ? -3.816 6.352 25.703 1 85.88 479 ILE A CA 1
ATOM 3750 C C . ILE A 1 479 ? -2.744 5.551 26.438 1 85.88 479 ILE A C 1
ATOM 3752 O O . ILE A 1 479 ? -3.047 4.547 27.094 1 85.88 479 ILE A O 1
ATOM 3756 N N . ASN A 1 480 ? -1.518 5.957 26.266 1 91.44 480 ASN A N 1
ATOM 3757 C CA . ASN A 1 480 ? -0.379 5.301 26.906 1 91.44 480 ASN A CA 1
ATOM 3758 C C . ASN A 1 480 ? 0.641 6.312 27.406 1 91.44 480 ASN A C 1
ATOM 3760 O O . ASN A 1 480 ? 1.672 6.539 26.766 1 91.44 480 ASN A O 1
ATOM 3764 N N . PRO A 1 481 ? 0.427 6.773 28.578 1 90 481 PRO A N 1
ATOM 3765 C CA . PRO A 1 481 ? 1.293 7.824 29.125 1 90 481 PRO A CA 1
ATOM 3766 C C . PRO A 1 481 ? 2.719 7.34 29.375 1 90 481 PRO A C 1
ATOM 3768 O O . PRO A 1 481 ? 3.635 8.148 29.516 1 90 481 PRO A O 1
ATOM 3771 N N . ASN A 1 482 ? 2.916 6.051 29.453 1 91.62 482 ASN A N 1
ATOM 3772 C CA . ASN A 1 482 ? 4.242 5.516 29.734 1 91.62 482 ASN A CA 1
ATOM 3773 C C . ASN A 1 482 ? 5.051 5.305 28.453 1 91.62 482 ASN A C 1
ATOM 3775 O O . ASN A 1 482 ? 6.25 5.039 28.516 1 91.62 482 ASN A O 1
ATOM 3779 N N . CYS A 1 483 ? 4.352 5.422 27.359 1 94.31 483 CYS A N 1
ATOM 3780 C CA . CYS A 1 483 ? 5.043 5.305 26.078 1 94.31 483 CYS A CA 1
ATOM 3781 C C . CYS A 1 483 ? 6.086 6.406 25.922 1 94.31 483 CYS A C 1
ATOM 3783 O O . CYS A 1 483 ? 5.836 7.559 26.281 1 94.31 483 CYS A O 1
ATOM 3785 N N . PHE A 1 484 ? 7.293 6.078 25.531 1 96.44 484 PHE A N 1
ATOM 3786 C CA . PHE A 1 484 ? 8.336 7.066 25.312 1 96.44 484 PHE A CA 1
ATOM 3787 C C . PHE A 1 484 ? 8.328 7.551 23.875 1 96.44 484 PHE A C 1
ATOM 3789 O O . PHE A 1 484 ? 8.57 6.77 22.938 1 96.44 484 PHE A O 1
ATOM 3796 N N . ASN A 1 485 ? 8.031 8.805 23.656 1 97.5 485 ASN A N 1
ATOM 3797 C CA . ASN A 1 485 ? 7.914 9.383 22.328 1 97.5 485 ASN A CA 1
ATOM 3798 C C . ASN A 1 485 ? 9.133 10.227 21.969 1 97.5 485 ASN A C 1
ATOM 3800 O O . ASN A 1 485 ? 9.562 11.07 22.766 1 97.5 485 ASN A O 1
ATOM 3804 N N . ILE A 1 486 ? 9.703 9.961 20.797 1 97.88 486 ILE A N 1
ATOM 3805 C CA . ILE A 1 486 ? 10.828 10.711 20.266 1 97.88 486 ILE A CA 1
ATOM 3806 C C . ILE A 1 486 ? 10.438 11.375 18.938 1 97.88 486 ILE A C 1
ATOM 3808 O O . ILE A 1 486 ? 9.844 10.727 18.078 1 97.88 486 ILE A O 1
ATOM 3812 N N . SER A 1 487 ? 10.68 12.648 18.812 1 97.31 487 SER A N 1
ATOM 3813 C CA . SER A 1 487 ? 10.438 13.312 17.531 1 97.31 487 SER A CA 1
ATOM 3814 C C . SER A 1 487 ? 11.703 13.336 16.688 1 97.31 487 SER A C 1
ATOM 3816 O O . SER A 1 487 ? 12.812 13.43 17.203 1 97.31 487 SER A O 1
ATOM 3818 N N . LEU A 1 488 ? 11.586 13.109 15.43 1 97.56 488 LEU A N 1
ATOM 3819 C CA . LEU A 1 488 ? 12.625 13.344 14.438 1 97.56 488 LEU A CA 1
ATOM 3820 C C . LEU A 1 488 ? 12.242 14.484 13.508 1 97.56 488 LEU A C 1
ATOM 3822 O O . LEU A 1 488 ? 11.328 14.352 12.695 1 97.56 488 LEU A O 1
ATOM 3826 N N . VAL A 1 489 ? 12.977 15.617 13.625 1 93.44 489 VAL A N 1
ATOM 3827 C CA . VAL A 1 489 ? 12.586 16.828 12.914 1 93.44 489 VAL A CA 1
ATOM 3828 C C . VAL A 1 489 ? 13.812 17.5 12.305 1 93.44 489 VAL A C 1
ATOM 3830 O O . VAL A 1 489 ? 14.945 17.172 12.672 1 93.44 489 VAL A O 1
ATOM 3833 N N . ASN A 1 490 ? 13.562 18.281 11.328 1 88.25 490 ASN A N 1
ATOM 3834 C CA . ASN A 1 490 ? 14.617 19.094 10.719 1 88.25 490 ASN A CA 1
ATOM 3835 C C . ASN A 1 490 ? 14.594 20.531 11.234 1 88.25 490 ASN A C 1
ATOM 3837 O O . ASN A 1 490 ? 15.633 21.172 11.344 1 88.25 490 ASN A O 1
ATOM 3841 N N . ILE A 1 491 ? 13.398 20.969 11.492 1 80.19 491 ILE A N 1
ATOM 3842 C CA . ILE A 1 491 ? 13.234 22.344 11.977 1 80.19 491 ILE A CA 1
ATOM 3843 C C . ILE A 1 491 ? 13.117 22.344 13.5 1 80.19 491 ILE A C 1
ATOM 3845 O O . ILE A 1 491 ? 12.273 21.641 14.062 1 80.19 491 ILE A O 1
ATOM 3849 N N . LEU A 1 492 ? 13.867 23.234 14.117 1 75.81 492 LEU A N 1
ATOM 3850 C CA . LEU A 1 492 ? 13.945 23.281 15.578 1 75.81 492 LEU A CA 1
ATOM 3851 C C . LEU A 1 492 ? 12.727 23.984 16.156 1 75.81 492 LEU A C 1
ATOM 3853 O O . LEU A 1 492 ? 12.109 24.812 15.5 1 75.81 492 LEU A O 1
ATOM 3857 N N . HIS A 1 493 ? 12.398 23.578 17.359 1 76.12 493 HIS A N 1
ATOM 3858 C CA . HIS A 1 493 ? 11.367 24.203 18.188 1 76.12 493 HIS A CA 1
ATOM 3859 C C . HIS A 1 493 ? 9.984 24.047 17.562 1 76.12 493 HIS A C 1
ATOM 3861 O O . HIS A 1 493 ? 9.148 24.953 17.672 1 76.12 493 HIS A O 1
ATOM 3867 N N . SER A 1 494 ? 9.836 23.016 16.812 1 83.06 494 SER A N 1
ATOM 3868 C CA . SER A 1 494 ? 8.555 22.75 16.156 1 83.06 494 SER A CA 1
ATOM 3869 C C . SER A 1 494 ? 7.539 22.188 17.141 1 83.06 494 SER A C 1
ATOM 3871 O O . SER A 1 494 ? 7.898 21.812 18.266 1 83.06 494 SER A O 1
ATOM 3873 N N . SER A 1 495 ? 6.258 22.188 16.75 1 83.12 495 SER A N 1
ATOM 3874 C CA . SER A 1 495 ? 5.18 21.672 17.594 1 83.12 495 SER A CA 1
ATOM 3875 C C . SER A 1 495 ? 5.383 20.203 17.922 1 83.12 495 SER A C 1
ATOM 3877 O O . SER A 1 495 ? 5.098 19.766 19.031 1 83.12 495 SER A O 1
ATOM 3879 N N . LEU A 1 496 ? 5.875 19.422 16.984 1 92.44 496 LEU A N 1
ATOM 3880 C CA . LEU A 1 496 ? 6.094 18 17.219 1 92.44 496 LEU A CA 1
ATOM 3881 C C . LEU A 1 496 ? 7.18 17.781 18.266 1 92.44 496 LEU A C 1
ATOM 3883 O O . LEU A 1 496 ? 7.066 16.891 19.094 1 92.44 496 LEU A O 1
ATOM 3887 N N . GLU A 1 497 ? 8.211 18.625 18.156 1 89.12 497 GLU A N 1
ATOM 3888 C CA . GLU A 1 497 ? 9.281 18.562 19.156 1 89.12 497 GLU A CA 1
ATOM 3889 C C . GLU A 1 497 ? 8.734 18.766 20.562 1 89.12 497 GLU A C 1
ATOM 3891 O O . GLU A 1 497 ? 9.094 18.031 21.484 1 89.12 497 GLU A O 1
ATOM 3896 N N . ARG A 1 498 ? 7.832 19.625 20.672 1 82.81 498 ARG A N 1
ATOM 3897 C CA . ARG A 1 498 ? 7.293 19.984 21.984 1 82.81 498 ARG A CA 1
ATOM 3898 C C . ARG A 1 498 ? 6.352 18.891 22.5 1 82.81 498 ARG A C 1
ATOM 3900 O O . ARG A 1 498 ? 6.16 18.75 23.703 1 82.81 498 ARG A O 1
ATOM 3907 N N . SER A 1 499 ? 5.824 18.141 21.578 1 89.38 499 SER A N 1
ATOM 3908 C CA . SER A 1 499 ? 4.863 17.109 21.938 1 89.38 499 SER A CA 1
ATOM 3909 C C . SER A 1 499 ? 5.566 15.836 22.391 1 89.38 499 SER A C 1
ATOM 3911 O O . SER A 1 499 ? 4.934 14.922 22.922 1 89.38 499 SER A O 1
ATOM 3913 N N . CYS A 1 500 ? 6.891 15.703 22.234 1 94.19 500 CYS A N 1
ATOM 3914 C CA . CYS A 1 500 ? 7.613 14.469 22.516 1 94.19 500 CYS A CA 1
ATOM 3915 C C . CYS A 1 500 ? 8.594 14.672 23.672 1 94.19 500 CYS A C 1
ATOM 3917 O O . CYS A 1 500 ? 8.922 15.805 24.016 1 94.19 500 CYS A O 1
ATOM 3919 N N . GLU A 1 501 ? 9.078 13.586 24.281 1 92 501 GLU A N 1
ATOM 3920 C CA . GLU A 1 501 ? 9.977 13.648 25.438 1 92 501 GLU A CA 1
ATOM 3921 C C . GLU A 1 501 ? 11.406 13.945 25.016 1 92 501 GLU A C 1
ATOM 3923 O O . GLU A 1 501 ? 12.172 14.547 25.766 1 92 501 GLU A O 1
ATOM 3928 N N . SER A 1 502 ? 11.727 13.453 23.859 1 93.12 502 SER A N 1
ATOM 3929 C CA . SER A 1 502 ? 13.055 13.68 23.297 1 93.12 502 SER A CA 1
ATOM 3930 C C . SER A 1 502 ? 12.984 13.906 21.797 1 93.12 502 SER A C 1
ATOM 3932 O O . SER A 1 502 ? 11.93 13.719 21.188 1 93.12 502 SER A O 1
ATOM 3934 N N . SER A 1 503 ? 14.141 14.391 21.266 1 93.12 503 SER A N 1
ATOM 3935 C CA . SER A 1 503 ? 14.102 14.711 19.844 1 93.12 503 SER A CA 1
ATOM 3936 C C . SER A 1 503 ? 15.414 14.328 19.156 1 93.12 503 SER A C 1
ATOM 3938 O O . SER A 1 503 ? 16.484 14.391 19.766 1 93.12 503 SER A O 1
ATOM 3940 N N . LEU A 1 504 ? 15.242 13.844 17.906 1 93.12 504 LEU A N 1
ATOM 3941 C CA . LEU A 1 504 ? 16.312 13.688 16.938 1 93.12 504 LEU A CA 1
ATOM 3942 C C . LEU A 1 504 ? 16.281 14.789 15.891 1 93.12 504 LEU A C 1
ATOM 3944 O O . LEU A 1 504 ? 15.195 15.203 15.461 1 93.12 504 LEU A O 1
ATOM 3948 N N . TYR A 1 505 ? 17.484 15.242 15.469 1 87.12 505 TYR A N 1
ATOM 3949 C CA . TYR A 1 505 ? 17.531 16.359 14.539 1 87.12 505 TYR A CA 1
ATOM 3950 C C . TYR A 1 505 ? 18.297 15.984 13.273 1 87.12 505 TYR A C 1
ATOM 3952 O O . TYR A 1 505 ? 19.375 15.383 13.344 1 87.12 505 TYR A O 1
ATOM 3960 N N . LEU A 1 506 ? 17.734 16.281 12.125 1 88 506 LEU A N 1
ATOM 3961 C CA . LEU A 1 506 ? 18.406 16.031 10.852 1 88 506 LEU A CA 1
ATOM 3962 C C . LEU A 1 506 ? 19.5 17.062 10.602 1 88 506 LEU A C 1
ATOM 3964 O O . LEU A 1 506 ? 20.594 16.719 10.148 1 88 506 LEU A O 1
ATOM 3968 N N . ARG A 1 507 ? 19.141 18.344 10.836 1 78.94 507 ARG A N 1
ATOM 3969 C CA . ARG A 1 507 ? 20.062 19.453 10.695 1 78.94 507 ARG A CA 1
ATOM 3970 C C . ARG A 1 507 ? 20.625 19.531 9.281 1 78.94 507 ARG A C 1
ATOM 3972 O O . ARG A 1 507 ? 21.844 19.609 9.102 1 78.94 507 ARG A O 1
ATOM 3979 N N . ILE A 1 508 ? 19.844 19.406 8.305 1 83.56 508 ILE A N 1
ATOM 3980 C CA . ILE A 1 508 ? 20.281 19.391 6.914 1 83.56 508 ILE A CA 1
ATOM 3981 C C . ILE A 1 508 ? 19.922 20.719 6.246 1 83.56 508 ILE A C 1
ATOM 3983 O O . ILE A 1 508 ? 19.969 20.844 5.02 1 83.56 508 ILE A O 1
ATOM 3987 N N . GLY A 1 509 ? 19.656 21.656 7.016 1 78.38 509 GLY A N 1
ATOM 3988 C CA . GLY A 1 509 ? 19.172 22.906 6.453 1 78.38 509 GLY A CA 1
ATOM 3989 C C . GLY A 1 509 ? 17.75 22.844 5.945 1 78.38 509 GLY A C 1
ATOM 3990 O O . GLY A 1 509 ? 17.203 21.75 5.754 1 78.38 509 GLY A O 1
ATOM 3991 N N . ARG A 1 510 ? 17.234 23.984 5.695 1 80.69 510 ARG A N 1
ATOM 3992 C CA . ARG A 1 510 ? 15.844 24.047 5.27 1 80.69 510 ARG A CA 1
ATOM 3993 C C . ARG A 1 510 ? 15.664 23.453 3.883 1 80.69 510 ARG A C 1
ATOM 3995 O O . ARG A 1 510 ? 16.516 23.625 3.004 1 80.69 510 ARG A O 1
ATOM 4002 N N . GLU A 1 511 ? 14.711 22.641 3.768 1 87.94 511 GLU A N 1
ATOM 4003 C CA . GLU A 1 511 ? 14.242 22.141 2.477 1 87.94 511 GLU A CA 1
ATOM 4004 C C . GLU A 1 511 ? 13.047 22.953 1.977 1 87.94 511 GLU A C 1
ATOM 4006 O O . GLU A 1 511 ? 11.969 22.922 2.568 1 87.94 511 GLU A O 1
ATOM 4011 N N . ASN A 1 512 ? 13.281 23.656 0.883 1 85.44 512 ASN A N 1
ATOM 4012 C CA . ASN A 1 512 ? 12.305 24.641 0.429 1 85.44 512 ASN A CA 1
ATOM 4013 C C . ASN A 1 512 ? 11.344 24.047 -0.598 1 85.44 512 ASN A C 1
ATOM 4015 O O . ASN A 1 512 ? 10.188 24.453 -0.678 1 85.44 512 ASN A O 1
ATOM 4019 N N . SER A 1 513 ? 11.891 23.188 -1.44 1 91.56 513 SER A N 1
ATOM 4020 C CA . SER A 1 513 ? 11.016 22.547 -2.422 1 91.56 513 SER A CA 1
ATOM 4021 C C . SER A 1 513 ? 9.922 21.75 -1.743 1 91.56 513 SER A C 1
ATOM 4023 O O . SER A 1 513 ? 10.164 21.078 -0.737 1 91.56 513 SER A O 1
ATOM 4025 N N . VAL A 1 514 ? 8.703 21.828 -2.289 1 89.44 514 VAL A N 1
ATOM 4026 C CA . VAL A 1 514 ? 7.578 21.109 -1.705 1 89.44 514 VAL A CA 1
ATOM 4027 C C . VAL A 1 514 ? 7.852 19.609 -1.737 1 89.44 514 VAL A C 1
ATOM 4029 O O . VAL A 1 514 ? 7.73 18.938 -0.716 1 89.44 514 VAL A O 1
ATOM 4032 N N . PRO A 1 515 ? 8.266 19.031 -2.906 1 93.81 515 PRO A N 1
ATOM 4033 C CA . PRO A 1 515 ? 8.641 17.625 -2.877 1 93.81 515 PRO A CA 1
ATOM 4034 C C . PRO A 1 515 ? 9.945 17.375 -2.129 1 93.81 515 PRO A C 1
ATOM 4036 O O . PRO A 1 515 ? 10.906 18.141 -2.277 1 93.81 515 PRO A O 1
ATOM 4039 N N . SER A 1 516 ? 9.977 16.359 -1.391 1 94.56 516 SER A N 1
ATOM 4040 C CA . SER A 1 516 ? 11.141 16.062 -0.56 1 94.56 516 SER A CA 1
ATOM 4041 C C . SER A 1 516 ? 12.242 15.383 -1.369 1 94.56 516 SER A C 1
ATOM 4043 O O . SER A 1 516 ? 11.953 14.547 -2.232 1 94.56 516 SER A O 1
ATOM 4045 N N . THR A 1 517 ? 13.484 15.742 -1.119 1 95.94 517 THR A N 1
ATOM 4046 C CA . THR A 1 517 ? 14.656 15.086 -1.701 1 95.94 517 THR A CA 1
ATOM 4047 C C . THR A 1 517 ? 15.664 14.727 -0.619 1 95.94 517 THR A C 1
ATOM 4049 O O . THR A 1 517 ? 15.609 13.633 -0.052 1 95.94 517 THR A O 1
ATOM 4052 N N . LYS A 1 518 ? 16.375 15.742 -0.097 1 95 518 LYS A N 1
ATOM 4053 C CA . LYS A 1 518 ? 17.469 15.492 0.837 1 95 518 LYS A CA 1
ATOM 4054 C C . LYS A 1 518 ? 16.938 15.055 2.199 1 95 518 LYS A C 1
ATOM 4056 O O . LYS A 1 518 ? 17.594 14.305 2.918 1 95 518 LYS A O 1
ATOM 4061 N N . ALA A 1 519 ? 15.758 15.516 2.564 1 95.75 519 ALA A N 1
ATOM 4062 C CA . ALA A 1 519 ? 15.188 15.102 3.844 1 95.75 519 ALA A CA 1
ATOM 4063 C C . ALA A 1 519 ? 14.969 13.586 3.877 1 95.75 519 ALA A C 1
ATOM 4065 O O . ALA A 1 519 ? 15.172 12.945 4.91 1 95.75 519 ALA A O 1
ATOM 4066 N N . PHE A 1 520 ? 14.516 13.016 2.781 1 97.88 520 PHE A N 1
ATOM 4067 C CA . PHE A 1 520 ? 14.297 11.57 2.707 1 97.88 520 PHE A CA 1
ATOM 4068 C C . PHE A 1 520 ? 15.578 10.812 3 1 97.88 520 PHE A C 1
ATOM 4070 O O . PHE A 1 520 ? 15.609 9.938 3.873 1 97.88 520 PHE A O 1
ATOM 4077 N N . SER A 1 521 ? 16.609 11.117 2.246 1 97.88 521 SER A N 1
ATOM 4078 C CA . SER A 1 521 ? 17.891 10.43 2.408 1 97.88 521 SER A CA 1
ATOM 4079 C C . SER A 1 521 ? 18.438 10.617 3.816 1 97.88 521 SER A C 1
ATOM 4081 O O . SER A 1 521 ? 18.969 9.672 4.414 1 97.88 521 SER A O 1
ATOM 4083 N N . ALA A 1 522 ? 18.344 11.789 4.32 1 96.44 522 ALA A N 1
ATOM 4084 C CA . ALA A 1 522 ? 18.844 12.086 5.66 1 96.44 522 ALA A CA 1
ATOM 4085 C C . ALA A 1 522 ? 18.094 11.281 6.719 1 96.44 522 ALA A C 1
ATOM 4087 O O . ALA A 1 522 ? 18.688 10.805 7.684 1 96.44 522 ALA A O 1
ATOM 4088 N N . GLN A 1 523 ? 16.781 11.234 6.539 1 98.06 523 GLN A N 1
ATOM 4089 C CA . GLN A 1 523 ? 15.969 10.484 7.492 1 98.06 523 GLN A CA 1
ATOM 4090 C C . GLN A 1 523 ? 16.344 9 7.48 1 98.06 523 GLN A C 1
ATOM 4092 O O . GLN A 1 523 ? 16.438 8.367 8.531 1 98.06 523 GLN A O 1
ATOM 4097 N N . VAL A 1 524 ? 16.531 8.391 6.277 1 98.5 524 VAL A N 1
ATOM 4098 C CA . VAL A 1 524 ? 16.969 7 6.176 1 98.5 524 VAL A CA 1
ATOM 4099 C C . VAL A 1 524 ? 18.266 6.801 6.941 1 98.5 524 VAL A C 1
ATOM 4101 O O . VAL A 1 524 ? 18.391 5.867 7.738 1 98.5 524 VAL A O 1
ATOM 4104 N N . VAL A 1 525 ? 19.188 7.707 6.758 1 97 525 VAL A N 1
ATOM 4105 C CA . VAL A 1 525 ? 20.516 7.602 7.352 1 97 525 VAL A CA 1
ATOM 4106 C C . VAL A 1 525 ? 20.422 7.719 8.867 1 97 525 VAL A C 1
ATOM 4108 O O . VAL A 1 525 ? 20.953 6.887 9.602 1 97 525 VAL A O 1
ATOM 4111 N N . LEU A 1 526 ? 19.75 8.719 9.32 1 96.19 526 LEU A N 1
ATOM 4112 C CA . LEU A 1 526 ? 19.688 8.961 10.758 1 96.19 526 LEU A CA 1
ATOM 4113 C C . LEU A 1 526 ? 18.969 7.812 11.469 1 96.19 526 LEU A C 1
ATOM 4115 O O . LEU A 1 526 ? 19.406 7.375 12.539 1 96.19 526 LEU A O 1
ATOM 4119 N N . LEU A 1 527 ? 17.875 7.32 10.938 1 98 527 LEU A N 1
ATOM 4120 C CA . LEU A 1 527 ? 17.141 6.219 11.547 1 98 527 LEU A CA 1
ATOM 4121 C C . LEU A 1 527 ? 17.984 4.957 11.602 1 98 527 LEU A C 1
ATOM 4123 O O . LEU A 1 527 ? 17.922 4.207 12.578 1 98 527 LEU A O 1
ATOM 4127 N N . LEU A 1 528 ? 18.75 4.703 10.539 1 97.62 528 LEU A N 1
ATOM 4128 C CA . LEU A 1 528 ? 19.609 3.527 10.531 1 97.62 528 LEU A CA 1
ATOM 4129 C C . LEU A 1 528 ? 20.75 3.684 11.523 1 97.62 528 LEU A C 1
ATOM 4131 O O . LEU A 1 528 ? 21.172 2.709 12.148 1 97.62 528 LEU A O 1
ATOM 4135 N N . LEU A 1 529 ? 21.281 4.93 11.672 1 94.88 529 LEU A N 1
ATOM 4136 C CA . LEU A 1 529 ? 22.312 5.191 12.672 1 94.88 529 LEU A CA 1
ATOM 4137 C C . LEU A 1 529 ? 21.797 4.891 14.078 1 94.88 529 LEU A C 1
ATOM 4139 O O . LEU A 1 529 ? 22.453 4.188 14.844 1 94.88 529 LEU A O 1
ATOM 4143 N N . VAL A 1 530 ? 20.625 5.402 14.344 1 95.31 530 VAL A N 1
ATOM 4144 C CA . VAL A 1 530 ? 20.016 5.203 15.656 1 95.31 530 VAL A CA 1
ATOM 4145 C C . VAL A 1 530 ? 19.719 3.721 15.875 1 95.31 530 VAL A C 1
ATOM 4147 O O . VAL A 1 530 ? 20.062 3.158 16.922 1 95.31 530 VAL A O 1
ATOM 4150 N N . GLY A 1 531 ? 19.078 3.078 14.875 1 95.94 531 GLY A N 1
ATOM 4151 C CA . GLY A 1 531 ? 18.734 1.667 14.977 1 95.94 531 GLY A CA 1
ATOM 4152 C C . GLY A 1 531 ? 19.953 0.776 15.156 1 95.94 531 GLY A C 1
ATOM 4153 O O . GLY A 1 531 ? 19.938 -0.151 15.969 1 95.94 531 GLY A O 1
ATOM 4154 N N . ALA A 1 532 ? 21.016 1.051 14.359 1 94.5 532 ALA A N 1
ATOM 4155 C CA . ALA A 1 532 ? 22.234 0.264 14.453 1 94.5 532 ALA A CA 1
ATOM 4156 C C . ALA A 1 532 ? 22.875 0.413 15.836 1 94.5 532 ALA A C 1
ATOM 4158 O O . ALA A 1 532 ? 23.375 -0.562 16.406 1 94.5 532 ALA A O 1
ATOM 4159 N N . TYR A 1 533 ? 22.859 1.591 16.359 1 93 533 TYR A N 1
ATOM 4160 C CA . TYR A 1 533 ? 23.391 1.823 17.688 1 93 533 TYR A CA 1
ATOM 4161 C C . TYR A 1 533 ? 22.625 1.018 18.734 1 93 533 TYR A C 1
ATOM 4163 O O . TYR A 1 533 ? 23.234 0.349 19.578 1 93 533 TYR A O 1
ATOM 4171 N N . VAL A 1 534 ? 21.391 1.078 18.672 1 94.62 534 VAL A N 1
ATOM 4172 C CA . VAL A 1 534 ? 20.547 0.375 19.641 1 94.62 534 VAL A CA 1
ATOM 4173 C C . VAL A 1 534 ? 20.797 -1.128 19.547 1 94.62 534 VAL A C 1
ATOM 4175 O O . VAL A 1 534 ? 20.953 -1.798 20.578 1 94.62 534 VAL A O 1
ATOM 4178 N N . LEU A 1 535 ? 20.812 -1.653 18.312 1 93.31 535 LEU A N 1
ATOM 4179 C CA . LEU A 1 535 ? 21.047 -3.08 18.109 1 93.31 535 LEU A CA 1
ATOM 4180 C C . LEU A 1 535 ? 22.406 -3.492 18.641 1 93.31 535 LEU A C 1
ATOM 4182 O O . LEU A 1 535 ? 22.578 -4.609 19.141 1 93.31 535 LEU A O 1
ATOM 4186 N N . SER A 1 536 ? 23.391 -2.602 18.531 1 91.56 536 SER A N 1
ATOM 4187 C CA . SER A 1 536 ? 24.734 -2.904 19 1 91.56 536 SER A CA 1
ATOM 4188 C C . SER A 1 536 ? 24.766 -3.035 20.531 1 91.56 536 SER A C 1
ATOM 4190 O O . SER A 1 536 ? 25.625 -3.717 21.078 1 91.56 536 SER A O 1
ATOM 4192 N N . GLN A 1 537 ? 23.812 -2.436 21.125 1 90.5 537 GLN A N 1
ATOM 4193 C CA . GLN A 1 537 ? 23.766 -2.459 22.594 1 90.5 537 GLN A CA 1
ATOM 4194 C C . GLN A 1 537 ? 22.922 -3.627 23.094 1 90.5 537 GLN A C 1
ATOM 4196 O O . GLN A 1 537 ? 22.984 -3.994 24.266 1 90.5 537 GLN A O 1
ATOM 4201 N N . LYS A 1 538 ? 22.094 -4.129 22.141 1 87.69 538 LYS A N 1
ATOM 4202 C CA . LYS A 1 538 ? 21.234 -5.238 22.547 1 87.69 538 LYS A CA 1
ATOM 4203 C C . LYS A 1 538 ? 21.984 -6.566 22.484 1 87.69 538 LYS A C 1
ATOM 4205 O O . LYS A 1 538 ? 22.656 -6.859 21.5 1 87.69 538 LYS A O 1
ATOM 4210 N N . ASP A 1 539 ? 22.469 -7.121 23.609 1 69.56 539 ASP A N 1
ATOM 4211 C CA . ASP A 1 539 ? 23.266 -8.344 23.719 1 69.56 539 ASP A CA 1
ATOM 4212 C C . ASP A 1 539 ? 22.391 -9.586 23.531 1 69.56 539 ASP A C 1
ATOM 4214 O O . ASP A 1 539 ? 21.891 -10.148 24.5 1 69.56 539 ASP A O 1
ATOM 4218 N N . VAL A 1 540 ? 21.812 -9.742 22.422 1 64.75 540 VAL A N 1
ATOM 4219 C CA . VAL A 1 540 ? 20.984 -10.938 22.297 1 64.75 540 VAL A CA 1
ATOM 4220 C C . VAL A 1 540 ? 21.766 -12.047 21.609 1 64.75 540 VAL A C 1
ATOM 4222 O O . VAL A 1 540 ? 22.328 -11.828 20.531 1 64.75 540 VAL A O 1
ATOM 4225 N N . SER A 1 541 ? 22.516 -12.898 22.375 1 51.22 541 SER A N 1
ATOM 4226 C CA . SER A 1 541 ? 23.156 -14.094 21.828 1 51.22 541 SER A CA 1
ATOM 4227 C C . SER A 1 541 ? 22.109 -15.078 21.297 1 51.22 541 SER A C 1
ATOM 4229 O O . SER A 1 541 ? 21.156 -15.414 22 1 51.22 541 SER A O 1
ATOM 4231 N N . VAL A 1 542 ? 21.734 -14.93 20.141 1 53.03 542 VAL A N 1
ATOM 4232 C CA . VAL A 1 542 ? 20.828 -15.898 19.562 1 53.03 542 VAL A CA 1
ATOM 4233 C C . VAL A 1 542 ? 21.391 -17.312 19.719 1 53.03 542 VAL A C 1
ATOM 4235 O O . VAL A 1 542 ? 22.5 -17.594 19.266 1 53.03 542 VAL A O 1
ATOM 4238 N N . GLN A 1 543 ? 21.109 -17.891 20.734 1 43.31 543 GLN A N 1
ATOM 4239 C CA . GLN A 1 543 ? 21.516 -19.281 20.938 1 43.31 543 GLN A CA 1
ATOM 4240 C C . GLN A 1 543 ? 21.344 -20.094 19.656 1 43.31 543 GLN A C 1
ATOM 4242 O O . GLN A 1 543 ? 21.953 -21.141 19.5 1 43.31 543 GLN A O 1
ATOM 4247 N N . GLY A 1 544 ? 20.219 -19.922 18.891 1 43.97 544 GLY A N 1
ATOM 4248 C CA . GLY A 1 544 ? 19.938 -21.031 18 1 43.97 544 GLY A CA 1
ATOM 4249 C C . GLY A 1 544 ? 20.703 -20.922 16.688 1 43.97 544 GLY A C 1
ATOM 4250 O O . GLY A 1 544 ? 21.203 -19.859 16.328 1 43.97 544 GLY A O 1
ATOM 4251 N N . SER A 1 545 ? 21.156 -22.109 16.125 1 40.22 545 SER A N 1
ATOM 4252 C CA . SER A 1 545 ? 21.906 -22.422 14.914 1 40.22 545 SER A CA 1
ATOM 4253 C C . SER A 1 545 ? 21.219 -21.859 13.68 1 40.22 545 SER A C 1
ATOM 4255 O O . SER A 1 545 ? 20.5 -22.578 12.977 1 40.22 545 SER A O 1
ATOM 4257 N N . ILE A 1 546 ? 20.688 -20.656 13.812 1 46.22 546 ILE A N 1
ATOM 4258 C CA . ILE A 1 546 ? 20.156 -20.234 12.516 1 46.22 546 ILE A CA 1
ATOM 4259 C C . ILE A 1 546 ? 21.312 -20 11.539 1 46.22 546 ILE A C 1
ATOM 4261 O O . ILE A 1 546 ? 22.234 -19.25 11.836 1 46.22 546 ILE A O 1
ATOM 4265 N N . LYS A 1 547 ? 21.406 -20.875 10.688 1 40.12 547 LYS A N 1
ATOM 4266 C CA . LYS A 1 547 ? 22.438 -20.797 9.664 1 40.12 547 LYS A CA 1
ATOM 4267 C C . LYS A 1 547 ? 22.328 -19.5 8.852 1 40.12 547 LYS A C 1
ATOM 4269 O O . LYS A 1 547 ? 21.219 -19.078 8.508 1 40.12 547 LYS A O 1
ATOM 4274 N N . GLU A 1 548 ? 23.266 -18.578 8.828 1 42.44 548 GLU A N 1
ATOM 4275 C CA . GLU A 1 548 ? 23.438 -17.312 8.148 1 42.44 548 GLU A CA 1
ATOM 4276 C C . GLU A 1 548 ? 22.844 -17.344 6.746 1 42.44 548 GLU A C 1
ATOM 4278 O O . GLU A 1 548 ? 22.484 -16.297 6.184 1 42.44 548 GLU A O 1
ATOM 4283 N N . ASP A 1 549 ? 22.672 -18.438 6.09 1 39.09 549 ASP A N 1
ATOM 4284 C CA . ASP A 1 549 ? 22.484 -18.484 4.645 1 39.09 549 ASP A CA 1
ATOM 4285 C C . ASP A 1 549 ? 21.078 -18.016 4.258 1 39.09 549 ASP A C 1
ATOM 4287 O O . ASP A 1 549 ? 20.781 -17.859 3.074 1 39.09 549 ASP A O 1
ATOM 4291 N N . GLU A 1 550 ? 20.203 -17.906 5.309 1 43.31 550 GLU A N 1
ATOM 4292 C CA . GLU A 1 550 ? 18.812 -17.75 4.867 1 43.31 550 GLU A CA 1
ATOM 4293 C C . GLU A 1 550 ? 18.359 -16.297 5.02 1 43.31 550 GLU A C 1
ATOM 4295 O O . GLU A 1 550 ? 17.219 -16.047 5.391 1 43.31 550 GLU A O 1
ATOM 4300 N N . GLY A 1 551 ? 19.234 -15.352 4.559 1 52.72 551 GLY A N 1
ATOM 4301 C CA . GLY A 1 551 ? 18.812 -13.961 4.609 1 52.72 551 GLY A CA 1
ATOM 4302 C C . GLY A 1 551 ? 18.844 -13.383 6.012 1 52.72 551 GLY A C 1
ATOM 4303 O O . GLY A 1 551 ? 18.5 -12.211 6.211 1 52.72 551 GLY A O 1
ATOM 4304 N N . PHE A 1 552 ? 19.094 -14.289 6.926 1 58.94 552 PHE A N 1
ATOM 4305 C CA . PHE A 1 552 ? 19.094 -13.805 8.297 1 58.94 552 PHE A CA 1
ATOM 4306 C C . PHE A 1 552 ? 20.531 -13.555 8.773 1 58.94 552 PHE A C 1
ATOM 4308 O O . PHE A 1 552 ? 21.453 -14.273 8.383 1 58.94 552 PHE A O 1
ATOM 4315 N N . TYR A 1 553 ? 20.594 -12.43 9.359 1 67.69 553 TYR A N 1
ATOM 4316 C CA . TYR A 1 553 ? 21.844 -12.195 10.055 1 67.69 553 TYR A CA 1
ATOM 4317 C C . TYR A 1 553 ? 22 -13.125 11.25 1 67.69 553 TYR A C 1
ATOM 4319 O O . TYR A 1 553 ? 21.016 -13.484 11.891 1 67.69 553 TYR A O 1
ATOM 4327 N N . THR A 1 554 ? 23.156 -13.641 11.406 1 69.94 554 THR A N 1
ATOM 4328 C CA . THR A 1 554 ? 23.438 -14.578 12.484 1 69.94 554 THR A CA 1
ATOM 4329 C C . THR A 1 554 ? 23.625 -13.836 13.812 1 69.94 554 THR A C 1
ATOM 4331 O O . THR A 1 554 ? 23.531 -14.438 14.883 1 69.94 554 THR A O 1
ATOM 4334 N N . SER A 1 555 ? 23.906 -12.562 13.633 1 83.81 555 SER A N 1
ATOM 4335 C CA . SER A 1 555 ? 24.094 -11.758 14.836 1 83.81 555 SER A CA 1
ATOM 4336 C C . SER A 1 555 ? 23.812 -10.289 14.562 1 83.81 555 SER A C 1
ATOM 4338 O O . SER A 1 555 ? 23.891 -9.828 13.422 1 83.81 555 SER A O 1
ATOM 4340 N N . ASN A 1 556 ? 23.531 -9.633 15.648 1 90.75 556 ASN A N 1
ATOM 4341 C CA . ASN A 1 556 ? 23.375 -8.188 15.539 1 90.75 556 ASN A CA 1
ATOM 4342 C C . ASN A 1 556 ? 24.672 -7.52 15.102 1 90.75 556 ASN A C 1
ATOM 4344 O O . ASN A 1 556 ? 24.641 -6.535 14.359 1 90.75 556 ASN A O 1
ATOM 4348 N N . ALA A 1 557 ? 25.781 -8.078 15.5 1 88.69 557 ALA A N 1
ATOM 4349 C CA . ALA A 1 557 ? 27.078 -7.5 15.156 1 88.69 557 ALA A CA 1
ATOM 4350 C C . ALA A 1 557 ? 27.297 -7.484 13.648 1 88.69 557 ALA A C 1
ATOM 4352 O O . ALA A 1 557 ? 27.812 -6.508 13.102 1 88.69 557 ALA A O 1
ATOM 4353 N N . SER A 1 558 ? 26.938 -8.555 13.039 1 89.12 558 SER A N 1
ATOM 4354 C CA . SER A 1 558 ? 27.094 -8.641 11.594 1 89.12 558 SER A CA 1
ATOM 4355 C C . SER A 1 558 ? 26.203 -7.645 10.875 1 89.12 558 SER A C 1
ATOM 4357 O O . SER A 1 558 ? 26.625 -6.98 9.93 1 89.12 558 SER A O 1
ATOM 4359 N N . LEU A 1 559 ? 24.969 -7.594 11.352 1 92.56 559 LEU A N 1
ATOM 4360 C CA . LEU A 1 559 ? 24.031 -6.641 10.758 1 92.56 559 LEU A CA 1
ATOM 4361 C C . LEU A 1 559 ? 24.516 -5.207 10.961 1 92.56 559 LEU A C 1
ATOM 4363 O O . LEU A 1 559 ? 24.5 -4.406 10.023 1 92.56 559 LEU A O 1
ATOM 4367 N N . VAL A 1 560 ? 24.953 -4.898 12.148 1 93.81 560 VAL A N 1
ATOM 4368 C CA . VAL A 1 560 ? 25.422 -3.566 12.492 1 93.81 560 VAL A CA 1
ATOM 4369 C C . VAL A 1 560 ? 26.625 -3.211 11.625 1 93.81 560 VAL A C 1
ATOM 4371 O O . VAL A 1 560 ? 26.734 -2.092 11.117 1 93.81 560 VAL A O 1
ATOM 4374 N N . SER A 1 561 ? 27.5 -4.137 11.414 1 92.44 561 SER A N 1
ATOM 4375 C CA . SER A 1 561 ? 28.672 -3.922 10.562 1 92.44 561 SER A CA 1
ATOM 4376 C C . SER A 1 561 ? 28.266 -3.615 9.125 1 92.44 561 SER A C 1
ATOM 4378 O O . SER A 1 561 ? 28.828 -2.719 8.492 1 92.44 561 SER A O 1
ATOM 4380 N N . ASP A 1 562 ? 27.312 -4.336 8.672 1 94.31 562 ASP A N 1
ATOM 4381 C CA . ASP A 1 562 ? 26.828 -4.121 7.309 1 94.31 562 ASP A CA 1
ATOM 4382 C C . ASP A 1 562 ? 26.141 -2.764 7.176 1 94.31 562 ASP A C 1
ATOM 4384 O O . ASP A 1 562 ? 26.266 -2.094 6.148 1 94.31 562 ASP A O 1
ATOM 4388 N N . ILE A 1 563 ? 25.344 -2.383 8.203 1 96.31 563 ILE A N 1
ATOM 4389 C CA . ILE A 1 563 ? 24.688 -1.083 8.188 1 96.31 563 ILE A CA 1
ATOM 4390 C C . ILE A 1 563 ? 25.734 0.028 8.141 1 96.31 563 ILE A C 1
ATOM 4392 O O . ILE A 1 563 ? 25.688 0.905 7.277 1 96.31 563 ILE A O 1
ATOM 4396 N N . TYR A 1 564 ? 26.734 -0.043 9.016 1 93.94 564 TYR A N 1
ATOM 4397 C CA . TYR A 1 564 ? 27.766 0.991 9.062 1 93.94 564 TYR A CA 1
ATOM 4398 C C . TYR A 1 564 ? 28.594 1.003 7.789 1 93.94 564 TYR A C 1
ATOM 4400 O O . TYR A 1 564 ? 28.953 2.07 7.281 1 93.94 564 TYR A O 1
ATOM 4408 N N . GLY A 1 565 ? 28.891 -0.162 7.285 1 94.75 565 GLY A N 1
ATOM 4409 C CA . GLY A 1 565 ? 29.594 -0.234 6.02 1 94.75 565 GLY A CA 1
ATOM 4410 C C . GLY A 1 565 ? 28.875 0.461 4.887 1 94.75 565 GLY A C 1
ATOM 4411 O O . GLY A 1 565 ? 29.484 1.146 4.07 1 94.75 565 GLY A O 1
ATOM 4412 N N . SER A 1 566 ? 27.578 0.269 4.82 1 96.88 566 SER A N 1
ATOM 4413 C CA . SER A 1 566 ? 26.75 0.908 3.801 1 96.88 566 SER A CA 1
ATOM 4414 C C . SER A 1 566 ? 26.688 2.416 4.016 1 96.88 566 SER A C 1
ATOM 4416 O O . SER A 1 566 ? 26.75 3.189 3.059 1 96.88 566 SER A O 1
ATOM 4418 N N . LEU A 1 567 ? 26.578 2.838 5.312 1 96.56 567 LEU A N 1
ATOM 4419 C CA . LEU A 1 567 ? 26.438 4.25 5.648 1 96.56 567 LEU A CA 1
ATOM 4420 C C . LEU A 1 567 ? 27.703 5.02 5.289 1 96.56 567 LEU A C 1
ATOM 4422 O O . LEU A 1 567 ? 27.641 6.156 4.812 1 96.56 567 LEU A O 1
ATOM 4426 N N . LEU A 1 568 ? 28.875 4.426 5.434 1 93.88 568 LEU A N 1
ATOM 4427 C CA . LEU A 1 568 ? 30.156 5.07 5.168 1 93.88 568 LEU A CA 1
ATOM 4428 C C . LEU A 1 568 ? 30.328 5.336 3.68 1 93.88 568 LEU A C 1
ATOM 4430 O O . LEU A 1 568 ? 30.969 6.32 3.291 1 93.88 568 LEU A O 1
ATOM 4434 N N . LYS A 1 569 ? 29.688 4.531 2.885 1 95.5 569 LYS A N 1
ATOM 4435 C CA . LYS A 1 569 ? 29.859 4.633 1.439 1 95.5 569 LYS A CA 1
ATOM 4436 C C . LYS A 1 569 ? 28.734 5.434 0.798 1 95.5 569 LYS A C 1
ATOM 4438 O O . LYS A 1 569 ? 28.844 5.859 -0.353 1 95.5 569 LYS A O 1
ATOM 4443 N N . PHE A 1 570 ? 27.703 5.652 1.497 1 97.31 570 PHE A N 1
ATOM 4444 C CA . PHE A 1 570 ? 26.453 6.133 0.938 1 97.31 570 PHE A CA 1
ATOM 4445 C C . PHE A 1 570 ? 26.641 7.504 0.297 1 97.31 570 PHE A C 1
ATOM 4447 O O . PHE A 1 570 ? 26.172 7.734 -0.824 1 97.31 570 PHE A O 1
ATOM 4454 N N . GLY A 1 571 ? 27.297 8.469 0.988 1 94.75 571 GLY A N 1
ATOM 4455 C CA . GLY A 1 571 ? 27.516 9.805 0.456 1 94.75 571 GLY A CA 1
ATOM 4456 C C . GLY A 1 571 ? 28.281 9.805 -0.855 1 94.75 571 GLY A C 1
ATOM 4457 O O . GLY A 1 571 ? 27.938 10.531 -1.785 1 94.75 571 GLY A O 1
ATOM 4458 N N . SER A 1 572 ? 29.297 8.992 -0.957 1 94.69 572 SER A N 1
ATOM 4459 C CA . SER A 1 572 ? 30.109 8.891 -2.17 1 94.69 572 SER A CA 1
ATOM 4460 C C . SER A 1 572 ? 29.297 8.305 -3.322 1 94.69 572 SER A C 1
ATOM 4462 O O . SER A 1 572 ? 29.453 8.727 -4.473 1 94.69 572 SER A O 1
ATOM 4464 N N . CYS A 1 573 ? 28.484 7.312 -2.984 1 97.12 573 CYS A N 1
ATOM 4465 C CA . CYS A 1 573 ? 27.641 6.695 -4 1 97.12 573 CYS A CA 1
ATOM 4466 C C . CYS A 1 573 ? 26.625 7.691 -4.551 1 97.12 573 CYS A C 1
ATOM 4468 O O . CYS A 1 573 ? 26.359 7.715 -5.754 1 97.12 573 CYS A O 1
ATOM 4470 N N . ILE A 1 574 ? 26.031 8.492 -3.658 1 97.38 574 ILE A N 1
ATOM 4471 C CA . ILE A 1 574 ? 25.094 9.516 -4.086 1 97.38 574 ILE A CA 1
ATOM 4472 C C . ILE A 1 574 ? 25.781 10.5 -5.02 1 97.38 574 ILE A C 1
ATOM 4474 O O . ILE A 1 574 ? 25.25 10.867 -6.066 1 97.38 574 ILE A O 1
ATOM 4478 N N . SER A 1 575 ? 27.016 10.93 -4.641 1 94.25 575 SER A N 1
ATOM 4479 C CA . SER A 1 575 ? 27.781 11.867 -5.457 1 94.25 575 SER A CA 1
ATOM 4480 C C . SER A 1 575 ? 28.047 11.305 -6.855 1 94.25 575 SER A C 1
ATOM 4482 O O . SER A 1 575 ? 27.938 12.031 -7.844 1 94.25 575 SER A O 1
ATOM 4484 N N . ASP A 1 576 ? 28.344 10.094 -6.906 1 95.06 576 ASP A N 1
ATOM 4485 C CA . ASP A 1 576 ? 28.578 9.422 -8.18 1 95.06 576 ASP A CA 1
ATOM 4486 C C . ASP A 1 576 ? 27.328 9.461 -9.055 1 95.06 576 ASP A C 1
ATOM 4488 O O . ASP A 1 576 ? 27.406 9.758 -10.25 1 95.06 576 ASP A O 1
ATOM 4492 N N . LEU A 1 577 ? 26.203 9.18 -8.508 1 97.62 577 LEU A N 1
ATOM 4493 C CA . LEU A 1 577 ? 24.938 9.141 -9.242 1 97.62 577 LEU A CA 1
ATOM 4494 C C . LEU A 1 577 ? 24.547 10.531 -9.727 1 97.62 577 LEU A C 1
ATOM 4496 O O . LEU A 1 577 ? 24 10.68 -10.82 1 97.62 577 LEU A O 1
ATOM 4500 N N . LEU A 1 578 ? 24.828 11.57 -8.875 1 96.12 578 LEU A N 1
ATOM 4501 C CA . LEU A 1 578 ? 24.469 12.945 -9.227 1 96.12 578 LEU A CA 1
ATOM 4502 C C . LEU A 1 578 ? 25.281 13.438 -10.422 1 96.12 578 LEU A C 1
ATOM 4504 O O . LEU A 1 578 ? 24.875 14.375 -11.109 1 96.12 578 LEU A O 1
ATOM 4508 N N . SER A 1 579 ? 26.375 12.758 -10.75 1 93.81 579 SER A N 1
ATOM 4509 C CA . SER A 1 579 ? 27.234 13.156 -11.852 1 93.81 579 SER A CA 1
ATOM 4510 C C . SER A 1 579 ? 26.797 12.539 -13.172 1 93.81 579 SER A C 1
ATOM 4512 O O . SER A 1 579 ? 27.312 12.875 -14.234 1 93.81 579 SER A O 1
ATOM 4514 N N . LYS A 1 580 ? 25.75 11.703 -13.203 1 94.81 580 LYS A N 1
ATOM 4515 C CA . LYS A 1 580 ? 25.312 10.977 -14.391 1 94.81 580 LYS A CA 1
ATOM 4516 C C . LYS A 1 580 ? 24.047 11.594 -14.977 1 94.81 580 LYS A C 1
ATOM 4518 O O . LYS A 1 580 ? 23.109 10.875 -15.32 1 94.81 580 LYS A O 1
ATOM 4523 N N . ASN A 1 581 ? 24.047 12.789 -15.172 1 94.25 581 ASN A N 1
ATOM 4524 C CA . ASN A 1 581 ? 22.844 13.531 -15.547 1 94.25 581 ASN A CA 1
ATOM 4525 C C . ASN A 1 581 ? 22.391 13.188 -16.953 1 94.25 581 ASN A C 1
ATOM 4527 O O . ASN A 1 581 ? 21.188 13.219 -17.25 1 94.25 581 ASN A O 1
ATOM 4531 N N . ASP A 1 582 ? 23.281 12.789 -17.844 1 96.06 582 ASP A N 1
ATOM 4532 C CA . ASP A 1 582 ? 22.953 12.547 -19.234 1 96.06 582 ASP A CA 1
ATOM 4533 C C . ASP A 1 582 ? 21.953 11.398 -19.375 1 96.06 582 ASP A C 1
ATOM 4535 O O . ASP A 1 582 ? 21 11.492 -20.156 1 96.06 582 ASP A O 1
ATOM 4539 N N . ILE A 1 583 ? 22.141 10.422 -18.672 1 97.31 583 ILE A N 1
ATOM 4540 C CA . ILE A 1 583 ? 21.266 9.258 -18.766 1 97.31 583 ILE A CA 1
ATOM 4541 C C . ILE A 1 583 ? 19.875 9.609 -18.234 1 97.31 583 ILE A C 1
ATOM 4543 O O . ILE A 1 583 ? 18.859 9.117 -18.734 1 97.31 583 ILE A O 1
ATOM 4547 N N . TYR A 1 584 ? 19.844 10.445 -17.234 1 98.25 584 TYR A N 1
ATOM 4548 C CA . TYR A 1 584 ? 18.562 10.852 -16.672 1 98.25 584 TYR A CA 1
ATOM 4549 C C . TYR A 1 584 ? 17.75 11.664 -17.672 1 98.25 584 TYR A C 1
ATOM 4551 O O . TYR A 1 584 ? 16.531 11.508 -17.75 1 98.25 584 TYR A O 1
ATOM 4559 N N . VAL A 1 585 ? 18.438 12.5 -18.391 1 97.94 585 VAL A N 1
ATOM 4560 C CA . VAL A 1 585 ? 17.797 13.312 -19.422 1 97.94 585 VAL A CA 1
ATOM 4561 C C . VAL A 1 585 ? 17.25 12.406 -20.516 1 97.94 585 VAL A C 1
ATOM 4563 O O . VAL A 1 585 ? 16.141 12.641 -21.016 1 97.94 585 VAL A O 1
ATOM 4566 N N . GLN A 1 586 ? 17.969 11.398 -20.875 1 98.06 586 GLN A N 1
ATOM 4567 C CA . GLN A 1 586 ? 17.531 10.461 -21.906 1 98.06 586 GLN A CA 1
ATOM 4568 C C . GLN A 1 586 ? 16.266 9.727 -21.469 1 98.06 586 GLN A C 1
ATOM 4570 O O . GLN A 1 586 ? 15.32 9.594 -22.25 1 98.06 586 GLN A O 1
ATOM 4575 N N . VAL A 1 587 ? 16.266 9.266 -20.281 1 98.31 587 VAL A N 1
ATOM 4576 C CA . VAL A 1 587 ? 15.094 8.562 -19.766 1 98.31 587 VAL A CA 1
ATOM 4577 C C . VAL A 1 587 ? 13.906 9.523 -19.703 1 98.31 587 VAL A C 1
ATOM 4579 O O . VAL A 1 587 ? 12.781 9.156 -20.047 1 98.31 587 VAL A O 1
ATOM 4582 N N . ALA A 1 588 ? 14.188 10.742 -19.25 1 98.31 588 ALA A N 1
ATOM 4583 C CA . ALA A 1 588 ? 13.141 11.75 -19.125 1 98.31 588 ALA A CA 1
ATOM 4584 C C . ALA A 1 588 ? 12.484 12.023 -20.484 1 98.31 588 ALA A C 1
ATOM 4586 O O . ALA A 1 588 ? 11.266 12.18 -20.562 1 98.31 588 ALA A O 1
ATOM 4587 N N . LYS A 1 589 ? 13.297 12.109 -21.516 1 97.81 589 LYS A N 1
ATOM 4588 C CA . LYS A 1 589 ? 12.773 12.344 -22.859 1 97.81 589 LYS A CA 1
ATOM 4589 C C . LYS A 1 589 ? 11.852 11.219 -23.297 1 97.81 589 LYS A C 1
ATOM 4591 O O . LYS A 1 589 ? 10.82 11.461 -23.922 1 97.81 589 LYS A O 1
ATOM 4596 N N . LYS A 1 590 ? 12.203 10.039 -22.891 1 96.69 590 LYS A N 1
ATOM 4597 C CA . LYS A 1 590 ? 11.398 8.867 -23.25 1 96.69 590 LYS A CA 1
ATOM 4598 C C . LYS A 1 590 ? 10.062 8.875 -22.5 1 96.69 590 LYS A C 1
ATOM 4600 O O . LYS A 1 590 ? 9.047 8.445 -23.047 1 96.69 590 LYS A O 1
ATOM 4605 N N . LEU A 1 591 ? 10.023 9.43 -21.297 1 97.31 591 LEU A N 1
ATOM 4606 C CA . LEU A 1 591 ? 8.859 9.32 -20.438 1 97.31 591 LEU A CA 1
ATOM 4607 C C . LEU A 1 591 ? 8.031 10.602 -20.469 1 97.31 591 LEU A C 1
ATOM 4609 O O . LEU A 1 591 ? 6.98 10.68 -19.828 1 97.31 591 LEU A O 1
ATOM 4613 N N . ARG A 1 592 ? 8.398 11.523 -21.156 1 95.19 592 ARG A N 1
ATOM 4614 C CA . ARG A 1 592 ? 7.82 12.859 -21.141 1 95.19 592 ARG A CA 1
ATOM 4615 C C . ARG A 1 592 ? 6.32 12.805 -21.422 1 95.19 592 ARG A C 1
ATOM 4617 O O . ARG A 1 592 ? 5.539 13.5 -20.766 1 95.19 592 ARG A O 1
ATOM 4624 N N . ASP A 1 593 ? 5.895 11.938 -22.312 1 93.06 593 ASP A N 1
ATOM 4625 C CA . ASP A 1 593 ? 4.504 11.93 -22.75 1 93.06 593 ASP A CA 1
ATOM 4626 C C . ASP A 1 593 ? 3.736 10.766 -22.125 1 93.06 593 ASP A C 1
ATOM 4628 O O . ASP A 1 593 ? 2.611 10.469 -22.531 1 93.06 593 ASP A O 1
ATOM 4632 N N . THR A 1 594 ? 4.34 10.188 -21.188 1 92.88 594 THR A N 1
ATOM 4633 C CA . THR A 1 594 ? 3.723 9.039 -20.531 1 92.88 594 THR A CA 1
ATOM 4634 C C . THR A 1 594 ? 2.654 9.492 -19.547 1 92.88 594 THR A C 1
ATOM 4636 O O . THR A 1 594 ? 2.879 10.414 -18.75 1 92.88 594 THR A O 1
ATOM 4639 N N . SER A 1 595 ? 1.483 8.828 -19.641 1 91.19 595 SER A N 1
ATOM 4640 C CA . SER A 1 595 ? 0.406 9.164 -18.703 1 91.19 595 SER A CA 1
ATOM 4641 C C . SER A 1 595 ? 0.418 8.25 -17.484 1 91.19 595 SER A C 1
ATOM 4643 O O . SER A 1 595 ? -0.032 8.641 -16.406 1 91.19 595 SER A O 1
ATOM 4645 N N . ARG A 1 596 ? 0.817 7.031 -17.703 1 94.56 596 ARG A N 1
ATOM 4646 C CA . ARG A 1 596 ? 0.85 6.059 -16.609 1 94.56 596 ARG A CA 1
ATOM 4647 C C . ARG A 1 596 ? 2.111 5.207 -16.672 1 94.56 596 ARG A C 1
ATOM 4649 O O . ARG A 1 596 ? 2.615 4.914 -17.766 1 94.56 596 ARG A O 1
ATOM 4656 N N . MET A 1 597 ? 2.605 4.859 -15.555 1 96.69 597 MET A N 1
ATOM 4657 C CA . MET A 1 597 ? 3.779 3.994 -15.484 1 96.69 597 MET A CA 1
ATOM 4658 C C . MET A 1 597 ? 3.791 3.199 -14.18 1 96.69 597 MET A C 1
ATOM 4660 O O . MET A 1 597 ? 3.078 3.539 -13.234 1 96.69 597 MET A O 1
ATOM 4664 N N . TYR A 1 598 ? 4.52 2.164 -14.141 1 97.62 598 TYR A N 1
ATOM 4665 C CA . TYR A 1 598 ? 4.648 1.332 -12.953 1 97.62 598 TYR A CA 1
ATOM 4666 C C . TYR A 1 598 ? 6.098 1.276 -12.484 1 97.62 598 TYR A C 1
ATOM 4668 O O . TYR A 1 598 ? 7.023 1.315 -13.297 1 97.62 598 TYR A O 1
ATOM 4676 N N . ILE A 1 599 ? 6.293 1.357 -11.211 1 98.38 599 ILE A N 1
ATOM 4677 C CA . ILE A 1 599 ? 7.602 1.157 -10.602 1 98.38 599 ILE A CA 1
ATOM 4678 C C . ILE A 1 599 ? 7.582 -0.114 -9.75 1 98.38 599 ILE A C 1
ATOM 4680 O O . ILE A 1 599 ? 6.77 -0.244 -8.836 1 98.38 599 ILE A O 1
ATOM 4684 N N . ILE A 1 600 ? 8.508 -1.023 -10.07 1 96.94 600 ILE A N 1
ATOM 4685 C CA . ILE A 1 600 ? 8.461 -2.369 -9.508 1 96.94 600 ILE A CA 1
ATOM 4686 C C . ILE A 1 600 ? 9.688 -2.609 -8.633 1 96.94 600 ILE A C 1
ATOM 4688 O O . ILE A 1 600 ? 10.789 -2.168 -8.969 1 96.94 600 ILE A O 1
ATOM 4692 N N . GLY A 1 601 ? 9.461 -3.238 -7.535 1 95.44 601 GLY A N 1
ATOM 4693 C CA . GLY A 1 601 ? 10.547 -3.635 -6.645 1 95.44 601 GLY A CA 1
ATOM 4694 C C . GLY A 1 601 ? 10.133 -4.691 -5.641 1 95.44 601 GLY A C 1
ATOM 4695 O O . GLY A 1 601 ? 8.977 -5.125 -5.621 1 95.44 601 GLY A O 1
ATOM 4696 N N . LYS A 1 602 ? 11.07 -5.176 -4.898 1 94.06 602 LYS A N 1
ATOM 4697 C CA . LYS A 1 602 ? 10.883 -6.113 -3.795 1 94.06 602 LYS A CA 1
ATOM 4698 C C . LYS A 1 602 ? 11.602 -5.637 -2.535 1 94.06 602 LYS A C 1
ATOM 4700 O O . LYS A 1 602 ? 12.617 -4.945 -2.619 1 94.06 602 LYS A O 1
ATOM 4705 N N . GLY A 1 603 ? 11.031 -6.008 -1.334 1 93.12 603 GLY A N 1
ATOM 4706 C CA . GLY A 1 603 ? 11.672 -5.586 -0.098 1 93.12 603 GLY A CA 1
ATOM 4707 C C . GLY A 1 603 ? 11.938 -4.094 -0.048 1 93.12 603 GLY A C 1
ATOM 4708 O O . GLY A 1 603 ? 11.031 -3.285 -0.268 1 93.12 603 GLY A O 1
ATOM 4709 N N . CYS A 1 604 ? 13.211 -3.713 0.152 1 96.38 604 CYS A N 1
ATOM 4710 C CA . CYS A 1 604 ? 13.609 -2.311 0.192 1 96.38 604 CYS A CA 1
ATOM 4711 C C . CYS A 1 604 ? 13.406 -1.646 -1.165 1 96.38 604 CYS A C 1
ATOM 4713 O O . CYS A 1 604 ? 13.094 -0.456 -1.237 1 96.38 604 CYS A O 1
ATOM 4715 N N . GLY A 1 605 ? 13.57 -2.473 -2.217 1 97.06 605 GLY A N 1
ATOM 4716 C CA . GLY A 1 605 ? 13.297 -1.942 -3.545 1 97.06 605 GLY A CA 1
ATOM 4717 C C . GLY A 1 605 ? 11.859 -1.493 -3.723 1 97.06 605 GLY A C 1
ATOM 4718 O O . GLY A 1 605 ? 11.586 -0.503 -4.41 1 97.06 605 GLY A O 1
ATOM 4719 N N . TYR A 1 606 ? 10.945 -2.219 -3.102 1 97.38 606 TYR A N 1
ATOM 4720 C CA . TYR A 1 606 ? 9.539 -1.85 -3.174 1 97.38 606 TYR A CA 1
ATOM 4721 C C . TYR A 1 606 ? 9.273 -0.555 -2.416 1 97.38 606 TYR A C 1
ATOM 4723 O O . TYR A 1 606 ? 8.469 0.271 -2.846 1 97.38 606 TYR A O 1
ATOM 4731 N N . ILE A 1 607 ? 9.883 -0.361 -1.3 1 98.12 607 ILE A N 1
ATOM 4732 C CA . ILE A 1 607 ? 9.734 0.867 -0.525 1 98.12 607 ILE A CA 1
ATOM 4733 C C . ILE A 1 607 ? 10.203 2.061 -1.356 1 98.12 607 ILE A C 1
ATOM 4735 O O . ILE A 1 607 ? 9.539 3.098 -1.394 1 98.12 607 ILE A O 1
ATOM 4739 N N . ILE A 1 608 ? 11.281 1.908 -2.053 1 98.62 608 ILE A N 1
ATOM 4740 C CA . ILE A 1 608 ? 11.812 2.973 -2.9 1 98.62 608 ILE A CA 1
ATOM 4741 C C . ILE A 1 608 ? 10.883 3.191 -4.09 1 98.62 608 ILE A C 1
ATOM 4743 O O . ILE A 1 608 ? 10.695 4.324 -4.543 1 98.62 608 ILE A O 1
ATOM 4747 N N . ALA A 1 609 ? 10.305 2.057 -4.566 1 98.56 609 ALA A N 1
ATOM 4748 C CA . ALA A 1 609 ? 9.312 2.186 -5.629 1 98.56 609 ALA A CA 1
ATOM 4749 C C . ALA A 1 609 ? 8.148 3.068 -5.191 1 98.56 609 ALA A C 1
ATOM 4751 O O . ALA A 1 609 ? 7.637 3.871 -5.977 1 98.56 609 ALA A O 1
ATOM 4752 N N . GLN A 1 610 ? 7.723 2.916 -3.973 1 98.31 610 GLN A N 1
ATOM 4753 C CA . GLN A 1 610 ? 6.637 3.729 -3.441 1 98.31 610 GLN A CA 1
ATOM 4754 C C . GLN A 1 610 ? 7.039 5.199 -3.357 1 98.31 610 GLN A C 1
ATOM 4756 O O . GLN A 1 610 ? 6.277 6.082 -3.768 1 98.31 610 GLN A O 1
ATOM 4761 N N . GLU A 1 611 ? 8.219 5.465 -2.832 1 98.38 611 GLU A N 1
ATOM 4762 C CA . GLU A 1 611 ? 8.719 6.832 -2.787 1 98.38 611 GLU A CA 1
ATOM 4763 C C . GLU A 1 611 ? 8.883 7.406 -4.191 1 98.38 611 GLU A C 1
ATOM 4765 O O . GLU A 1 611 ? 8.594 8.578 -4.426 1 98.38 611 GLU A O 1
ATOM 4770 N N . GLY A 1 612 ? 9.375 6.594 -5.09 1 98.56 612 GLY A N 1
ATOM 4771 C CA . GLY A 1 612 ? 9.516 7.02 -6.473 1 98.56 612 GLY A CA 1
ATOM 4772 C C . GLY A 1 612 ? 8.195 7.371 -7.125 1 98.56 612 GLY A C 1
ATOM 4773 O O . GLY A 1 612 ? 8.094 8.375 -7.84 1 98.56 612 GLY A O 1
ATOM 4774 N N . ALA A 1 613 ? 7.199 6.484 -6.926 1 98.25 613 ALA A N 1
ATOM 4775 C CA . ALA A 1 613 ? 5.871 6.762 -7.465 1 98.25 613 ALA A CA 1
ATOM 4776 C C . ALA A 1 613 ? 5.336 8.094 -6.957 1 98.25 613 ALA A C 1
ATOM 4778 O O . ALA A 1 613 ? 4.719 8.852 -7.711 1 98.25 613 ALA A O 1
ATOM 4779 N N . LEU A 1 614 ? 5.598 8.359 -5.719 1 97.25 614 LEU A N 1
ATOM 4780 C CA . LEU A 1 614 ? 5.168 9.625 -5.125 1 97.25 614 LEU A CA 1
ATOM 4781 C C . LEU A 1 614 ? 5.859 10.805 -5.801 1 97.25 614 LEU A C 1
ATOM 4783 O O . LEU A 1 614 ? 5.219 11.812 -6.105 1 97.25 614 LEU A O 1
ATOM 4787 N N . LYS A 1 615 ? 7.117 10.711 -6.066 1 96.94 615 LYS A N 1
ATOM 4788 C CA . LYS A 1 615 ? 7.875 11.789 -6.703 1 96.94 615 LYS A CA 1
ATOM 4789 C C . LYS A 1 615 ? 7.363 12.062 -8.117 1 96.94 615 LYS A C 1
ATOM 4791 O O . LYS A 1 615 ? 7.211 13.219 -8.516 1 96.94 615 LYS A O 1
ATOM 4796 N N . PHE A 1 616 ? 7.129 11.008 -8.852 1 97.69 616 PHE A N 1
ATOM 4797 C CA . PHE A 1 616 ? 6.633 11.188 -10.211 1 97.69 616 PHE A CA 1
ATOM 4798 C C . PHE A 1 616 ? 5.262 11.852 -10.203 1 97.69 616 PHE A C 1
ATOM 4800 O O . PHE A 1 616 ? 4.98 12.711 -11.047 1 97.69 616 PHE A O 1
ATOM 4807 N N . LYS A 1 617 ? 4.387 11.461 -9.297 1 96.12 617 LYS A N 1
ATOM 4808 C CA . LYS A 1 617 ? 3.061 12.062 -9.219 1 96.12 617 LYS A CA 1
ATOM 4809 C C . LYS A 1 617 ? 3.145 13.531 -8.82 1 96.12 617 LYS A C 1
ATOM 4811 O O . LYS A 1 617 ? 2.486 14.383 -9.422 1 96.12 617 LYS A O 1
ATOM 4816 N N . GLU A 1 618 ? 4.023 13.844 -7.887 1 92.75 618 GLU A N 1
ATOM 4817 C CA . GLU A 1 618 ? 4.137 15.195 -7.355 1 92.75 618 GLU A CA 1
ATOM 4818 C C . GLU A 1 618 ? 4.738 16.141 -8.391 1 92.75 618 GLU A C 1
ATOM 4820 O O . GLU A 1 618 ? 4.23 17.25 -8.586 1 92.75 618 GLU A O 1
ATOM 4825 N N . VAL A 1 619 ? 5.758 15.672 -9.016 1 92.56 619 VAL A N 1
ATOM 4826 C CA . VAL A 1 619 ? 6.602 16.594 -9.758 1 92.56 619 VAL A CA 1
ATOM 4827 C C . VAL A 1 619 ? 6.25 16.547 -11.242 1 92.56 619 VAL A C 1
ATOM 4829 O O . VAL A 1 619 ? 6.203 17.578 -11.914 1 92.56 619 VAL A O 1
ATOM 4832 N N . SER A 1 620 ? 5.961 15.406 -11.75 1 94.31 620 SER A N 1
ATOM 4833 C CA . SER A 1 620 ? 5.805 15.266 -13.195 1 94.31 620 SER A CA 1
ATOM 4834 C C . SER A 1 620 ? 4.344 15.039 -13.57 1 94.31 620 SER A C 1
ATOM 4836 O O . SER A 1 620 ? 3.994 15.047 -14.75 1 94.31 620 SER A O 1
ATOM 4838 N N . TYR A 1 621 ? 3.488 14.836 -12.656 1 93.38 621 TYR A N 1
ATOM 4839 C CA . TYR A 1 621 ? 2.066 14.586 -12.859 1 93.38 621 TYR A CA 1
ATOM 4840 C C . TYR A 1 621 ? 1.846 13.328 -13.688 1 93.38 621 TYR A C 1
ATOM 4842 O O . TYR A 1 621 ? 0.845 13.211 -14.398 1 93.38 621 TYR A O 1
ATOM 4850 N N . ILE A 1 622 ? 2.83 12.398 -13.664 1 95.56 622 ILE A N 1
ATOM 4851 C CA . ILE A 1 622 ? 2.656 11.062 -14.227 1 95.56 622 ILE A CA 1
ATOM 4852 C C . ILE A 1 622 ? 2 10.148 -13.195 1 95.56 622 ILE A C 1
ATOM 4854 O O . ILE A 1 622 ? 2.416 10.117 -12.039 1 95.56 622 ILE A O 1
ATOM 4858 N N . GLN A 1 623 ? 0.944 9.461 -13.617 1 96.31 623 GLN A N 1
ATOM 4859 C CA . GLN A 1 623 ? 0.328 8.477 -12.727 1 96.31 623 GLN A CA 1
ATOM 4860 C C . GLN A 1 623 ? 1.219 7.246 -12.57 1 96.31 623 GLN A C 1
ATOM 4862 O O . GLN A 1 623 ? 1.008 6.227 -13.234 1 96.31 623 GLN A O 1
ATOM 4867 N N . ALA A 1 624 ? 2.119 7.355 -11.633 1 97.25 624 ALA A N 1
ATOM 4868 C CA . ALA A 1 624 ? 3.033 6.258 -11.336 1 97.25 624 ALA A CA 1
ATOM 4869 C C . ALA A 1 624 ? 2.527 5.426 -10.156 1 97.25 624 ALA A C 1
ATOM 4871 O O . ALA A 1 624 ? 2.074 5.973 -9.148 1 97.25 624 ALA A O 1
ATOM 4872 N N . GLU A 1 625 ? 2.51 4.148 -10.32 1 97.31 625 GLU A N 1
ATOM 4873 C CA . GLU A 1 625 ? 2.08 3.246 -9.25 1 97.31 625 GLU A CA 1
ATOM 4874 C C . GLU A 1 625 ? 3.178 2.246 -8.898 1 97.31 625 GLU A C 1
ATOM 4876 O O . GLU A 1 625 ? 3.781 1.64 -9.789 1 97.31 625 GLU A O 1
ATOM 4881 N N . ALA A 1 626 ? 3.512 2.223 -7.59 1 97.88 626 ALA A N 1
ATOM 4882 C CA . ALA A 1 626 ? 4.457 1.217 -7.105 1 97.88 626 ALA A CA 1
ATOM 4883 C C . ALA A 1 626 ? 3.779 -0.143 -6.957 1 97.88 626 ALA A C 1
ATOM 4885 O O . ALA A 1 626 ? 2.656 -0.234 -6.457 1 97.88 626 ALA A O 1
ATOM 4886 N N . VAL A 1 627 ? 4.457 -1.193 -7.41 1 96.12 627 VAL A N 1
ATOM 4887 C CA . VAL A 1 627 ? 3.896 -2.537 -7.324 1 96.12 627 VAL A CA 1
ATOM 4888 C C . VAL A 1 627 ? 4.973 -3.514 -6.848 1 96.12 627 VAL A C 1
ATOM 4890 O O . VAL A 1 627 ? 6.113 -3.463 -7.312 1 96.12 627 VAL A O 1
ATOM 4893 N N . LEU A 1 628 ? 4.551 -4.301 -5.883 1 94.69 628 LEU A N 1
ATOM 4894 C CA . LEU A 1 628 ? 5.41 -5.406 -5.48 1 94.69 628 LEU A CA 1
ATOM 4895 C C . LEU A 1 628 ? 5.586 -6.402 -6.621 1 94.69 628 LEU A C 1
ATOM 4897 O O . LEU A 1 628 ? 4.625 -6.738 -7.312 1 94.69 628 LEU A O 1
ATOM 4901 N N . CYS A 1 629 ? 6.832 -6.918 -6.812 1 90.19 629 CYS A N 1
ATOM 4902 C CA . CYS A 1 629 ? 7.137 -7.828 -7.91 1 90.19 629 CYS A CA 1
ATOM 4903 C C . CYS A 1 629 ? 6.16 -9 -7.934 1 90.19 629 CYS A C 1
ATOM 4905 O O . CYS A 1 629 ? 5.602 -9.328 -8.984 1 90.19 629 CYS A O 1
ATOM 4907 N N . GLY A 1 630 ? 5.898 -9.539 -6.824 1 86.88 630 GLY A N 1
ATOM 4908 C CA . GLY A 1 630 ? 5.051 -10.719 -6.742 1 86.88 630 GLY A CA 1
ATOM 4909 C C . GLY A 1 630 ? 3.572 -10.398 -6.871 1 86.88 630 GLY A C 1
ATOM 4910 O O . GLY A 1 630 ? 2.758 -11.289 -7.113 1 86.88 630 GLY A O 1
ATOM 4911 N N . ALA A 1 631 ? 3.191 -9.141 -6.793 1 87.94 631 ALA A N 1
ATOM 4912 C CA . ALA A 1 631 ? 1.786 -8.742 -6.801 1 87.94 631 ALA A CA 1
ATOM 4913 C C . ALA A 1 631 ? 1.315 -8.414 -8.219 1 87.94 631 ALA A C 1
ATOM 4915 O O . ALA A 1 631 ? 0.112 -8.305 -8.469 1 87.94 631 ALA A O 1
ATOM 4916 N N . MET A 1 632 ? 2.182 -8.305 -9.164 1 86.69 632 MET A N 1
ATOM 4917 C CA . MET A 1 632 ? 1.864 -7.863 -10.523 1 86.69 632 MET A CA 1
ATOM 4918 C C . MET A 1 632 ? 0.821 -8.773 -11.156 1 86.69 632 MET A C 1
ATOM 4920 O O . MET A 1 632 ? -0.095 -8.305 -11.836 1 86.69 632 MET A O 1
ATOM 4924 N N . LYS A 1 633 ? 0.912 -10.055 -10.852 1 84.5 633 LYS A N 1
ATOM 4925 C CA . LYS A 1 633 ? 0.046 -11.031 -11.508 1 84.5 633 LYS A CA 1
ATOM 4926 C C . LYS A 1 633 ? -1.337 -11.055 -10.867 1 84.5 633 LYS A C 1
ATOM 4928 O O . LYS A 1 633 ? -2.273 -11.641 -11.414 1 84.5 633 LYS A O 1
ATOM 4933 N N . HIS A 1 634 ? -1.405 -10.414 -9.82 1 84.19 634 HIS A N 1
ATOM 4934 C CA . HIS A 1 634 ? -2.68 -10.422 -9.109 1 84.19 634 HIS A CA 1
ATOM 4935 C C . HIS A 1 634 ? -3.514 -9.195 -9.461 1 84.19 634 HIS A C 1
ATOM 4937 O O . HIS A 1 634 ? -4.09 -8.555 -8.57 1 84.19 634 HIS A O 1
ATOM 4943 N N . GLY A 1 635 ? -3.488 -8.859 -10.781 1 85.94 635 GLY A N 1
ATOM 4944 C CA . GLY A 1 635 ? -4.422 -7.848 -11.234 1 85.94 635 GLY A CA 1
ATOM 4945 C C . GLY A 1 635 ? -3.756 -6.727 -12.016 1 85.94 635 GLY A C 1
ATOM 4946 O O . GLY A 1 635 ? -4.199 -6.371 -13.109 1 85.94 635 GLY A O 1
ATOM 4947 N N . VAL A 1 636 ? -2.662 -6.27 -11.609 1 88.12 636 VAL A N 1
ATOM 4948 C CA . VAL A 1 636 ? -2.055 -5.062 -12.156 1 88.12 636 VAL A CA 1
ATOM 4949 C C . VAL A 1 636 ? -1.527 -5.34 -13.562 1 88.12 636 VAL A C 1
ATOM 4951 O O . VAL A 1 636 ? -1.46 -4.434 -14.398 1 88.12 636 VAL A O 1
ATOM 4954 N N . LEU A 1 637 ? -1.261 -6.562 -13.852 1 89 637 LEU A N 1
ATOM 4955 C CA . LEU A 1 637 ? -0.732 -6.934 -15.156 1 89 637 LEU A CA 1
ATOM 4956 C C . LEU A 1 637 ? -1.74 -6.621 -16.25 1 89 637 LEU A C 1
ATOM 4958 O O . LEU A 1 637 ? -1.362 -6.441 -17.422 1 89 637 LEU A O 1
ATOM 4962 N N . ALA A 1 638 ? -3 -6.602 -15.891 1 89.19 638 ALA A N 1
ATOM 4963 C CA . ALA A 1 638 ? -4.059 -6.297 -16.844 1 89.19 638 ALA A CA 1
ATOM 4964 C C . ALA A 1 638 ? -3.881 -4.902 -17.438 1 89.19 638 ALA A C 1
ATOM 4966 O O . ALA A 1 638 ? -4.367 -4.617 -18.531 1 89.19 638 ALA A O 1
ATOM 4967 N N . MET A 1 639 ? -3.137 -4.09 -16.734 1 92.69 639 MET A N 1
ATOM 4968 C CA . MET A 1 639 ? -2.998 -2.689 -17.125 1 92.69 639 MET A CA 1
ATOM 4969 C C . MET A 1 639 ? -1.862 -2.51 -18.125 1 92.69 639 MET A C 1
ATOM 4971 O O . MET A 1 639 ? -1.704 -1.434 -18.703 1 92.69 639 MET A O 1
ATOM 4975 N N . ILE A 1 640 ? -1.1 -3.516 -18.328 1 91.5 640 ILE A N 1
ATOM 4976 C CA . ILE A 1 640 ? 0.01 -3.42 -19.266 1 91.5 640 ILE A CA 1
ATOM 4977 C C . ILE A 1 640 ? -0.516 -3.531 -20.688 1 91.5 640 ILE A C 1
ATOM 4979 O O . ILE A 1 640 ? -1.168 -4.516 -21.047 1 91.5 640 ILE A O 1
ATOM 4983 N N . SER A 1 641 ? -0.277 -2.5 -21.469 1 88 641 SER A N 1
ATOM 4984 C CA . SER A 1 641 ? -0.718 -2.438 -22.844 1 88 641 SER A CA 1
ATOM 4985 C C . SER A 1 641 ? 0.467 -2.494 -23.812 1 88 641 SER A C 1
ATOM 4987 O O . SER A 1 641 ? 1.353 -1.638 -23.766 1 88 641 SER A O 1
ATOM 4989 N N . PRO A 1 642 ? 0.43 -3.471 -24.672 1 85.31 642 PRO A N 1
ATOM 4990 C CA . PRO A 1 642 ? 1.509 -3.527 -25.672 1 85.31 642 PRO A CA 1
ATOM 4991 C C . PRO A 1 642 ? 1.493 -2.34 -26.625 1 85.31 642 PRO A C 1
ATOM 4993 O O . PRO A 1 642 ? 2.553 -1.874 -27.047 1 85.31 642 PRO A O 1
ATOM 4996 N N . THR A 1 643 ? 0.326 -1.843 -26.875 1 86.94 643 THR A N 1
ATOM 4997 C CA . THR A 1 643 ? 0.187 -0.724 -27.797 1 86.94 643 THR A CA 1
ATOM 4998 C C . THR A 1 643 ? 0.783 0.548 -27.203 1 86.94 643 THR A C 1
ATOM 5000 O O . THR A 1 643 ? 1.443 1.318 -27.906 1 86.94 643 THR A O 1
ATOM 5003 N N . GLU A 1 644 ? 0.588 0.655 -25.938 1 89.19 644 GLU A N 1
ATOM 5004 C CA . GLU A 1 644 ? 1.104 1.839 -25.25 1 89.19 644 GLU A CA 1
ATOM 5005 C C . GLU A 1 644 ? 2.543 1.626 -24.797 1 89.19 644 GLU A C 1
ATOM 5007 O O . GLU A 1 644 ? 3.223 2.578 -24.406 1 89.19 644 GLU A O 1
ATOM 5012 N N . MET A 1 645 ? 3.012 0.396 -24.953 1 93.44 645 MET A N 1
ATOM 5013 C CA . MET A 1 645 ? 4.305 0.065 -24.359 1 93.44 645 MET A CA 1
ATOM 5014 C C . MET A 1 645 ? 4.418 0.641 -22.953 1 93.44 645 MET A C 1
ATOM 5016 O O . MET A 1 645 ? 5.363 1.37 -22.641 1 93.44 645 MET A O 1
ATOM 5020 N N . THR A 1 646 ? 3.436 0.323 -22.141 1 95.25 646 THR A N 1
ATOM 5021 C CA . THR A 1 646 ? 3.371 0.873 -20.797 1 95.25 646 THR A CA 1
ATOM 5022 C C . THR A 1 646 ? 4.734 0.808 -20.125 1 95.25 646 THR A C 1
ATOM 5024 O O . THR A 1 646 ? 5.305 -0.274 -19.953 1 95.25 646 THR A O 1
ATOM 5027 N N . PRO A 1 647 ? 5.301 1.95 -19.75 1 97.75 647 PRO A N 1
ATOM 5028 C CA . PRO A 1 647 ? 6.641 1.947 -19.156 1 97.75 647 PRO A CA 1
ATOM 5029 C C . PRO A 1 647 ? 6.664 1.365 -17.75 1 97.75 647 PRO A C 1
ATOM 5031 O O . PRO A 1 647 ? 5.727 1.575 -16.984 1 97.75 647 PRO A O 1
ATOM 5034 N N . ALA A 1 648 ? 7.711 0.667 -17.469 1 97.75 648 ALA A N 1
ATOM 5035 C CA . ALA A 1 648 ? 7.949 0.128 -16.141 1 97.75 648 ALA A CA 1
ATOM 5036 C C . ALA A 1 648 ? 9.391 0.371 -15.703 1 97.75 648 ALA A C 1
ATOM 5038 O O . ALA A 1 648 ? 10.336 0.049 -16.438 1 97.75 648 ALA A O 1
ATOM 5039 N N . ILE A 1 649 ? 9.562 1.052 -14.562 1 98.56 649 ILE A N 1
ATOM 5040 C CA . ILE A 1 649 ? 10.867 1.157 -13.93 1 98.56 649 ILE A CA 1
ATOM 5041 C C . ILE A 1 649 ? 11.062 -0 -12.945 1 98.56 649 ILE A C 1
ATOM 5043 O O . ILE A 1 649 ? 10.305 -0.137 -11.984 1 98.56 649 ILE A O 1
ATOM 5047 N N . CYS A 1 650 ? 12.031 -0.849 -13.211 1 98.12 650 CYS A N 1
ATOM 5048 C CA . CYS A 1 650 ? 12.297 -2.01 -12.375 1 98.12 650 CYS A CA 1
ATOM 5049 C C . CYS A 1 650 ? 13.539 -1.79 -11.516 1 98.12 650 CYS A C 1
ATOM 5051 O O . CYS A 1 650 ? 14.648 -1.638 -12.039 1 98.12 650 CYS A O 1
ATOM 5053 N N . ILE A 1 651 ? 13.367 -1.754 -10.219 1 98.25 651 ILE A N 1
ATOM 5054 C CA . ILE A 1 651 ? 14.484 -1.694 -9.281 1 98.25 651 ILE A CA 1
ATOM 5055 C C . ILE A 1 651 ? 14.984 -3.105 -8.992 1 98.25 651 ILE A C 1
ATOM 5057 O O . ILE A 1 651 ? 14.305 -3.895 -8.336 1 98.25 651 ILE A O 1
ATOM 5061 N N . ILE A 1 652 ? 16.172 -3.42 -9.508 1 96.56 652 ILE A N 1
ATOM 5062 C CA . ILE A 1 652 ? 16.734 -4.762 -9.414 1 96.56 652 ILE A CA 1
ATOM 5063 C C . ILE A 1 652 ? 18.109 -4.699 -8.734 1 96.56 652 ILE A C 1
ATOM 5065 O O . ILE A 1 652 ? 19.078 -4.215 -9.328 1 96.56 652 ILE A O 1
ATOM 5069 N N . THR A 1 653 ? 18.141 -5.168 -7.539 1 94.44 653 THR A N 1
ATOM 5070 C CA . THR A 1 653 ? 19.406 -5.207 -6.82 1 94.44 653 THR A CA 1
ATOM 5071 C C . THR A 1 653 ? 19.922 -6.641 -6.711 1 94.44 653 THR A C 1
ATOM 5073 O O . THR A 1 653 ? 19.156 -7.594 -6.855 1 94.44 653 THR A O 1
ATOM 5076 N N . LYS A 1 654 ? 21.156 -6.781 -6.402 1 89.62 654 LYS A N 1
ATOM 5077 C CA . LYS A 1 654 ? 21.797 -8.086 -6.297 1 89.62 654 LYS A CA 1
ATOM 5078 C C . LYS A 1 654 ? 21.094 -8.961 -5.258 1 89.62 654 LYS A C 1
ATOM 5080 O O . LYS A 1 654 ? 20.953 -10.172 -5.453 1 89.62 654 LYS A O 1
ATOM 5085 N N . GLU A 1 655 ? 20.656 -8.344 -4.195 1 82.56 655 GLU A N 1
ATOM 5086 C CA . GLU A 1 655 ? 20 -9.07 -3.111 1 82.56 655 GLU A CA 1
ATOM 5087 C C . GLU A 1 655 ? 18.719 -9.75 -3.594 1 82.56 655 GLU A C 1
ATOM 5089 O O . GLU A 1 655 ? 18.406 -10.859 -3.156 1 82.56 655 GLU A O 1
ATOM 5094 N N . ASP A 1 656 ? 17.984 -9.188 -4.461 1 82.81 656 ASP A N 1
ATOM 5095 C CA . ASP A 1 656 ? 16.703 -9.703 -4.906 1 82.81 656 ASP A CA 1
ATOM 5096 C C . ASP A 1 656 ? 16.656 -9.828 -6.43 1 82.81 656 ASP A C 1
ATOM 5098 O O . ASP A 1 656 ? 15.609 -9.633 -7.043 1 82.81 656 ASP A O 1
ATOM 5102 N N . ALA A 1 657 ? 17.672 -10.188 -7.055 1 85.94 657 ALA A N 1
ATOM 5103 C CA . ALA A 1 657 ? 17.828 -10.07 -8.5 1 85.94 657 ALA A CA 1
ATOM 5104 C C . ALA A 1 657 ? 16.938 -11.07 -9.234 1 85.94 657 ALA A C 1
ATOM 5106 O O . ALA A 1 657 ? 16.25 -10.719 -10.195 1 85.94 657 ALA A O 1
ATOM 5107 N N . GLU A 1 658 ? 16.891 -12.281 -8.805 1 81.38 658 GLU A N 1
ATOM 5108 C CA . GLU A 1 658 ? 16.219 -13.352 -9.539 1 81.38 658 GLU A CA 1
ATOM 5109 C C . GLU A 1 658 ? 14.734 -13.07 -9.688 1 81.38 658 GLU A C 1
ATOM 5111 O O . GLU A 1 658 ? 14.203 -13.047 -10.805 1 81.38 658 GLU A O 1
ATOM 5116 N N . LEU A 1 659 ? 14.086 -12.805 -8.562 1 80.88 659 LEU A N 1
ATOM 5117 C CA . LEU A 1 659 ? 12.648 -12.57 -8.586 1 80.88 659 LEU A CA 1
ATOM 5118 C C . LEU A 1 659 ? 12.32 -11.289 -9.344 1 80.88 659 LEU A C 1
ATOM 5120 O O . LEU A 1 659 ? 11.336 -11.234 -10.094 1 80.88 659 LEU A O 1
ATOM 5124 N N . SER A 1 660 ? 13.117 -10.312 -9.125 1 89 660 SER A N 1
ATOM 5125 C CA . SER A 1 660 ? 12.883 -9.023 -9.781 1 89 660 SER A CA 1
ATOM 5126 C C . SER A 1 660 ? 13.094 -9.125 -11.289 1 89 660 SER A C 1
ATOM 5128 O O . SER A 1 660 ? 12.359 -8.516 -12.07 1 89 660 SER A O 1
ATOM 5130 N N . MET A 1 661 ? 14.062 -9.914 -11.664 1 88.69 661 MET A N 1
ATOM 5131 C CA . MET A 1 661 ? 14.336 -10.094 -13.086 1 88.69 661 MET A CA 1
ATOM 5132 C C . MET A 1 661 ? 13.219 -10.898 -13.75 1 88.69 661 MET A C 1
ATOM 5134 O O . MET A 1 661 ? 12.82 -10.594 -14.875 1 88.69 661 MET A O 1
ATOM 5138 N N . ASN A 1 662 ? 12.766 -11.891 -13.07 1 83.88 662 ASN A N 1
ATOM 5139 C CA . ASN A 1 662 ? 11.648 -12.68 -13.602 1 83.88 662 ASN A CA 1
ATOM 5140 C C . ASN A 1 662 ? 10.422 -11.812 -13.844 1 83.88 662 ASN A C 1
ATOM 5142 O O . ASN A 1 662 ? 9.75 -11.961 -14.867 1 83.88 662 ASN A O 1
ATOM 5146 N N . CYS A 1 663 ? 10.133 -10.945 -12.898 1 88.31 663 CYS A N 1
ATOM 5147 C CA . CYS A 1 663 ? 9 -10.031 -13.039 1 88.31 663 CYS A CA 1
ATOM 5148 C C . CYS A 1 663 ? 9.195 -9.094 -14.227 1 88.31 663 CYS A C 1
ATOM 5150 O O . CYS A 1 663 ? 8.273 -8.883 -15.016 1 88.31 663 CYS A O 1
ATOM 5152 N N . ALA A 1 664 ? 10.414 -8.594 -14.336 1 91.94 664 ALA A N 1
ATOM 5153 C CA . ALA A 1 664 ? 10.719 -7.676 -15.43 1 91.94 664 ALA A CA 1
ATOM 5154 C C . ALA A 1 664 ? 10.57 -8.367 -16.781 1 91.94 664 ALA A C 1
ATOM 5156 O O . ALA A 1 664 ? 10.055 -7.781 -17.734 1 91.94 664 ALA A O 1
ATOM 5157 N N . ARG A 1 665 ? 10.977 -9.625 -16.844 1 86.94 665 ARG A N 1
ATOM 5158 C CA . ARG A 1 665 ? 10.875 -10.398 -18.078 1 86.94 665 ARG A CA 1
ATOM 5159 C C . ARG A 1 665 ? 9.422 -10.648 -18.453 1 86.94 665 ARG A C 1
ATOM 5161 O O . ARG A 1 665 ? 9.062 -10.633 -19.625 1 86.94 665 ARG A O 1
ATOM 5168 N N . GLN A 1 666 ? 8.656 -10.914 -17.484 1 84.31 666 GLN A N 1
ATOM 5169 C CA . GLN A 1 666 ? 7.23 -11.117 -17.719 1 84.31 666 GLN A CA 1
ATOM 5170 C C . GLN A 1 666 ? 6.582 -9.844 -18.281 1 84.31 666 GLN A C 1
ATOM 5172 O O . GLN A 1 666 ? 5.754 -9.914 -19.188 1 84.31 666 GLN A O 1
ATOM 5177 N N . LEU A 1 667 ? 6.961 -8.711 -17.688 1 90.88 667 LEU A N 1
ATOM 5178 C CA . LEU A 1 667 ? 6.449 -7.434 -18.172 1 90.88 667 LEU A CA 1
ATOM 5179 C C . LEU A 1 667 ? 6.887 -7.18 -19.609 1 90.88 667 LEU A C 1
ATOM 5181 O O . LEU A 1 667 ? 6.105 -6.691 -20.438 1 90.88 667 LEU A O 1
ATOM 5185 N N . LYS A 1 668 ? 8.109 -7.559 -19.828 1 89.69 668 LYS A N 1
ATOM 5186 C CA . LYS A 1 668 ? 8.633 -7.41 -21.188 1 89.69 668 LYS A CA 1
ATOM 5187 C C . LYS A 1 668 ? 7.844 -8.258 -22.172 1 89.69 668 LYS A C 1
ATOM 5189 O O . LYS A 1 668 ? 7.539 -7.805 -23.281 1 89.69 668 LYS A O 1
ATOM 5194 N N . SER A 1 669 ? 7.52 -9.469 -21.797 1 83.5 669 SER A N 1
ATOM 5195 C CA . SER A 1 669 ? 6.77 -10.391 -22.641 1 83.5 669 SER A CA 1
ATOM 5196 C C . SER A 1 669 ? 5.371 -9.852 -22.938 1 83.5 669 SER A C 1
ATOM 5198 O O . SER A 1 669 ? 4.766 -10.211 -23.953 1 83.5 669 SER A O 1
ATOM 5200 N N . ARG A 1 670 ? 4.922 -8.969 -22.047 1 86.38 670 ARG A N 1
ATOM 5201 C CA . ARG A 1 670 ? 3.59 -8.398 -22.234 1 86.38 670 ARG A CA 1
ATOM 5202 C C . ARG A 1 670 ? 3.664 -7.062 -22.969 1 86.38 670 ARG A C 1
ATOM 5204 O O . ARG A 1 670 ? 2.65 -6.379 -23.125 1 86.38 670 ARG A O 1
ATOM 5211 N N . GLY A 1 671 ? 4.918 -6.613 -23.359 1 89.38 671 GLY A N 1
ATOM 5212 C CA . GLY A 1 671 ? 5.07 -5.457 -24.219 1 89.38 671 GLY A CA 1
ATOM 5213 C C . GLY A 1 671 ? 5.445 -4.191 -23.469 1 89.38 671 GLY A C 1
ATOM 5214 O O . GLY A 1 671 ? 5.422 -3.098 -24.047 1 89.38 671 GLY A O 1
ATOM 5215 N N . SER A 1 672 ? 5.828 -4.273 -22.25 1 94.12 672 SER A N 1
ATOM 5216 C CA . SER A 1 672 ? 6.211 -3.107 -21.453 1 94.12 672 SER A CA 1
ATOM 5217 C C . SER A 1 672 ? 7.57 -2.566 -21.891 1 94.12 672 SER A C 1
ATOM 5219 O O . SER A 1 672 ? 8.414 -3.318 -22.375 1 94.12 672 SER A O 1
ATOM 5221 N N . TYR A 1 673 ? 7.73 -1.25 -21.859 1 97.31 673 TYR A N 1
ATOM 5222 C CA . TYR A 1 673 ? 9.039 -0.628 -22 1 97.31 673 TYR A CA 1
ATOM 5223 C C . TYR A 1 673 ? 9.797 -0.659 -20.672 1 97.31 673 TYR A C 1
ATOM 5225 O O . TYR A 1 673 ? 9.438 0.053 -19.734 1 97.31 673 TYR A O 1
ATOM 5233 N N . ILE A 1 674 ? 10.891 -1.385 -20.625 1 97.5 674 ILE A N 1
ATOM 5234 C CA . ILE A 1 674 ? 11.516 -1.72 -19.359 1 97.5 674 ILE A CA 1
ATOM 5235 C C . ILE A 1 674 ? 12.719 -0.81 -19.125 1 97.5 674 ILE A C 1
ATOM 5237 O O . ILE A 1 674 ? 13.672 -0.802 -19.906 1 97.5 674 ILE A O 1
ATOM 5241 N N . ILE A 1 675 ? 12.727 -0.064 -18.062 1 98.56 675 ILE A N 1
ATOM 5242 C CA . ILE A 1 675 ? 13.859 0.715 -17.562 1 98.56 675 ILE A CA 1
ATOM 5243 C C . ILE A 1 675 ? 14.359 0.112 -16.25 1 98.56 675 ILE A C 1
ATOM 5245 O O . ILE A 1 675 ? 13.625 0.061 -15.258 1 98.56 675 ILE A O 1
ATOM 5249 N N . CYS A 1 676 ? 15.602 -0.324 -16.219 1 98.31 676 CYS A N 1
ATOM 5250 C CA . CYS A 1 676 ? 16.125 -0.976 -15.016 1 98.31 676 CYS A CA 1
ATOM 5251 C C . CYS A 1 676 ? 17.062 -0.046 -14.25 1 98.31 676 CYS A C 1
ATOM 5253 O O . CYS A 1 676 ? 17.953 0.556 -14.836 1 98.31 676 CYS A O 1
ATOM 5255 N N . LEU A 1 677 ? 16.828 0.217 -13 1 98.56 677 LEU A N 1
ATOM 5256 C CA . LEU A 1 677 ? 17.797 0.733 -12.039 1 98.56 677 LEU A CA 1
ATOM 5257 C C . LEU A 1 677 ? 18.469 -0.405 -11.273 1 98.56 677 LEU A C 1
ATOM 5259 O O . LEU A 1 677 ? 17.797 -1.135 -10.539 1 98.56 677 LEU A O 1
ATOM 5263 N N . THR A 1 678 ? 19.75 -0.58 -11.469 1 97.88 678 THR A N 1
ATOM 5264 C CA . THR A 1 678 ? 20.312 -1.835 -10.992 1 97.88 678 THR A CA 1
ATOM 5265 C C . THR A 1 678 ? 21.812 -1.68 -10.711 1 97.88 678 THR A C 1
ATOM 5267 O O . THR A 1 678 ? 22.484 -0.855 -11.328 1 97.88 678 THR A O 1
ATOM 5270 N N . ASP A 1 679 ? 22.281 -2.459 -9.727 1 97.12 679 ASP A N 1
ATOM 5271 C CA . ASP A 1 679 ? 23.719 -2.557 -9.5 1 97.12 679 ASP A CA 1
ATOM 5272 C C . ASP A 1 679 ? 24.312 -3.775 -10.203 1 97.12 679 ASP A C 1
ATOM 5274 O O . ASP A 1 679 ? 25.484 -4.098 -10.016 1 97.12 679 ASP A O 1
ATOM 5278 N N . VAL A 1 680 ? 23.469 -4.48 -11.039 1 94.69 680 VAL A N 1
ATOM 5279 C CA . VAL A 1 680 ? 23.922 -5.613 -11.836 1 94.69 680 VAL A CA 1
ATOM 5280 C C . VAL A 1 680 ? 23.531 -5.41 -13.297 1 94.69 680 VAL A C 1
ATOM 5282 O O . VAL A 1 680 ? 22.844 -6.246 -13.891 1 94.69 680 VAL A O 1
ATOM 5285 N N . PRO A 1 681 ? 24.062 -4.477 -13.922 1 94.75 681 PRO A N 1
ATOM 5286 C CA . PRO A 1 681 ? 23.641 -4.102 -15.273 1 94.75 681 PRO A CA 1
ATOM 5287 C C . PRO A 1 681 ? 23.828 -5.23 -16.281 1 94.75 681 PRO A C 1
ATOM 5289 O O . PRO A 1 681 ? 23.016 -5.383 -17.203 1 94.75 681 PRO A O 1
ATOM 5292 N N . ASP A 1 682 ? 24.781 -6.059 -16.109 1 90.81 682 ASP A N 1
ATOM 5293 C CA . ASP A 1 682 ? 25.078 -7.117 -17.062 1 90.81 682 ASP A CA 1
ATOM 5294 C C . ASP A 1 682 ? 23.984 -8.172 -17.078 1 90.81 682 ASP A C 1
ATOM 5296 O O . ASP A 1 682 ? 23.734 -8.805 -18.109 1 90.81 682 ASP A O 1
ATOM 5300 N N . MET A 1 683 ? 23.344 -8.289 -16 1 88.69 683 MET A N 1
ATOM 5301 C CA . MET A 1 683 ? 22.344 -9.344 -15.867 1 88.69 683 MET A CA 1
ATOM 5302 C C . MET A 1 683 ? 21.031 -8.938 -16.531 1 88.69 683 MET A C 1
ATOM 5304 O O . MET A 1 683 ? 20.188 -9.789 -16.812 1 88.69 683 MET A O 1
ATOM 5308 N N . VAL A 1 684 ? 20.828 -7.633 -16.75 1 92.56 684 VAL A N 1
ATOM 5309 C CA . VAL A 1 684 ? 19.5 -7.199 -17.188 1 92.56 684 VAL A CA 1
ATOM 5310 C C . VAL A 1 684 ? 19.562 -6.742 -18.641 1 92.56 684 VAL A C 1
ATOM 5312 O O . VAL A 1 684 ? 18.531 -6.406 -19.234 1 92.56 684 VAL A O 1
ATOM 5315 N N . GLN A 1 685 ? 20.672 -6.781 -19.312 1 90.38 685 GLN A N 1
ATOM 5316 C CA . GLN A 1 685 ? 20.891 -6.246 -20.656 1 90.38 685 GLN A CA 1
ATOM 5317 C C . GLN A 1 685 ? 20.031 -6.98 -21.672 1 90.38 685 GLN A C 1
ATOM 5319 O O . GLN A 1 685 ? 19.625 -6.398 -22.688 1 90.38 685 GLN A O 1
ATOM 5324 N N . HIS A 1 686 ? 19.672 -8.172 -21.422 1 84.19 686 HIS A N 1
ATOM 5325 C CA . HIS A 1 686 ? 19.016 -9.016 -22.406 1 84.19 686 HIS A CA 1
ATOM 5326 C C . HIS A 1 686 ? 17.531 -8.703 -22.484 1 84.19 686 HIS A C 1
ATOM 5328 O O . HIS A 1 686 ? 16.859 -9.047 -23.469 1 84.19 686 HIS A O 1
ATOM 5334 N N . PHE A 1 687 ? 17 -7.98 -21.531 1 87.31 687 PHE A N 1
ATOM 5335 C CA . PHE A 1 687 ? 15.57 -7.719 -21.641 1 87.31 687 PHE A CA 1
ATOM 5336 C C . PHE A 1 687 ? 15.266 -6.246 -21.375 1 87.31 687 PHE A C 1
ATOM 5338 O O . PHE A 1 687 ? 14.203 -5.754 -21.75 1 87.31 687 PHE A O 1
ATOM 5345 N N . ALA A 1 688 ? 16.141 -5.492 -20.766 1 95.88 688 ALA A N 1
ATOM 5346 C CA . ALA A 1 688 ? 15.906 -4.086 -20.438 1 95.88 688 ALA A CA 1
ATOM 5347 C C . ALA A 1 688 ? 16.016 -3.211 -21.688 1 95.88 688 ALA A C 1
ATOM 5349 O O . ALA A 1 688 ? 16.891 -3.434 -22.531 1 95.88 688 ALA A O 1
ATOM 5350 N N . ASP A 1 689 ? 15.148 -2.25 -21.859 1 97.25 689 ASP A N 1
ATOM 5351 C CA . ASP A 1 689 ? 15.234 -1.275 -22.938 1 97.25 689 ASP A CA 1
ATOM 5352 C C . ASP A 1 689 ? 16.234 -0.165 -22.594 1 97.25 689 ASP A C 1
ATOM 5354 O O . ASP A 1 689 ? 16.891 0.373 -23.484 1 97.25 689 ASP A O 1
ATOM 5358 N N . MET A 1 690 ? 16.266 0.241 -21.359 1 97.69 690 MET A N 1
ATOM 5359 C CA . MET A 1 690 ? 17.25 1.179 -20.828 1 97.69 690 MET A CA 1
ATOM 5360 C C . MET A 1 690 ? 17.781 0.704 -19.469 1 97.69 690 MET A C 1
ATOM 5362 O O . MET A 1 690 ? 17.031 0.123 -18.672 1 97.69 690 MET A O 1
ATOM 5366 N N . VAL A 1 691 ? 19.031 0.951 -19.297 1 97.88 691 VAL A N 1
ATOM 5367 C CA . VAL A 1 691 ? 19.656 0.549 -18.047 1 97.88 691 VAL A CA 1
ATOM 5368 C C . VAL A 1 691 ? 20.297 1.763 -17.375 1 97.88 691 VAL A C 1
ATOM 5370 O O . VAL A 1 691 ? 21.094 2.471 -18 1 97.88 691 VAL A O 1
ATOM 5373 N N . VAL A 1 692 ? 19.938 2.064 -16.156 1 98.25 692 VAL A N 1
ATOM 5374 C CA . VAL A 1 692 ? 20.562 3.072 -15.312 1 98.25 692 VAL A CA 1
ATOM 5375 C C . VAL A 1 692 ? 21.359 2.391 -14.211 1 98.25 692 VAL A C 1
ATOM 5377 O O . VAL A 1 692 ? 20.812 1.975 -13.195 1 98.25 692 VAL A O 1
ATOM 5380 N N . PRO A 1 693 ? 22.609 2.371 -14.383 1 97.56 693 PRO A N 1
ATOM 5381 C CA . PRO A 1 693 ? 23.422 1.688 -13.383 1 97.56 693 PRO A CA 1
ATOM 5382 C C . PRO A 1 693 ? 23.484 2.438 -12.055 1 97.56 693 PRO A C 1
ATOM 5384 O O . PRO A 1 693 ? 23.594 3.666 -12.039 1 97.56 693 PRO A O 1
ATOM 5387 N N . VAL A 1 694 ? 23.344 1.715 -10.977 1 97.75 694 VAL A N 1
ATOM 5388 C CA . VAL A 1 694 ? 23.484 2.213 -9.609 1 97.75 694 VAL A CA 1
ATOM 5389 C C . VAL A 1 694 ? 24.625 1.483 -8.898 1 97.75 694 VAL A C 1
ATOM 5391 O O . VAL A 1 694 ? 24.797 0.276 -9.078 1 97.75 694 VAL A O 1
ATOM 5394 N N . PRO A 1 695 ? 25.469 2.25 -8.141 1 97.12 695 PRO A N 1
ATOM 5395 C CA . PRO A 1 695 ? 26.547 1.561 -7.422 1 97.12 695 PRO A CA 1
ATOM 5396 C C . PRO A 1 695 ? 26.031 0.642 -6.32 1 97.12 695 PRO A C 1
ATOM 5398 O O . PRO A 1 695 ? 24.984 0.917 -5.723 1 97.12 695 PRO A O 1
ATOM 5401 N N . SER A 1 696 ? 26.766 -0.456 -6.109 1 96.31 696 SER A N 1
ATOM 5402 C CA . SER A 1 696 ? 26.453 -1.302 -4.961 1 96.31 696 SER A CA 1
ATOM 5403 C C . SER A 1 696 ? 26.844 -0.626 -3.65 1 96.31 696 SER A C 1
ATOM 5405 O O . SER A 1 696 ? 27.938 -0.076 -3.533 1 96.31 696 SER A O 1
ATOM 5407 N N . CYS A 1 697 ? 25.953 -0.583 -2.725 1 96.88 697 CYS A N 1
ATOM 5408 C CA . CYS A 1 697 ? 26.188 0.056 -1.436 1 96.88 697 CYS A CA 1
ATOM 5409 C C . CYS A 1 697 ? 25.562 -0.756 -0.303 1 96.88 697 CYS A C 1
ATOM 5411 O O . CYS A 1 697 ? 24.859 -0.208 0.548 1 96.88 697 CYS A O 1
ATOM 5413 N N . GLY A 1 698 ? 25.688 -2.08 -0.449 1 95.69 698 GLY A N 1
ATOM 5414 C CA . GLY A 1 698 ? 25.172 -2.957 0.589 1 95.69 698 GLY A CA 1
ATOM 5415 C C . GLY A 1 698 ? 23.688 -2.775 0.839 1 95.69 698 GLY A C 1
ATOM 5416 O O . GLY A 1 698 ? 22.891 -2.805 -0.097 1 95.69 698 GLY A O 1
ATOM 5417 N N . LEU A 1 699 ? 23.344 -2.52 2.143 1 96.88 699 LEU A N 1
ATOM 5418 C CA . LEU A 1 699 ? 21.953 -2.443 2.572 1 96.88 699 LEU A CA 1
ATOM 5419 C C . LEU A 1 699 ? 21.297 -1.152 2.088 1 96.88 699 LEU A C 1
ATOM 5421 O O . LEU A 1 699 ? 20.078 -1.019 2.123 1 96.88 699 LEU A O 1
ATOM 5425 N N . LEU A 1 700 ? 22.094 -0.215 1.534 1 98.12 700 LEU A N 1
ATOM 5426 C CA . LEU A 1 700 ? 21.547 1.059 1.079 1 98.12 700 LEU A CA 1
ATOM 5427 C C . LEU A 1 700 ? 21.547 1.132 -0.444 1 98.12 700 LEU A C 1
ATOM 5429 O O . LEU A 1 700 ? 21.281 2.191 -1.017 1 98.12 700 LEU A O 1
ATOM 5433 N N . THR A 1 701 ? 21.797 0.014 -1.126 1 98.19 701 THR A N 1
ATOM 5434 C CA . THR A 1 701 ? 21.797 -0.007 -2.584 1 98.19 701 THR A CA 1
ATOM 5435 C C . THR A 1 701 ? 20.438 0.418 -3.133 1 98.19 701 THR A C 1
ATOM 5437 O O . THR A 1 701 ? 20.359 1.256 -4.035 1 98.19 701 THR A O 1
ATOM 5440 N N . SER A 1 702 ? 19.359 -0.196 -2.609 1 98.12 702 SER A N 1
ATOM 5441 C CA . SER A 1 702 ? 18.031 0.166 -3.072 1 98.12 702 SER A CA 1
ATOM 5442 C C . SER A 1 702 ? 17.734 1.64 -2.811 1 98.12 702 SER A C 1
ATOM 5444 O O . SER A 1 702 ? 17.062 2.297 -3.613 1 98.12 702 SER A O 1
ATOM 5446 N N . ALA A 1 703 ? 18.188 2.172 -1.662 1 98.56 703 ALA A N 1
ATOM 5447 C CA . ALA A 1 703 ? 17.953 3.572 -1.32 1 98.56 703 ALA A CA 1
ATOM 5448 C C . ALA A 1 703 ? 18.562 4.504 -2.357 1 98.56 703 ALA A C 1
ATOM 5450 O O . ALA A 1 703 ? 18.031 5.582 -2.633 1 98.56 703 ALA A O 1
ATOM 5451 N N . LEU A 1 704 ? 19.656 4.086 -3.002 1 98.5 704 LEU A N 1
ATOM 5452 C CA . LEU A 1 704 ? 20.359 4.883 -3.998 1 98.5 704 LEU A CA 1
ATOM 5453 C C . LEU A 1 704 ? 19.484 5.105 -5.23 1 98.5 704 LEU A C 1
ATOM 5455 O O . LEU A 1 704 ? 19.656 6.098 -5.941 1 98.5 704 LEU A O 1
ATOM 5459 N N . CYS A 1 705 ? 18.547 4.223 -5.441 1 98.5 705 CYS A N 1
ATOM 5460 C CA . CYS A 1 705 ? 17.734 4.281 -6.648 1 98.5 705 CYS A CA 1
ATOM 5461 C C . CYS A 1 705 ? 16.812 5.492 -6.621 1 98.5 705 CYS A C 1
ATOM 5463 O O . CYS A 1 705 ? 16.266 5.891 -7.656 1 98.5 705 CYS A O 1
ATOM 5465 N N . ILE A 1 706 ? 16.641 6.184 -5.469 1 98.56 706 ILE A N 1
ATOM 5466 C CA . ILE A 1 706 ? 15.766 7.344 -5.383 1 98.56 706 ILE A CA 1
ATOM 5467 C C . ILE A 1 706 ? 16.406 8.531 -6.102 1 98.56 706 ILE A C 1
ATOM 5469 O O . ILE A 1 706 ? 15.711 9.414 -6.602 1 98.56 706 ILE A O 1
ATOM 5473 N N . ILE A 1 707 ? 17.766 8.523 -6.234 1 98.62 707 ILE A N 1
ATOM 5474 C CA . ILE A 1 707 ? 18.484 9.648 -6.816 1 98.62 707 ILE A CA 1
ATOM 5475 C C . ILE A 1 707 ? 18.172 9.758 -8.305 1 98.62 707 ILE A C 1
ATOM 5477 O O . ILE A 1 707 ? 17.719 10.805 -8.773 1 98.62 707 ILE A O 1
ATOM 5481 N N . PRO A 1 708 ? 18.344 8.664 -9.094 1 98.69 708 PRO A N 1
ATOM 5482 C CA . PRO A 1 708 ? 17.938 8.766 -10.5 1 98.69 708 PRO A CA 1
ATOM 5483 C C . PRO A 1 708 ? 16.453 9.094 -10.664 1 98.69 708 PRO A C 1
ATOM 5485 O O . PRO A 1 708 ? 16.078 9.844 -11.57 1 98.69 708 PRO A O 1
ATOM 5488 N N . ILE A 1 709 ? 15.609 8.555 -9.828 1 98.69 709 ILE A N 1
ATOM 5489 C CA . ILE A 1 709 ? 14.172 8.789 -9.922 1 98.69 709 ILE A CA 1
ATOM 5490 C C . ILE A 1 709 ? 13.875 10.273 -9.75 1 98.69 709 ILE A C 1
ATOM 5492 O O . ILE A 1 709 ? 13.109 10.859 -10.516 1 98.69 709 ILE A O 1
ATOM 5496 N N . GLN A 1 710 ? 14.492 10.906 -8.711 1 98.44 710 GLN A N 1
ATOM 5497 C CA . GLN A 1 710 ? 14.305 12.328 -8.461 1 98.44 710 GLN A CA 1
ATOM 5498 C C . GLN A 1 710 ? 14.742 13.164 -9.656 1 98.44 710 GLN A C 1
ATOM 5500 O O . GLN A 1 710 ? 14.023 14.07 -10.086 1 98.44 710 GLN A O 1
ATOM 5505 N N . LEU A 1 711 ? 15.898 12.844 -10.227 1 98.56 711 LEU A N 1
ATOM 5506 C CA . LEU A 1 711 ? 16.438 13.641 -11.312 1 98.56 711 LEU A CA 1
ATOM 5507 C C . LEU A 1 711 ? 15.656 13.414 -12.602 1 98.56 711 LEU A C 1
ATOM 5509 O O . LEU A 1 711 ? 15.453 14.344 -13.383 1 98.56 711 LEU A O 1
ATOM 5513 N N . ILE A 1 712 ? 15.203 12.188 -12.867 1 98.62 712 ILE A N 1
ATOM 5514 C CA . ILE A 1 712 ? 14.352 11.906 -14.016 1 98.62 712 ILE A CA 1
ATOM 5515 C C . ILE A 1 712 ? 13.055 12.703 -13.914 1 98.62 712 ILE A C 1
ATOM 5517 O O . ILE A 1 712 ? 12.633 13.344 -14.875 1 98.62 712 ILE A O 1
ATOM 5521 N N . ALA A 1 713 ? 12.43 12.648 -12.742 1 98.06 713 ALA A N 1
ATOM 5522 C CA . ALA A 1 713 ? 11.203 13.406 -12.516 1 98.06 713 ALA A CA 1
ATOM 5523 C C . ALA A 1 713 ? 11.43 14.898 -12.734 1 98.06 713 ALA A C 1
ATOM 5525 O O . ALA A 1 713 ? 10.586 15.578 -13.328 1 98.06 713 ALA A O 1
ATOM 5526 N N . TYR A 1 714 ? 12.594 15.414 -12.234 1 97.75 714 TYR A N 1
ATOM 5527 C CA . TYR A 1 714 ? 12.961 16.812 -12.414 1 97.75 714 TYR A CA 1
ATOM 5528 C C . TYR A 1 714 ? 13.031 17.172 -13.891 1 97.75 714 TYR A C 1
ATOM 5530 O O . TYR A 1 714 ? 12.422 18.156 -14.328 1 97.75 714 TYR A O 1
ATOM 5538 N N . HIS A 1 715 ? 13.68 16.359 -14.68 1 98.25 715 HIS A N 1
ATOM 5539 C CA . HIS A 1 715 ? 13.883 16.656 -16.094 1 98.25 715 HIS A CA 1
ATOM 5540 C C . HIS A 1 715 ? 12.578 16.531 -16.875 1 98.25 715 HIS A C 1
ATOM 5542 O O . HIS A 1 715 ? 12.336 17.312 -17.812 1 98.25 715 HIS A O 1
ATOM 5548 N N . ILE A 1 716 ? 11.727 15.586 -16.531 1 98.12 716 ILE A N 1
ATOM 5549 C CA . ILE A 1 716 ? 10.422 15.484 -17.172 1 98.12 716 ILE A CA 1
ATOM 5550 C C . ILE A 1 716 ? 9.633 16.766 -16.953 1 98.12 716 ILE A C 1
ATOM 5552 O O . ILE A 1 716 ? 9.016 17.297 -17.875 1 98.12 716 ILE A O 1
ATOM 5556 N N . THR A 1 717 ? 9.656 17.234 -15.727 1 96.75 717 THR A N 1
ATOM 5557 C CA . THR A 1 717 ? 8.922 18.438 -15.352 1 96.75 717 THR A CA 1
ATOM 5558 C C . THR A 1 717 ? 9.398 19.625 -16.172 1 96.75 717 THR A C 1
ATOM 5560 O O . THR A 1 717 ? 8.578 20.406 -16.672 1 96.75 717 THR A O 1
ATOM 5563 N N . LEU A 1 718 ? 10.703 19.75 -16.375 1 96.56 718 LEU A N 1
ATOM 5564 C CA . LEU A 1 718 ? 11.266 20.844 -17.172 1 96.56 718 LEU A CA 1
ATOM 5565 C C . LEU A 1 718 ? 10.859 20.719 -18.641 1 96.56 718 LEU A C 1
ATOM 5567 O O . LEU A 1 718 ? 10.516 21.719 -19.266 1 96.56 718 LEU A O 1
ATOM 5571 N N . LEU A 1 719 ? 10.93 19.516 -19.078 1 96.88 719 LEU A N 1
ATOM 5572 C CA . LEU A 1 719 ? 10.562 19.266 -20.469 1 96.88 719 LEU A CA 1
ATOM 5573 C C . LEU A 1 719 ? 9.102 19.641 -20.719 1 96.88 719 LEU A C 1
ATOM 5575 O O . LEU A 1 719 ? 8.734 20.031 -21.828 1 96.88 719 LEU A O 1
ATOM 5579 N N . CYS A 1 720 ? 8.281 19.562 -19.703 1 94.94 720 CYS A N 1
ATOM 5580 C CA . CYS A 1 720 ? 6.863 19.891 -19.797 1 94.94 720 CYS A CA 1
ATOM 5581 C C . CYS A 1 720 ? 6.613 21.359 -19.5 1 94.94 720 CYS A C 1
ATOM 5583 O O . CYS A 1 720 ? 5.469 21.812 -19.5 1 94.94 720 CYS A O 1
ATOM 5585 N N . GLY A 1 721 ? 7.664 22.141 -19.109 1 92.56 721 GLY A N 1
ATOM 5586 C CA . GLY A 1 721 ? 7.559 23.578 -18.875 1 92.56 721 GLY A CA 1
ATOM 5587 C C . GLY A 1 721 ? 6.941 23.922 -17.531 1 92.56 721 GLY A C 1
ATOM 5588 O O . GLY A 1 721 ? 6.25 24.922 -17.391 1 92.56 721 GLY A O 1
ATOM 5589 N N . ARG A 1 722 ? 7.137 23.078 -16.578 1 91.56 722 ARG A N 1
ATOM 5590 C CA . ARG A 1 722 ? 6.555 23.281 -15.258 1 91.56 722 ARG A CA 1
ATOM 5591 C C . ARG A 1 722 ? 7.633 23.547 -14.219 1 91.56 722 ARG A C 1
ATOM 5593 O O . ARG A 1 722 ? 8.82 23.359 -14.484 1 91.56 722 ARG A O 1
ATOM 5600 N N . ASN A 1 723 ? 7.203 24.062 -13.047 1 91.06 723 ASN A N 1
ATOM 5601 C CA . ASN A 1 723 ? 8.102 24.328 -11.922 1 91.06 723 ASN A CA 1
ATOM 5602 C C . ASN A 1 723 ? 8.102 23.172 -10.93 1 91.06 723 ASN A C 1
ATOM 5604 O O . ASN A 1 723 ? 7.086 22.891 -10.289 1 91.06 723 ASN A O 1
ATOM 5608 N N . PRO A 1 724 ? 9.242 22.531 -10.719 1 94.06 724 PRO A N 1
ATOM 5609 C CA . PRO A 1 724 ? 9.297 21.359 -9.844 1 94.06 724 PRO A CA 1
ATOM 5610 C C . PRO A 1 724 ? 9.141 21.719 -8.367 1 94.06 724 PRO A C 1
ATOM 5612 O O . PRO A 1 724 ? 8.852 20.859 -7.539 1 94.06 724 PRO A O 1
ATOM 5615 N N . ASP A 1 725 ? 9.328 22.969 -7.984 1 90.75 725 ASP A N 1
ATOM 5616 C CA . ASP A 1 725 ? 9.336 23.391 -6.582 1 90.75 725 ASP A CA 1
ATOM 5617 C C . ASP A 1 725 ? 7.91 23.516 -6.043 1 90.75 725 ASP A C 1
ATOM 5619 O O . ASP A 1 725 ? 7.688 23.422 -4.836 1 90.75 725 ASP A O 1
ATOM 5623 N N . ILE A 1 726 ? 6.98 23.781 -6.957 1 87.75 726 ILE A N 1
ATOM 5624 C CA . ILE A 1 726 ? 5.637 24.125 -6.496 1 87.75 726 ILE A CA 1
ATOM 5625 C C . ILE A 1 726 ? 4.602 23.328 -7.289 1 87.75 726 ILE A C 1
ATOM 5627 O O . ILE A 1 726 ? 3.836 23.891 -8.07 1 87.75 726 ILE A O 1
ATOM 5631 N N . PRO A 1 727 ? 4.496 22.109 -6.938 1 87.56 727 PRO A N 1
ATOM 5632 C CA . PRO A 1 727 ? 3.461 21.312 -7.605 1 87.56 727 PRO A CA 1
ATOM 5633 C C . PRO A 1 727 ? 2.049 21.812 -7.309 1 87.56 727 PRO A C 1
ATOM 5635 O O . PRO A 1 727 ? 1.794 22.344 -6.223 1 87.56 727 PRO A O 1
ATOM 5638 N N . ARG A 1 728 ? 1.223 21.594 -8.188 1 83.12 728 ARG A N 1
ATOM 5639 C CA . ARG A 1 728 ? -0.152 22.047 -8.047 1 83.12 728 ARG A CA 1
ATOM 5640 C C . ARG A 1 728 ? -0.836 21.391 -6.859 1 83.12 728 ARG A C 1
ATOM 5642 O O . ARG A 1 728 ? -0.717 20.188 -6.66 1 83.12 728 ARG A O 1
ATOM 5649 N N . GLY A 1 729 ? -1.438 22.219 -6.043 1 78.12 729 GLY A N 1
ATOM 5650 C CA . GLY A 1 729 ? -2.291 21.719 -4.977 1 78.12 729 GLY A CA 1
ATOM 5651 C C . GLY A 1 729 ? -1.519 21.297 -3.744 1 78.12 729 GLY A C 1
ATOM 5652 O O . GLY A 1 729 ? -2.105 20.812 -2.77 1 78.12 729 GLY A O 1
ATOM 5653 N N . LEU A 1 730 ? -0.212 21.391 -3.77 1 82.62 730 LEU A N 1
ATOM 5654 C CA . LEU A 1 730 ? 0.561 20.891 -2.639 1 82.62 730 LEU A CA 1
ATOM 5655 C C . LEU A 1 730 ? 1.224 22.031 -1.882 1 82.62 730 LEU A C 1
ATOM 5657 O O . LEU A 1 730 ? 1.423 23.109 -2.436 1 82.62 730 LEU A O 1
ATOM 5661 N N . SER A 1 731 ? 1.368 21.703 -0.592 1 74.81 731 SER A N 1
ATOM 5662 C CA . SER A 1 731 ? 2.141 22.578 0.281 1 74.81 731 SER A CA 1
ATOM 5663 C C . SER A 1 731 ? 3.152 21.781 1.104 1 74.81 731 SER A C 1
ATOM 5665 O O . SER A 1 731 ? 3.062 20.562 1.195 1 74.81 731 SER A O 1
ATOM 5667 N N . LYS A 1 732 ? 4.141 22.406 1.555 1 69.62 732 LYS A N 1
ATOM 5668 C CA . LYS A 1 732 ? 5.219 21.734 2.273 1 69.62 732 LYS A CA 1
ATOM 5669 C C . LYS A 1 732 ? 4.754 21.266 3.648 1 69.62 732 LYS A C 1
ATOM 5671 O O . LYS A 1 732 ? 5.117 20.172 4.09 1 69.62 732 LYS A O 1
ATOM 5676 N N . ALA A 1 733 ? 4.164 22.078 4.336 1 59.75 733 ALA A N 1
ATOM 5677 C CA . ALA A 1 733 ? 3.621 21.672 5.629 1 59.75 733 ALA A CA 1
ATOM 5678 C C . ALA A 1 733 ? 2.15 21.281 5.508 1 59.75 733 ALA A C 1
ATOM 5680 O O . ALA A 1 733 ? 1.332 22.062 5.031 1 59.75 733 ALA A O 1
ATOM 5681 N N . VAL A 1 734 ? 1.918 19.859 5.582 1 56.91 734 VAL A N 1
ATOM 5682 C CA . VAL A 1 734 ? 0.577 19.359 5.281 1 56.91 734 VAL A CA 1
ATOM 5683 C C . VAL A 1 734 ? -0.194 19.141 6.578 1 56.91 734 VAL A C 1
ATOM 5685 O O . VAL A 1 734 ? 0.368 18.656 7.566 1 56.91 734 VAL A O 1
ATOM 5688 N N . THR A 1 735 ? -1.21 19.828 6.746 1 47.5 735 THR A N 1
ATOM 5689 C CA . THR A 1 735 ? -2.143 19.562 7.836 1 47.5 735 THR A CA 1
ATOM 5690 C C . THR A 1 735 ? -3.236 18.609 7.387 1 47.5 735 THR A C 1
ATOM 5692 O O . THR A 1 735 ? -3.965 18.891 6.434 1 47.5 735 THR A O 1
ATOM 5695 N N . VAL A 1 736 ? -2.947 17.172 7.277 1 44.22 736 VAL A N 1
ATOM 5696 C CA . VAL A 1 736 ? -4.02 16.281 6.863 1 44.22 736 VAL A CA 1
ATOM 5697 C C . VAL A 1 736 ? -5 16.078 8.016 1 44.22 736 VAL A C 1
ATOM 5699 O O . VAL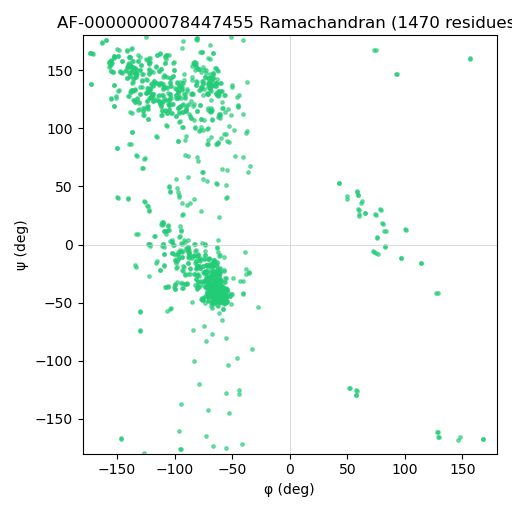 A 1 736 ? -4.59 15.898 9.164 1 44.22 736 VAL A O 1
ATOM 5702 N N . LEU A 1 737 ? -6.168 16.719 8.18 1 41.47 737 LEU A N 1
ATOM 5703 C CA . LEU A 1 737 ? -7.148 16.328 9.195 1 41.47 737 LEU A CA 1
ATOM 5704 C C . LEU A 1 737 ? -7.781 14.984 8.859 1 41.47 737 LEU A C 1
ATOM 5706 O O . LEU A 1 737 ? -8.062 14.703 7.691 1 41.47 737 LEU A O 1
ATOM 5710 N N . MET B 1 1 ? -50.188 -33.438 27.578 1 15.91 1 MET B N 1
ATOM 5711 C CA . MET B 1 1 ? -49.969 -34.25 28.766 1 15.91 1 MET B CA 1
ATOM 5712 C C . MET B 1 1 ? -48.469 -34.438 29 1 15.91 1 MET B C 1
ATOM 5714 O O . MET B 1 1 ? -47.656 -34.188 28.125 1 15.91 1 MET B O 1
ATOM 5718 N N . TYR B 1 2 ? -48.156 -35.625 29.625 1 16.58 2 TYR B N 1
ATOM 5719 C CA . TYR B 1 2 ? -47.219 -35.969 30.688 1 16.58 2 TYR B CA 1
ATOM 5720 C C . TYR B 1 2 ? -45.781 -35.969 30.188 1 16.58 2 TYR B C 1
ATOM 5722 O O . TYR B 1 2 ? -44.906 -35.406 30.828 1 16.58 2 TYR B O 1
ATOM 5730 N N . LEU B 1 3 ? -45.469 -36.969 29.344 1 16.41 3 LEU B N 1
ATOM 5731 C CA . LEU B 1 3 ? -44.438 -37.906 29.75 1 16.41 3 LEU B CA 1
ATOM 5732 C C . LEU B 1 3 ? -43.062 -37.312 29.594 1 16.41 3 LEU B C 1
ATOM 5734 O O . LEU B 1 3 ? -42.656 -36.875 28.5 1 16.41 3 LEU B O 1
ATOM 5738 N N . ALA B 1 4 ? -42.375 -36.812 30.688 1 17.53 4 ALA B N 1
ATOM 5739 C CA . ALA B 1 4 ? -41.219 -36.312 31.391 1 17.53 4 ALA B CA 1
ATOM 5740 C C . ALA B 1 4 ? -39.938 -36.969 30.875 1 17.53 4 ALA B C 1
ATOM 5742 O O . ALA B 1 4 ? -38.969 -36.281 30.5 1 17.53 4 ALA B O 1
ATOM 5743 N N . GLU B 1 5 ? -39.5 -38.156 31.484 1 16.98 5 GLU B N 1
ATOM 5744 C CA . GLU B 1 5 ? -38.375 -38.375 32.406 1 16.98 5 GLU B CA 1
ATOM 5745 C C . GLU B 1 5 ? -37.156 -38.938 31.672 1 16.98 5 GLU B C 1
ATOM 5747 O O . GLU B 1 5 ? -36.094 -39.125 32.281 1 16.98 5 GLU B O 1
ATOM 5752 N N . LYS B 1 6 ? -37.188 -39.406 30.516 1 17.94 6 LYS B N 1
ATOM 5753 C CA . LYS B 1 6 ? -36.438 -40.656 30.297 1 17.94 6 LYS B CA 1
ATOM 5754 C C . LYS B 1 6 ? -34.938 -40.438 30.391 1 17.94 6 LYS B C 1
ATOM 5756 O O . LYS B 1 6 ? -34.375 -39.656 29.625 1 17.94 6 LYS B O 1
ATOM 5761 N N . GLY B 1 7 ? -34.188 -40.625 31.656 1 17.2 7 GLY B N 1
ATOM 5762 C CA . GLY B 1 7 ? -32.938 -40.531 32.375 1 17.2 7 GLY B CA 1
ATOM 5763 C C . GLY B 1 7 ? -31.766 -41.188 31.672 1 17.2 7 GLY B C 1
ATOM 5764 O O . GLY B 1 7 ? -30.625 -40.719 31.75 1 17.2 7 GLY B O 1
ATOM 5765 N N . PHE B 1 8 ? -31.672 -42.5 31.141 1 16.33 8 PHE B N 1
ATOM 5766 C CA . PHE B 1 8 ? -30.859 -43.594 31.656 1 16.33 8 PHE B CA 1
ATOM 5767 C C . PHE B 1 8 ? -29.438 -43.5 31.109 1 16.33 8 PHE B C 1
ATOM 5769 O O . PHE B 1 8 ? -28.5 -43.969 31.734 1 16.33 8 PHE B O 1
ATOM 5776 N N . PHE B 1 9 ? -28.938 -43.344 29.859 1 18.05 9 PHE B N 1
ATOM 5777 C CA . PHE B 1 9 ? -27.812 -44.219 29.594 1 18.05 9 PHE B CA 1
ATOM 5778 C C . PHE B 1 9 ? -26.609 -43.844 30.438 1 18.05 9 PHE B C 1
ATOM 5780 O O . PHE B 1 9 ? -26.266 -42.688 30.578 1 18.05 9 PHE B O 1
ATOM 5787 N N . THR B 1 10 ? -26.047 -44.719 31.453 1 16.75 10 THR B N 1
ATOM 5788 C CA . THR B 1 10 ? -25.047 -45.156 32.438 1 16.75 10 THR B CA 1
ATOM 5789 C C . THR B 1 10 ? -23.672 -45.281 31.781 1 16.75 10 THR B C 1
ATOM 5791 O O . THR B 1 10 ? -23.516 -46.031 30.812 1 16.75 10 THR B O 1
ATOM 5794 N N . PHE B 1 11 ? -22.781 -44.25 31.844 1 17.33 11 PHE B N 1
ATOM 5795 C CA . PHE B 1 11 ? -21.359 -44.031 31.578 1 17.33 11 PHE B CA 1
ATOM 5796 C C . PHE B 1 11 ? -20.5 -45.031 32.375 1 17.33 11 PHE B C 1
ATOM 5798 O O . PHE B 1 11 ? -20.188 -44.781 33.531 1 17.33 11 PHE B O 1
ATOM 5805 N N . ASN B 1 12 ? -20.766 -46.344 32.312 1 16.3 12 ASN B N 1
ATOM 5806 C CA . ASN B 1 12 ? -20.047 -47.25 33.188 1 16.3 12 ASN B CA 1
ATOM 5807 C C . ASN B 1 12 ? -18.547 -47.062 33.125 1 16.3 12 ASN B C 1
ATOM 5809 O O . ASN B 1 12 ? -18.031 -46.5 32.125 1 16.3 12 ASN B O 1
ATOM 5813 N N . ASN B 1 13 ? -17.625 -47.875 33.969 1 16.83 13 ASN B N 1
ATOM 5814 C CA . ASN B 1 13 ? -16.516 -48 34.906 1 16.83 13 ASN B CA 1
ATOM 5815 C C . ASN B 1 13 ? -15.227 -48.406 34.219 1 16.83 13 ASN B C 1
ATOM 5817 O O . ASN B 1 13 ? -14.156 -48.375 34.812 1 16.83 13 ASN B O 1
ATOM 5821 N N . GLY B 1 14 ? -15.219 -49.281 33.156 1 17.12 14 GLY B N 1
ATOM 5822 C CA . GLY B 1 14 ? -14.141 -50.25 33.188 1 17.12 14 GLY B CA 1
ATOM 5823 C C . GLY B 1 14 ? -12.773 -49.625 32.969 1 17.12 14 GLY B C 1
ATOM 5824 O O . GLY B 1 14 ? -12.594 -48.812 32.062 1 17.12 14 GLY B O 1
ATOM 5825 N N . THR B 1 15 ? -11.641 -49.594 33.906 1 17.8 15 THR B N 1
ATOM 5826 C CA . THR B 1 15 ? -10.359 -49.188 34.469 1 17.8 15 THR B CA 1
ATOM 5827 C C . THR B 1 15 ? -9.203 -49.688 33.594 1 17.8 15 THR B C 1
ATOM 5829 O O . THR B 1 15 ? -8.156 -49.031 33.531 1 17.8 15 THR B O 1
ATOM 5832 N N . ASN B 1 16 ? -9.102 -50.906 32.969 1 17.2 16 ASN B N 1
ATOM 5833 C CA . ASN B 1 16 ? -7.906 -51.75 33.188 1 17.2 16 ASN B CA 1
ATOM 5834 C C . ASN B 1 16 ? -6.711 -51.188 32.406 1 17.2 16 ASN B C 1
ATOM 5836 O O . ASN B 1 16 ? -6.844 -50.781 31.25 1 17.2 16 ASN B O 1
ATOM 5840 N N . PHE B 1 17 ? -5.414 -50.938 33.062 1 18.61 17 PHE B N 1
ATOM 5841 C CA . PHE B 1 17 ? -4.066 -50.375 32.969 1 18.61 17 PHE B CA 1
ATOM 5842 C C . PHE B 1 17 ? -3.211 -51.25 32.031 1 18.61 17 PHE B C 1
ATOM 5844 O O . PHE B 1 17 ? -2.926 -52.406 32.344 1 18.61 17 PHE B O 1
ATOM 5851 N N . TYR B 1 18 ? -3.486 -51.594 30.797 1 17.2 18 TYR B N 1
ATOM 5852 C CA . TYR B 1 18 ? -2.652 -52.656 30.219 1 17.2 18 TYR B CA 1
ATOM 5853 C C . TYR B 1 18 ? -1.208 -52.531 30.688 1 17.2 18 TYR B C 1
ATOM 5855 O O . TYR B 1 18 ? -0.715 -51.406 30.891 1 17.2 18 TYR B O 1
ATOM 5863 N N . ASN B 1 19 ? -0.459 -53.719 31.031 1 17.05 19 ASN B N 1
ATOM 5864 C CA . ASN B 1 19 ? 0.54 -54.625 31.594 1 17.05 19 ASN B CA 1
ATOM 5865 C C . ASN B 1 19 ? 1.934 -54.312 31.047 1 17.05 19 ASN B C 1
ATOM 5867 O O . ASN B 1 19 ? 2.076 -53.906 29.906 1 17.05 19 ASN B O 1
ATOM 5871 N N . TRP B 1 20 ? 3.051 -54.438 31.953 1 18.27 20 TRP B N 1
ATOM 5872 C CA . TRP B 1 20 ? 4.41 -54.219 32.438 1 18.27 20 TRP B CA 1
ATOM 5873 C C . TRP B 1 20 ? 5.41 -55.062 31.641 1 18.27 20 TRP B C 1
ATOM 5875 O O . TRP B 1 20 ? 5.469 -56.281 31.781 1 18.27 20 TRP B O 1
ATOM 5885 N N . LEU B 1 21 ? 5.465 -54.906 30.188 1 16.8 21 LEU B N 1
ATOM 5886 C CA . LEU B 1 21 ? 6.328 -55.812 29.438 1 16.8 21 LEU B CA 1
ATOM 5887 C C . LEU B 1 21 ? 7.645 -56.031 30.172 1 16.8 21 LEU B C 1
ATOM 5889 O O . LEU B 1 21 ? 8.281 -55.094 30.625 1 16.8 21 LEU B O 1
ATOM 5893 N N . ASN B 1 22 ? 7.801 -57.125 30.594 1 16.34 22 ASN B N 1
ATOM 5894 C CA . ASN B 1 22 ? 8.656 -57.844 31.516 1 16.34 22 ASN B CA 1
ATOM 5895 C C . ASN B 1 22 ? 10.133 -57.625 31.219 1 16.34 22 ASN B C 1
ATOM 5897 O O . ASN B 1 22 ? 10.484 -57.125 30.156 1 16.34 22 ASN B O 1
ATOM 5901 N N . PRO B 1 23 ? 11.008 -58.656 31.422 1 16.97 23 PRO B N 1
ATOM 5902 C CA . PRO B 1 23 ? 12.211 -59.188 32.062 1 16.97 23 PRO B CA 1
ATOM 5903 C C . PRO B 1 23 ? 13.461 -59.062 31.203 1 16.97 23 PRO B C 1
ATOM 5905 O O . PRO B 1 23 ? 13.359 -58.781 30 1 16.97 23 PRO B O 1
ATOM 5908 N N . LYS B 1 24 ? 14.523 -60.312 31.109 1 17.28 24 LYS B N 1
ATOM 5909 C CA . LYS B 1 24 ? 15.859 -60.844 31.328 1 17.28 24 LYS B CA 1
ATOM 5910 C C . LYS B 1 24 ? 16.734 -60.688 30.094 1 17.28 24 LYS B C 1
ATOM 5912 O O . LYS B 1 24 ? 16.219 -60.5 28.984 1 17.28 24 LYS B O 1
ATOM 5917 N N . ASP B 1 25 ? 18.141 -61.062 30.125 1 16.89 25 ASP B N 1
ATOM 5918 C CA . ASP B 1 25 ? 19.578 -60.969 29.875 1 16.89 25 ASP B CA 1
ATOM 5919 C C . ASP B 1 25 ? 19.938 -61.625 28.531 1 16.89 25 ASP B C 1
ATOM 5921 O O . ASP B 1 25 ? 21.109 -61.906 28.266 1 16.89 25 ASP B O 1
ATOM 5925 N N . LYS B 1 26 ? 19.062 -62.062 27.812 1 18.03 26 LYS B N 1
ATOM 5926 C CA . LYS B 1 26 ? 19.516 -63.25 27.141 1 18.03 26 LYS B CA 1
ATOM 5927 C C . LYS B 1 26 ? 20.812 -63 26.359 1 18.03 26 LYS B C 1
ATOM 5929 O O . LYS B 1 26 ? 21.078 -61.875 25.984 1 18.03 26 LYS B O 1
ATOM 5934 N N . HIS B 1 27 ? 21.5 -63.875 25.516 1 17.8 27 HIS B N 1
ATOM 5935 C CA . HIS B 1 27 ? 22.703 -64.625 25.188 1 17.8 27 HIS B CA 1
ATOM 5936 C C . HIS B 1 27 ? 23.609 -63.844 24.25 1 17.8 27 HIS B C 1
ATOM 5938 O O . HIS B 1 27 ? 23.172 -62.938 23.547 1 17.8 27 HIS B O 1
ATOM 5944 N N . LEU B 1 28 ? 25 -64.312 23.969 1 16.97 28 LEU B N 1
ATOM 5945 C CA . LEU B 1 28 ? 26.453 -64.25 23.922 1 16.97 28 LEU B CA 1
ATOM 5946 C C . LEU B 1 28 ? 26.953 -64.062 22.5 1 16.97 28 LEU B C 1
ATOM 5948 O O . LEU B 1 28 ? 28.156 -64.062 22.234 1 16.97 28 LEU B O 1
ATOM 5952 N N . VAL B 1 29 ? 26.094 -63.781 21.469 1 16.67 29 VAL B N 1
ATOM 5953 C CA . VAL B 1 29 ? 26.734 -64.312 20.266 1 16.67 29 VAL B CA 1
ATOM 5954 C C . VAL B 1 29 ? 28.062 -63.625 20 1 16.67 29 VAL B C 1
ATOM 5956 O O . VAL B 1 29 ? 28.125 -62.406 20.047 1 16.67 29 VAL B O 1
ATOM 5959 N N . ASP B 1 30 ? 29.266 -64.312 19.797 1 16.47 30 ASP B N 1
ATOM 5960 C CA . ASP B 1 30 ? 30.719 -64.5 19.781 1 16.47 30 ASP B CA 1
ATOM 5961 C C . ASP B 1 30 ? 31.359 -63.75 18.625 1 16.47 30 ASP B C 1
ATOM 5963 O O . ASP B 1 30 ? 32.469 -63.188 18.766 1 16.47 30 ASP B O 1
ATOM 5967 N N . SER B 1 31 ? 30.859 -63.906 17.359 1 16.8 31 SER B N 1
ATOM 5968 C CA . SER B 1 31 ? 31.859 -64.312 16.375 1 16.8 31 SER B CA 1
ATOM 5969 C C . SER B 1 31 ? 32.906 -63.219 16.141 1 16.8 31 SER B C 1
ATOM 5971 O O . SER B 1 31 ? 32.656 -62.062 16.469 1 16.8 31 SER B O 1
ATOM 5973 N N . SER B 1 32 ? 33.844 -63.375 15.156 1 17.53 32 SER B N 1
ATOM 5974 C CA . SER B 1 32 ? 35.25 -63.469 14.719 1 17.53 32 SER B CA 1
ATOM 5975 C C . SER B 1 32 ? 35.75 -62.125 14.227 1 17.53 32 SER B C 1
ATOM 5977 O O . SER B 1 32 ? 34.969 -61.219 13.945 1 17.53 32 SER B O 1
ATOM 5979 N N . ARG B 1 33 ? 36.906 -62.188 13.391 1 19.19 33 ARG B N 1
ATOM 5980 C CA . ARG B 1 33 ? 38.25 -61.656 13.242 1 19.19 33 ARG B CA 1
ATOM 5981 C C . ARG B 1 33 ? 38.281 -60.438 12.32 1 19.19 33 ARG B C 1
ATOM 5983 O O . ARG B 1 33 ? 38.375 -60.594 11.094 1 19.19 33 ARG B O 1
ATOM 5990 N N . CYS B 1 34 ? 37.219 -59.531 12.312 1 16.62 34 CYS B N 1
ATOM 5991 C CA . CYS B 1 34 ? 37.312 -58.5 11.281 1 16.62 34 CYS B CA 1
ATOM 5992 C C . CYS B 1 34 ? 38.688 -57.812 11.336 1 16.62 34 CYS B C 1
ATOM 5994 O O . CYS B 1 34 ? 39.094 -57.344 12.391 1 16.62 34 CYS B O 1
ATOM 5996 N N . ARG B 1 35 ? 39.5 -58.094 10.234 1 19.12 35 ARG B N 1
ATOM 5997 C CA . ARG B 1 35 ? 40.688 -57.719 9.484 1 19.12 35 ARG B CA 1
ATOM 5998 C C . ARG B 1 35 ? 40.812 -56.219 9.367 1 19.12 35 ARG B C 1
ATOM 6000 O O . ARG B 1 35 ? 40.031 -55.562 8.664 1 19.12 35 ARG B O 1
ATOM 6007 N N . ASN B 1 36 ? 41.219 -55.5 10.461 1 18.31 36 ASN B N 1
ATOM 6008 C CA . ASN B 1 36 ? 41.344 -54.094 10.844 1 18.31 36 ASN B CA 1
ATOM 6009 C C . ASN B 1 36 ? 42.344 -53.375 9.953 1 18.31 36 ASN B C 1
ATOM 6011 O O . ASN B 1 36 ? 42.781 -52.25 10.289 1 18.31 36 ASN B O 1
ATOM 6015 N N . THR B 1 37 ? 43.094 -54 9.055 1 18.92 37 THR B N 1
ATOM 6016 C CA . THR B 1 37 ? 44.406 -53.375 9.281 1 18.92 37 THR B CA 1
ATOM 6017 C C . THR B 1 37 ? 44.344 -51.875 9.078 1 18.92 37 THR B C 1
ATOM 6019 O O . THR B 1 37 ? 44.969 -51.094 9.797 1 18.92 37 THR B O 1
ATOM 6022 N N . ASP B 1 38 ? 44.062 -51.469 7.816 1 19.67 38 ASP B N 1
ATOM 6023 C CA . ASP B 1 38 ? 44.719 -50.344 7.133 1 19.67 38 ASP B CA 1
ATOM 6024 C C . ASP B 1 38 ? 44.25 -49 7.707 1 19.67 38 ASP B C 1
ATOM 6026 O O . ASP B 1 38 ? 43.094 -48.875 8.125 1 19.67 38 ASP B O 1
ATOM 6030 N N . GLY B 1 39 ? 45 -47.906 7.801 1 20.48 39 GLY B N 1
ATOM 6031 C CA . GLY B 1 39 ? 45.312 -46.781 8.656 1 20.48 39 GLY B CA 1
ATOM 6032 C C . GLY B 1 39 ? 44.188 -45.75 8.68 1 20.48 39 GLY B C 1
ATOM 6033 O O . GLY B 1 39 ? 43.281 -45.781 7.852 1 20.48 39 GLY B O 1
ATOM 6034 N N . LYS B 1 40 ? 44.375 -44.406 9.18 1 21.11 40 LYS B N 1
ATOM 6035 C CA . LYS B 1 40 ? 43.531 -43.781 10.195 1 21.11 40 LYS B CA 1
ATOM 6036 C C . LYS B 1 40 ? 42.156 -43.469 9.648 1 21.11 40 LYS B C 1
ATOM 6038 O O . LYS B 1 40 ? 41.938 -43.562 8.438 1 21.11 40 LYS B O 1
ATOM 6043 N N . SER B 1 41 ? 41.594 -42.156 10.156 1 20.33 41 SER B N 1
ATOM 6044 C CA . SER B 1 41 ? 40.531 -41.562 10.977 1 20.33 41 SER B CA 1
ATOM 6045 C C . SER B 1 41 ? 39.469 -40.906 10.109 1 20.33 41 SER B C 1
ATOM 6047 O O . SER B 1 41 ? 39.75 -40.406 9.016 1 20.33 41 SER B O 1
ATOM 6049 N N . GLY B 1 42 ? 38.156 -41.188 10.328 1 21.33 42 GLY B N 1
ATOM 6050 C CA . GLY B 1 42 ? 36.875 -41.031 9.68 1 21.33 42 GLY B CA 1
ATOM 6051 C C . GLY B 1 42 ? 36.5 -39.562 9.438 1 21.33 42 GLY B C 1
ATOM 6052 O O . GLY B 1 42 ? 35.594 -39.031 10.086 1 21.33 42 GLY B O 1
ATOM 6053 N N . ILE B 1 43 ? 37.469 -38.594 9.359 1 21.48 43 ILE B N 1
ATOM 6054 C CA . ILE B 1 43 ? 37.406 -37.156 9.234 1 21.48 43 ILE B CA 1
ATOM 6055 C C . ILE B 1 43 ? 36.625 -36.781 7.973 1 21.48 43 ILE B C 1
ATOM 6057 O O . ILE B 1 43 ? 36.219 -35.625 7.801 1 21.48 43 ILE B O 1
ATOM 6061 N N . ASP B 1 44 ? 36.844 -37.562 6.965 1 21.42 44 ASP B N 1
ATOM 6062 C CA . ASP B 1 44 ? 36.469 -37.125 5.629 1 21.42 44 ASP B CA 1
ATOM 6063 C C . ASP B 1 44 ? 34.938 -36.969 5.527 1 21.42 44 ASP B C 1
ATOM 6065 O O . ASP B 1 44 ? 34.406 -36.656 4.461 1 21.42 44 ASP B O 1
ATOM 6069 N N . TYR B 1 45 ? 34.219 -37.719 6.414 1 22.08 45 TYR B N 1
ATOM 6070 C CA . TYR B 1 45 ? 32.781 -37.812 6.211 1 22.08 45 TYR B CA 1
ATOM 6071 C C . TYR B 1 45 ? 32.094 -36.469 6.395 1 22.08 45 TYR B C 1
ATOM 6073 O O . TYR B 1 45 ? 30.984 -36.25 5.941 1 22.08 45 TYR B O 1
ATOM 6081 N N . LEU B 1 46 ? 32.656 -35.656 7.379 1 21.78 46 LEU B N 1
ATOM 6082 C CA . LEU B 1 46 ? 31.938 -34.469 7.797 1 21.78 46 LEU B CA 1
ATOM 6083 C C . LEU B 1 46 ? 31.906 -33.406 6.691 1 21.78 46 LEU B C 1
ATOM 6085 O O . LEU B 1 46 ? 31.266 -32.375 6.824 1 21.78 46 LEU B O 1
ATOM 6089 N N . SER B 1 47 ? 32.938 -33.406 5.805 1 22.08 47 SER B N 1
ATOM 6090 C CA . SER B 1 47 ? 33.094 -32.312 4.82 1 22.08 47 SER B CA 1
ATOM 6091 C C . SER B 1 47 ? 31.922 -32.281 3.854 1 22.08 47 SER B C 1
ATOM 6093 O O . SER B 1 47 ? 31.609 -31.25 3.271 1 22.08 47 SER B O 1
ATOM 6095 N N . SER B 1 48 ? 31.547 -33.5 3.375 1 22.98 48 SER B N 1
ATOM 6096 C CA . SER B 1 48 ? 30.609 -33.594 2.254 1 22.98 48 SER B CA 1
ATOM 6097 C C . SER B 1 48 ? 29.25 -33.031 2.627 1 22.98 48 SER B C 1
ATOM 6099 O O . SER B 1 48 ? 28.344 -32.969 1.793 1 22.98 48 SER B O 1
ATOM 6101 N N . LEU B 1 49 ? 28.922 -33.094 3.928 1 22.56 49 LEU B N 1
ATOM 6102 C CA . LEU B 1 49 ? 27.609 -32.656 4.34 1 22.56 49 LEU B CA 1
ATOM 6103 C C . LEU B 1 49 ? 27.453 -31.141 4.082 1 22.56 49 LEU B C 1
ATOM 6105 O O . LEU B 1 49 ? 26.328 -30.625 4.078 1 22.56 49 LEU B O 1
ATOM 6109 N N . PHE B 1 50 ? 28.578 -30.406 4.195 1 25.06 50 PHE B N 1
ATOM 6110 C CA . PHE B 1 50 ? 28.531 -28.953 4.227 1 25.06 50 PHE B CA 1
ATOM 6111 C C . PHE B 1 50 ? 28.203 -28.391 2.85 1 25.06 50 PHE B C 1
ATOM 6113 O O . PHE B 1 50 ? 28.094 -27.172 2.678 1 25.06 50 PHE B O 1
ATOM 6120 N N . HIS B 1 51 ? 28.625 -29.094 1.793 1 23.33 51 HIS B N 1
ATOM 6121 C CA . HIS B 1 51 ? 28.516 -28.406 0.508 1 23.33 51 HIS B CA 1
ATOM 6122 C C . HIS B 1 51 ? 27.062 -28.031 0.208 1 23.33 51 HIS B C 1
ATOM 6124 O O . HIS B 1 51 ? 26.797 -27.312 -0.752 1 23.33 51 HIS B O 1
ATOM 6130 N N . ARG B 1 52 ? 26.094 -28.906 0.581 1 23.16 52 ARG B N 1
ATOM 6131 C CA . ARG B 1 52 ? 24.812 -28.734 -0.089 1 23.16 52 ARG B CA 1
ATOM 6132 C C . ARG B 1 52 ? 24.078 -27.5 0.427 1 23.16 52 ARG B C 1
ATOM 6134 O O . ARG B 1 52 ? 22.859 -27.375 0.248 1 23.16 52 ARG B O 1
ATOM 6141 N N . PHE B 1 53 ? 24.688 -26.891 1.45 1 26.12 53 PHE B N 1
ATOM 6142 C CA . PHE B 1 53 ? 23.812 -25.812 1.899 1 26.12 53 PHE B CA 1
ATOM 6143 C C . PHE B 1 53 ? 23.641 -24.766 0.814 1 26.12 53 PHE B C 1
ATOM 6145 O O . PHE B 1 53 ? 24.453 -23.844 0.716 1 26.12 53 PHE B O 1
ATOM 6152 N N . LYS B 1 54 ? 23.25 -25.203 -0.373 1 26.41 54 LYS B N 1
ATOM 6153 C CA . LYS B 1 54 ? 22.797 -24.391 -1.501 1 26.41 54 LYS B CA 1
ATOM 6154 C C . LYS B 1 54 ? 21.828 -23.297 -1.04 1 26.41 54 LYS B C 1
ATOM 6156 O O . LYS B 1 54 ? 21.094 -23.484 -0.07 1 26.41 54 LYS B O 1
ATOM 6161 N N . SER B 1 55 ? 22.172 -22.109 -1.46 1 27.64 55 SER B N 1
ATOM 6162 C CA . SER B 1 55 ? 21.484 -20.828 -1.401 1 27.64 55 SER B CA 1
ATOM 6163 C C . SER B 1 55 ? 19.984 -21 -1.548 1 27.64 55 SER B C 1
ATOM 6165 O O . SER B 1 55 ? 19.484 -21.328 -2.635 1 27.64 55 SER B O 1
ATOM 6167 N N . ILE B 1 56 ? 19.5 -21.594 -0.558 1 28 56 ILE B N 1
ATOM 6168 C CA . ILE B 1 56 ? 18.156 -22.156 -0.599 1 28 56 ILE B CA 1
ATOM 6169 C C . ILE B 1 56 ? 17.156 -21.062 -0.932 1 28 56 ILE B C 1
ATOM 6171 O O . ILE B 1 56 ? 15.945 -21.219 -0.705 1 28 56 ILE B O 1
ATOM 6175 N N . PHE B 1 57 ? 17.562 -19.812 -0.907 1 29.08 57 PHE B N 1
ATOM 6176 C CA . PHE B 1 57 ? 16.359 -19.078 -1.239 1 29.08 57 PHE B CA 1
ATOM 6177 C C . PHE B 1 57 ? 15.828 -19.484 -2.605 1 29.08 57 PHE B C 1
ATOM 6179 O O . PHE B 1 57 ? 16.5 -19.297 -3.623 1 29.08 57 PHE B O 1
ATOM 6186 N N . PRO B 1 58 ? 14.977 -20.422 -2.551 1 29.06 58 PRO B N 1
ATOM 6187 C CA . PRO B 1 58 ? 14.531 -20.984 -3.826 1 29.06 58 PRO B CA 1
ATOM 6188 C C . PRO B 1 58 ? 14.016 -19.922 -4.793 1 29.06 58 PRO B C 1
ATOM 6190 O O . PRO B 1 58 ? 13.539 -18.875 -4.359 1 29.06 58 PRO B O 1
ATOM 6193 N N . ILE B 1 59 ? 14.625 -19.797 -5.801 1 29.45 59 ILE B N 1
ATOM 6194 C CA . ILE B 1 59 ? 14.266 -19.047 -7.004 1 29.45 59 ILE B CA 1
ATOM 6195 C C . ILE B 1 59 ? 12.766 -19.188 -7.266 1 29.45 59 ILE B C 1
ATOM 6197 O O . ILE B 1 59 ? 12.258 -20.297 -7.469 1 29.45 59 ILE B O 1
ATOM 6201 N N . ARG B 1 60 ? 12.062 -18.25 -6.824 1 33.34 60 ARG B N 1
ATOM 6202 C CA . ARG B 1 60 ? 10.609 -18.094 -6.824 1 33.34 60 ARG B CA 1
ATOM 6203 C C . ARG B 1 60 ? 10.062 -18 -8.242 1 33.34 60 ARG B C 1
ATOM 6205 O O . ARG B 1 60 ? 10.438 -17.094 -9 1 33.34 60 ARG B O 1
ATOM 6212 N N . TYR B 1 61 ? 9.789 -19.188 -8.867 1 34.38 61 TYR B N 1
ATOM 6213 C CA . TYR B 1 61 ? 9.492 -19.406 -10.281 1 34.38 61 TYR B CA 1
ATOM 6214 C C . TYR B 1 61 ? 7.992 -19.344 -10.539 1 34.38 61 TYR B C 1
ATOM 6216 O O . TYR B 1 61 ? 7.195 -19.625 -9.641 1 34.38 61 TYR B O 1
ATOM 6224 N N . ALA B 1 62 ? 7.512 -18.891 -11.617 1 37.69 62 ALA B N 1
ATOM 6225 C CA . ALA B 1 62 ? 6.223 -18.562 -12.211 1 37.69 62 ALA B CA 1
ATOM 6226 C C . ALA B 1 62 ? 5.422 -19.812 -12.539 1 37.69 62 ALA B C 1
ATOM 6228 O O . ALA B 1 62 ? 5.953 -20.766 -13.133 1 37.69 62 ALA B O 1
ATOM 6229 N N . GLU B 1 63 ? 4.441 -20.25 -11.766 1 48.34 63 GLU B N 1
ATOM 6230 C CA . GLU B 1 63 ? 3.686 -21.484 -11.961 1 48.34 63 GLU B CA 1
ATOM 6231 C C . GLU B 1 63 ? 2.373 -21.203 -12.695 1 48.34 63 GLU B C 1
ATOM 6233 O O . GLU B 1 63 ? 1.306 -21.188 -12.078 1 48.34 63 GLU B O 1
ATOM 6238 N N . CYS B 1 64 ? 2.316 -20.453 -13.703 1 62.06 64 CYS B N 1
ATOM 6239 C CA . CYS B 1 64 ? 1.089 -20.266 -14.469 1 62.06 64 CYS B CA 1
ATOM 6240 C C . CYS B 1 64 ? 1.093 -21.141 -15.719 1 62.06 64 CYS B C 1
ATOM 6242 O O . CYS B 1 64 ? 2.154 -21.438 -16.266 1 62.06 64 CYS B O 1
ATOM 6244 N N . CYS B 1 65 ? 0.188 -22.281 -15.852 1 83.44 65 CYS B N 1
ATOM 6245 C CA . CYS B 1 65 ? -0.008 -23.203 -16.969 1 83.44 65 CYS B CA 1
ATOM 6246 C C . CYS B 1 65 ? -0.592 -24.516 -16.484 1 83.44 65 CYS B C 1
ATOM 6248 O O . CYS B 1 65 ? -0.692 -24.75 -15.273 1 83.44 65 CYS B O 1
ATOM 6250 N N . GLY B 1 66 ? -1.125 -25.188 -17.297 1 90.31 66 GLY B N 1
ATOM 6251 C CA . GLY B 1 66 ? -1.722 -26.484 -16.984 1 90.31 66 GLY B CA 1
ATOM 6252 C C . GLY B 1 66 ? -1.196 -27.609 -17.844 1 90.31 66 GLY B C 1
ATOM 6253 O O . GLY B 1 66 ? -1.11 -27.484 -19.062 1 90.31 66 GLY B O 1
ATOM 6254 N N . ILE B 1 67 ? -0.793 -28.688 -17.172 1 95.62 67 ILE B N 1
ATOM 6255 C CA . ILE B 1 67 ? -0.304 -29.891 -17.844 1 95.62 67 ILE B CA 1
ATOM 6256 C C . ILE B 1 67 ? -1.382 -30.969 -17.828 1 95.62 67 ILE B C 1
ATOM 6258 O O . ILE B 1 67 ? -2.066 -31.156 -16.812 1 95.62 67 ILE B O 1
ATOM 6262 N N . VAL B 1 68 ? -1.576 -31.641 -18.938 1 97.06 68 VAL B N 1
ATOM 6263 C CA . VAL B 1 68 ? -2.396 -32.844 -18.984 1 97.06 68 VAL B CA 1
ATOM 6264 C C . VAL B 1 68 ? -1.678 -33.938 -19.781 1 97.06 68 VAL B C 1
ATOM 6266 O O . VAL B 1 68 ? -1.037 -33.656 -20.797 1 97.06 68 VAL B O 1
ATOM 6269 N N . GLY B 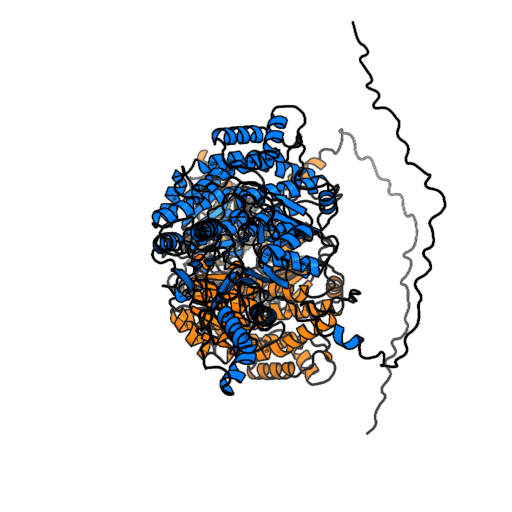1 69 ? -1.627 -35.094 -19.297 1 98.06 69 GLY B N 1
ATOM 6270 C CA . GLY B 1 69 ? -1.094 -36.281 -19.969 1 98.06 69 GLY B CA 1
ATOM 6271 C C . GLY B 1 69 ? -1.985 -37.5 -19.828 1 98.06 69 GLY B C 1
ATOM 6272 O O . GLY B 1 69 ? -2.752 -37.594 -18.859 1 98.06 69 GLY B O 1
ATOM 6273 N N . TYR B 1 70 ? -1.867 -38.312 -20.797 1 97.69 70 TYR B N 1
ATOM 6274 C CA . TYR B 1 70 ? -2.709 -39.5 -20.766 1 97.69 70 TYR B CA 1
ATOM 6275 C C . TYR B 1 70 ? -2.02 -40.688 -21.453 1 97.69 70 TYR B C 1
ATOM 6277 O O . TYR B 1 70 ? -1.376 -40.531 -22.484 1 97.69 70 TYR B O 1
ATOM 6285 N N . LEU B 1 71 ? -2.025 -41.812 -20.828 1 97.75 71 LEU B N 1
ATOM 6286 C CA . LEU B 1 71 ? -1.644 -43.125 -21.359 1 97.75 71 LEU B CA 1
ATOM 6287 C C . LEU B 1 71 ? -2.744 -44.156 -21.125 1 97.75 71 LEU B C 1
ATOM 6289 O O . LEU B 1 71 ? -3.062 -44.469 -19.984 1 97.75 71 LEU B O 1
ATOM 6293 N N . GLY B 1 72 ? -3.311 -44.625 -22.219 1 94.88 72 GLY B N 1
ATOM 6294 C CA . GLY B 1 72 ? -4.371 -45.594 -22 1 94.88 72 GLY B CA 1
ATOM 6295 C C . GLY B 1 72 ? -5.188 -45.875 -23.25 1 94.88 72 GLY B C 1
ATOM 6296 O O . GLY B 1 72 ? -4.797 -45.469 -24.344 1 94.88 72 GLY B O 1
ATOM 6297 N N . PRO B 1 73 ? -6.312 -46.531 -23.062 1 92.56 73 PRO B N 1
ATOM 6298 C CA . PRO B 1 73 ? -7.082 -47 -24.219 1 92.56 73 PRO B CA 1
ATOM 6299 C C . PRO B 1 73 ? -8.078 -45.969 -24.734 1 92.56 73 PRO B C 1
ATOM 6301 O O . PRO B 1 73 ? -8.578 -46.062 -25.859 1 92.56 73 PRO B O 1
ATOM 6304 N N . GLU B 1 74 ? -8.406 -44.969 -24.016 1 90.88 74 GLU B N 1
ATOM 6305 C CA . GLU B 1 74 ? -9.352 -43.938 -24.453 1 90.88 74 GLU B CA 1
ATOM 6306 C C . GLU B 1 74 ? -8.758 -43.094 -25.562 1 90.88 74 GLU B C 1
ATOM 6308 O O . GLU B 1 74 ? -7.543 -43.031 -25.75 1 90.88 74 GLU B O 1
ATOM 6313 N N . GLU B 1 75 ? -9.703 -42.469 -26.266 1 91.5 75 GLU B N 1
ATOM 6314 C CA . GLU B 1 75 ? -9.219 -41.531 -27.266 1 91.5 75 GLU B CA 1
ATOM 6315 C C . GLU B 1 75 ? -8.406 -40.406 -26.625 1 91.5 75 GLU B C 1
ATOM 6317 O O . GLU B 1 75 ? -8.977 -39.469 -26.047 1 91.5 75 GLU B O 1
ATOM 6322 N N . THR B 1 76 ? -7.184 -40.438 -26.891 1 94.25 76 THR B N 1
ATOM 6323 C CA . THR B 1 76 ? -6.246 -39.562 -26.203 1 94.25 76 THR B CA 1
ATOM 6324 C C . THR B 1 76 ? -6.586 -38.094 -26.484 1 94.25 76 THR B C 1
ATOM 6326 O O . THR B 1 76 ? -6.535 -37.25 -25.578 1 94.25 76 THR B O 1
ATOM 6329 N N . LYS B 1 77 ? -6.934 -37.812 -27.734 1 94.81 77 LYS B N 1
ATOM 6330 C CA . LYS B 1 77 ? -7.246 -36.438 -28.109 1 94.81 77 LYS B CA 1
ATOM 6331 C C . LYS B 1 77 ? -8.391 -35.875 -27.266 1 94.81 77 LYS B C 1
ATOM 6333 O O . LYS B 1 77 ? -8.344 -34.719 -26.828 1 94.81 77 LYS B O 1
ATOM 6338 N N . ASP B 1 78 ? -9.352 -36.625 -26.984 1 93.81 78 ASP B N 1
ATOM 6339 C CA . ASP B 1 78 ? -10.508 -36.188 -26.219 1 93.81 78 ASP B CA 1
ATOM 6340 C C . ASP B 1 78 ? -10.141 -35.969 -24.75 1 93.81 78 ASP B C 1
ATOM 6342 O O . ASP B 1 78 ? -10.609 -35 -24.141 1 93.81 78 ASP B O 1
ATOM 6346 N N . VAL B 1 79 ? -9.336 -36.812 -24.234 1 94.31 79 VAL B N 1
ATOM 6347 C CA . VAL B 1 79 ? -8.875 -36.688 -22.844 1 94.31 79 VAL B CA 1
ATOM 6348 C C . VAL B 1 79 ? -8.062 -35.406 -22.688 1 94.31 79 VAL B C 1
ATOM 6350 O O . VAL B 1 79 ? -8.242 -34.656 -21.734 1 94.31 79 VAL B O 1
ATOM 6353 N N . LEU B 1 80 ? -7.211 -35.188 -23.672 1 96.81 80 LEU B N 1
ATOM 6354 C CA . LEU B 1 80 ? -6.344 -34 -23.609 1 96.81 80 LEU B CA 1
ATOM 6355 C C . LEU B 1 80 ? -7.152 -32.719 -23.766 1 96.81 80 LEU B C 1
ATOM 6357 O O . LEU B 1 80 ? -6.922 -31.75 -23.047 1 96.81 80 LEU B O 1
ATOM 6361 N N . LEU B 1 81 ? -8.109 -32.719 -24.672 1 94.88 81 LEU B N 1
ATOM 6362 C CA . LEU B 1 81 ? -8.945 -31.547 -24.875 1 94.88 81 LEU B CA 1
ATOM 6363 C C . LEU B 1 81 ? -9.789 -31.266 -23.641 1 94.88 81 LEU B C 1
ATOM 6365 O O . LEU B 1 81 ? -9.953 -30.109 -23.25 1 94.88 81 LEU B O 1
ATOM 6369 N N . HIS B 1 82 ? -10.266 -32.281 -23.078 1 92.44 82 HIS B N 1
ATOM 6370 C CA . HIS B 1 82 ? -11.023 -32.125 -21.844 1 92.44 82 HIS B CA 1
ATOM 6371 C C . HIS B 1 82 ? -10.148 -31.547 -20.734 1 92.44 82 HIS B C 1
ATOM 6373 O O . HIS B 1 82 ? -10.586 -30.656 -19.984 1 92.44 82 HIS B O 1
ATOM 6379 N N . GLY B 1 83 ? -9.008 -32.094 -20.594 1 93.25 83 GLY B N 1
ATOM 6380 C CA . GLY B 1 83 ? -8.078 -31.609 -19.594 1 93.25 83 GLY B CA 1
ATOM 6381 C C . GLY B 1 83 ? -7.73 -30.141 -19.781 1 93.25 83 GLY B C 1
ATOM 6382 O O . GLY B 1 83 ? -7.723 -29.375 -18.812 1 93.25 83 GLY B O 1
ATOM 6383 N N . ILE B 1 84 ? -7.469 -29.719 -20.984 1 93.81 84 ILE B N 1
ATOM 6384 C CA . ILE B 1 84 ? -7.133 -28.344 -21.281 1 93.81 84 ILE B CA 1
ATOM 6385 C C . ILE B 1 84 ? -8.328 -27.438 -20.969 1 93.81 84 ILE B C 1
ATOM 6387 O O . ILE B 1 84 ? -8.172 -26.375 -20.375 1 93.81 84 ILE B O 1
ATOM 6391 N N . LYS B 1 85 ? -9.469 -27.891 -21.312 1 88.75 85 LYS B N 1
ATOM 6392 C CA . LYS B 1 85 ? -10.68 -27.125 -21.047 1 88.75 85 LYS B CA 1
ATOM 6393 C C . LYS B 1 85 ? -10.906 -26.938 -19.547 1 88.75 85 LYS B C 1
ATOM 6395 O O . LYS B 1 85 ? -11.258 -25.844 -19.109 1 88.75 85 LYS B O 1
ATOM 6400 N N . SER B 1 86 ? -10.641 -28 -18.859 1 84.44 86 SER B N 1
ATOM 6401 C CA . SER B 1 86 ? -10.852 -27.969 -17.422 1 84.44 86 SER B CA 1
ATOM 6402 C C . SER B 1 86 ? -9.867 -27.031 -16.734 1 84.44 86 SER B C 1
ATOM 6404 O O . SER B 1 86 ? -10.148 -26.516 -15.648 1 84.44 86 SER B O 1
ATOM 6406 N N . MET B 1 87 ? -8.727 -26.828 -17.359 1 86.38 87 MET B N 1
ATOM 6407 C CA . MET B 1 87 ? -7.68 -26.016 -16.734 1 86.38 87 MET B CA 1
ATOM 6408 C C . MET B 1 87 ? -7.516 -24.688 -17.469 1 86.38 87 MET B C 1
ATOM 6410 O O . MET B 1 87 ? -6.48 -24.031 -17.344 1 86.38 87 MET B O 1
ATOM 6414 N N . LYS B 1 88 ? -8.477 -24.344 -18.188 1 81.12 88 LYS B N 1
ATOM 6415 C CA . LYS B 1 88 ? -8.406 -23.109 -18.984 1 81.12 88 LYS B CA 1
ATOM 6416 C C . LYS B 1 88 ? -8.102 -21.906 -18.094 1 81.12 88 LYS B C 1
ATOM 6418 O O . LYS B 1 88 ? -7.418 -20.969 -18.516 1 81.12 88 LYS B O 1
ATOM 6423 N N . HIS B 1 89 ? -8.508 -22 -16.922 1 75.5 89 HIS B N 1
ATOM 6424 C CA . HIS B 1 89 ? -8.359 -20.891 -15.992 1 75.5 89 HIS B CA 1
ATOM 6425 C C . HIS B 1 89 ? -6.902 -20.688 -15.594 1 75.5 89 HIS B C 1
ATOM 6427 O O . HIS B 1 89 ? -6.539 -19.641 -15.055 1 75.5 89 HIS B O 1
ATOM 6433 N N . ARG B 1 90 ? -6.062 -21.609 -15.891 1 79.62 90 ARG B N 1
ATOM 6434 C CA . ARG B 1 90 ? -4.648 -21.531 -15.539 1 79.62 90 ARG B CA 1
ATOM 6435 C C . ARG B 1 90 ? -3.867 -20.781 -16.609 1 79.62 90 ARG B C 1
ATOM 6437 O O . ARG B 1 90 ? -2.736 -20.344 -16.375 1 79.62 90 ARG B O 1
ATOM 6444 N N . GLY B 1 91 ? -4.453 -20.719 -17.812 1 82.56 91 GLY B N 1
ATOM 6445 C CA . GLY B 1 91 ? -3.773 -20 -18.875 1 82.56 91 GLY B CA 1
ATOM 6446 C C . GLY B 1 91 ? -4.613 -19.859 -20.125 1 82.56 91 GLY B C 1
ATOM 6447 O O . GLY B 1 91 ? -5.223 -20.828 -20.578 1 82.56 91 GLY B O 1
ATOM 6448 N N . TYR B 1 92 ? -4.527 -18.656 -20.688 1 79.12 92 TYR B N 1
ATOM 6449 C CA . TYR B 1 92 ? -5.379 -18.359 -21.828 1 79.12 92 TYR B CA 1
ATOM 6450 C C . TYR B 1 92 ? -4.543 -17.984 -23.047 1 79.12 92 TYR B C 1
ATOM 6452 O O . TYR B 1 92 ? -5.078 -17.766 -24.141 1 79.12 92 TYR B O 1
ATOM 6460 N N . ASP B 1 93 ? -3.287 -17.953 -22.906 1 85.56 93 ASP B N 1
ATOM 6461 C CA . ASP B 1 93 ? -2.445 -17.375 -23.953 1 85.56 93 ASP B CA 1
ATOM 6462 C C . ASP B 1 93 ? -2.32 -18.328 -25.141 1 85.56 93 ASP B C 1
ATOM 6464 O O . ASP B 1 93 ? -2.375 -17.906 -26.297 1 85.56 93 ASP B O 1
ATOM 6468 N N . SER B 1 94 ? -2.045 -19.531 -24.828 1 91.94 94 SER B N 1
ATOM 6469 C CA . SER B 1 94 ? -1.871 -20.547 -25.875 1 91.94 94 SER B CA 1
ATOM 6470 C C . SER B 1 94 ? -2.16 -21.938 -25.328 1 91.94 94 SER B C 1
ATOM 6472 O O . SER B 1 94 ? -2.283 -22.125 -24.125 1 91.94 94 SER B O 1
ATOM 6474 N N . CYS B 1 95 ? -2.475 -22.828 -26.203 1 95.31 95 CYS B N 1
ATOM 6475 C CA . CYS B 1 95 ? -2.68 -24.234 -25.828 1 95.31 95 CYS B CA 1
ATOM 6476 C C . CYS B 1 95 ? -2.297 -25.156 -26.969 1 95.31 95 CYS B C 1
ATOM 6478 O O . CYS B 1 95 ? -2.082 -24.719 -28.094 1 95.31 95 CYS B O 1
ATOM 6480 N N . GLY B 1 96 ? -2.078 -26.438 -26.641 1 96.81 96 GLY B N 1
ATOM 6481 C CA . GLY B 1 96 ? -1.713 -27.406 -27.656 1 96.81 96 GLY B CA 1
ATOM 6482 C C . GLY B 1 96 ? -1.669 -28.828 -27.109 1 96.81 96 GLY B C 1
ATOM 6483 O O . GLY B 1 96 ? -1.74 -29.047 -25.906 1 96.81 96 GLY B O 1
ATOM 6484 N N . ILE B 1 97 ? -1.66 -29.781 -28.047 1 97.56 97 ILE B N 1
ATOM 6485 C CA . ILE B 1 97 ? -1.562 -31.188 -27.688 1 97.56 97 ILE B CA 1
ATOM 6486 C C . ILE B 1 97 ? -0.554 -31.891 -28.594 1 97.56 97 ILE B C 1
ATOM 6488 O O . ILE B 1 97 ? -0.272 -31.422 -29.703 1 97.56 97 ILE B O 1
ATOM 6492 N N . CYS B 1 98 ? 0.056 -32.906 -28.125 1 98 98 CYS B N 1
ATOM 6493 C CA . CYS B 1 98 ? 0.909 -33.812 -28.875 1 98 98 CYS B CA 1
ATOM 6494 C C . CYS B 1 98 ? 0.502 -35.281 -28.625 1 98 98 CYS B C 1
ATOM 6496 O O . CYS B 1 98 ? 0.306 -35.656 -27.469 1 98 98 CYS B O 1
ATOM 6498 N N . THR B 1 99 ? 0.324 -36.031 -29.641 1 97.38 99 THR B N 1
ATOM 6499 C CA . THR B 1 99 ? 0.007 -37.438 -29.531 1 97.38 99 THR B CA 1
ATOM 6500 C C . THR B 1 99 ? 1.039 -38.281 -30.266 1 97.38 99 THR B C 1
ATOM 6502 O O . THR B 1 99 ? 1.718 -37.812 -31.172 1 97.38 99 THR B O 1
ATOM 6505 N N . LEU B 1 100 ? 1.211 -39.469 -29.75 1 96.19 100 LEU B N 1
ATOM 6506 C CA . LEU B 1 100 ? 2.094 -40.406 -30.406 1 96.19 100 LEU B CA 1
ATOM 6507 C C . LEU B 1 100 ? 1.289 -41.469 -31.141 1 96.19 100 LEU B C 1
ATOM 6509 O O . LEU B 1 100 ? 0.45 -42.156 -30.547 1 96.19 100 LEU B O 1
ATOM 6513 N N . ASP B 1 101 ? 1.5 -41.562 -32.438 1 90.5 101 ASP B N 1
ATOM 6514 C CA . ASP B 1 101 ? 0.85 -42.562 -33.25 1 90.5 101 ASP B CA 1
ATOM 6515 C C . ASP B 1 101 ? 1.844 -43.219 -34.219 1 90.5 101 ASP B C 1
ATOM 6517 O O . ASP B 1 101 ? 2.455 -42.531 -35.062 1 90.5 101 ASP B O 1
ATOM 6521 N N . LYS B 1 102 ? 1.957 -44.469 -34.188 1 89.81 102 LYS B N 1
ATOM 6522 C CA . LYS B 1 102 ? 2.801 -45.25 -35.094 1 89.81 102 LYS B CA 1
ATOM 6523 C C . LYS B 1 102 ? 4.211 -44.656 -35.156 1 89.81 102 LYS B C 1
ATOM 6525 O O . LYS B 1 102 ? 4.746 -44.438 -36.25 1 89.81 102 LYS B O 1
ATOM 6530 N N . GLY B 1 103 ? 4.676 -44.281 -34.062 1 91.31 103 GLY B N 1
ATOM 6531 C CA . GLY B 1 103 ? 6.066 -43.844 -33.969 1 91.31 103 GLY B CA 1
ATOM 6532 C C . GLY B 1 103 ? 6.285 -42.406 -34.406 1 91.31 103 GLY B C 1
ATOM 6533 O O . GLY B 1 103 ? 7.426 -41.969 -34.594 1 91.31 103 GLY B O 1
ATOM 6534 N N . VAL B 1 104 ? 5.223 -41.719 -34.562 1 93.38 104 VAL B N 1
ATOM 6535 C CA . VAL B 1 104 ? 5.344 -40.312 -34.969 1 93.38 104 VAL B CA 1
ATOM 6536 C C . VAL B 1 104 ? 4.648 -39.406 -33.969 1 93.38 104 VAL B C 1
ATOM 6538 O O . VAL B 1 104 ? 3.539 -39.719 -33.531 1 93.38 104 VAL B O 1
ATOM 6541 N N . LEU B 1 105 ? 5.363 -38.344 -33.625 1 95.56 105 LEU B N 1
ATOM 6542 C CA . LEU B 1 105 ? 4.785 -37.312 -32.75 1 95.56 105 LEU B CA 1
ATOM 6543 C C . LEU B 1 105 ? 4.035 -36.281 -33.594 1 95.56 105 LEU B C 1
ATOM 6545 O O . LEU B 1 105 ? 4.625 -35.594 -34.438 1 95.56 105 LEU B O 1
ATOM 6549 N N . ASN B 1 106 ? 2.764 -36.156 -33.312 1 95.06 106 ASN B N 1
ATOM 6550 C CA . ASN B 1 106 ? 1.931 -35.156 -33.969 1 95.06 106 ASN B CA 1
ATOM 6551 C C . ASN B 1 106 ? 1.579 -34.031 -33 1 95.06 106 ASN B C 1
ATOM 6553 O O . ASN B 1 106 ? 0.996 -34.25 -31.938 1 95.06 106 ASN B O 1
ATOM 6557 N N . VAL B 1 107 ? 1.901 -32.781 -33.406 1 95.81 107 VAL B N 1
ATOM 6558 C CA . VAL B 1 107 ? 1.677 -31.641 -32.531 1 95.81 107 VAL B CA 1
ATOM 6559 C C . VAL B 1 107 ? 0.717 -30.656 -33.188 1 95.81 107 VAL B C 1
ATOM 6561 O O . VAL B 1 107 ? 0.82 -30.391 -34.406 1 95.81 107 VAL B O 1
ATOM 6564 N N . THR B 1 108 ? -0.265 -30.25 -32.531 1 96.25 108 THR B N 1
ATOM 6565 C CA . THR B 1 108 ? -1.121 -29.125 -32.875 1 96.25 108 THR B CA 1
ATOM 6566 C C . THR B 1 108 ? -1.151 -28.094 -31.734 1 96.25 108 THR B C 1
ATOM 6568 O O . THR B 1 108 ? -1.484 -28.438 -30.594 1 96.25 108 THR B O 1
ATOM 6571 N N . LYS B 1 109 ? -0.737 -26.922 -31.984 1 95.31 109 LYS B N 1
ATOM 6572 C CA . LYS B 1 109 ? -0.69 -25.875 -30.984 1 95.31 109 LYS B CA 1
ATOM 6573 C C . LYS B 1 109 ? -1.107 -24.531 -31.562 1 95.31 109 LYS B C 1
ATOM 6575 O O . LYS B 1 109 ? -1.054 -24.328 -32.781 1 95.31 109 LYS B O 1
ATOM 6580 N N . CYS B 1 110 ? -1.618 -23.656 -30.719 1 93.06 110 CYS B N 1
ATOM 6581 C CA . CYS B 1 110 ? -2.109 -22.359 -31.188 1 93.06 110 CYS B CA 1
ATOM 6582 C C . CYS B 1 110 ? -2.062 -21.328 -30.078 1 93.06 110 CYS B C 1
ATOM 6584 O O . CYS B 1 110 ? -2.01 -21.672 -28.891 1 93.06 110 CYS B O 1
ATOM 6586 N N . THR B 1 111 ? -2.002 -20.109 -30.469 1 91.81 111 THR B N 1
ATOM 6587 C CA . THR B 1 111 ? -2.088 -18.953 -29.578 1 91.81 111 THR B CA 1
ATOM 6588 C C . THR B 1 111 ? -3.42 -18.234 -29.75 1 91.81 111 THR B C 1
ATOM 6590 O O . THR B 1 111 ? -4.082 -18.391 -30.781 1 91.81 111 THR B O 1
ATOM 6593 N N . SER B 1 112 ? -3.818 -17.516 -28.719 1 87 112 SER B N 1
ATOM 6594 C CA . SER B 1 112 ? -5.02 -16.703 -28.812 1 87 112 SER B CA 1
ATOM 6595 C C . SER B 1 112 ? -4.812 -15.531 -29.781 1 87 112 SER B C 1
ATOM 6597 O O . SER B 1 112 ? -3.734 -14.93 -29.812 1 87 112 SER B O 1
ATOM 6599 N N . VAL B 1 113 ? -5.77 -15.172 -30.578 1 79.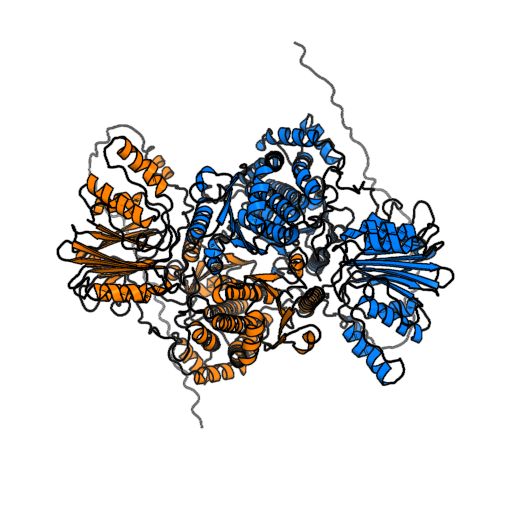56 113 VAL B N 1
ATOM 6600 C CA . VAL B 1 113 ? -5.609 -14.141 -31.609 1 79.56 113 VAL B CA 1
ATOM 6601 C C . VAL B 1 113 ? -6.746 -13.133 -31.5 1 79.56 113 VAL B C 1
ATOM 6603 O O . VAL B 1 113 ? -6.504 -11.93 -31.344 1 79.56 113 VAL B O 1
ATOM 6606 N N . GLY B 1 114 ? -7.973 -13.523 -31.578 1 70.25 114 GLY B N 1
ATOM 6607 C CA . GLY B 1 114 ? -9.125 -12.633 -31.578 1 70.25 114 GLY B CA 1
ATOM 6608 C C . GLY B 1 114 ? -9.438 -12.086 -30.188 1 70.25 114 GLY B C 1
ATOM 6609 O O . GLY B 1 114 ? -9.68 -10.883 -30.031 1 70.25 114 GLY B O 1
ATOM 6610 N N . THR B 1 115 ? -9.469 -12.867 -29.312 1 75.75 115 THR B N 1
ATOM 6611 C CA . THR B 1 115 ? -9.703 -12.516 -27.906 1 75.75 115 THR B CA 1
ATOM 6612 C C . THR B 1 115 ? -8.562 -13.023 -27.031 1 75.75 115 THR B C 1
ATOM 6614 O O . THR B 1 115 ? -7.832 -13.938 -27.422 1 75.75 115 THR B O 1
ATOM 6617 N N . PRO B 1 116 ? -8.461 -12.453 -25.953 1 73 116 PRO B N 1
ATOM 6618 C CA . PRO B 1 116 ? -7.352 -12.859 -25.078 1 73 116 PRO B CA 1
ATOM 6619 C C . PRO B 1 116 ? -7.457 -14.312 -24.625 1 73 116 PRO B C 1
ATOM 6621 O O . PRO B 1 116 ? -6.527 -14.852 -24.031 1 73 116 PRO B O 1
ATOM 6624 N N . ALA B 1 117 ? -8.5 -15.031 -25 1 78.38 117 ALA B N 1
ATOM 6625 C CA . ALA B 1 117 ? -8.688 -16.359 -24.438 1 78.38 117 ALA B CA 1
ATOM 6626 C C . ALA B 1 117 ? -9.398 -17.281 -25.422 1 78.38 117 ALA B C 1
ATOM 6628 O O . ALA B 1 117 ? -10.266 -18.078 -25.031 1 78.38 117 ALA B O 1
ATOM 6629 N N . ASP B 1 118 ? -9.047 -17.203 -26.688 1 84.19 118 ASP B N 1
ATOM 6630 C CA . ASP B 1 118 ? -9.773 -18.016 -27.656 1 84.19 118 ASP B CA 1
ATOM 6631 C C . ASP B 1 118 ? -8.914 -19.172 -28.156 1 84.19 118 ASP B C 1
ATOM 6633 O O . ASP B 1 118 ? -9.281 -19.859 -29.109 1 84.19 118 ASP B O 1
ATOM 6637 N N . CYS B 1 119 ? -7.824 -19.438 -27.547 1 89.69 119 CYS B N 1
ATOM 6638 C CA . CYS B 1 119 ? -6.887 -20.453 -28.031 1 89.69 119 CYS B CA 1
ATOM 6639 C C . CYS B 1 119 ? -7.512 -21.828 -27.969 1 89.69 119 CYS B C 1
ATOM 6641 O O . CYS B 1 119 ? -7.273 -22.656 -28.859 1 89.69 119 CYS B O 1
ATOM 6643 N N . PHE B 1 120 ? -8.344 -22.125 -27.016 1 90.5 120 PHE B N 1
ATOM 6644 C CA . PHE B 1 120 ? -8.922 -23.453 -26.875 1 90.5 120 PHE B CA 1
ATOM 6645 C C . PHE B 1 120 ? -9.867 -23.75 -28.031 1 90.5 120 PHE B C 1
ATOM 6647 O O . PHE B 1 120 ? -9.852 -24.844 -28.594 1 90.5 120 PHE B O 1
ATOM 6654 N N . GLU B 1 121 ? -10.648 -22.797 -28.328 1 89.88 121 GLU B N 1
ATOM 6655 C CA . GLU B 1 121 ? -11.578 -22.984 -29.438 1 89.88 121 GLU B CA 1
ATOM 6656 C C . GLU B 1 121 ? -10.836 -23.172 -30.75 1 89.88 121 GLU B C 1
ATOM 6658 O O . GLU B 1 121 ? -11.258 -23.953 -31.609 1 89.88 121 GLU B O 1
ATOM 6663 N N . ILE B 1 122 ? -9.859 -22.438 -30.891 1 92.25 122 ILE B N 1
ATOM 6664 C CA . ILE B 1 122 ? -9.039 -22.562 -32.094 1 92.25 122 ILE B CA 1
ATOM 6665 C C . ILE B 1 122 ? -8.414 -23.969 -32.125 1 92.25 122 ILE B C 1
ATOM 6667 O O . ILE B 1 122 ? -8.422 -24.625 -33.188 1 92.25 122 ILE B O 1
ATOM 6671 N N . LEU B 1 123 ? -7.871 -24.375 -31.016 1 94.19 123 LEU B N 1
ATOM 6672 C CA . LEU B 1 123 ? -7.258 -25.688 -30.938 1 94.19 123 LEU B CA 1
ATOM 6673 C C . LEU B 1 123 ? -8.273 -26.781 -31.266 1 94.19 123 LEU B C 1
ATOM 6675 O O . LEU B 1 123 ? -7.973 -27.703 -32.031 1 94.19 123 LEU B O 1
ATOM 6679 N N . LYS B 1 124 ? -9.406 -26.734 -30.672 1 92.88 124 LYS B N 1
ATOM 6680 C CA . LYS B 1 124 ? -10.469 -27.719 -30.891 1 92.88 124 LYS B CA 1
ATOM 6681 C C . LYS B 1 124 ? -10.805 -27.844 -32.375 1 92.88 124 LYS B C 1
ATOM 6683 O O . LYS B 1 124 ? -11 -28.953 -32.875 1 92.88 124 LYS B O 1
ATOM 6688 N N . SER B 1 125 ? -10.789 -26.766 -33 1 91.88 125 SER B N 1
ATOM 6689 C CA . SER B 1 125 ? -11.094 -26.75 -34.438 1 91.88 125 SER B CA 1
ATOM 6690 C C . SER B 1 125 ? -9.961 -27.359 -35.25 1 91.88 125 SER B C 1
ATOM 6692 O O . SER B 1 125 ? -10.211 -28.047 -36.25 1 91.88 125 SER B O 1
ATOM 6694 N N . ARG B 1 126 ? -8.82 -27.156 -34.812 1 91.56 126 ARG B N 1
ATOM 6695 C CA . ARG B 1 126 ? -7.656 -27.609 -35.562 1 91.56 126 ARG B CA 1
ATOM 6696 C C . ARG B 1 126 ? -7.441 -29.109 -35.375 1 91.56 126 ARG B C 1
ATOM 6698 O O . ARG B 1 126 ? -6.906 -29.781 -36.25 1 91.56 126 ARG B O 1
ATOM 6705 N N . VAL B 1 127 ? -7.789 -29.609 -34.25 1 91.62 127 VAL B N 1
ATOM 6706 C CA . VAL B 1 127 ? -7.496 -31 -33.875 1 91.62 127 VAL B CA 1
ATOM 6707 C C . VAL B 1 127 ? -8.586 -31.922 -34.438 1 91.62 127 VAL B C 1
ATOM 6709 O O . VAL B 1 127 ? -8.422 -33.125 -34.469 1 91.62 127 VAL B O 1
ATOM 6712 N N . LYS B 1 128 ? -9.688 -31.562 -34.938 1 80.5 128 LYS B N 1
ATOM 6713 C CA . LYS B 1 128 ? -10.852 -32.344 -35.344 1 80.5 128 LYS B CA 1
ATOM 6714 C C . LYS B 1 128 ? -10.445 -33.5 -36.25 1 80.5 128 LYS B C 1
ATOM 6716 O O . LYS B 1 128 ? -10.891 -34.625 -36.062 1 80.5 128 LYS B O 1
ATOM 6721 N N . ASP B 1 129 ? -9.586 -33.281 -37.156 1 79.5 129 ASP B N 1
ATOM 6722 C CA . ASP B 1 129 ? -9.281 -34.344 -38.125 1 79.5 129 ASP B CA 1
ATOM 6723 C C . ASP B 1 129 ? -7.867 -34.875 -37.906 1 79.5 129 ASP B C 1
ATOM 6725 O O . ASP B 1 129 ? -7.312 -35.531 -38.781 1 79.5 129 ASP B O 1
ATOM 6729 N N . SER B 1 130 ? -7.371 -34.562 -36.75 1 85.56 130 SER B N 1
ATOM 6730 C CA . SER B 1 130 ? -6.008 -35 -36.438 1 85.56 130 SER B CA 1
ATOM 6731 C C . SER B 1 130 ? -5.918 -35.688 -35.094 1 85.56 130 SER B C 1
ATOM 6733 O O . SER B 1 130 ? -6.879 -35.688 -34.312 1 85.56 130 SER B O 1
ATOM 6735 N N . HIS B 1 131 ? -4.824 -36.469 -34.844 1 91.06 131 HIS B N 1
ATOM 6736 C CA . HIS B 1 131 ? -4.492 -37.062 -33.562 1 91.06 131 HIS B CA 1
ATOM 6737 C C . HIS B 1 131 ? -5.395 -38.25 -33.25 1 91.06 131 HIS B C 1
ATOM 6739 O O . HIS B 1 131 ? -5.656 -38.562 -32.094 1 91.06 131 HIS B O 1
ATOM 6745 N N . SER B 1 132 ? -5.887 -38.844 -34.25 1 85.44 132 SER B N 1
ATOM 6746 C CA . SER B 1 132 ? -6.781 -39.969 -34 1 85.44 132 SER B CA 1
ATOM 6747 C C . SER B 1 132 ? -6 -41.25 -33.719 1 85.44 132 SER B C 1
ATOM 6749 O O . SER B 1 132 ? -4.844 -41.375 -34.125 1 85.44 132 SER B O 1
ATOM 6751 N N . ASN B 1 133 ? -6.605 -42.156 -32.969 1 84.88 133 ASN B N 1
ATOM 6752 C CA . ASN B 1 133 ? -6.152 -43.531 -32.688 1 84.88 133 ASN B CA 1
ATOM 6753 C C . ASN B 1 133 ? -4.832 -43.531 -31.938 1 84.88 133 ASN B C 1
ATOM 6755 O O . ASN B 1 133 ? -3.943 -44.344 -32.219 1 84.88 133 ASN B O 1
ATOM 6759 N N . SER B 1 134 ? -4.668 -42.594 -31.047 1 91.25 134 SER B N 1
ATOM 6760 C CA . SER B 1 134 ? -3.471 -42.562 -30.219 1 91.25 134 SER B CA 1
ATOM 6761 C C . SER B 1 134 ? -3.783 -42.938 -28.781 1 91.25 134 SER B C 1
ATOM 6763 O O . SER B 1 134 ? -4.883 -42.688 -28.281 1 91.25 134 SER B O 1
ATOM 6765 N N . ASN B 1 135 ? -2.834 -43.594 -28.203 1 93.88 135 ASN B N 1
ATOM 6766 C CA . ASN B 1 135 ? -3.012 -44.031 -26.812 1 93.88 135 ASN B CA 1
ATOM 6767 C C . ASN B 1 135 ? -2.104 -43.281 -25.859 1 93.88 135 ASN B C 1
ATOM 6769 O O . ASN B 1 135 ? -2.113 -43.5 -24.656 1 93.88 135 ASN B O 1
ATOM 6773 N N . LEU B 1 136 ? -1.327 -42.438 -26.391 1 96.88 136 LEU B N 1
ATOM 6774 C CA . LEU B 1 136 ? -0.374 -41.656 -25.609 1 96.88 136 LEU B CA 1
ATOM 6775 C C . LEU B 1 136 ? -0.339 -40.188 -26.078 1 96.88 136 LEU B C 1
ATOM 6777 O O . LEU B 1 136 ? -0.256 -39.938 -27.281 1 96.88 136 LEU B O 1
ATOM 6781 N N . GLY B 1 137 ? -0.395 -39.281 -25.078 1 97.81 137 GLY B N 1
ATOM 6782 C CA . GLY B 1 137 ? -0.312 -37.906 -25.469 1 97.81 137 GLY B CA 1
ATOM 6783 C C . GLY B 1 137 ? -0.174 -36.938 -24.281 1 97.81 137 GLY B C 1
ATOM 6784 O O . GLY B 1 137 ? -0.357 -37.344 -23.125 1 97.81 137 GLY B O 1
ATOM 6785 N N . ILE B 1 138 ? 0.218 -35.719 -24.547 1 98.5 138 ILE B N 1
ATOM 6786 C CA . ILE B 1 138 ? 0.34 -34.656 -23.562 1 98.5 138 ILE B CA 1
ATOM 6787 C C . ILE B 1 138 ? -0.302 -33.375 -24.094 1 98.5 138 ILE B C 1
ATOM 6789 O O . ILE B 1 138 ? -0.417 -33.188 -25.312 1 98.5 138 ILE B O 1
ATOM 6793 N N . GLY B 1 139 ? -0.794 -32.562 -23.219 1 97.75 139 GLY B N 1
ATOM 6794 C CA . GLY B 1 139 ? -1.402 -31.297 -23.531 1 97.75 139 GLY B CA 1
ATOM 6795 C C . GLY B 1 139 ? -1.039 -30.203 -22.547 1 97.75 139 GLY B C 1
ATOM 6796 O O . GLY B 1 139 ? -0.492 -30.484 -21.484 1 97.75 139 GLY B O 1
ATOM 6797 N N . HIS B 1 140 ? -1.255 -28.984 -23.016 1 96.38 140 HIS B N 1
ATOM 6798 C CA . HIS B 1 140 ? -0.811 -27.844 -22.219 1 96.38 140 HIS B CA 1
ATOM 6799 C C . HIS B 1 140 ? -1.665 -26.609 -22.484 1 96.38 140 HIS B C 1
ATOM 6801 O O . HIS B 1 140 ? -2.076 -26.375 -23.625 1 96.38 140 HIS B O 1
ATOM 6807 N N . THR B 1 141 ? -2.021 -25.906 -21.469 1 92.06 141 THR B N 1
ATOM 6808 C CA . THR B 1 141 ? -2.523 -24.547 -21.562 1 92.06 141 THR B CA 1
ATOM 6809 C C . THR B 1 141 ? -1.548 -23.562 -20.922 1 92.06 141 THR B C 1
ATOM 6811 O O . THR B 1 141 ? -1.017 -23.828 -19.844 1 92.06 141 THR B O 1
ATOM 6814 N N . ARG B 1 142 ? -1.342 -22.438 -21.578 1 88.56 142 ARG B N 1
ATOM 6815 C CA . ARG B 1 142 ? -0.192 -21.609 -21.234 1 88.56 142 ARG B CA 1
ATOM 6816 C C . ARG B 1 142 ? -0.633 -20.203 -20.812 1 88.56 142 ARG B C 1
ATOM 6818 O O . ARG B 1 142 ? -1.489 -19.594 -21.453 1 88.56 142 ARG B O 1
ATOM 6825 N N . TRP B 1 143 ? -0.067 -19.812 -19.781 1 82.44 143 TRP B N 1
ATOM 6826 C CA . TRP B 1 143 ? 0.072 -18.391 -19.453 1 82.44 143 TRP B CA 1
ATOM 6827 C C . TRP B 1 143 ? 1.511 -17.922 -19.656 1 82.44 143 TRP B C 1
ATOM 6829 O O . TRP B 1 143 ? 2.418 -18.375 -18.953 1 82.44 143 TRP B O 1
ATOM 6839 N N . ALA B 1 144 ? 1.785 -17.078 -20.578 1 76.56 144 ALA B N 1
ATOM 6840 C CA . ALA B 1 144 ? 3.139 -16.781 -21.031 1 76.56 144 ALA B CA 1
ATOM 6841 C C . ALA B 1 144 ? 3.914 -16 -19.969 1 76.56 144 ALA B C 1
ATOM 6843 O O . ALA B 1 144 ? 3.523 -14.906 -19.578 1 76.56 144 ALA B O 1
ATOM 6844 N N . THR B 1 145 ? 4.914 -16.578 -19.484 1 73.81 145 THR B N 1
ATOM 6845 C CA . THR B 1 145 ? 5.832 -15.945 -18.547 1 73.81 145 THR B CA 1
ATOM 6846 C C . THR B 1 145 ? 7.125 -15.539 -19.234 1 73.81 145 THR B C 1
ATOM 6848 O O . THR B 1 145 ? 7.531 -14.375 -19.172 1 73.81 145 THR B O 1
ATOM 6851 N N . VAL B 1 146 ? 7.734 -16.5 -19.859 1 73.06 146 VAL B N 1
ATOM 6852 C CA . VAL B 1 146 ? 8.945 -16.281 -20.641 1 73.06 146 VAL B CA 1
ATOM 6853 C C . VAL B 1 146 ? 8.656 -16.5 -22.125 1 73.06 146 VAL B C 1
ATOM 6855 O O . VAL B 1 146 ? 8.109 -17.531 -22.5 1 73.06 146 VAL B O 1
ATOM 6858 N N . GLY B 1 147 ? 8.906 -15.461 -22.828 1 76.31 147 GLY B N 1
ATOM 6859 C CA . GLY B 1 147 ? 8.562 -15.516 -24.25 1 76.31 147 GLY B CA 1
ATOM 6860 C C . GLY B 1 147 ? 7.18 -14.969 -24.547 1 76.31 147 GLY B C 1
ATOM 6861 O O . GLY B 1 147 ? 6.25 -15.164 -23.766 1 76.31 147 GLY B O 1
ATOM 6862 N N . ILE B 1 148 ? 6.996 -14.398 -25.609 1 78.06 148 ILE B N 1
ATOM 6863 C CA . ILE B 1 148 ? 5.742 -13.758 -25.984 1 78.06 148 ILE B CA 1
ATOM 6864 C C . ILE B 1 148 ? 4.711 -14.828 -26.344 1 78.06 148 ILE B C 1
ATOM 6866 O O . ILE B 1 148 ? 5.066 -15.93 -26.766 1 78.06 148 ILE B O 1
ATOM 6870 N N . PRO B 1 149 ? 3.443 -14.586 -26.141 1 79.88 149 PRO B N 1
ATOM 6871 C CA . PRO B 1 149 ? 2.43 -15.523 -26.641 1 79.88 149 PRO B CA 1
ATOM 6872 C C . PRO B 1 149 ? 2.465 -15.68 -28.156 1 79.88 149 PRO B C 1
ATOM 6874 O O . PRO B 1 149 ? 2.285 -14.703 -28.891 1 79.88 149 PRO B O 1
ATOM 6877 N N . SER B 1 150 ? 2.832 -16.828 -28.594 1 85.56 150 SER B N 1
ATOM 6878 C CA . SER B 1 150 ? 2.908 -17.172 -30.016 1 85.56 150 SER B CA 1
ATOM 6879 C C . SER B 1 150 ? 2.715 -18.672 -30.234 1 85.56 150 SER B C 1
ATOM 6881 O O . SER B 1 150 ? 2.824 -19.453 -29.297 1 85.56 150 SER B O 1
ATOM 6883 N N . ASP B 1 151 ? 2.428 -18.969 -31.406 1 89.75 151 ASP B N 1
ATOM 6884 C CA . ASP B 1 151 ? 2.301 -20.391 -31.734 1 89.75 151 ASP B CA 1
ATOM 6885 C C . ASP B 1 151 ? 3.611 -21.125 -31.484 1 89.75 151 ASP B C 1
ATOM 6887 O O . ASP B 1 151 ? 3.605 -22.25 -30.984 1 89.75 151 ASP B O 1
ATOM 6891 N N . SER B 1 152 ? 4.633 -20.453 -31.828 1 88.62 152 SER B N 1
ATOM 6892 C CA . SER B 1 152 ? 5.938 -21.078 -31.672 1 88.62 152 SER B CA 1
ATOM 6893 C C . SER B 1 152 ? 6.258 -21.344 -30.203 1 88.62 152 SER B C 1
ATOM 6895 O O . SER B 1 152 ? 6.906 -22.344 -29.875 1 88.62 152 SER B O 1
ATOM 6897 N N . ASN B 1 153 ? 5.781 -20.531 -29.344 1 89 153 ASN B N 1
ATOM 6898 C CA . ASN B 1 153 ? 6.09 -20.656 -27.922 1 89 153 ASN B CA 1
ATOM 6899 C C . ASN B 1 153 ? 5.031 -21.469 -27.188 1 89 153 ASN B C 1
ATOM 6901 O O . ASN B 1 153 ? 5.188 -21.766 -26 1 89 153 ASN B O 1
ATOM 6905 N N . ALA B 1 154 ? 4.012 -21.781 -27.938 1 93.19 154 ALA B N 1
ATOM 6906 C CA . ALA B 1 154 ? 3.002 -22.641 -27.328 1 93.19 154 ALA B CA 1
ATOM 6907 C C . ALA B 1 154 ? 3.541 -24.062 -27.109 1 93.19 154 ALA B C 1
ATOM 6909 O O . ALA B 1 154 ? 4.438 -24.5 -27.828 1 93.19 154 ALA B O 1
ATOM 6910 N N . HIS B 1 155 ? 3.098 -24.609 -26.031 1 95.12 155 HIS B N 1
ATOM 6911 C CA . HIS B 1 155 ? 3.451 -26.016 -25.766 1 95.12 155 HIS B CA 1
ATOM 6912 C C . HIS B 1 155 ? 2.512 -26.969 -26.5 1 95.12 155 HIS B C 1
ATOM 6914 O O . HIS B 1 155 ? 1.374 -26.594 -26.797 1 95.12 155 HIS B O 1
ATOM 6920 N N . PRO B 1 156 ? 2.982 -28.234 -26.797 1 97.31 156 PRO B N 1
ATOM 6921 C CA . PRO B 1 156 ? 4.211 -28.938 -26.422 1 97.31 156 PRO B CA 1
ATOM 6922 C C . PRO B 1 156 ? 5.402 -28.547 -27.297 1 97.31 156 PRO B C 1
ATOM 6924 O O . PRO B 1 156 ? 5.223 -28.109 -28.438 1 97.31 156 PRO B O 1
ATOM 6927 N N . HIS B 1 157 ? 6.598 -28.719 -26.781 1 97.25 157 HIS B N 1
ATOM 6928 C CA . HIS B 1 157 ? 7.84 -28.453 -27.5 1 97.25 157 HIS B CA 1
ATOM 6929 C C . HIS B 1 157 ? 8.547 -29.75 -27.859 1 97.25 157 HIS B C 1
ATOM 6931 O O . HIS B 1 157 ? 8.242 -30.812 -27.297 1 97.25 157 HIS B O 1
ATOM 6937 N N . PHE B 1 158 ? 9.516 -29.656 -28.859 1 96 158 PHE B N 1
ATOM 6938 C CA . PHE B 1 158 ? 10.266 -30.828 -29.328 1 96 158 PHE B CA 1
ATOM 6939 C C . PHE B 1 158 ? 11.766 -30.609 -29.156 1 96 158 PHE B C 1
ATOM 6941 O O . PHE B 1 158 ? 12.219 -29.469 -28.984 1 96 158 PHE B O 1
ATOM 6948 N N . ASP B 1 159 ? 12.438 -31.75 -29.172 1 95.31 159 ASP B N 1
ATOM 6949 C CA . ASP B 1 159 ? 13.875 -31.609 -29.375 1 95.31 159 ASP B CA 1
ATOM 6950 C C . ASP B 1 159 ? 14.211 -31.406 -30.859 1 95.31 159 ASP B C 1
ATOM 6952 O O . ASP B 1 159 ? 13.312 -31.406 -31.703 1 95.31 159 ASP B O 1
ATOM 6956 N N . PHE B 1 160 ? 15.484 -31.219 -31.172 1 93.75 160 PHE B N 1
ATOM 6957 C CA . PHE B 1 160 ? 15.914 -30.891 -32.531 1 93.75 160 PHE B CA 1
ATOM 6958 C C . PHE B 1 160 ? 15.5 -31.984 -33.5 1 93.75 160 PHE B C 1
ATOM 6960 O O . PHE B 1 160 ? 15.133 -31.703 -34.656 1 93.75 160 PHE B O 1
ATOM 6967 N N . LYS B 1 161 ? 15.445 -33.219 -33.062 1 94.62 161 LYS B N 1
ATOM 6968 C CA . LYS B 1 161 ? 15.227 -34.375 -33.938 1 94.62 161 LYS B CA 1
ATOM 6969 C C . LYS B 1 161 ? 13.789 -34.875 -33.844 1 94.62 161 LYS B C 1
ATOM 6971 O O . LYS B 1 161 ? 13.461 -35.906 -34.406 1 94.62 161 LYS B O 1
ATOM 6976 N N . LYS B 1 162 ? 12.969 -34.25 -33.094 1 95.88 162 LYS B N 1
ATOM 6977 C CA . LYS B 1 162 ? 11.555 -34.562 -32.906 1 95.88 162 LYS B CA 1
ATOM 6978 C C . LYS B 1 162 ? 11.359 -35.969 -32.375 1 95.88 162 LYS B C 1
ATOM 6980 O O . LYS B 1 162 ? 10.539 -36.719 -32.906 1 95.88 162 LYS B O 1
ATOM 6985 N N . ARG B 1 163 ? 12.164 -36.344 -31.438 1 96.81 163 ARG B N 1
ATOM 6986 C CA . ARG B 1 163 ? 12.109 -37.688 -30.844 1 96.81 163 ARG B CA 1
ATOM 6987 C C . ARG B 1 163 ? 11.336 -37.656 -29.516 1 96.81 163 ARG B C 1
ATOM 6989 O O . ARG B 1 163 ? 10.93 -38.688 -29.016 1 96.81 163 ARG B O 1
ATOM 6996 N N . LEU B 1 164 ? 11.227 -36.531 -28.953 1 97.56 164 LEU B N 1
ATOM 6997 C CA . LEU B 1 164 ? 10.508 -36.344 -27.688 1 97.56 164 LEU B CA 1
ATOM 6998 C C . LEU B 1 164 ? 9.711 -35.031 -27.703 1 97.56 164 LEU B C 1
ATOM 7000 O O . LEU B 1 164 ? 10.016 -34.125 -28.469 1 97.56 164 LEU B O 1
ATOM 7004 N N . SER B 1 165 ? 8.648 -35 -26.953 1 98.25 165 SER B N 1
ATOM 7005 C CA . SER B 1 165 ? 7.809 -33.812 -26.766 1 98.25 165 SER B CA 1
ATOM 7006 C C . SER B 1 165 ? 7.586 -33.531 -25.281 1 98.25 165 SER B C 1
ATOM 7008 O O . SER B 1 165 ? 7.445 -34.438 -24.484 1 98.25 165 SER B O 1
ATOM 7010 N N . LEU B 1 166 ? 7.594 -32.25 -24.953 1 98.19 166 LEU B N 1
ATOM 7011 C CA . LEU B 1 166 ? 7.605 -31.875 -23.547 1 98.19 166 LEU B CA 1
ATOM 7012 C C . LEU B 1 166 ? 6.641 -30.719 -23.281 1 98.19 166 LEU B C 1
ATOM 7014 O O . LEU B 1 166 ? 6.535 -29.797 -24.094 1 98.19 166 LEU B O 1
ATOM 7018 N N . VAL B 1 167 ? 5.922 -30.828 -22.141 1 97.88 167 VAL B N 1
ATOM 7019 C CA . VAL B 1 167 ? 5.137 -29.719 -21.609 1 97.88 167 VAL B CA 1
ATOM 7020 C C . VAL B 1 167 ? 5.645 -29.328 -20.219 1 97.88 167 VAL B C 1
ATOM 7022 O O . VAL B 1 167 ? 6.227 -30.156 -19.516 1 97.88 167 VAL B O 1
ATOM 7025 N N . HIS B 1 168 ? 5.504 -28.094 -19.953 1 94.94 168 HIS B N 1
ATOM 7026 C CA . HIS B 1 168 ? 6.16 -27.516 -18.781 1 94.94 168 HIS B CA 1
ATOM 7027 C C . HIS B 1 168 ? 5.25 -26.516 -18.078 1 94.94 168 HIS B C 1
ATOM 7029 O O . HIS B 1 168 ? 4.578 -25.719 -18.719 1 94.94 168 HIS B O 1
ATOM 7035 N N . ASN B 1 169 ? 5.07 -26.703 -16.766 1 90.88 169 ASN B N 1
ATOM 7036 C CA . ASN B 1 169 ? 4.422 -25.719 -15.898 1 90.88 169 ASN B CA 1
ATOM 7037 C C . ASN B 1 169 ? 5.41 -25.094 -14.922 1 90.88 169 ASN B C 1
ATOM 7039 O O . ASN B 1 169 ? 5.973 -25.781 -14.07 1 90.88 169 ASN B O 1
ATOM 7043 N N . GLY B 1 170 ? 5.609 -23.797 -15.102 1 86.94 170 GLY B N 1
ATOM 7044 C CA . GLY B 1 170 ? 6.539 -23.109 -14.219 1 86.94 170 GLY B CA 1
ATOM 7045 C C . GLY B 1 170 ? 7.59 -22.297 -14.961 1 86.94 170 GLY B C 1
ATOM 7046 O O . GLY B 1 170 ? 7.359 -21.875 -16.094 1 86.94 170 GLY B O 1
ATOM 7047 N N . THR B 1 171 ? 8.695 -21.953 -14.273 1 83.44 171 THR B N 1
ATOM 7048 C CA . THR B 1 171 ? 9.758 -21.141 -14.844 1 83.44 171 THR B CA 1
ATOM 7049 C C . THR B 1 171 ? 11.125 -21.688 -14.453 1 83.44 171 THR B C 1
ATOM 7051 O O . THR B 1 171 ? 11.344 -22.078 -13.297 1 83.44 171 THR B O 1
ATOM 7054 N N . VAL B 1 172 ? 11.891 -21.797 -15.414 1 86.94 172 VAL B N 1
ATOM 7055 C CA . VAL B 1 172 ? 13.289 -22.156 -15.195 1 86.94 172 VAL B CA 1
ATOM 7056 C C . VAL B 1 172 ? 14.172 -20.922 -15.344 1 86.94 172 VAL B C 1
ATOM 7058 O O . VAL B 1 172 ? 14.18 -20.281 -16.391 1 86.94 172 VAL B O 1
ATOM 7061 N N . SER B 1 173 ? 15 -20.641 -14.344 1 78.25 173 SER B N 1
ATOM 7062 C CA . SER B 1 173 ? 15.688 -19.359 -14.25 1 78.25 173 SER B CA 1
ATOM 7063 C C . SER B 1 173 ? 17.094 -19.453 -14.82 1 78.25 173 SER B C 1
ATOM 7065 O O . SER B 1 173 ? 17.719 -18.422 -15.102 1 78.25 173 SER B O 1
ATOM 7067 N N . ASN B 1 174 ? 17.594 -20.641 -15.078 1 84.88 174 ASN B N 1
ATOM 7068 C CA . ASN B 1 174 ? 19.016 -20.719 -15.398 1 84.88 174 ASN B CA 1
ATOM 7069 C C . ASN B 1 174 ? 19.266 -21.359 -16.766 1 84.88 174 ASN B C 1
ATOM 7071 O O . ASN B 1 174 ? 20.234 -22.078 -16.953 1 84.88 174 ASN B O 1
ATOM 7075 N N . THR B 1 175 ? 18.375 -21.203 -17.641 1 88.56 175 THR B N 1
ATOM 7076 C CA . THR B 1 175 ? 18.562 -21.781 -18.969 1 88.56 175 THR B CA 1
ATOM 7077 C C . THR B 1 175 ? 19.781 -21.188 -19.641 1 88.56 175 THR B C 1
ATOM 7079 O O . THR B 1 175 ? 20.547 -21.906 -20.297 1 88.56 175 THR B O 1
ATOM 7082 N N . ILE B 1 176 ? 19.969 -19.906 -19.5 1 85.12 176 ILE B N 1
ATOM 7083 C CA . ILE B 1 176 ? 21.109 -19.234 -20.109 1 85.12 176 ILE B CA 1
ATOM 7084 C C . ILE B 1 176 ? 22.406 -19.75 -19.469 1 85.12 176 ILE B C 1
ATOM 7086 O O . ILE B 1 176 ? 23.391 -20.016 -20.172 1 85.12 176 ILE B O 1
ATOM 7090 N N . GLN B 1 177 ? 22.328 -19.812 -18.188 1 86 177 GLN B N 1
ATOM 7091 C CA . GLN B 1 177 ? 23.484 -20.328 -17.469 1 86 177 GLN B CA 1
ATOM 7092 C C . GLN B 1 177 ? 23.844 -21.734 -17.938 1 86 177 GLN B C 1
ATOM 7094 O O . GLN B 1 177 ? 25.016 -22.031 -18.172 1 86 177 GLN B O 1
ATOM 7099 N N . ILE B 1 178 ? 22.906 -22.609 -18.047 1 92.69 178 ILE B N 1
ATOM 7100 C CA . ILE B 1 178 ? 23.109 -23.984 -18.5 1 92.69 178 ILE B CA 1
ATOM 7101 C C . ILE B 1 178 ? 23.703 -23.984 -19.906 1 92.69 178 ILE B C 1
ATOM 7103 O O . ILE B 1 178 ? 24.625 -24.734 -20.203 1 92.69 178 ILE B O 1
ATOM 7107 N N . PHE B 1 179 ? 23.172 -23.125 -20.766 1 91.81 179 PHE B N 1
ATOM 7108 C CA . PHE B 1 179 ? 23.656 -23.016 -22.141 1 91.81 179 PHE B CA 1
ATOM 7109 C C . PHE B 1 179 ? 25.109 -22.578 -22.172 1 91.81 179 PHE B C 1
ATOM 7111 O O . PHE B 1 179 ? 25.938 -23.188 -22.844 1 91.81 179 PHE B O 1
ATOM 7118 N N . GLU B 1 180 ? 25.406 -21.547 -21.406 1 89.62 180 GLU B N 1
ATOM 7119 C CA . GLU B 1 180 ? 26.734 -20.953 -21.406 1 89.62 180 GLU B CA 1
ATOM 7120 C C . GLU B 1 180 ? 27.766 -21.875 -20.781 1 89.62 180 GLU B C 1
ATOM 7122 O O . GLU B 1 180 ? 28.906 -21.984 -21.25 1 89.62 180 GLU B O 1
ATOM 7127 N N . GLU B 1 181 ? 27.344 -22.562 -19.797 1 90.25 181 GLU B N 1
ATOM 7128 C CA . GLU B 1 181 ? 28.297 -23.344 -19.016 1 90.25 181 GLU B CA 1
ATOM 7129 C C . GLU B 1 181 ? 28.422 -24.766 -19.578 1 90.25 181 GLU B C 1
ATOM 7131 O O . GLU B 1 181 ? 29.5 -25.359 -19.547 1 90.25 181 GLU B O 1
ATOM 7136 N N . HIS B 1 182 ? 27.406 -25.312 -20.078 1 90.06 182 HIS B N 1
ATOM 7137 C CA . HIS B 1 182 ? 27.406 -26.734 -20.406 1 90.06 182 HIS B CA 1
ATOM 7138 C C . HIS B 1 182 ? 27.453 -26.969 -21.906 1 90.06 182 HIS B C 1
ATOM 7140 O O . HIS B 1 182 ? 28 -27.953 -22.375 1 90.06 182 HIS B O 1
ATOM 7146 N N . TYR B 1 183 ? 26.766 -26.109 -22.688 1 90.81 183 TYR B N 1
ATOM 7147 C CA . TYR B 1 183 ? 26.609 -26.438 -24.109 1 90.81 183 TYR B CA 1
ATOM 7148 C C . TYR B 1 183 ? 27.5 -25.578 -24.969 1 90.81 183 TYR B C 1
ATOM 7150 O O . TYR B 1 183 ? 28.031 -26.031 -25.984 1 90.81 183 TYR B O 1
ATOM 7158 N N . LYS B 1 184 ? 27.672 -24.375 -24.609 1 91.31 184 LYS B N 1
ATOM 7159 C CA . LYS B 1 184 ? 28.5 -23.453 -25.391 1 91.31 184 LYS B CA 1
ATOM 7160 C C . LYS B 1 184 ? 29.906 -24 -25.547 1 91.31 184 LYS B C 1
ATOM 7162 O O . LYS B 1 184 ? 30.469 -24 -26.656 1 91.31 184 LYS B O 1
ATOM 7167 N N . PRO B 1 185 ? 30.547 -24.453 -24.516 1 91.69 185 PRO B N 1
ATOM 7168 C CA . PRO B 1 185 ? 31.875 -25.031 -24.672 1 91.69 185 PRO B CA 1
ATOM 7169 C C . PRO B 1 185 ? 31.891 -26.203 -25.656 1 91.69 185 PRO B C 1
ATOM 7171 O O . PRO B 1 185 ? 32.844 -26.359 -26.422 1 91.69 185 PRO B O 1
ATOM 7174 N N . SER B 1 186 ? 30.859 -27.047 -25.625 1 91.5 186 SER B N 1
ATOM 7175 C CA . SER B 1 186 ? 30.766 -28.188 -26.531 1 91.5 186 SER B CA 1
ATOM 7176 C C . SER B 1 186 ? 30.578 -27.719 -27.969 1 91.5 186 SER B C 1
ATOM 7178 O O . SER B 1 186 ? 31.062 -28.391 -28.906 1 91.5 186 SER B O 1
ATOM 7180 N N . ILE B 1 187 ? 29.922 -26.672 -28.219 1 89.5 187 ILE B N 1
ATOM 7181 C CA . ILE B 1 187 ? 29.734 -26.078 -29.531 1 89.5 187 ILE B CA 1
ATOM 7182 C C . ILE B 1 187 ? 31.062 -25.562 -30.062 1 89.5 187 ILE B C 1
ATOM 7184 O O . ILE B 1 187 ? 31.406 -25.797 -31.234 1 89.5 187 ILE B O 1
ATOM 7188 N N . GLU B 1 188 ? 31.719 -24.875 -29.188 1 90.75 188 GLU B N 1
ATOM 7189 C CA . GLU B 1 188 ? 33 -24.312 -29.562 1 90.75 188 GLU B CA 1
ATOM 7190 C C . GLU B 1 188 ? 34 -25.422 -29.938 1 90.75 188 GLU B C 1
ATOM 7192 O O . GLU B 1 188 ? 34.844 -25.219 -30.812 1 90.75 188 GLU B O 1
ATOM 7197 N N . LYS B 1 189 ? 33.906 -26.594 -29.281 1 92.69 189 LYS B N 1
ATOM 7198 C CA . LYS B 1 189 ? 34.781 -27.734 -29.562 1 92.69 189 LYS B CA 1
ATOM 7199 C C . LYS B 1 189 ? 34.281 -28.531 -30.766 1 92.69 189 LYS B C 1
ATOM 7201 O O . LYS B 1 189 ? 34.969 -29.469 -31.219 1 92.69 189 LYS B O 1
ATOM 7206 N N . GLY B 1 190 ? 33.156 -28.188 -31.281 1 88.19 190 GLY B N 1
ATOM 7207 C CA . GLY B 1 190 ? 32.594 -28.828 -32.469 1 88.19 190 GLY B CA 1
ATOM 7208 C C . GLY B 1 190 ? 31.906 -30.141 -32.156 1 88.19 190 GLY B C 1
ATOM 7209 O O . GLY B 1 190 ? 31.625 -30.938 -33.062 1 88.19 190 GLY B O 1
ATOM 7210 N N . GLU B 1 191 ? 31.578 -30.359 -30.953 1 89.31 191 GLU B N 1
ATOM 7211 C CA . GLU B 1 191 ? 30.938 -31.609 -30.547 1 89.31 191 GLU B CA 1
ATOM 7212 C C . GLU B 1 191 ? 29.453 -31.594 -30.844 1 89.31 191 GLU B C 1
ATOM 7214 O O . GLU B 1 191 ? 28.844 -32.656 -31.047 1 89.31 191 GLU B O 1
ATOM 7219 N N . ILE B 1 192 ? 28.859 -30.422 -30.688 1 89.38 192 ILE B N 1
ATOM 7220 C CA . ILE B 1 192 ? 27.438 -30.266 -31 1 89.38 192 ILE B CA 1
ATOM 7221 C C . ILE B 1 192 ? 27.25 -29.078 -31.953 1 89.38 192 ILE B C 1
ATOM 7223 O O . ILE B 1 192 ? 28.062 -28.141 -31.938 1 89.38 192 ILE B O 1
ATOM 7227 N N . PRO B 1 193 ? 26.281 -29.156 -32.844 1 87.81 193 PRO B N 1
ATOM 7228 C CA . PRO B 1 193 ? 26.031 -28.031 -33.75 1 87.81 193 PRO B CA 1
ATOM 7229 C C . PRO B 1 193 ? 25.609 -26.766 -33 1 87.81 193 PRO B C 1
ATOM 7231 O O . PRO B 1 193 ? 24.953 -26.844 -31.953 1 87.81 193 PRO B O 1
ATOM 7234 N N . ALA B 1 194 ? 25.984 -25.656 -33.656 1 89.12 194 ALA B N 1
ATOM 7235 C CA . ALA B 1 194 ? 25.609 -24.375 -33.062 1 89.12 194 ALA B CA 1
ATOM 7236 C C . ALA B 1 194 ? 24.094 -24.172 -33.156 1 89.12 194 ALA B C 1
ATOM 7238 O O . ALA B 1 194 ? 23.469 -24.547 -34.156 1 89.12 194 ALA B O 1
ATOM 7239 N N . PHE B 1 195 ? 23.547 -23.672 -32.062 1 90.62 195 PHE B N 1
ATOM 7240 C CA . PHE B 1 195 ? 22.125 -23.312 -32.062 1 90.62 195 PHE B CA 1
ATOM 7241 C C . PHE B 1 195 ? 21.875 -22.094 -31.188 1 90.62 195 PHE B C 1
ATOM 7243 O O . PHE B 1 195 ? 22.703 -21.75 -30.344 1 90.62 195 PHE B O 1
ATOM 7250 N N . GLU B 1 196 ? 20.766 -21.406 -31.438 1 87.94 196 GLU B N 1
ATOM 7251 C CA . GLU B 1 196 ? 20.328 -20.281 -30.609 1 87.94 196 GLU B CA 1
ATOM 7252 C C . GLU B 1 196 ? 19.359 -20.734 -29.531 1 87.94 196 GLU B C 1
ATOM 7254 O O . GLU B 1 196 ? 18.484 -21.562 -29.781 1 87.94 196 GLU B O 1
ATOM 7259 N N . LEU B 1 197 ? 19.672 -20.234 -28.391 1 88.69 197 LEU B N 1
ATOM 7260 C CA . LEU B 1 197 ? 18.734 -20.516 -27.297 1 88.69 197 LEU B CA 1
ATOM 7261 C C . LEU B 1 197 ? 17.375 -19.906 -27.594 1 88.69 197 LEU B C 1
ATOM 7263 O O . LEU B 1 197 ? 17.266 -18.719 -27.906 1 88.69 197 LEU B O 1
ATOM 7267 N N . PRO B 1 198 ? 16.328 -20.75 -27.484 1 87.81 198 PRO B N 1
ATOM 7268 C CA . PRO B 1 198 ? 14.984 -20.203 -27.703 1 87.81 198 PRO B CA 1
ATOM 7269 C C . PRO B 1 198 ? 14.578 -19.203 -26.625 1 87.81 198 PRO B C 1
ATOM 7271 O O . PRO B 1 198 ? 15.188 -19.156 -25.562 1 87.81 198 PRO B O 1
ATOM 7274 N N . ASP B 1 199 ? 13.547 -18.469 -26.938 1 81.62 199 ASP B N 1
ATOM 7275 C CA . ASP B 1 199 ? 13.023 -17.469 -26 1 81.62 199 ASP B CA 1
ATOM 7276 C C . ASP B 1 199 ? 12.305 -18.141 -24.828 1 81.62 199 ASP B C 1
ATOM 7278 O O . ASP B 1 199 ? 12.281 -17.609 -23.719 1 81.62 199 ASP B O 1
ATOM 7282 N N . SER B 1 200 ? 11.773 -19.266 -25.031 1 87.69 200 SER B N 1
ATOM 7283 C CA . SER B 1 200 ? 11.016 -20 -24.016 1 87.69 200 SER B CA 1
ATOM 7284 C C . SER B 1 200 ? 11.922 -20.938 -23.219 1 87.69 200 SER B C 1
ATOM 7286 O O . SER B 1 200 ? 12.727 -21.672 -23.797 1 87.69 200 SER B O 1
ATOM 7288 N N . ASP B 1 201 ? 11.836 -20.859 -21.953 1 89.25 201 ASP B N 1
ATOM 7289 C CA . ASP B 1 201 ? 12.586 -21.797 -21.125 1 89.25 201 ASP B CA 1
ATOM 7290 C C . ASP B 1 201 ? 12.141 -23.234 -21.375 1 89.25 201 ASP B C 1
ATOM 7292 O O . ASP B 1 201 ? 12.961 -24.156 -21.375 1 89.25 201 ASP B O 1
ATOM 7296 N N . SER B 1 202 ? 10.906 -23.422 -21.641 1 93.38 202 SER B N 1
ATOM 7297 C CA . SER B 1 202 ? 10.359 -24.75 -21.906 1 93.38 202 SER B CA 1
ATOM 7298 C C . SER B 1 202 ? 10.969 -25.359 -23.156 1 93.38 202 SER B C 1
ATOM 7300 O O . SER B 1 202 ? 11.328 -26.547 -23.172 1 93.38 202 SER B O 1
ATOM 7302 N N . ALA B 1 203 ? 11.047 -24.531 -24.234 1 95.06 203 ALA B N 1
ATOM 7303 C CA . ALA B 1 203 ? 11.672 -25 -25.469 1 95.06 203 ALA B CA 1
ATOM 7304 C C . ALA B 1 203 ? 13.133 -25.375 -25.234 1 95.06 203 ALA B C 1
ATOM 7306 O O . ALA B 1 203 ? 13.633 -26.359 -25.797 1 95.06 203 ALA B O 1
ATOM 7307 N N . SER B 1 204 ? 13.773 -24.625 -24.453 1 95.06 204 SER B N 1
ATOM 7308 C CA . SER B 1 204 ? 15.172 -24.891 -24.125 1 95.06 204 SER B CA 1
ATOM 7309 C C . SER B 1 204 ? 15.32 -26.25 -23.422 1 95.06 204 SER B C 1
ATOM 7311 O O . SER B 1 204 ? 16.25 -27 -23.719 1 95.06 204 SER B O 1
ATOM 7313 N N . ILE B 1 205 ? 14.43 -26.531 -22.531 1 96.69 205 ILE B N 1
ATOM 7314 C CA . ILE B 1 205 ? 14.492 -27.781 -21.781 1 96.69 205 ILE B CA 1
ATOM 7315 C C . ILE B 1 205 ? 14.383 -28.953 -22.75 1 96.69 205 ILE B C 1
ATOM 7317 O O . ILE B 1 205 ? 15.133 -29.938 -22.625 1 96.69 205 ILE B O 1
ATOM 7321 N N . ALA B 1 206 ? 13.43 -28.906 -23.641 1 97.44 206 ALA B N 1
ATOM 7322 C CA . ALA B 1 206 ? 13.266 -29.969 -24.625 1 97.44 206 ALA B CA 1
ATOM 7323 C C . ALA B 1 206 ? 14.547 -30.188 -25.422 1 97.44 206 ALA B C 1
ATOM 7325 O O . ALA B 1 206 ? 14.961 -31.312 -25.672 1 97.44 206 ALA B O 1
ATOM 7326 N N . LEU B 1 207 ? 15.125 -29.062 -25.797 1 96.44 207 LEU B N 1
ATOM 7327 C CA . LEU B 1 207 ? 16.375 -29.125 -26.562 1 96.44 207 LEU B CA 1
ATOM 7328 C C . LEU B 1 207 ? 17.484 -29.75 -25.719 1 96.44 207 LEU B C 1
ATOM 7330 O O . LEU B 1 207 ? 18.25 -30.578 -26.219 1 96.44 207 LEU B O 1
ATOM 7334 N N . PHE B 1 208 ? 17.594 -29.312 -24.484 1 97.25 208 PHE B N 1
ATOM 7335 C CA . PHE B 1 208 ? 18.609 -29.828 -23.578 1 97.25 208 PHE B CA 1
ATOM 7336 C C . PHE B 1 208 ? 18.469 -31.328 -23.391 1 97.25 208 PHE B C 1
ATOM 7338 O O . PHE B 1 208 ? 19.469 -32.062 -23.422 1 97.25 208 PHE B O 1
ATOM 7345 N N . ILE B 1 209 ? 17.266 -31.828 -23.234 1 97.62 209 ILE B N 1
ATOM 7346 C CA . ILE B 1 209 ? 17.031 -33.25 -23.062 1 97.62 209 ILE B CA 1
ATOM 7347 C C . ILE B 1 209 ? 17.453 -34 -24.328 1 97.62 209 ILE B C 1
ATOM 7349 O O . ILE B 1 209 ? 18.078 -35.062 -24.25 1 97.62 209 ILE B O 1
ATOM 7353 N N . GLY B 1 210 ? 17.078 -33.5 -25.516 1 96.88 210 GLY B N 1
ATOM 7354 C CA . GLY B 1 210 ? 17.5 -34.094 -26.766 1 96.88 210 GLY B CA 1
ATOM 7355 C C . GLY B 1 210 ? 19 -34.219 -26.906 1 96.88 210 GLY B C 1
ATOM 7356 O O . GLY B 1 210 ? 19.516 -35.25 -27.375 1 96.88 210 GLY B O 1
ATOM 7357 N N . LEU B 1 211 ? 19.641 -33.125 -26.516 1 95.69 211 LEU B N 1
ATOM 7358 C CA . LEU B 1 211 ? 21.109 -33.094 -26.609 1 95.69 211 LEU B CA 1
ATOM 7359 C C . LEU B 1 211 ? 21.719 -34.125 -25.656 1 95.69 211 LEU B C 1
ATOM 7361 O O . LEU B 1 211 ? 22.672 -34.812 -26.016 1 95.69 211 LEU B O 1
ATOM 7365 N N . GLU B 1 212 ? 21.203 -34.188 -24.453 1 95.94 212 GLU B N 1
ATOM 7366 C CA . GLU B 1 212 ? 21.672 -35.219 -23.516 1 95.94 212 GLU B CA 1
ATOM 7367 C C . GLU B 1 212 ? 21.359 -36.625 -24.031 1 95.94 212 GLU B C 1
ATOM 7369 O O . GLU B 1 212 ? 22.141 -37.562 -23.812 1 95.94 212 GLU B O 1
ATOM 7374 N N . TYR B 1 213 ? 20.203 -36.781 -24.625 1 96.75 213 TYR B N 1
ATOM 7375 C CA . TYR B 1 213 ? 19.828 -38.062 -25.203 1 96.75 213 TYR B CA 1
ATOM 7376 C C . TYR B 1 213 ? 20.828 -38.5 -26.281 1 96.75 213 TYR B C 1
ATOM 7378 O O . TYR B 1 213 ? 21.188 -39.656 -26.359 1 96.75 213 TYR B O 1
ATOM 7386 N N . ASP B 1 214 ? 21.312 -37.562 -27.078 1 95 214 ASP B N 1
ATOM 7387 C CA . ASP B 1 214 ? 22.344 -37.844 -28.078 1 95 214 ASP B CA 1
ATOM 7388 C C . ASP B 1 214 ? 23.609 -38.375 -27.438 1 95 214 ASP B C 1
ATOM 7390 O O . ASP B 1 214 ? 24.297 -39.219 -28 1 95 214 ASP B O 1
ATOM 7394 N N . ARG B 1 215 ? 23.875 -37.844 -26.281 1 92.31 215 ARG B N 1
ATOM 7395 C CA . ARG B 1 215 ? 25.125 -38.188 -25.609 1 92.31 215 ARG B CA 1
ATOM 7396 C C . ARG B 1 215 ? 25.062 -39.531 -24.938 1 92.31 215 ARG B C 1
ATOM 7398 O O . ARG B 1 215 ? 26.031 -40.281 -24.922 1 92.31 215 ARG B O 1
ATOM 7405 N N . CYS B 1 216 ? 23.906 -39.906 -24.359 1 94.38 216 CYS B N 1
ATOM 7406 C CA . CYS B 1 216 ? 23.875 -41.094 -23.516 1 94.38 216 CYS B CA 1
ATOM 7407 C C . CYS B 1 216 ? 23 -42.188 -24.109 1 94.38 216 CYS B C 1
ATOM 7409 O O . CYS B 1 216 ? 23.047 -43.344 -23.672 1 94.38 216 CYS B O 1
ATOM 7411 N N . ASN B 1 217 ? 22.188 -42 -25.047 1 95.25 217 ASN B N 1
ATOM 7412 C CA . ASN B 1 217 ? 21.312 -42.938 -25.75 1 95.25 217 ASN B CA 1
ATOM 7413 C C . ASN B 1 217 ? 20.344 -43.594 -24.781 1 95.25 217 ASN B C 1
ATOM 7415 O O . ASN B 1 217 ? 20.062 -44.812 -24.906 1 95.25 217 ASN B O 1
ATOM 7419 N N . ASP B 1 218 ? 20.016 -42.938 -23.797 1 96.69 218 ASP B N 1
ATOM 7420 C CA . ASP B 1 218 ? 19.047 -43.312 -22.781 1 96.69 218 ASP B CA 1
ATOM 7421 C C . ASP B 1 218 ? 18.141 -42.156 -22.406 1 96.69 218 ASP B C 1
ATOM 7423 O O . ASP B 1 218 ? 18.578 -41.219 -21.75 1 96.69 218 ASP B O 1
ATOM 7427 N N . VAL B 1 219 ? 16.859 -42.344 -22.766 1 96.81 219 VAL B N 1
ATOM 7428 C CA . VAL B 1 219 ? 15.938 -41.219 -22.641 1 96.81 219 VAL B CA 1
ATOM 7429 C C . VAL B 1 219 ? 15.75 -40.875 -21.156 1 96.81 219 VAL B C 1
ATOM 7431 O O . VAL B 1 219 ? 15.727 -39.688 -20.797 1 96.81 219 VAL B O 1
ATOM 7434 N N . MET B 1 220 ? 15.609 -41.812 -20.25 1 96.75 220 MET B N 1
ATOM 7435 C CA . MET B 1 220 ? 15.406 -41.562 -18.828 1 96.75 220 MET B CA 1
ATOM 7436 C C . MET B 1 220 ? 16.641 -40.906 -18.203 1 96.75 220 MET B C 1
ATOM 7438 O O . MET B 1 220 ? 16.516 -39.969 -17.422 1 96.75 220 MET B O 1
ATOM 7442 N N . LEU B 1 221 ? 17.766 -41.406 -18.578 1 96.94 221 LEU B N 1
ATOM 7443 C CA . LEU B 1 221 ? 19 -40.812 -18.078 1 96.94 221 LEU B CA 1
ATOM 7444 C C . LEU B 1 221 ? 19.141 -39.375 -18.578 1 96.94 221 LEU B C 1
ATOM 7446 O O . LEU B 1 221 ? 19.578 -38.5 -17.828 1 96.94 221 LEU B O 1
ATOM 7450 N N . ALA B 1 222 ? 18.844 -39.188 -19.844 1 97.56 222 ALA B N 1
ATOM 7451 C CA . ALA B 1 222 ? 18.875 -37.844 -20.406 1 97.56 222 ALA B CA 1
ATOM 7452 C C . ALA B 1 222 ? 17.938 -36.906 -19.656 1 97.56 222 ALA B C 1
ATOM 7454 O O . ALA B 1 222 ? 18.297 -35.75 -19.344 1 97.56 222 ALA B O 1
ATOM 7455 N N . PHE B 1 223 ? 16.734 -37.406 -19.375 1 97.62 223 PHE B N 1
ATOM 7456 C CA . PHE B 1 223 ? 15.734 -36.656 -18.625 1 97.62 223 PHE B CA 1
ATOM 7457 C C . PHE B 1 223 ? 16.234 -36.312 -17.234 1 97.62 223 PHE B C 1
ATOM 7459 O O . PHE B 1 223 ? 16.188 -35.156 -16.812 1 97.62 223 PHE B O 1
ATOM 7466 N N . LYS B 1 224 ? 16.812 -37.25 -16.594 1 97.19 224 LYS B N 1
ATOM 7467 C CA . LYS B 1 224 ? 17.328 -37.062 -15.242 1 97.19 224 LYS B CA 1
ATOM 7468 C C . LYS B 1 224 ? 18.484 -36.094 -15.211 1 97.19 224 LYS B C 1
ATOM 7470 O O . LYS B 1 224 ? 18.547 -35.219 -14.328 1 97.19 224 LYS B O 1
ATOM 7475 N N . ARG B 1 225 ? 19.344 -36.156 -16.109 1 96 225 ARG B N 1
ATOM 7476 C CA . ARG B 1 225 ? 20.516 -35.281 -16.172 1 96 225 ARG B CA 1
ATOM 7477 C C . ARG B 1 225 ? 20.109 -33.844 -16.391 1 96 225 ARG B C 1
ATOM 7479 O O . ARG B 1 225 ? 20.688 -32.938 -15.789 1 96 225 ARG B O 1
ATOM 7486 N N . THR B 1 226 ? 19.188 -33.656 -17.297 1 96.94 226 THR B N 1
ATOM 7487 C CA . THR B 1 226 ? 18.734 -32.312 -17.562 1 96.94 226 THR B CA 1
ATOM 7488 C C . THR B 1 226 ? 18.016 -31.734 -16.359 1 96.94 226 THR B C 1
ATOM 7490 O O . THR B 1 226 ? 18.297 -30.609 -15.945 1 96.94 226 THR B O 1
ATOM 7493 N N . VAL B 1 227 ? 17.094 -32.5 -15.758 1 96.56 227 VAL B N 1
ATOM 7494 C CA . VAL B 1 227 ? 16.266 -32.062 -14.633 1 96.56 227 VAL B CA 1
ATOM 7495 C C . VAL B 1 227 ? 17.156 -31.688 -13.445 1 96.56 227 VAL B C 1
ATOM 7497 O O . VAL B 1 227 ? 16.859 -30.734 -12.727 1 96.56 227 VAL B O 1
ATOM 7500 N N . SER B 1 228 ? 18.188 -32.344 -13.289 1 94.62 228 SER B N 1
ATOM 7501 C CA . SER B 1 228 ? 19.078 -32.125 -12.156 1 94.62 228 SER B CA 1
ATOM 7502 C C . SER B 1 228 ? 19.781 -30.781 -12.25 1 94.62 228 SER B C 1
ATOM 7504 O O . SER B 1 228 ? 20.25 -30.25 -11.242 1 94.62 228 SER B O 1
ATOM 7506 N N . ARG B 1 229 ? 19.781 -30.188 -13.398 1 94.38 229 ARG B N 1
ATOM 7507 C CA . ARG B 1 229 ? 20.484 -28.938 -13.602 1 94.38 229 ARG B CA 1
ATOM 7508 C C . ARG B 1 229 ? 19.531 -27.75 -13.531 1 94.38 229 ARG B C 1
ATOM 7510 O O . ARG B 1 229 ? 19.969 -26.594 -13.391 1 94.38 229 ARG B O 1
ATOM 7517 N N . LEU B 1 230 ? 18.281 -28.047 -13.625 1 93.88 230 LEU B N 1
ATOM 7518 C CA . LEU B 1 230 ? 17.312 -26.969 -13.719 1 93.88 230 LEU B CA 1
ATOM 7519 C C . LEU B 1 230 ? 17.125 -26.281 -12.375 1 93.88 230 LEU B C 1
ATOM 7521 O O . LEU B 1 230 ? 17.062 -26.953 -11.336 1 93.88 230 LEU B O 1
ATOM 7525 N N . LYS B 1 231 ? 17.141 -24.984 -12.461 1 86.69 231 LYS B N 1
ATOM 7526 C CA . LYS B 1 231 ? 16.797 -24.172 -11.289 1 86.69 231 LYS B CA 1
ATOM 7527 C C . LYS B 1 231 ? 15.484 -23.438 -11.484 1 86.69 231 LYS B C 1
ATOM 7529 O O . LYS B 1 231 ? 15.164 -23.016 -12.602 1 86.69 231 LYS B O 1
ATOM 7534 N N . GLY B 1 232 ? 14.719 -23.422 -10.445 1 82.94 232 GLY B N 1
ATOM 7535 C CA . GLY B 1 232 ? 13.438 -22.734 -10.492 1 82.94 232 GLY B CA 1
ATOM 7536 C C . GLY B 1 232 ? 12.281 -23.578 -10.008 1 82.94 232 GLY B C 1
ATOM 7537 O O . GLY B 1 232 ? 12.469 -24.531 -9.25 1 82.94 232 GLY B O 1
ATOM 7538 N N . THR B 1 233 ? 11.062 -23.203 -10.25 1 82.56 233 THR B N 1
ATOM 7539 C CA . THR B 1 233 ? 9.82 -23.906 -9.938 1 82.56 233 THR B CA 1
ATOM 7540 C C . THR B 1 233 ? 9.172 -24.438 -11.211 1 82.56 233 THR B C 1
ATOM 7542 O O . THR B 1 233 ? 8.805 -23.672 -12.102 1 82.56 233 THR B O 1
ATOM 7545 N N . TRP B 1 234 ? 9.125 -25.75 -11.219 1 89.62 234 TRP B N 1
ATOM 7546 C CA . TRP B 1 234 ? 8.672 -26.312 -12.492 1 89.62 234 TRP B CA 1
ATOM 7547 C C . TRP B 1 234 ? 8.094 -27.703 -12.305 1 89.62 234 TRP B C 1
ATOM 7549 O O . TRP B 1 234 ? 8.406 -28.391 -11.32 1 89.62 234 TRP B O 1
ATOM 7559 N N . ALA B 1 235 ? 7.211 -28.125 -13.164 1 93.69 235 ALA B N 1
ATOM 7560 C CA . ALA B 1 235 ? 6.715 -29.469 -13.383 1 93.69 235 ALA B CA 1
ATOM 7561 C C . ALA B 1 235 ? 6.781 -29.844 -14.867 1 93.69 235 ALA B C 1
ATOM 7563 O O . ALA B 1 235 ? 6.484 -29.016 -15.734 1 93.69 235 ALA B O 1
ATOM 7564 N N . LEU B 1 236 ? 7.254 -31.078 -15.141 1 97.38 236 LEU B N 1
ATOM 7565 C CA . LEU B 1 236 ? 7.457 -31.5 -16.531 1 97.38 236 LEU B CA 1
ATOM 7566 C C . LEU B 1 236 ? 6.699 -32.781 -16.812 1 97.38 236 LEU B C 1
ATOM 7568 O O . LEU B 1 236 ? 6.586 -33.656 -15.945 1 97.38 236 LEU B O 1
ATOM 7572 N N . CYS B 1 237 ? 6.176 -32.875 -17.953 1 98.31 237 CYS B N 1
ATOM 7573 C CA . CYS B 1 237 ? 5.656 -34.125 -18.531 1 98.31 237 CYS B CA 1
ATOM 7574 C C . CYS B 1 237 ? 6.141 -34.312 -19.953 1 98.31 237 CYS B C 1
ATOM 7576 O O . CYS B 1 237 ? 6.008 -33.406 -20.781 1 98.31 237 CYS B O 1
ATOM 7578 N N . MET B 1 238 ? 6.727 -35.438 -20.203 1 98.56 238 MET B N 1
ATOM 7579 C CA . MET B 1 238 ? 7.352 -35.656 -21.5 1 98.56 238 MET B CA 1
ATOM 7580 C C . MET B 1 238 ? 6.965 -37.031 -22.031 1 98.56 238 MET B C 1
ATOM 7582 O O . MET B 1 238 ? 6.742 -37.969 -21.266 1 98.56 238 MET B O 1
ATOM 7586 N N . ILE B 1 239 ? 6.84 -37.156 -23.359 1 98.38 239 ILE B N 1
ATOM 7587 C CA . ILE B 1 239 ? 6.668 -38.406 -24.047 1 98.38 239 ILE B CA 1
ATOM 7588 C C . ILE B 1 239 ? 7.781 -38.594 -25.078 1 98.38 239 ILE B C 1
ATOM 7590 O O . ILE B 1 239 ? 8.422 -37.625 -25.484 1 98.38 239 ILE B O 1
ATOM 7594 N N . SER B 1 240 ? 8.062 -39.812 -25.406 1 97.81 240 SER B N 1
ATOM 7595 C CA . SER B 1 240 ? 9.133 -40.125 -26.344 1 97.81 240 SER B CA 1
ATOM 7596 C C . SER B 1 240 ? 8.719 -41.25 -27.297 1 97.81 240 SER B C 1
ATOM 7598 O O . SER B 1 240 ? 8.008 -42.188 -26.906 1 97.81 240 SER B O 1
ATOM 7600 N N . ILE B 1 241 ? 9.258 -41.188 -28.516 1 96.88 241 ILE B N 1
ATOM 7601 C CA . ILE B 1 241 ? 8.969 -42.188 -29.531 1 96.88 241 ILE B CA 1
ATOM 7602 C C . ILE B 1 241 ? 9.578 -43.531 -29.125 1 96.88 241 ILE B C 1
ATOM 7604 O O . ILE B 1 241 ? 9.039 -44.594 -29.453 1 96.88 241 ILE B O 1
ATOM 7608 N N . SER B 1 242 ? 10.672 -43.469 -28.375 1 96.25 242 SER B N 1
ATOM 7609 C CA . SER B 1 242 ? 11.391 -44.656 -27.984 1 96.25 242 SER B CA 1
ATOM 7610 C C . SER B 1 242 ? 10.688 -45.375 -26.828 1 96.25 242 SER B C 1
ATOM 7612 O O . SER B 1 242 ? 10.93 -46.562 -26.578 1 96.25 242 SER B O 1
ATOM 7614 N N . HIS B 1 243 ? 9.891 -44.719 -26.156 1 96.25 243 HIS B N 1
ATOM 7615 C CA . HIS B 1 243 ? 9.133 -45.281 -25.047 1 96.25 243 HIS B CA 1
ATOM 7616 C C . HIS B 1 243 ? 7.641 -45.031 -25.203 1 96.25 243 HIS B C 1
ATOM 7618 O O . HIS B 1 243 ? 7.047 -44.281 -24.422 1 96.25 243 HIS B O 1
ATOM 7624 N N . PRO B 1 244 ? 6.973 -45.719 -26.109 1 95.5 244 PRO B N 1
ATOM 7625 C CA . PRO B 1 244 ? 5.59 -45.406 -26.484 1 95.5 244 PRO B CA 1
ATOM 7626 C C . PRO B 1 244 ? 4.582 -45.812 -25.406 1 95.5 244 PRO B C 1
ATOM 7628 O O . PRO B 1 244 ? 3.391 -45.531 -25.531 1 95.5 244 PRO B O 1
ATOM 7631 N N . ASN B 1 245 ? 5.012 -46.375 -24.281 1 95.69 245 ASN B N 1
ATOM 7632 C CA . ASN B 1 245 ? 4.113 -46.781 -23.203 1 95.69 245 ASN B CA 1
ATOM 7633 C C . ASN B 1 245 ? 4.504 -46.125 -21.891 1 95.69 245 ASN B C 1
ATOM 7635 O O . ASN B 1 245 ? 4.367 -46.719 -20.828 1 95.69 245 ASN B O 1
ATOM 7639 N N . SER B 1 246 ? 5.004 -44.938 -22.062 1 96.88 246 SER B N 1
ATOM 7640 C CA . SER B 1 246 ? 5.469 -44.312 -20.844 1 96.88 246 SER B CA 1
ATOM 7641 C C . SER B 1 246 ? 5.262 -42.781 -20.906 1 96.88 246 SER B C 1
ATOM 7643 O O . SER B 1 246 ? 5.297 -42.188 -21.984 1 96.88 246 SER B O 1
ATOM 7645 N N . LEU B 1 247 ? 5.016 -42.219 -19.734 1 98 247 LEU B N 1
ATOM 7646 C CA . LEU B 1 247 ? 5.066 -40.781 -19.484 1 98 247 LEU B CA 1
ATOM 7647 C C . LEU B 1 247 ? 6.195 -40.438 -18.516 1 98 247 LEU B C 1
ATOM 7649 O O . LEU B 1 247 ? 6.32 -41.062 -17.453 1 98 247 LEU B O 1
ATOM 7653 N N . PHE B 1 248 ? 7.012 -39.531 -18.891 1 98.38 248 PHE B N 1
ATOM 7654 C CA . PHE B 1 248 ? 8.078 -39.062 -18.016 1 98.38 248 PHE B CA 1
ATOM 7655 C C . PHE B 1 248 ? 7.648 -37.812 -17.25 1 98.38 248 PHE B C 1
ATOM 7657 O O . PHE B 1 248 ? 7.195 -36.844 -17.859 1 98.38 248 PHE B O 1
ATOM 7664 N N . VAL B 1 249 ? 7.766 -37.844 -15.906 1 98.25 249 VAL B N 1
ATOM 7665 C CA . VAL B 1 249 ? 7.309 -36.719 -15.109 1 98.25 249 VAL B CA 1
ATOM 7666 C C . VAL B 1 249 ? 8.375 -36.344 -14.086 1 98.25 249 VAL B C 1
ATOM 7668 O O . VAL B 1 249 ? 9.164 -37.188 -13.648 1 98.25 249 VAL B O 1
ATOM 7671 N N . ALA B 1 250 ? 8.469 -35.125 -13.805 1 97.12 250 ALA B N 1
ATOM 7672 C CA . ALA B 1 250 ? 9.312 -34.562 -12.758 1 97.12 250 ALA B CA 1
ATOM 7673 C C . ALA B 1 250 ? 8.75 -33.219 -12.242 1 97.12 250 ALA B C 1
ATOM 7675 O O . ALA B 1 250 ? 8.016 -32.531 -12.953 1 97.12 250 ALA B O 1
ATOM 7676 N N . CYS B 1 251 ? 9 -33 -11.008 1 92.94 251 CYS B N 1
ATOM 7677 C CA . CYS B 1 251 ? 8.492 -31.734 -10.516 1 92.94 251 CYS B CA 1
ATOM 7678 C C . CYS B 1 251 ? 9.406 -31.156 -9.445 1 92.94 251 CYS B C 1
ATOM 7680 O O . CYS B 1 251 ? 10.156 -31.891 -8.797 1 92.94 251 CYS B O 1
ATOM 7682 N N . SER B 1 252 ? 9.445 -29.875 -9.398 1 88.06 252 SER B N 1
ATOM 7683 C CA . SER B 1 252 ? 10.109 -29.078 -8.375 1 88.06 252 SER B CA 1
ATOM 7684 C C . SER B 1 252 ? 9.242 -27.906 -7.941 1 88.06 252 SER B C 1
ATOM 7686 O O . SER B 1 252 ? 9.195 -26.875 -8.617 1 88.06 252 SER B O 1
ATOM 7688 N N . GLU B 1 253 ? 8.523 -28 -6.891 1 79.81 253 GLU B N 1
ATOM 7689 C CA . GLU B 1 253 ? 7.742 -26.969 -6.219 1 79.81 253 GLU B CA 1
ATOM 7690 C C . GLU B 1 253 ? 6.496 -26.609 -7.02 1 79.81 253 GLU B C 1
ATOM 7692 O O . GLU B 1 253 ? 5.738 -25.719 -6.637 1 79.81 253 GLU B O 1
ATOM 7697 N N . ALA B 1 254 ? 6.281 -27.109 -8.211 1 83.62 254 ALA B N 1
ATOM 7698 C CA . ALA B 1 254 ? 5.047 -26.969 -8.977 1 83.62 254 ALA B CA 1
ATOM 7699 C C . ALA B 1 254 ? 4.203 -28.25 -8.898 1 83.62 254 ALA B C 1
ATOM 7701 O O . ALA B 1 254 ? 4.738 -29.359 -8.906 1 83.62 254 ALA B O 1
ATOM 7702 N N . PRO B 1 255 ? 2.941 -28.094 -8.875 1 84.56 255 PRO B N 1
ATOM 7703 C CA . PRO B 1 255 ? 2.086 -29.25 -8.656 1 84.56 255 PRO B CA 1
ATOM 7704 C C . PRO B 1 255 ? 1.968 -30.141 -9.898 1 84.56 255 PRO B C 1
ATOM 7706 O O . PRO B 1 255 ? 1.903 -29.625 -11.023 1 84.56 255 PRO B O 1
ATOM 7709 N N . LEU B 1 256 ? 1.96 -31.406 -9.727 1 92.38 256 LEU B N 1
ATOM 7710 C CA . LEU B 1 256 ? 1.685 -32.438 -10.727 1 92.38 256 LEU B CA 1
ATOM 7711 C C . LEU B 1 256 ? 1.178 -33.719 -10.062 1 92.38 256 LEU B C 1
ATOM 7713 O O . LEU B 1 256 ? 1.782 -34.188 -9.109 1 92.38 256 LEU B O 1
ATOM 7717 N N . LEU B 1 257 ? 0.025 -34.125 -10.562 1 93.88 257 LEU B N 1
ATOM 7718 C CA . LEU B 1 257 ? -0.619 -35.312 -10 1 93.88 257 LEU B CA 1
ATOM 7719 C C . LEU B 1 257 ? -0.836 -36.375 -11.078 1 93.88 257 LEU B C 1
ATOM 7721 O O . LEU B 1 257 ? -0.827 -36.062 -12.273 1 93.88 257 LEU B O 1
ATOM 7725 N N . PHE B 1 258 ? -0.954 -37.562 -10.672 1 95.94 258 PHE B N 1
ATOM 7726 C CA . PHE B 1 258 ? -1.367 -38.594 -11.602 1 95.94 258 PHE B CA 1
ATOM 7727 C C . PHE B 1 258 ? -2.377 -39.531 -10.945 1 95.94 258 PHE B C 1
ATOM 7729 O O . PHE B 1 258 ? -2.43 -39.625 -9.719 1 95.94 258 PHE B O 1
ATOM 7736 N N . ALA B 1 259 ? -3.205 -40.094 -11.758 1 95.56 259 ALA B N 1
ATOM 7737 C CA . ALA B 1 259 ? -4.277 -40.969 -11.297 1 95.56 259 ALA B CA 1
ATOM 7738 C C . ALA B 1 259 ? -4.48 -42.125 -12.258 1 95.56 259 ALA B C 1
ATOM 7740 O O . ALA B 1 259 ? -4.176 -42.031 -13.453 1 95.56 259 ALA B O 1
ATOM 7741 N N . ARG B 1 260 ? -4.918 -43.188 -11.68 1 94.19 260 ARG B N 1
ATOM 7742 C CA . ARG B 1 260 ? -5.336 -44.344 -12.484 1 94.19 260 ARG B CA 1
ATOM 7743 C C . ARG B 1 260 ? -6.84 -44.312 -12.742 1 94.19 260 ARG B C 1
ATOM 7745 O O . ARG B 1 260 ? -7.621 -43.969 -11.859 1 94.19 260 ARG B O 1
ATOM 7752 N N . SER B 1 261 ? -7.121 -44.594 -13.977 1 92.56 261 SER B N 1
ATOM 7753 C CA . SER B 1 261 ? -8.531 -44.625 -14.336 1 92.56 261 SER B CA 1
ATOM 7754 C C . SER B 1 261 ? -9.25 -45.75 -13.594 1 92.56 261 SER B C 1
ATOM 7756 O O . SER B 1 261 ? -8.695 -46.844 -13.406 1 92.56 261 SER B O 1
ATOM 7758 N N . THR B 1 262 ? -10.469 -45.469 -13.125 1 87.94 262 THR B N 1
ATOM 7759 C CA . THR B 1 262 ? -11.289 -46.469 -12.5 1 87.94 262 THR B CA 1
ATOM 7760 C C . THR B 1 262 ? -12.008 -47.312 -13.547 1 87.94 262 THR B C 1
ATOM 7762 O O . THR B 1 262 ? -12.492 -48.406 -13.25 1 87.94 262 THR B O 1
ATOM 7765 N N . LYS B 1 263 ? -12.117 -46.781 -14.695 1 86.19 263 LYS B N 1
ATOM 7766 C CA . LYS B 1 263 ? -12.883 -47.438 -15.758 1 86.19 263 LYS B CA 1
ATOM 7767 C C . LYS B 1 263 ? -11.992 -48.375 -16.578 1 86.19 263 LYS B C 1
ATOM 7769 O O . LYS B 1 263 ? -12.469 -49.344 -17.125 1 86.19 263 LYS B O 1
ATOM 7774 N N . ASP B 1 264 ? -10.828 -48 -16.703 1 84.25 264 ASP B N 1
ATOM 7775 C CA . ASP B 1 264 ? -9.891 -48.75 -17.531 1 84.25 264 ASP B CA 1
ATOM 7776 C C . ASP B 1 264 ? -8.469 -48.688 -16.984 1 84.25 264 ASP B C 1
ATOM 7778 O O . ASP B 1 264 ? -8.273 -48.344 -15.812 1 84.25 264 ASP B O 1
ATOM 7782 N N . ASP B 1 265 ? -7.52 -49.094 -17.75 1 84.88 265 ASP B N 1
ATOM 7783 C CA . ASP B 1 265 ? -6.125 -49.094 -17.312 1 84.88 265 ASP B CA 1
ATOM 7784 C C . ASP B 1 265 ? -5.414 -47.812 -17.703 1 84.88 265 ASP B C 1
ATOM 7786 O O . ASP B 1 265 ? -4.195 -47.781 -17.891 1 84.88 265 ASP B O 1
ATOM 7790 N N . GLY B 1 266 ? -6.176 -46.781 -17.844 1 93.69 266 GLY B N 1
ATOM 7791 C CA . GLY B 1 266 ? -5.586 -45.531 -18.25 1 93.69 266 GLY B CA 1
ATOM 7792 C C . GLY B 1 266 ? -4.891 -44.812 -17.109 1 93.69 266 GLY B C 1
ATOM 7793 O O . GLY B 1 266 ? -5.25 -44.969 -15.945 1 93.69 266 GLY B O 1
ATOM 7794 N N . ILE B 1 267 ? -3.859 -44.031 -17.453 1 96.75 267 ILE B N 1
ATOM 7795 C CA . ILE B 1 267 ? -3.111 -43.188 -16.516 1 96.75 267 ILE B CA 1
ATOM 7796 C C . ILE B 1 267 ? -3.271 -41.719 -16.906 1 96.75 267 ILE B C 1
ATOM 7798 O O . ILE B 1 267 ? -3.016 -41.344 -18.062 1 96.75 267 ILE B O 1
ATOM 7802 N N . TYR B 1 268 ? -3.74 -40.969 -15.914 1 96.88 268 TYR B N 1
ATOM 7803 C CA . TYR B 1 268 ? -3.881 -39.531 -16.109 1 96.88 268 TYR B CA 1
ATOM 7804 C C . TYR B 1 268 ? -2.768 -38.781 -15.391 1 96.88 268 TYR B C 1
ATOM 7806 O O . TYR B 1 268 ? -2.369 -39.156 -14.281 1 96.88 268 TYR B O 1
ATOM 7814 N N . ILE B 1 269 ? -2.244 -37.75 -16.016 1 97.25 269 ILE B N 1
ATOM 7815 C CA . ILE B 1 269 ? -1.36 -36.781 -15.398 1 97.25 269 ILE B CA 1
ATOM 7816 C C . ILE B 1 269 ? -1.96 -35.375 -15.539 1 97.25 269 ILE B C 1
ATOM 7818 O O . ILE B 1 269 ? -2.492 -35.031 -16.594 1 97.25 269 ILE B O 1
ATOM 7822 N N . ALA B 1 270 ? -1.954 -34.656 -14.445 1 95.19 270 ALA B N 1
ATOM 7823 C CA . ALA B 1 270 ? -2.502 -33.312 -14.57 1 95.19 270 ALA B CA 1
ATOM 7824 C C . ALA B 1 270 ? -1.96 -32.375 -13.469 1 95.19 270 ALA B C 1
ATOM 7826 O O . ALA B 1 270 ? -1.497 -32.875 -12.43 1 95.19 270 ALA B O 1
ATOM 7827 N N . SER B 1 271 ? -2.006 -31.125 -13.781 1 90.5 271 SER B N 1
ATOM 7828 C CA . SER B 1 271 ? -1.651 -30.125 -12.781 1 90.5 271 SER B CA 1
ATOM 7829 C C . SER B 1 271 ? -2.756 -29.953 -11.742 1 90.5 271 SER B C 1
ATOM 7831 O O . SER B 1 271 ? -2.514 -29.453 -10.641 1 90.5 271 SER B O 1
ATOM 7833 N N . GLU B 1 272 ? -3.99 -30.406 -12.07 1 84.56 272 GLU B N 1
ATOM 7834 C CA . GLU B 1 272 ? -5.137 -30.297 -11.172 1 84.56 272 GLU B CA 1
ATOM 7835 C C . GLU B 1 272 ? -5.98 -31.578 -11.203 1 84.56 272 GLU B C 1
ATOM 7837 O O . GLU B 1 272 ? -6.113 -32.219 -12.25 1 84.56 272 GLU B O 1
ATOM 7842 N N . VAL B 1 273 ? -6.641 -31.781 -10.141 1 84.88 273 VAL B N 1
ATOM 7843 C CA . VAL B 1 273 ? -7.414 -33 -9.984 1 84.88 273 VAL B CA 1
ATOM 7844 C C . VAL B 1 273 ? -8.664 -32.969 -10.852 1 84.88 273 VAL B C 1
ATOM 7846 O O . VAL B 1 273 ? -9.203 -34 -11.25 1 84.88 273 VAL B O 1
ATOM 7849 N N . THR B 1 274 ? -9.109 -31.797 -11.164 1 79.69 274 THR B N 1
ATOM 7850 C CA . THR B 1 274 ? -10.352 -31.609 -11.898 1 79.69 274 THR B CA 1
ATOM 7851 C C . THR B 1 274 ? -10.273 -32.281 -13.273 1 79.69 274 THR B C 1
ATOM 7853 O O . THR B 1 274 ? -11.305 -32.562 -13.883 1 79.69 274 THR B O 1
ATOM 7856 N N . VAL B 1 275 ? -9.109 -32.438 -13.742 1 87.62 275 VAL B N 1
ATOM 7857 C CA . VAL B 1 275 ? -8.883 -33 -15.07 1 87.62 275 VAL B CA 1
ATOM 7858 C C . VAL B 1 275 ? -9.367 -34.438 -15.094 1 87.62 275 VAL B C 1
ATOM 7860 O O . VAL B 1 275 ? -9.898 -34.906 -16.109 1 87.62 275 VAL B O 1
ATOM 7863 N N . PHE B 1 276 ? -9.25 -35.156 -13.961 1 89.88 276 PHE B N 1
ATOM 7864 C CA . PHE B 1 276 ? -9.547 -36.562 -14.016 1 89.88 276 PHE B CA 1
ATOM 7865 C C . PHE B 1 276 ? -10.469 -36.969 -12.875 1 89.88 276 PHE B C 1
ATOM 7867 O O . PHE B 1 276 ? -10.695 -38.156 -12.648 1 89.88 276 PHE B O 1
ATOM 7874 N N . SER B 1 277 ? -11 -36.062 -12.133 1 84.44 277 SER B N 1
ATOM 7875 C CA . SER B 1 277 ? -11.812 -36.375 -10.961 1 84.44 277 SER B CA 1
ATOM 7876 C C . SER B 1 277 ? -13.07 -37.125 -11.352 1 84.44 277 SER B C 1
ATOM 7878 O O . SER B 1 277 ? -13.664 -37.812 -10.523 1 84.44 277 SER B O 1
ATOM 7880 N N . HIS B 1 278 ? -13.453 -37 -12.57 1 82.62 278 HIS B N 1
ATOM 7881 C CA . HIS B 1 278 ? -14.648 -37.719 -13.047 1 82.62 278 HIS B CA 1
ATOM 7882 C C . HIS B 1 278 ? -14.336 -39.188 -13.344 1 82.62 278 HIS B C 1
ATOM 7884 O O . HIS B 1 278 ? -15.25 -40 -13.391 1 82.62 278 HIS B O 1
ATOM 7890 N N . ASP B 1 279 ? -13.062 -39.5 -13.508 1 88.62 279 ASP B N 1
ATOM 7891 C CA . ASP B 1 279 ? -12.711 -40.844 -13.953 1 88.62 279 ASP B CA 1
ATOM 7892 C C . ASP B 1 279 ? -11.781 -41.531 -12.961 1 88.62 279 ASP B C 1
ATOM 7894 O O . ASP B 1 279 ? -11.281 -42.625 -13.227 1 88.62 279 ASP B O 1
ATOM 7898 N N . ALA B 1 280 ? -11.469 -40.875 -11.93 1 91.38 280 ALA B N 1
ATOM 7899 C CA . ALA B 1 280 ? -10.586 -41.438 -10.906 1 91.38 280 ALA B CA 1
ATOM 7900 C C . ALA B 1 280 ? -11.102 -41.125 -9.5 1 91.38 280 ALA B C 1
ATOM 7902 O O . ALA B 1 280 ? -11.695 -40.062 -9.273 1 91.38 280 ALA B O 1
ATOM 7903 N N . THR B 1 281 ? -10.852 -42 -8.562 1 89.56 281 THR B N 1
ATOM 7904 C CA . THR B 1 281 ? -11.32 -41.812 -7.191 1 89.56 281 THR B CA 1
ATOM 7905 C C . THR B 1 281 ? -10.156 -41.5 -6.258 1 89.56 281 THR B C 1
ATOM 7907 O O . THR B 1 281 ? -10.359 -41.062 -5.129 1 89.56 281 THR B O 1
ATOM 7910 N N . GLU B 1 282 ? -8.984 -41.844 -6.762 1 92.62 282 GLU B N 1
ATOM 7911 C CA . GLU B 1 282 ? -7.766 -41.562 -6.004 1 92.62 282 GLU B CA 1
ATOM 7912 C C . GLU B 1 282 ? -6.648 -41.094 -6.914 1 92.62 282 GLU B C 1
ATOM 7914 O O . GLU B 1 282 ? -6.656 -41.344 -8.117 1 92.62 282 GLU B O 1
ATOM 7919 N N . CYS B 1 283 ? -5.762 -40.375 -6.32 1 93.88 283 CYS B N 1
ATOM 7920 C CA . CYS B 1 283 ? -4.609 -39.906 -7.098 1 93.88 283 CYS B CA 1
ATOM 7921 C C . CYS B 1 283 ? -3.377 -39.781 -6.215 1 93.88 283 CYS B C 1
ATOM 7923 O O . CYS B 1 283 ? -3.449 -40 -5.004 1 93.88 283 CYS B O 1
ATOM 7925 N N . ILE B 1 284 ? -2.262 -39.625 -6.836 1 94.5 284 ILE B N 1
ATOM 7926 C CA . ILE B 1 284 ? -0.987 -39.406 -6.164 1 94.5 284 ILE B CA 1
ATOM 7927 C C . ILE B 1 284 ? -0.401 -38.062 -6.609 1 94.5 284 ILE B C 1
ATOM 7929 O O . ILE B 1 284 ? -0.367 -37.75 -7.805 1 94.5 284 ILE B O 1
ATOM 7933 N N . ALA B 1 285 ? -0.067 -37.219 -5.641 1 91.38 285 ALA B N 1
ATOM 7934 C CA . ALA B 1 285 ? 0.645 -36 -5.941 1 91.38 285 ALA B CA 1
ATOM 7935 C C . ALA B 1 285 ? 2.156 -36.219 -5.918 1 91.38 285 ALA B C 1
ATOM 7937 O O . ALA B 1 285 ? 2.691 -36.781 -4.973 1 91.38 285 ALA B O 1
ATOM 7938 N N . LEU B 1 286 ? 2.863 -35.719 -6.91 1 92.12 286 LEU B N 1
ATOM 7939 C CA . LEU B 1 286 ? 4.32 -35.812 -6.93 1 92.12 286 LEU B CA 1
ATOM 7940 C C . LEU B 1 286 ? 4.934 -34.938 -5.848 1 92.12 286 LEU B C 1
ATOM 7942 O O . LEU B 1 286 ? 4.398 -33.875 -5.535 1 92.12 286 LEU B O 1
ATOM 7946 N N . GLU B 1 287 ? 5.992 -35.375 -5.324 1 88 287 GLU B N 1
ATOM 7947 C CA . GLU B 1 287 ? 6.773 -34.594 -4.371 1 88 287 GLU B CA 1
ATOM 7948 C C . GLU B 1 287 ? 7.988 -33.969 -5.043 1 88 287 GLU B C 1
ATOM 7950 O O . GLU B 1 287 ? 8.445 -34.438 -6.086 1 88 287 GLU B O 1
ATOM 7955 N N . ASP B 1 288 ? 8.453 -32.938 -4.473 1 85.94 288 ASP B N 1
ATOM 7956 C CA . ASP B 1 288 ? 9.625 -32.281 -5.031 1 85.94 288 ASP B CA 1
ATOM 7957 C C . ASP B 1 288 ? 10.797 -33.25 -5.164 1 85.94 288 ASP B C 1
ATOM 7959 O O . ASP B 1 288 ? 11.125 -33.969 -4.223 1 85.94 288 ASP B O 1
ATOM 7963 N N . GLY B 1 289 ? 11.359 -33.281 -6.316 1 89.88 289 GLY B N 1
ATOM 7964 C CA . GLY B 1 289 ? 12.484 -34.156 -6.566 1 89.88 289 GLY B CA 1
ATOM 7965 C C . GLY B 1 289 ? 12.086 -35.469 -7.219 1 89.88 289 GLY B C 1
ATOM 7966 O O . GLY B 1 289 ? 12.945 -36.219 -7.688 1 89.88 289 GLY B O 1
ATOM 7967 N N . ASP B 1 290 ? 10.852 -35.719 -7.25 1 93.12 290 ASP B N 1
ATOM 7968 C CA . ASP B 1 290 ? 10.375 -36.938 -7.895 1 93.12 290 ASP B CA 1
ATOM 7969 C C . ASP B 1 290 ? 10.68 -36.938 -9.391 1 93.12 290 ASP B C 1
ATOM 7971 O O . ASP B 1 290 ? 10.516 -35.906 -10.055 1 93.12 290 ASP B O 1
ATOM 7975 N N . ILE B 1 291 ? 11.266 -37.969 -9.891 1 96.69 291 ILE B N 1
ATOM 7976 C CA . ILE B 1 291 ? 11.477 -38.219 -11.312 1 96.69 291 ILE B CA 1
ATOM 7977 C C . ILE B 1 291 ? 11.023 -39.656 -11.641 1 96.69 291 ILE B C 1
ATOM 7979 O O . ILE B 1 291 ? 11.609 -40.625 -11.164 1 96.69 291 ILE B O 1
ATOM 7983 N N . PHE B 1 292 ? 9.984 -39.75 -12.492 1 96.94 292 PHE B N 1
ATOM 7984 C CA . PHE B 1 292 ? 9.438 -41.062 -12.742 1 96.94 292 PHE B CA 1
ATOM 7985 C C . PHE B 1 292 ? 9.219 -41.281 -14.234 1 96.94 292 PHE B C 1
ATOM 7987 O O . PHE B 1 292 ? 8.906 -40.344 -14.969 1 96.94 292 PHE B O 1
ATOM 7994 N N . GLU B 1 293 ? 9.43 -42.438 -14.688 1 97.75 293 GLU B N 1
ATOM 7995 C CA . GLU B 1 293 ? 8.836 -42.969 -15.906 1 97.75 293 GLU B CA 1
ATOM 7996 C C . GLU B 1 293 ? 7.555 -43.75 -15.594 1 97.75 293 GLU B C 1
ATOM 7998 O O . GLU B 1 293 ? 7.605 -44.906 -15.195 1 97.75 293 GLU B O 1
ATOM 8003 N N . LEU B 1 294 ? 6.469 -43.094 -15.836 1 96.88 294 LEU B N 1
ATOM 8004 C CA . LEU B 1 294 ? 5.191 -43.688 -15.43 1 96.88 294 LEU B CA 1
ATOM 8005 C C . LEU B 1 294 ? 4.641 -44.594 -16.516 1 96.88 294 LEU B C 1
ATOM 8007 O O . LEU B 1 294 ? 4.383 -44.156 -17.641 1 96.88 294 LEU B O 1
ATOM 8011 N N . ASN B 1 295 ? 4.598 -45.812 -16.281 1 95.31 295 ASN B N 1
ATOM 8012 C CA . ASN B 1 295 ? 3.859 -46.812 -17.016 1 95.31 295 ASN B CA 1
ATOM 8013 C C . ASN B 1 295 ? 2.957 -47.625 -16.094 1 95.31 295 ASN B C 1
ATOM 8015 O O . ASN B 1 295 ? 2.895 -47.375 -14.883 1 95.31 295 ASN B O 1
ATOM 8019 N N . ARG B 1 296 ? 2.285 -48.531 -16.625 1 92.94 296 ARG B N 1
ATOM 8020 C CA . ARG B 1 296 ? 1.284 -49.25 -15.852 1 92.94 296 ARG B CA 1
ATOM 8021 C C . ARG B 1 296 ? 1.921 -49.938 -14.656 1 92.94 296 ARG B C 1
ATOM 8023 O O . ARG B 1 296 ? 1.383 -49.906 -13.547 1 92.94 296 ARG B O 1
ATOM 8030 N N . LYS B 1 297 ? 3 -50.5 -14.836 1 93.38 297 LYS B N 1
ATOM 8031 C CA . LYS B 1 297 ? 3.686 -51.219 -13.781 1 93.38 297 LYS B CA 1
ATOM 8032 C C . LYS B 1 297 ? 4.145 -50.281 -12.664 1 93.38 297 LYS B C 1
ATOM 8034 O O . LYS B 1 297 ? 3.934 -50.562 -11.484 1 93.38 297 LYS B O 1
ATOM 8039 N N . VAL B 1 298 ? 4.738 -49.25 -13.078 1 95.12 298 VAL B N 1
ATOM 8040 C CA . VAL B 1 298 ? 5.277 -48.312 -12.109 1 95.12 298 VAL B CA 1
ATOM 8041 C C . VAL B 1 298 ? 4.137 -47.656 -11.328 1 95.12 298 VAL B C 1
ATOM 8043 O O . VAL B 1 298 ? 4.234 -47.469 -10.117 1 95.12 298 VAL B O 1
ATOM 8046 N N . VAL B 1 299 ? 3.039 -47.312 -11.977 1 95.25 299 VAL B N 1
ATOM 8047 C CA . VAL B 1 299 ? 1.895 -46.688 -11.336 1 95.25 299 VAL B CA 1
ATOM 8048 C C . VAL B 1 299 ? 1.263 -47.625 -10.328 1 95.25 299 VAL B C 1
ATOM 8050 O O . VAL B 1 299 ? 0.896 -47.219 -9.227 1 95.25 299 VAL B O 1
ATOM 8053 N N . ASP B 1 300 ? 1.199 -48.875 -10.672 1 92.62 300 ASP B N 1
ATOM 8054 C CA . ASP B 1 300 ? 0.667 -49.875 -9.75 1 92.62 300 ASP B CA 1
ATOM 8055 C C . ASP B 1 300 ? 1.517 -49.969 -8.484 1 92.62 300 ASP B C 1
ATOM 8057 O O . ASP B 1 300 ? 0.984 -50.094 -7.383 1 92.62 300 ASP B O 1
ATOM 8061 N N . GLU B 1 301 ? 2.703 -49.938 -8.703 1 94.69 301 GLU B N 1
ATOM 8062 C CA . GLU B 1 301 ? 3.617 -50 -7.57 1 94.69 301 GLU B CA 1
ATOM 8063 C C . GLU B 1 301 ? 3.48 -48.75 -6.68 1 94.69 301 GLU B C 1
ATOM 8065 O O . GLU B 1 301 ? 3.502 -48.875 -5.453 1 94.69 301 GLU B O 1
ATOM 8070 N N . LEU B 1 302 ? 3.393 -47.656 -7.316 1 94.31 302 LEU B N 1
ATOM 8071 C CA . LEU B 1 302 ? 3.295 -46.406 -6.559 1 94.31 302 LEU B CA 1
ATOM 8072 C C . LEU B 1 302 ? 1.973 -46.312 -5.805 1 94.31 302 LEU B C 1
ATOM 8074 O O . LEU B 1 302 ? 1.914 -45.781 -4.695 1 94.31 302 LEU B O 1
ATOM 8078 N N . TYR B 1 303 ? 0.928 -46.812 -6.355 1 93.06 303 TYR B N 1
ATOM 8079 C CA . TYR B 1 303 ? -0.372 -46.844 -5.695 1 93.06 303 TYR B CA 1
ATOM 8080 C C . TYR B 1 303 ? -0.338 -47.719 -4.449 1 93.06 303 TYR B C 1
ATOM 8082 O O . TYR B 1 303 ? -1.119 -47.531 -3.516 1 93.06 303 TYR B O 1
ATOM 8090 N N . ARG B 1 304 ? 0.557 -48.625 -4.398 1 93 304 ARG B N 1
ATOM 8091 C CA . ARG B 1 304 ? 0.675 -49.531 -3.256 1 93 304 ARG B CA 1
ATOM 8092 C C . ARG B 1 304 ? 1.566 -48.938 -2.174 1 93 304 ARG B C 1
ATOM 8094 O O . ARG B 1 304 ? 1.427 -49.25 -0.994 1 93 304 ARG B O 1
ATOM 8101 N N . THR B 1 305 ? 2.422 -48.094 -2.582 1 92.25 305 THR B N 1
ATOM 8102 C CA . THR B 1 305 ? 3.479 -47.688 -1.656 1 92.25 305 THR B CA 1
ATOM 8103 C C . THR B 1 305 ? 3.324 -46.219 -1.254 1 92.25 305 THR B C 1
ATOM 8105 O O . THR B 1 305 ? 3.855 -45.812 -0.226 1 92.25 305 THR B O 1
ATOM 8108 N N . SER B 1 306 ? 2.645 -45.438 -2.037 1 90.75 306 SER B N 1
ATOM 8109 C CA . SER B 1 306 ? 2.549 -44 -1.781 1 90.75 306 SER B CA 1
ATOM 8110 C C . SER B 1 306 ? 1.22 -43.656 -1.126 1 90.75 306 SER B C 1
ATOM 8112 O O . SER B 1 306 ? 0.234 -44.375 -1.274 1 90.75 306 SER B O 1
ATOM 8114 N N . PRO B 1 307 ? 1.221 -42.594 -0.317 1 86.5 307 PRO B N 1
ATOM 8115 C CA . PRO B 1 307 ? -0.058 -42.125 0.21 1 86.5 307 PRO B CA 1
ATOM 8116 C C . PRO B 1 307 ? -1.026 -41.688 -0.891 1 86.5 307 PRO B C 1
ATOM 8118 O O . PRO B 1 307 ? -0.646 -40.969 -1.799 1 86.5 307 PRO B O 1
ATOM 8121 N N . LEU B 1 308 ? -2.32 -42.156 -0.823 1 91.19 308 LEU B N 1
ATOM 8122 C CA . LEU B 1 308 ? -3.34 -41.844 -1.818 1 91.19 308 LEU B CA 1
ATOM 8123 C C . LEU B 1 308 ? -4.223 -40.688 -1.345 1 91.19 308 LEU B C 1
ATOM 8125 O O . LEU B 1 308 ? -4.543 -40.594 -0.156 1 91.19 308 LEU B O 1
ATOM 8129 N N . ILE B 1 309 ? -4.516 -39.875 -2.273 1 87.75 309 ILE B N 1
ATOM 8130 C CA . ILE B 1 309 ? -5.469 -38.781 -2.031 1 87.75 309 ILE B CA 1
ATOM 8131 C C . ILE B 1 309 ? -6.844 -39.188 -2.557 1 87.75 309 ILE B C 1
ATOM 8133 O O . ILE B 1 309 ? -7 -39.5 -3.738 1 87.75 309 ILE B O 1
ATOM 8137 N N . GLU B 1 310 ? -7.828 -39.094 -1.699 1 87.5 310 GLU B N 1
ATOM 8138 C CA . GLU B 1 310 ? -9.188 -39.406 -2.123 1 87.5 310 GLU B CA 1
ATOM 8139 C C . GLU B 1 310 ? -9.859 -38.219 -2.783 1 87.5 310 GLU B C 1
ATOM 8141 O O . GLU B 1 310 ? -9.82 -37.094 -2.25 1 87.5 310 GLU B O 1
ATOM 8146 N N . LEU B 1 311 ? -10.391 -38.562 -3.932 1 84.75 311 LEU B N 1
ATOM 8147 C CA . LEU B 1 311 ? -10.992 -37.469 -4.703 1 84.75 311 LEU B CA 1
ATOM 8148 C C . LEU B 1 311 ? -12.5 -37.438 -4.508 1 84.75 311 LEU B C 1
ATOM 8150 O O . LEU B 1 311 ? -13.141 -38.5 -4.414 1 84.75 311 LEU B O 1
ATOM 8154 N N . SER B 1 312 ? -13.016 -36.188 -4.141 1 71.69 312 SER B N 1
ATOM 8155 C CA . SER B 1 312 ? -14.461 -36 -4.102 1 71.69 312 SER B CA 1
ATOM 8156 C C . SER B 1 312 ? -14.969 -35.375 -5.398 1 71.69 312 SER B C 1
ATOM 8158 O O . SER B 1 312 ? -14.281 -34.562 -6.004 1 71.69 312 SER B O 1
ATOM 8160 N N . VAL B 1 313 ? -16.078 -35.938 -5.879 1 62.78 313 VAL B N 1
ATOM 8161 C CA . VAL B 1 313 ? -16.641 -35.438 -7.125 1 62.78 313 VAL B CA 1
ATOM 8162 C C . VAL B 1 313 ? -17.391 -34.125 -6.863 1 62.78 313 VAL B C 1
ATOM 8164 O O . VAL B 1 313 ? -18.281 -34.094 -6.016 1 62.78 313 VAL B O 1
ATOM 8167 N N . GLU B 1 314 ? -16.781 -33.094 -7.332 1 62.81 314 GLU B N 1
ATOM 8168 C CA . GLU B 1 314 ? -17.516 -31.844 -7.254 1 62.81 314 GLU B CA 1
ATOM 8169 C C . GLU B 1 314 ? -18.219 -31.531 -8.57 1 62.81 314 GLU B C 1
ATOM 8171 O O . GLU B 1 314 ? -17.656 -31.734 -9.648 1 62.81 314 GLU B O 1
ATOM 8176 N N . LYS B 1 315 ? -19.578 -31.266 -8.461 1 61.69 315 LYS B N 1
ATOM 8177 C CA . LYS B 1 315 ? -20.297 -30.812 -9.641 1 61.69 315 LYS B CA 1
ATOM 8178 C C . LYS B 1 315 ? -19.859 -29.406 -10.047 1 61.69 315 LYS B C 1
ATOM 8180 O O . LYS B 1 315 ? -19.906 -28.469 -9.242 1 61.69 315 LYS B O 1
ATOM 8185 N N . ILE B 1 316 ? -19.25 -29.281 -11.203 1 65.81 316 ILE B N 1
ATOM 8186 C CA . ILE B 1 316 ? -18.766 -27.984 -11.688 1 65.81 316 ILE B CA 1
ATOM 8187 C C . ILE B 1 316 ? -19.672 -27.484 -12.797 1 65.81 316 ILE B C 1
ATOM 8189 O O . ILE B 1 316 ? -20 -28.203 -13.734 1 65.81 316 ILE B O 1
ATOM 8193 N N . SER B 1 317 ? -20.266 -26.203 -12.484 1 70.75 317 SER B N 1
ATOM 8194 C CA . SER B 1 317 ? -21.016 -25.578 -13.562 1 70.75 317 SER B CA 1
ATOM 8195 C C . SER B 1 317 ? -20.109 -25.219 -14.742 1 70.75 317 SER B C 1
ATOM 8197 O O . SER B 1 317 ? -19 -24.734 -14.547 1 70.75 317 SER B O 1
ATOM 8199 N N . GLU B 1 318 ? -20.672 -25.547 -15.93 1 72.31 318 GLU B N 1
ATOM 8200 C CA . GLU B 1 318 ? -19.859 -25.297 -17.109 1 72.31 318 GLU B CA 1
ATOM 8201 C C . GLU B 1 318 ? -20.25 -23.984 -17.797 1 72.31 318 GLU B C 1
ATOM 8203 O O . GLU B 1 318 ? -19.531 -23.5 -18.672 1 72.31 318 GLU B O 1
ATOM 8208 N N . THR B 1 319 ? -21.422 -23.438 -17.266 1 79 319 THR B N 1
ATOM 8209 C CA . THR B 1 319 ? -21.875 -22.203 -17.891 1 79 319 THR B CA 1
ATOM 8210 C C . THR B 1 319 ? -22.344 -21.203 -16.828 1 79 319 THR B C 1
ATOM 8212 O O . THR B 1 319 ? -22.766 -21.609 -15.742 1 79 319 THR B O 1
ATOM 8215 N N . PRO B 1 320 ? -22.25 -20 -17.188 1 87.62 320 PRO B N 1
ATOM 8216 C CA . PRO B 1 320 ? -22.75 -18.969 -16.25 1 87.62 320 PRO B CA 1
ATOM 8217 C C . PRO B 1 320 ? -24.266 -18.781 -16.344 1 87.62 320 PRO B C 1
ATOM 8219 O O . PRO B 1 320 ? -24.828 -17.969 -15.609 1 87.62 320 PRO B O 1
ATOM 8222 N N . ALA B 1 321 ? -24.906 -19.516 -17.188 1 85 321 ALA B N 1
ATOM 8223 C CA . ALA B 1 321 ? -26.359 -19.359 -17.328 1 85 321 ALA B CA 1
ATOM 8224 C C . ALA B 1 321 ? -27.047 -19.406 -15.969 1 85 321 ALA B C 1
ATOM 8226 O O . ALA B 1 321 ? -26.672 -20.188 -15.102 1 85 321 ALA B O 1
ATOM 8227 N N . PRO B 1 322 ? -27.984 -18.516 -15.719 1 86.31 322 PRO B N 1
ATOM 8228 C CA . PRO B 1 322 ? -28.688 -17.641 -16.656 1 86.31 322 PRO B CA 1
ATOM 8229 C C . PRO B 1 322 ? -28.016 -16.281 -16.812 1 86.31 322 PRO B C 1
ATOM 8231 O O . PRO B 1 322 ? -28.562 -15.398 -17.484 1 86.31 322 PRO B O 1
ATOM 8234 N N . PHE B 1 323 ? -26.938 -16.062 -16.219 1 89.69 323 PHE B N 1
ATOM 8235 C CA . PHE B 1 323 ? -26.219 -14.797 -16.359 1 89.69 323 PHE B CA 1
ATOM 8236 C C . PHE B 1 323 ? -25.344 -14.812 -17.609 1 89.69 323 PHE B C 1
ATOM 8238 O O . PHE B 1 323 ? -25 -15.875 -18.109 1 89.69 323 PHE B O 1
ATOM 8245 N N . ASP B 1 324 ? -25.062 -13.648 -18.078 1 92 324 ASP B N 1
ATOM 8246 C CA . ASP B 1 324 ? -24.266 -13.531 -19.281 1 92 324 ASP B CA 1
ATOM 8247 C C . ASP B 1 324 ? -22.781 -13.828 -19.016 1 92 324 ASP B C 1
ATOM 8249 O O . ASP B 1 324 ? -22.078 -14.312 -19.891 1 92 324 ASP B O 1
ATOM 8253 N N . HIS B 1 325 ? -22.359 -13.531 -17.875 1 94.44 325 HIS B N 1
ATOM 8254 C CA . HIS B 1 325 ? -20.969 -13.672 -17.484 1 94.44 325 HIS B CA 1
ATOM 8255 C C . HIS B 1 325 ? -20.828 -14.344 -16.125 1 94.44 325 HIS B C 1
ATOM 8257 O O . HIS B 1 325 ? -21.703 -14.219 -15.273 1 94.44 325 HIS B O 1
ATOM 8263 N N . TRP B 1 326 ? -19.75 -15.086 -15.977 1 92.56 326 TRP B N 1
ATOM 8264 C CA . TRP B 1 326 ? -19.453 -15.688 -14.68 1 92.56 326 TRP B CA 1
ATOM 8265 C C . TRP B 1 326 ? -19.312 -14.617 -13.609 1 92.56 326 TRP B C 1
ATOM 8267 O O . TRP B 1 326 ? -19.766 -14.797 -12.477 1 92.56 326 TRP B O 1
ATOM 8277 N N . PHE B 1 327 ? -18.703 -13.508 -13.969 1 96 327 PHE B N 1
ATOM 8278 C CA . PHE B 1 327 ? -18.484 -12.414 -13.031 1 96 327 PHE B CA 1
ATOM 8279 C C . PHE B 1 327 ? -19.797 -11.984 -12.391 1 96 327 PHE B C 1
ATOM 8281 O O . PHE B 1 327 ? -19.875 -11.859 -11.164 1 96 327 PHE B O 1
ATOM 8288 N N . LEU B 1 328 ? -20.797 -11.773 -13.203 1 96.06 328 LEU B N 1
ATOM 8289 C CA . LEU B 1 328 ? -22.094 -11.336 -12.695 1 96.06 328 LEU B CA 1
ATOM 8290 C C . LEU B 1 328 ? -22.734 -12.422 -11.852 1 96.06 328 LEU B C 1
ATOM 8292 O O . LEU B 1 328 ? -23.297 -12.141 -10.789 1 96.06 328 LEU B O 1
ATOM 8296 N N . LYS B 1 329 ? -22.703 -13.664 -12.328 1 92.75 329 LYS B N 1
ATOM 8297 C CA . LYS B 1 329 ? -23.266 -14.773 -11.57 1 92.75 329 LYS B CA 1
ATOM 8298 C C . LYS B 1 329 ? -22.656 -14.867 -10.18 1 92.75 329 LYS B C 1
ATOM 8300 O O . LYS B 1 329 ? -23.375 -14.977 -9.18 1 92.75 329 LYS B O 1
ATOM 8305 N N . GLU B 1 330 ? -21.359 -14.828 -10.156 1 93.69 330 GLU B N 1
ATOM 8306 C CA . GLU B 1 330 ? -20.625 -14.977 -8.906 1 93.69 330 GLU B CA 1
ATOM 8307 C C . GLU B 1 330 ? -20.859 -13.773 -7.988 1 93.69 330 GLU B C 1
ATOM 8309 O O . GLU B 1 330 ? -20.906 -13.922 -6.766 1 93.69 330 GLU B O 1
ATOM 8314 N N . ALA B 1 331 ? -20.969 -12.555 -8.562 1 95.88 331 ALA B N 1
ATOM 8315 C CA . ALA B 1 331 ? -21.344 -11.398 -7.758 1 95.88 331 ALA B CA 1
ATOM 8316 C C . ALA B 1 331 ? -22.734 -11.586 -7.145 1 95.88 331 ALA B C 1
ATOM 8318 O O . ALA B 1 331 ? -22.938 -11.289 -5.969 1 95.88 331 ALA B O 1
ATOM 8319 N N . MET B 1 332 ? -23.672 -12.148 -7.906 1 93.19 332 MET B N 1
ATOM 8320 C CA . MET B 1 332 ? -25.047 -12.328 -7.477 1 93.19 332 MET B CA 1
ATOM 8321 C C . MET B 1 332 ? -25.156 -13.438 -6.438 1 93.19 332 MET B C 1
ATOM 8323 O O . MET B 1 332 ? -26.125 -13.5 -5.684 1 93.19 332 MET B O 1
ATOM 8327 N N . GLU B 1 333 ? -24.141 -14.266 -6.363 1 90.56 333 GLU B N 1
ATOM 8328 C CA . GLU B 1 333 ? -24.125 -15.391 -5.434 1 90.56 333 GLU B CA 1
ATOM 8329 C C . GLU B 1 333 ? -23.578 -14.977 -4.074 1 90.56 333 GLU B C 1
ATOM 8331 O O . GLU B 1 333 ? -23.625 -15.75 -3.117 1 90.56 333 GLU B O 1
ATOM 8336 N N . GLN B 1 334 ? -23.125 -13.805 -3.896 1 94.62 334 GLN B N 1
ATOM 8337 C CA . GLN B 1 334 ? -22.406 -13.367 -2.705 1 94.62 334 GLN B CA 1
ATOM 8338 C C . GLN B 1 334 ? -23.297 -13.438 -1.469 1 94.62 334 GLN B C 1
ATOM 8340 O O . GLN B 1 334 ? -22.812 -13.688 -0.363 1 94.62 334 GLN B O 1
ATOM 8345 N N . PRO B 1 335 ? -24.641 -13.289 -1.535 1 92.56 335 PRO B N 1
ATOM 8346 C CA . PRO B 1 335 ? -25.469 -13.445 -0.335 1 92.56 335 PRO B CA 1
ATOM 8347 C C . PRO B 1 335 ? -25.359 -14.844 0.268 1 92.56 335 PRO B C 1
ATOM 8349 O O . PRO B 1 335 ? -25.766 -15.062 1.413 1 92.56 335 PRO B O 1
ATOM 8352 N N . TYR B 1 336 ? -24.719 -15.75 -0.451 1 85.25 336 TYR B N 1
ATOM 8353 C CA . TYR B 1 336 ? -24.531 -17.109 0.023 1 85.25 336 TYR B CA 1
ATOM 8354 C C . TYR B 1 336 ? -23.625 -17.141 1.254 1 85.25 336 TYR B C 1
ATOM 8356 O O . TYR B 1 336 ? -23.578 -18.156 1.964 1 85.25 336 TYR B O 1
ATOM 8364 N N . VAL B 1 337 ? -22.953 -16.062 1.523 1 88.38 337 VAL B N 1
ATOM 8365 C CA . VAL B 1 337 ? -22.125 -15.977 2.723 1 88.38 337 VAL B CA 1
ATOM 8366 C C . VAL B 1 337 ? -22.984 -16.234 3.961 1 88.38 337 VAL B C 1
ATOM 8368 O O . VAL B 1 337 ? -22.469 -16.641 5.008 1 88.38 337 VAL B O 1
ATOM 8371 N N . ALA B 1 338 ? -24.312 -16.031 3.854 1 85.31 338 ALA B N 1
ATOM 8372 C CA . ALA B 1 338 ? -25.25 -16.344 4.934 1 85.31 338 ALA B CA 1
ATOM 8373 C C . ALA B 1 338 ? -25.141 -17.797 5.344 1 85.31 338 ALA B C 1
ATOM 8375 O O . ALA B 1 338 ? -25.266 -18.141 6.527 1 85.31 338 ALA B O 1
ATOM 8376 N N . ARG B 1 339 ? -24.844 -18.594 4.465 1 81.5 339 ARG B N 1
ATOM 8377 C CA . ARG B 1 339 ? -24.734 -20.016 4.738 1 81.5 339 ARG B CA 1
ATOM 8378 C C . ARG B 1 339 ? -23.484 -20.328 5.559 1 81.5 339 ARG B C 1
ATOM 8380 O O . ARG B 1 339 ? -23.484 -21.234 6.387 1 81.5 339 ARG B O 1
ATOM 8387 N N . LEU B 1 340 ? -22.422 -19.703 5.223 1 83.25 340 LEU B N 1
ATOM 8388 C CA . LEU B 1 340 ? -21.203 -19.828 6.023 1 83.25 340 LEU B CA 1
ATOM 8389 C C . LEU B 1 340 ? -21.484 -19.5 7.488 1 83.25 340 LEU B C 1
ATOM 8391 O O . LEU B 1 340 ? -21.016 -20.203 8.391 1 83.25 340 LEU B O 1
ATOM 8395 N N . VAL B 1 341 ? -22.25 -18.5 7.652 1 86.5 341 VAL B N 1
ATOM 8396 C CA . VAL B 1 341 ? -22.578 -18.062 9.008 1 86.5 341 VAL B CA 1
ATOM 8397 C C . VAL B 1 341 ? -23.484 -19.109 9.664 1 86.5 341 VAL B C 1
ATOM 8399 O O . VAL B 1 341 ? -23.234 -19.516 10.805 1 86.5 341 VAL B O 1
ATOM 8402 N N . LEU B 1 342 ? -24.438 -19.609 8.922 1 83.25 342 LEU B N 1
ATOM 8403 C CA . LEU B 1 342 ? -25.391 -20.594 9.43 1 83.25 342 LEU B CA 1
ATOM 8404 C C . LEU B 1 342 ? -24.656 -21.891 9.797 1 83.25 342 LEU B C 1
ATOM 8406 O O . LEU B 1 342 ? -25 -22.531 10.797 1 83.25 342 LEU B O 1
ATOM 8410 N N . SER B 1 343 ? -23.688 -22.188 9.008 1 80.19 343 SER B N 1
ATOM 8411 C CA . SER B 1 343 ? -22.953 -23.438 9.242 1 80.19 343 SER B CA 1
ATOM 8412 C C . SER B 1 343 ? -22.125 -23.359 10.523 1 80.19 343 SER B C 1
ATOM 8414 O O . SER B 1 343 ? -21.734 -24.391 11.078 1 80.19 343 SER B O 1
ATOM 8416 N N . SER B 1 344 ? -21.875 -22.188 11.008 1 82.88 344 SER B N 1
ATOM 8417 C CA . SER B 1 344 ? -21.016 -22 12.18 1 82.88 344 SER B CA 1
ATOM 8418 C C . SER B 1 344 ? -21.859 -21.875 13.453 1 82.88 344 SER B C 1
ATOM 8420 O O . SER B 1 344 ? -21.312 -21.828 14.555 1 82.88 344 SER B O 1
ATOM 8422 N N . ILE B 1 345 ? -23.172 -21.781 13.328 1 79.25 345 ILE B N 1
ATOM 8423 C CA . ILE B 1 345 ? -24.047 -21.641 14.492 1 79.25 345 ILE B CA 1
ATOM 8424 C C . ILE B 1 345 ? -24.344 -23.016 15.086 1 79.25 345 ILE B C 1
ATOM 8426 O O . ILE B 1 345 ? -24.656 -23.969 14.359 1 79.25 345 ILE B O 1
ATOM 8430 N N . CYS B 1 346 ? -23.859 -23.047 16.438 1 68.62 346 CYS B N 1
ATOM 8431 C CA . CYS B 1 346 ? -24.141 -24.266 17.188 1 68.62 346 CYS B CA 1
ATOM 8432 C C . CYS B 1 346 ? -25.562 -24.25 17.734 1 68.62 346 CYS B C 1
ATOM 8434 O O . CYS B 1 346 ? -25.859 -23.531 18.703 1 68.62 346 CYS B O 1
ATOM 8436 N N . GLU B 1 347 ? -26.516 -24.453 16.969 1 62.41 347 GLU B N 1
ATOM 8437 C CA . GLU B 1 347 ? -27.844 -24.438 17.594 1 62.41 347 GLU B CA 1
ATOM 8438 C C . GLU B 1 347 ? -28.453 -25.844 17.625 1 62.41 347 GLU B C 1
ATOM 8440 O O . GLU B 1 347 ? -28.203 -26.656 16.734 1 62.41 347 GLU B O 1
ATOM 8445 N N . GLY B 1 348 ? -28.781 -26.234 18.875 1 53.88 348 GLY B N 1
ATOM 8446 C CA . GLY B 1 348 ? -29.484 -27.469 19.172 1 53.88 348 GLY B CA 1
ATOM 8447 C C . GLY B 1 348 ? -30.656 -27.734 18.25 1 53.88 348 GLY B C 1
ATOM 8448 O O . GLY B 1 348 ? -30.656 -27.328 17.094 1 53.88 348 GLY B O 1
ATOM 8449 N N . THR B 1 349 ? -31.875 -27.953 18.828 1 55.28 349 THR B N 1
ATOM 8450 C CA . THR B 1 349 ? -33.125 -28.438 18.281 1 55.28 349 THR B CA 1
ATOM 8451 C C . THR B 1 349 ? -34 -27.266 17.844 1 55.28 349 THR B C 1
ATOM 8453 O O . THR B 1 349 ? -33.938 -26.172 18.391 1 55.28 349 THR B O 1
ATOM 8456 N N . GLY B 1 350 ? -34.469 -27.094 16.5 1 59.44 350 GLY B N 1
ATOM 8457 C CA . GLY B 1 350 ? -35.438 -26.172 15.906 1 59.44 350 GLY B CA 1
ATOM 8458 C C . GLY B 1 350 ? -35.062 -25.766 14.484 1 59.44 350 GLY B C 1
ATOM 8459 O O . GLY B 1 350 ? -34.25 -26.422 13.836 1 59.44 350 GLY B O 1
ATOM 8460 N N . VAL B 1 351 ? -35.781 -24.766 14.031 1 60.34 351 VAL B N 1
ATOM 8461 C CA . VAL B 1 351 ? -35.688 -24.359 12.633 1 60.34 351 VAL B CA 1
ATOM 8462 C C . VAL B 1 351 ? -34.25 -23.938 12.328 1 60.34 351 VAL B C 1
ATOM 8464 O O . VAL B 1 351 ? -33.688 -24.312 11.297 1 60.34 351 VAL B O 1
ATOM 8467 N N . LEU B 1 352 ? -33.656 -23.266 13.297 1 66.94 352 LEU B N 1
ATOM 8468 C CA . LEU B 1 352 ? -32.281 -22.812 13.109 1 66.94 352 LEU B CA 1
ATOM 8469 C C . LEU B 1 352 ? -31.328 -23.984 13.125 1 66.94 352 LEU B C 1
ATOM 8471 O O . LEU B 1 352 ? -30.344 -24 12.383 1 66.94 352 LEU B O 1
ATOM 8475 N N . GLY B 1 353 ? -31.609 -24.828 13.922 1 68.25 353 GLY B N 1
ATOM 8476 C CA . GLY B 1 353 ? -30.797 -26.031 13.992 1 68.25 353 GLY B CA 1
ATOM 8477 C C . GLY B 1 353 ? -30.812 -26.844 12.703 1 68.25 353 GLY B C 1
ATOM 8478 O O . GLY B 1 353 ? -29.766 -27.297 12.242 1 68.25 353 GLY B O 1
ATOM 8479 N N . GLU B 1 354 ? -32.031 -26.906 12.164 1 66.69 354 GLU B N 1
ATOM 8480 C CA . GLU B 1 354 ? -32.188 -27.641 10.914 1 66.69 354 GLU B CA 1
ATOM 8481 C C . GLU B 1 354 ? -31.438 -26.953 9.781 1 66.69 354 GLU B C 1
ATOM 8483 O O . GLU B 1 354 ? -30.75 -27.609 8.992 1 66.69 354 GLU B O 1
ATOM 8488 N N . ILE B 1 355 ? -31.625 -25.703 9.789 1 67.31 355 ILE B N 1
ATOM 8489 C CA . ILE B 1 355 ? -30.984 -24.938 8.727 1 67.31 355 ILE B CA 1
ATOM 8490 C C . ILE B 1 355 ? -29.469 -25 8.891 1 67.31 355 ILE B C 1
ATOM 8492 O O . ILE B 1 355 ? -28.734 -25.156 7.906 1 67.31 355 ILE B O 1
ATOM 8496 N N . SER B 1 356 ? -29.062 -24.969 10.086 1 69.44 356 SER B N 1
ATOM 8497 C CA . SER B 1 356 ? -27.641 -25.031 10.375 1 69.44 356 SER B CA 1
ATOM 8498 C C . SER B 1 356 ? -27.047 -26.391 9.992 1 69.44 356 SER B C 1
ATOM 8500 O O . SER B 1 356 ? -25.953 -26.469 9.438 1 69.44 356 SER B O 1
ATOM 8502 N N . GLU B 1 357 ? -27.812 -27.422 10.25 1 66.5 357 GLU B N 1
ATOM 8503 C CA . GLU B 1 357 ? -27.344 -28.766 9.945 1 66.5 357 GLU B CA 1
ATOM 8504 C C . GLU B 1 357 ? -27.25 -28.984 8.438 1 66.5 357 GLU B C 1
ATOM 8506 O O . GLU B 1 357 ? -26.297 -29.609 7.953 1 66.5 357 GLU B O 1
ATOM 8511 N N . ARG B 1 358 ? -28.281 -28.438 7.773 1 65.19 358 ARG B N 1
ATOM 8512 C CA . ARG B 1 358 ? -28.281 -28.547 6.316 1 65.19 358 ARG B CA 1
ATOM 8513 C C . ARG B 1 358 ? -27.109 -27.781 5.711 1 65.19 358 ARG B C 1
ATOM 8515 O O . ARG B 1 358 ? -26.547 -28.188 4.699 1 65.19 358 ARG B O 1
ATOM 8522 N N . ALA B 1 359 ? -26.844 -26.719 6.355 1 63.56 359 ALA B N 1
ATOM 8523 C CA . ALA B 1 359 ? -25.781 -25.859 5.848 1 63.56 359 ALA B CA 1
ATOM 8524 C C . ALA B 1 359 ? -24.406 -26.5 6.059 1 63.56 359 ALA B C 1
ATOM 8526 O O . ALA B 1 359 ? -23.484 -26.25 5.281 1 63.56 359 ALA B O 1
ATOM 8527 N N . LYS B 1 360 ? -24.312 -27.266 7.105 1 61.31 360 LYS B N 1
ATOM 8528 C CA . LYS B 1 360 ? -23.047 -27.969 7.363 1 61.31 360 LYS B CA 1
ATOM 8529 C C . LYS B 1 360 ? -22.766 -29 6.27 1 61.31 360 LYS B C 1
ATOM 8531 O O . LYS B 1 360 ? -21.625 -29.156 5.84 1 61.31 360 LYS B O 1
ATOM 8536 N N . GLY B 1 361 ? -23.781 -29.797 5.898 1 50.41 361 GLY B N 1
ATOM 8537 C CA . GLY B 1 361 ? -23.656 -30.844 4.906 1 50.41 361 GLY B CA 1
ATOM 8538 C C . GLY B 1 361 ? -23.469 -30.328 3.494 1 50.41 361 GLY B C 1
ATOM 8539 O O . GLY B 1 361 ? -23.016 -31.047 2.609 1 50.41 361 GLY B O 1
ATOM 8540 N N . ASN B 1 362 ? -24.078 -29.141 3.273 1 47.91 362 ASN B N 1
ATOM 8541 C CA . ASN B 1 362 ? -24.109 -28.609 1.915 1 47.91 362 ASN B CA 1
ATOM 8542 C C . ASN B 1 362 ? -22.891 -27.75 1.61 1 47.91 362 ASN B C 1
ATOM 8544 O O . ASN B 1 362 ? -23.016 -26.578 1.283 1 47.91 362 ASN B O 1
ATOM 8548 N N . TYR B 1 363 ? -21.906 -28.094 2.135 1 47.16 363 TYR B N 1
ATOM 8549 C CA . TYR B 1 363 ? -20.688 -27.375 1.837 1 47.16 363 TYR B CA 1
ATOM 8550 C C . TYR B 1 363 ? -20.625 -26.969 0.368 1 47.16 363 TYR B C 1
ATOM 8552 O O . TYR B 1 363 ? -19.859 -26.078 -0.008 1 47.16 363 TYR B O 1
ATOM 8560 N N . CYS B 1 364 ? -21.344 -27.719 -0.574 1 44.47 364 CYS B N 1
ATOM 8561 C CA . CYS B 1 364 ? -21.234 -27.344 -1.976 1 44.47 364 CYS B CA 1
ATOM 8562 C C . CYS B 1 364 ? -22.328 -26.344 -2.361 1 44.47 364 CYS B C 1
ATOM 8564 O O . CYS B 1 364 ? -23.516 -26.641 -2.234 1 44.47 364 CYS B O 1
ATOM 8566 N N . LEU B 1 365 ? -22.172 -25.047 -2.262 1 47.72 365 LEU B N 1
ATOM 8567 C CA . LEU B 1 365 ? -23.031 -23.922 -2.617 1 47.72 365 LEU B CA 1
ATOM 8568 C C . LEU B 1 365 ? -23.766 -24.188 -3.922 1 47.72 365 LEU B C 1
ATOM 8570 O O . LEU B 1 365 ? -24.406 -23.297 -4.477 1 47.72 365 LEU B O 1
ATOM 8574 N N . LEU B 1 366 ? -23.547 -25.203 -4.668 1 45.16 366 LEU B N 1
ATOM 8575 C CA . LEU B 1 366 ? -23.953 -25.156 -6.07 1 45.16 366 LEU B CA 1
ATOM 8576 C C . LEU B 1 366 ? -25.438 -24.781 -6.195 1 45.16 366 LEU B C 1
ATOM 8578 O O . LEU B 1 366 ? -25.781 -23.812 -6.875 1 45.16 366 LEU B O 1
ATOM 8582 N N . ASP B 1 367 ? -26.375 -25.781 -6.496 1 47.62 367 ASP B N 1
ATOM 8583 C CA . ASP B 1 367 ? -27.547 -25.766 -7.355 1 47.62 367 ASP B CA 1
ATOM 8584 C C . ASP B 1 367 ? -28.75 -25.172 -6.617 1 47.62 367 ASP B C 1
ATOM 8586 O O . ASP B 1 367 ? -29.844 -25.75 -6.637 1 47.62 367 ASP B O 1
ATOM 8590 N N . ARG B 1 368 ? -28.422 -24.094 -5.809 1 54.81 368 ARG B N 1
ATOM 8591 C CA . ARG B 1 368 ? -29.656 -23.891 -5.078 1 54.81 368 ARG B CA 1
ATOM 8592 C C . ARG B 1 368 ? -30.422 -22.672 -5.598 1 54.81 368 ARG B C 1
ATOM 8594 O O . ARG B 1 368 ? -29.828 -21.812 -6.273 1 54.81 368 ARG B O 1
ATOM 8601 N N . ASN B 1 369 ? -31.703 -22.625 -5.23 1 61.69 369 ASN B N 1
ATOM 8602 C CA . ASN B 1 369 ? -32.75 -21.672 -5.59 1 61.69 369 ASN B CA 1
ATOM 8603 C C . ASN B 1 369 ? -32.5 -20.328 -4.918 1 61.69 369 ASN B C 1
ATOM 8605 O O . ASN B 1 369 ? -32.344 -20.25 -3.701 1 61.69 369 ASN B O 1
ATOM 8609 N N . PRO B 1 370 ? -32.281 -19.25 -5.602 1 68.69 370 PRO B N 1
ATOM 8610 C CA . PRO B 1 370 ? -32.125 -17.891 -5.066 1 68.69 370 PRO B CA 1
ATOM 8611 C C . PRO B 1 370 ? -33.156 -17.578 -3.969 1 68.69 370 PRO B C 1
ATOM 8613 O O . PRO B 1 370 ? -32.812 -16.875 -3.012 1 68.69 370 PRO B O 1
ATOM 8616 N N . ASP B 1 371 ? -34.312 -18.125 -4.016 1 7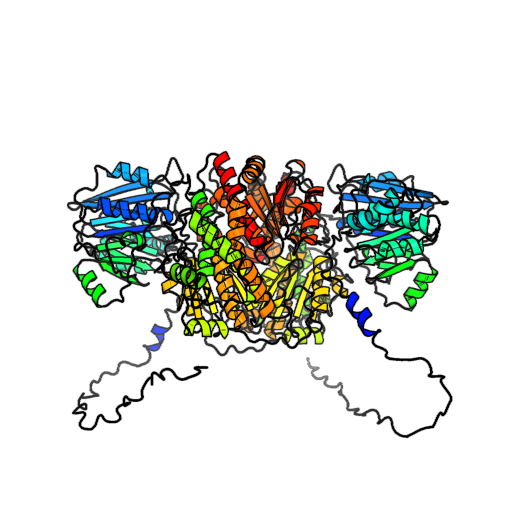5.19 371 ASP B N 1
ATOM 8617 C CA . ASP B 1 371 ? -35.344 -17.875 -3.033 1 75.19 371 ASP B CA 1
ATOM 8618 C C . ASP B 1 371 ? -34.969 -18.406 -1.66 1 75.19 371 ASP B C 1
ATOM 8620 O O . ASP B 1 371 ? -35.281 -17.797 -0.635 1 75.19 371 ASP B O 1
ATOM 8624 N N . GLU B 1 372 ? -34.281 -19.422 -1.685 1 76.25 372 GLU B N 1
ATOM 8625 C CA . GLU B 1 372 ? -33.844 -20.031 -0.427 1 76.25 372 GLU B CA 1
ATOM 8626 C C . GLU B 1 372 ? -32.812 -19.188 0.272 1 76.25 372 GLU B C 1
ATOM 8628 O O . GLU B 1 372 ? -32.812 -19.047 1.498 1 76.25 372 GLU B O 1
ATOM 8633 N N . ILE B 1 373 ? -32.031 -18.562 -0.44 1 80 373 ILE B N 1
ATOM 8634 C CA . ILE B 1 373 ? -30.953 -17.75 0.119 1 80 373 ILE B CA 1
ATOM 8635 C C . ILE B 1 373 ? -31.547 -16.5 0.762 1 80 373 ILE B C 1
ATOM 8637 O O . ILE B 1 373 ? -31.094 -16.062 1.826 1 80 373 ILE B O 1
ATOM 8641 N N . GLU B 1 374 ? -32.5 -15.961 0.124 1 83.69 374 GLU B N 1
ATOM 8642 C CA . GLU B 1 374 ? -33.156 -14.781 0.673 1 83.69 374 GLU B CA 1
ATOM 8643 C C . GLU B 1 374 ? -33.844 -15.094 2.004 1 83.69 374 GLU B C 1
ATOM 8645 O O . GLU B 1 374 ? -33.812 -14.281 2.93 1 83.69 374 GLU B O 1
ATOM 8650 N N . LYS B 1 375 ? -34.438 -16.234 2.023 1 82.12 375 LYS B N 1
ATOM 8651 C CA . LYS B 1 375 ? -35.062 -16.656 3.262 1 82.12 375 LYS B CA 1
ATOM 8652 C C . LYS B 1 375 ? -34.031 -16.859 4.371 1 82.12 375 LYS B C 1
ATOM 8654 O O . LYS B 1 375 ? -34.281 -16.484 5.52 1 82.12 375 LYS B O 1
ATOM 8659 N N . GLU B 1 376 ? -32.969 -17.422 4.023 1 82.38 376 GLU B N 1
ATOM 8660 C CA . GLU B 1 376 ? -31.906 -17.641 4.984 1 82.38 376 GLU B CA 1
ATOM 8661 C C . GLU B 1 376 ? -31.344 -16.328 5.508 1 82.38 376 GLU B C 1
ATOM 8663 O O . GLU B 1 376 ? -31.125 -16.172 6.707 1 82.38 376 GLU B O 1
ATOM 8668 N N . CYS B 1 377 ? -31.188 -15.398 4.629 1 87.94 377 CYS B N 1
ATOM 8669 C CA . CYS B 1 377 ? -30.703 -14.078 5 1 87.94 377 CYS B CA 1
ATOM 8670 C C . CYS B 1 377 ? -31.656 -13.391 5.957 1 87.94 377 CYS B C 1
ATOM 8672 O O . CYS B 1 377 ? -31.234 -12.781 6.941 1 87.94 377 CYS B O 1
ATOM 8674 N N . SER B 1 378 ? -32.906 -13.555 5.656 1 85.5 378 SER B N 1
ATOM 8675 C CA . SER B 1 378 ? -33.906 -12.93 6.488 1 85.5 378 SER B CA 1
ATOM 8676 C C . SER B 1 378 ? -33.938 -13.539 7.883 1 85.5 378 SER B C 1
ATOM 8678 O O . SER B 1 378 ? -34.094 -12.82 8.875 1 85.5 378 SER B O 1
ATOM 8680 N N . ILE B 1 379 ? -33.844 -14.828 7.91 1 82.88 379 ILE B N 1
ATOM 8681 C CA . ILE B 1 379 ? -33.812 -15.531 9.188 1 82.88 379 ILE B CA 1
ATOM 8682 C C . ILE B 1 379 ? -32.625 -15.062 10.023 1 82.88 379 ILE B C 1
ATOM 8684 O O . ILE B 1 379 ? -32.781 -14.734 11.195 1 82.88 379 ILE B O 1
ATOM 8688 N N . LEU B 1 380 ? -31.562 -15.016 9.406 1 86.44 380 LEU B N 1
ATOM 8689 C CA . LEU B 1 380 ? -30.344 -14.641 10.109 1 86.44 380 LEU B CA 1
ATOM 8690 C C . LEU B 1 380 ? -30.438 -13.211 10.641 1 86.44 380 LEU B C 1
ATOM 8692 O O . LEU B 1 380 ? -30.047 -12.945 11.781 1 86.44 380 LEU B O 1
ATOM 8696 N N . SER B 1 381 ? -30.922 -12.328 9.844 1 86.94 381 SER B N 1
ATOM 8697 C CA . SER B 1 381 ? -30.969 -10.914 10.195 1 86.94 381 SER B CA 1
ATOM 8698 C C . SER B 1 381 ? -31.875 -10.664 11.398 1 86.94 381 SER B C 1
ATOM 8700 O O . SER B 1 381 ? -31.75 -9.656 12.094 1 86.94 381 SER B O 1
ATOM 8702 N N . SER B 1 382 ? -32.719 -11.633 11.68 1 86.12 382 SER B N 1
ATOM 8703 C CA . SER B 1 382 ? -33.688 -11.461 12.758 1 86.12 382 SER B CA 1
ATOM 8704 C C . SER B 1 382 ? -33.188 -12.055 14.062 1 86.12 382 SER B C 1
ATOM 8706 O O . SER B 1 382 ? -33.781 -11.836 15.125 1 86.12 382 SER B O 1
ATOM 8708 N N . LEU B 1 383 ? -32.062 -12.695 13.992 1 85.75 383 LEU B N 1
ATOM 8709 C CA . LEU B 1 383 ? -31.578 -13.391 15.172 1 85.75 383 LEU B CA 1
ATOM 8710 C C . LEU B 1 383 ? -30.812 -12.43 16.078 1 85.75 383 LEU B C 1
ATOM 8712 O O . LEU B 1 383 ? -30.219 -11.453 15.609 1 85.75 383 LEU B O 1
ATOM 8716 N N . ASP B 1 384 ? -30.812 -12.773 17.375 1 84.5 384 ASP B N 1
ATOM 8717 C CA . ASP B 1 384 ? -30.031 -12.055 18.375 1 84.5 384 ASP B CA 1
ATOM 8718 C C . ASP B 1 384 ? -28.688 -12.727 18.609 1 84.5 384 ASP B C 1
ATOM 8720 O O . ASP B 1 384 ? -28.609 -13.836 19.141 1 84.5 384 ASP B O 1
ATOM 8724 N N . PRO B 1 385 ? -27.703 -12.023 18.359 1 85.31 385 PRO B N 1
ATOM 8725 C CA . PRO B 1 385 ? -26.375 -12.625 18.453 1 85.31 385 PRO B CA 1
ATOM 8726 C C . PRO B 1 385 ? -26.031 -13.086 19.875 1 85.31 385 PRO B C 1
ATOM 8728 O O . PRO B 1 385 ? -25.281 -14.039 20.047 1 85.31 385 PRO B O 1
ATOM 8731 N N . SER B 1 386 ? -26.547 -12.406 20.812 1 80.56 386 SER B N 1
ATOM 8732 C CA . SER B 1 386 ? -26.219 -12.719 22.203 1 80.56 386 SER B CA 1
ATOM 8733 C C . SER B 1 386 ? -26.75 -14.094 22.594 1 80.56 386 SER B C 1
ATOM 8735 O O . SER B 1 386 ? -26.266 -14.688 23.562 1 80.56 386 SER B O 1
ATOM 8737 N N . LEU B 1 387 ? -27.625 -14.633 21.797 1 78.62 387 LEU B N 1
ATOM 8738 C CA . LEU B 1 387 ? -28.266 -15.898 22.141 1 78.62 387 LEU B CA 1
ATOM 8739 C C . LEU B 1 387 ? -27.641 -17.047 21.344 1 78.62 387 LEU B C 1
ATOM 8741 O O . LEU B 1 387 ? -28.031 -18.203 21.516 1 78.62 387 LEU B O 1
ATOM 8745 N N . LEU B 1 388 ? -26.688 -16.734 20.594 1 82.56 388 LEU B N 1
ATOM 8746 C CA . LEU B 1 388 ? -26.172 -17.75 19.688 1 82.56 388 LEU B CA 1
ATOM 8747 C C . LEU B 1 388 ? -24.781 -18.219 20.141 1 82.56 388 LEU B C 1
ATOM 8749 O O . LEU B 1 388 ? -24.031 -17.453 20.734 1 82.56 388 LEU B O 1
ATOM 8753 N N . GLN B 1 389 ? -24.625 -19.5 19.875 1 81.38 389 GLN B N 1
ATOM 8754 C CA . GLN B 1 389 ? -23.297 -20.078 20.047 1 81.38 389 GLN B CA 1
ATOM 8755 C C . GLN B 1 389 ? -22.672 -20.422 18.688 1 81.38 389 GLN B C 1
ATOM 8757 O O . GLN B 1 389 ? -23.328 -21 17.828 1 81.38 389 GLN B O 1
ATOM 8762 N N . PHE B 1 390 ? -21.453 -20.047 18.547 1 86.12 390 PHE B N 1
ATOM 8763 C CA . PHE B 1 390 ? -20.781 -20.266 17.281 1 86.12 390 PHE B CA 1
ATOM 8764 C C . PHE B 1 390 ? -19.641 -21.281 17.438 1 86.12 390 PHE B C 1
ATOM 8766 O O . PHE B 1 390 ? -19.094 -21.422 18.531 1 86.12 390 PHE B O 1
ATOM 8773 N N . THR B 1 391 ? -19.375 -22.031 16.344 1 84.12 391 THR B N 1
ATOM 8774 C CA . THR B 1 391 ? -18.281 -23 16.266 1 84.12 391 THR B CA 1
ATOM 8775 C C . THR B 1 391 ? -17.578 -22.922 14.922 1 84.12 391 THR B C 1
ATOM 8777 O O . THR B 1 391 ? -18.016 -22.188 14.031 1 84.12 391 THR B O 1
ATOM 8780 N N . ILE B 1 392 ? -16.422 -23.578 14.836 1 86.56 392 ILE B N 1
ATOM 8781 C CA . ILE B 1 392 ? -15.703 -23.703 13.578 1 86.56 392 ILE B CA 1
ATOM 8782 C C . ILE B 1 392 ? -15.641 -25.172 13.156 1 86.56 392 ILE B C 1
ATOM 8784 O O . ILE B 1 392 ? -14.664 -25.875 13.453 1 86.56 392 ILE B O 1
ATOM 8788 N N . PRO B 1 393 ? -16.578 -25.547 12.383 1 75.5 393 PRO B N 1
ATOM 8789 C CA . PRO B 1 393 ? -16.688 -26.984 12.102 1 75.5 393 PRO B CA 1
ATOM 8790 C C . PRO B 1 393 ? -15.492 -27.531 11.344 1 75.5 393 PRO B C 1
ATOM 8792 O O . PRO B 1 393 ? -15.172 -28.719 11.469 1 75.5 393 PRO B O 1
ATOM 8795 N N . SER B 1 394 ? -14.797 -26.75 10.617 1 79.19 394 SER B N 1
ATOM 8796 C CA . SER B 1 394 ? -13.719 -27.219 9.758 1 79.19 394 SER B CA 1
ATOM 8797 C C . SER B 1 394 ? -12.453 -27.484 10.562 1 79.19 394 SER B C 1
ATOM 8799 O O . SER B 1 394 ? -11.531 -28.156 10.078 1 79.19 394 SER B O 1
ATOM 8801 N N . LEU B 1 395 ? -12.406 -27.031 11.773 1 87.5 395 LEU B N 1
ATOM 8802 C CA . LEU B 1 395 ? -11.195 -27.188 12.57 1 87.5 395 LEU B CA 1
ATOM 8803 C C . LEU B 1 395 ? -11.414 -28.172 13.711 1 87.5 395 LEU B C 1
ATOM 8805 O O . LEU B 1 395 ? -12.477 -28.172 14.336 1 87.5 395 LEU B O 1
ATOM 8809 N N . ASP B 1 396 ? -10.438 -29.031 13.953 1 86.88 396 ASP B N 1
ATOM 8810 C CA . ASP B 1 396 ? -10.516 -29.969 15.07 1 86.88 396 ASP B CA 1
ATOM 8811 C C . ASP B 1 396 ? -10.117 -29.297 16.375 1 86.88 396 ASP B C 1
ATOM 8813 O O . ASP B 1 396 ? -9.75 -28.109 16.391 1 86.88 396 ASP B O 1
ATOM 8817 N N . LYS B 1 397 ? -10.219 -30.047 17.438 1 87.12 397 LYS B N 1
ATOM 8818 C CA . LYS B 1 397 ? -9.984 -29.484 18.781 1 87.12 397 LYS B CA 1
ATOM 8819 C C . LYS B 1 397 ? -8.531 -29.047 18.922 1 87.12 397 LYS B C 1
ATOM 8821 O O . LYS B 1 397 ? -8.25 -28.062 19.625 1 87.12 397 LYS B O 1
ATOM 8826 N N . PHE B 1 398 ? -7.719 -29.75 18.266 1 91.12 398 PHE B N 1
ATOM 8827 C CA . PHE B 1 398 ? -6.301 -29.438 18.359 1 91.12 398 PHE B CA 1
ATOM 8828 C C . PHE B 1 398 ? -5.996 -28.109 17.688 1 91.12 398 PHE B C 1
ATOM 8830 O O . PHE B 1 398 ? -5.324 -27.25 18.25 1 91.12 398 PHE B O 1
ATOM 8837 N N . ALA B 1 399 ? -6.461 -28 16.5 1 92.75 399 ALA B N 1
ATOM 8838 C CA . ALA B 1 399 ? -6.27 -26.766 15.758 1 92.75 399 ALA B CA 1
ATOM 8839 C C . ALA B 1 399 ? -6.883 -25.578 16.5 1 92.75 399 ALA B C 1
ATOM 8841 O O . ALA B 1 399 ? -6.293 -24.5 16.562 1 92.75 399 ALA B O 1
ATOM 8842 N N . ILE B 1 400 ? -7.988 -25.781 17.125 1 92.19 400 ILE B N 1
ATOM 8843 C CA . ILE B 1 400 ? -8.68 -24.734 17.875 1 92.19 400 ILE B CA 1
ATOM 8844 C C . ILE B 1 400 ? -7.855 -24.344 19.094 1 92.19 400 ILE B C 1
ATOM 8846 O O . ILE B 1 400 ? -7.715 -23.156 19.406 1 92.19 400 ILE B O 1
ATOM 8850 N N . SER B 1 401 ? -7.328 -25.312 19.797 1 94.06 401 SER B N 1
ATOM 8851 C CA . SER B 1 401 ? -6.508 -25.031 20.969 1 94.06 401 SER B CA 1
ATOM 8852 C C . SER B 1 401 ? -5.277 -24.203 20.609 1 94.06 401 SER B C 1
ATOM 8854 O O . SER B 1 401 ? -4.898 -23.297 21.344 1 94.06 401 SER B O 1
ATOM 8856 N N . LYS B 1 402 ? -4.703 -24.547 19.438 1 94.69 402 LYS B N 1
ATOM 8857 C CA . LYS B 1 402 ? -3.537 -23.812 18.984 1 94.69 402 LYS B CA 1
ATOM 8858 C C . LYS B 1 402 ? -3.895 -22.344 18.703 1 94.69 402 LYS B C 1
ATOM 8860 O O . LYS B 1 402 ? -3.141 -21.438 19.062 1 94.69 402 LYS B O 1
ATOM 8865 N N . LEU B 1 403 ? -4.996 -22.156 18.109 1 95.38 403 LEU B N 1
ATOM 8866 C CA . LEU B 1 403 ? -5.461 -20.812 17.797 1 95.38 403 LEU B CA 1
ATOM 8867 C C . LEU B 1 403 ? -5.738 -20.016 19.062 1 95.38 403 LEU B C 1
ATOM 8869 O O . LEU B 1 403 ? -5.375 -18.844 19.156 1 95.38 403 LEU B O 1
ATOM 8873 N N . VAL B 1 404 ? -6.367 -20.625 20 1 94.12 404 VAL B N 1
ATOM 8874 C CA . VAL B 1 404 ? -6.785 -19.953 21.234 1 94.12 404 VAL B CA 1
ATOM 8875 C C . VAL B 1 404 ? -5.566 -19.625 22.094 1 94.12 404 VAL B C 1
ATOM 8877 O O . VAL B 1 404 ? -5.5 -18.578 22.719 1 94.12 404 VAL B O 1
ATOM 8880 N N . GLU B 1 405 ? -4.625 -20.469 22.078 1 93.94 405 GLU B N 1
ATOM 8881 C CA . GLU B 1 405 ? -3.443 -20.312 22.922 1 93.94 405 GLU B CA 1
ATOM 8882 C C . GLU B 1 405 ? -2.453 -19.328 22.312 1 93.94 405 GLU B C 1
ATOM 8884 O O . GLU B 1 405 ? -1.676 -18.703 23.047 1 93.94 405 GLU B O 1
ATOM 8889 N N . SER B 1 406 ? -2.5 -19.219 21.062 1 94.06 406 SER B N 1
ATOM 8890 C CA . SER B 1 406 ? -1.512 -18.375 20.391 1 94.06 406 SER B CA 1
ATOM 8891 C C . SER B 1 406 ? -1.7 -16.906 20.766 1 94.06 406 SER B C 1
ATOM 8893 O O . SER B 1 406 ? -2.83 -16.438 20.891 1 94.06 406 SER B O 1
ATOM 8895 N N . LYS B 1 407 ? -0.622 -16.203 20.891 1 93.06 407 LYS B N 1
ATOM 8896 C CA . LYS B 1 407 ? -0.64 -14.766 21.125 1 93.06 407 LYS B CA 1
ATOM 8897 C C . LYS B 1 407 ? -0.335 -13.992 19.844 1 93.06 407 LYS B C 1
ATOM 8899 O O . LYS B 1 407 ? -0.414 -12.766 19.828 1 93.06 407 LYS B O 1
ATOM 8904 N N . ARG B 1 408 ? 0.015 -14.688 18.875 1 95 408 ARG B N 1
ATOM 8905 C CA . ARG B 1 408 ? 0.381 -14.094 17.594 1 95 408 ARG B CA 1
ATOM 8906 C C . ARG B 1 408 ? -0.339 -14.789 16.438 1 95 408 ARG B C 1
ATOM 8908 O O . ARG B 1 408 ? -0.237 -16.016 16.281 1 95 408 ARG B O 1
ATOM 8915 N N . LEU B 1 409 ? -1.089 -14.023 15.68 1 96.88 409 LEU B N 1
ATOM 8916 C CA . LEU B 1 409 ? -1.855 -14.516 14.539 1 96.88 409 LEU B CA 1
ATOM 8917 C C . LEU B 1 409 ? -1.476 -13.773 13.266 1 96.88 409 LEU B C 1
ATOM 8919 O O . LEU B 1 409 ? -1.669 -12.555 13.172 1 96.88 409 LEU B O 1
ATOM 8923 N N . PHE B 1 410 ? -0.935 -14.484 12.336 1 97.81 410 PHE B N 1
ATOM 8924 C CA . PHE B 1 410 ? -0.507 -13.852 11.094 1 97.81 410 PHE B CA 1
ATOM 8925 C C . PHE B 1 410 ? -1.279 -14.414 9.906 1 97.81 410 PHE B C 1
ATOM 8927 O O . PHE B 1 410 ? -1.617 -15.602 9.883 1 97.81 410 PHE B O 1
ATOM 8934 N N . PHE B 1 411 ? -1.618 -13.562 8.992 1 98.62 411 PHE B N 1
ATOM 8935 C CA . PHE B 1 411 ? -2.244 -13.945 7.73 1 98.62 411 PHE B CA 1
ATOM 8936 C C . PHE B 1 411 ? -1.281 -13.75 6.566 1 98.62 411 PHE B C 1
ATOM 8938 O O . PHE B 1 411 ? -0.565 -12.75 6.504 1 98.62 411 PHE B O 1
ATOM 8945 N N . VAL B 1 412 ? -1.199 -14.688 5.68 1 98.06 412 VAL B N 1
ATOM 8946 C CA . VAL B 1 412 ? -0.347 -14.633 4.5 1 98.06 412 VAL B CA 1
ATOM 8947 C C . VAL B 1 412 ? -1.177 -14.914 3.248 1 98.06 412 VAL B C 1
ATOM 8949 O O . VAL B 1 412 ? -1.799 -15.969 3.133 1 98.06 412 VAL B O 1
ATOM 8952 N N . ALA B 1 413 ? -1.268 -13.984 2.354 1 97.44 413 ALA B N 1
ATOM 8953 C CA . ALA B 1 413 ? -2.109 -14.094 1.165 1 97.44 413 ALA B CA 1
ATOM 8954 C C . ALA B 1 413 ? -1.655 -13.117 0.082 1 97.44 413 ALA B C 1
ATOM 8956 O O . ALA B 1 413 ? -0.723 -12.344 0.29 1 97.44 413 ALA B O 1
ATOM 8957 N N . CYS B 1 414 ? -2.287 -13.172 -1.09 1 94.69 414 CYS B N 1
ATOM 8958 C CA . CYS B 1 414 ? -2.01 -12.273 -2.199 1 94.69 414 CYS B CA 1
ATOM 8959 C C . CYS B 1 414 ? -3.297 -11.656 -2.734 1 94.69 414 CYS B C 1
ATOM 8961 O O . CYS B 1 414 ? -4.379 -12.219 -2.562 1 94.69 414 CYS B O 1
ATOM 8963 N N . GLY B 1 415 ? -3.211 -10.5 -3.34 1 94.62 415 GLY B N 1
ATOM 8964 C CA . GLY B 1 415 ? -4.312 -9.891 -4.07 1 94.62 415 GLY B CA 1
ATOM 8965 C C . GLY B 1 415 ? -5.547 -9.68 -3.217 1 94.62 415 GLY B C 1
ATOM 8966 O O . GLY B 1 415 ? -5.461 -9.117 -2.121 1 94.62 415 GLY B O 1
ATOM 8967 N N . SER B 1 416 ? -6.703 -10.156 -3.777 1 97 416 SER B N 1
ATOM 8968 C CA . SER B 1 416 ? -7.988 -9.984 -3.105 1 97 416 SER B CA 1
ATOM 8969 C C . SER B 1 416 ? -8.008 -10.703 -1.762 1 97 416 SER B C 1
ATOM 8971 O O . SER B 1 416 ? -8.602 -10.219 -0.797 1 97 416 SER B O 1
ATOM 8973 N N . SER B 1 417 ? -7.375 -11.859 -1.724 1 97.75 417 SER B N 1
ATOM 8974 C CA . SER B 1 417 ? -7.328 -12.609 -0.473 1 97.75 417 SER B CA 1
ATOM 8975 C C . SER B 1 417 ? -6.566 -11.844 0.603 1 97.75 417 SER B C 1
ATOM 8977 O O . SER B 1 417 ? -6.91 -11.914 1.784 1 97.75 417 SER B O 1
ATOM 8979 N N . LYS B 1 418 ? -5.52 -11.195 0.188 1 98 418 LYS B N 1
ATOM 8980 C CA . LYS B 1 418 ? -4.762 -10.391 1.138 1 98 418 LYS B CA 1
ATOM 8981 C C . LYS B 1 418 ? -5.617 -9.266 1.713 1 98 418 LYS B C 1
ATOM 8983 O O . LYS B 1 418 ? -5.547 -8.977 2.908 1 98 418 LYS B O 1
ATOM 8988 N N . TYR B 1 419 ? -6.383 -8.609 0.852 1 98.5 419 TYR B N 1
ATOM 8989 C CA . TYR B 1 419 ? -7.238 -7.523 1.32 1 98.5 419 TYR B CA 1
ATOM 8990 C C . TYR B 1 419 ? -8.344 -8.055 2.223 1 98.5 419 TYR B C 1
ATOM 8992 O O . TYR B 1 419 ? -8.75 -7.383 3.18 1 98.5 419 TYR B O 1
ATOM 9000 N N . ALA B 1 420 ? -8.867 -9.242 1.919 1 98.75 420 ALA B N 1
ATOM 9001 C CA . ALA B 1 420 ? -9.828 -9.875 2.816 1 98.75 420 ALA B CA 1
ATOM 9002 C C . ALA B 1 420 ? -9.219 -10.125 4.191 1 98.75 420 ALA B C 1
ATOM 9004 O O . ALA B 1 420 ? -9.844 -9.844 5.219 1 98.75 420 ALA B O 1
ATOM 9005 N N . ALA B 1 421 ? -8.047 -10.633 4.16 1 98.75 421 ALA B N 1
ATOM 9006 C CA . ALA B 1 421 ? -7.332 -10.891 5.406 1 98.75 421 ALA B CA 1
ATOM 9007 C C . ALA B 1 421 ? -7.07 -9.594 6.168 1 98.75 421 ALA B C 1
ATOM 9009 O O . ALA B 1 421 ? -7.203 -9.555 7.395 1 98.75 421 ALA B O 1
ATOM 9010 N N . ALA B 1 422 ? -6.656 -8.586 5.441 1 98.62 422 ALA B N 1
ATOM 9011 C CA . ALA B 1 422 ? -6.387 -7.297 6.074 1 98.62 422 ALA B CA 1
ATOM 9012 C C . ALA B 1 422 ? -7.641 -6.742 6.742 1 98.62 422 ALA B C 1
ATOM 9014 O O . ALA B 1 422 ? -7.562 -6.145 7.82 1 98.62 422 ALA B O 1
ATOM 9015 N N . TYR B 1 423 ? -8.75 -6.855 6.051 1 98.56 423 TYR B N 1
ATOM 9016 C CA . TYR B 1 423 ? -10.008 -6.398 6.633 1 98.56 423 TYR B CA 1
ATOM 9017 C C . TYR B 1 423 ? -10.289 -7.098 7.957 1 98.56 423 TYR B C 1
ATOM 9019 O O . TYR B 1 423 ? -10.57 -6.445 8.961 1 98.56 423 TYR B O 1
ATOM 9027 N N . ALA B 1 424 ? -10.211 -8.398 7.98 1 98.5 424 ALA B N 1
ATOM 9028 C CA . ALA B 1 424 ? -10.461 -9.188 9.188 1 98.5 424 ALA B CA 1
ATOM 9029 C C . ALA B 1 424 ? -9.461 -8.844 10.281 1 98.5 424 ALA B C 1
ATOM 9031 O O . ALA B 1 424 ? -9.836 -8.68 11.445 1 98.5 424 ALA B O 1
ATOM 9032 N N . ALA B 1 425 ? -8.211 -8.758 9.891 1 98 425 ALA B N 1
ATOM 9033 C CA . ALA B 1 425 ? -7.172 -8.43 10.859 1 98 425 ALA B CA 1
ATOM 9034 C C . ALA B 1 425 ? -7.461 -7.098 11.547 1 98 425 ALA B C 1
ATOM 9036 O O . ALA B 1 425 ? -7.312 -6.977 12.766 1 98 425 ALA B O 1
ATOM 9037 N N . THR B 1 426 ? -7.848 -6.098 10.766 1 96.56 426 THR B N 1
ATOM 9038 C CA . THR B 1 426 ? -8.117 -4.766 11.289 1 96.56 426 THR B CA 1
ATOM 9039 C C . THR B 1 426 ? -9.227 -4.812 12.336 1 96.56 426 THR B C 1
ATOM 9041 O O . THR B 1 426 ? -9.164 -4.105 13.352 1 96.56 426 THR B O 1
ATOM 9044 N N . ILE B 1 427 ? -10.172 -5.613 12.125 1 96.56 427 ILE B N 1
ATOM 9045 C CA . ILE B 1 427 ? -11.273 -5.746 13.07 1 96.56 427 ILE B CA 1
ATOM 9046 C C . ILE B 1 427 ? -10.797 -6.516 14.305 1 96.56 427 ILE B C 1
ATOM 9048 O O . ILE B 1 427 ? -11.062 -6.105 15.438 1 96.56 427 ILE B O 1
ATOM 9052 N N . LEU B 1 428 ? -10.078 -7.566 14.117 1 95.94 428 LEU B N 1
ATOM 9053 C CA . LEU B 1 428 ? -9.641 -8.422 15.219 1 95.94 428 LEU B CA 1
ATOM 9054 C C . LEU B 1 428 ? -8.633 -7.688 16.094 1 95.94 428 LEU B C 1
ATOM 9056 O O . LEU B 1 428 ? -8.531 -7.969 17.297 1 95.94 428 LEU B O 1
ATOM 9060 N N . GLN B 1 429 ? -7.914 -6.797 15.531 1 94.25 429 GLN B N 1
ATOM 9061 C CA . GLN B 1 429 ? -6.922 -6.004 16.25 1 94.25 429 GLN B CA 1
ATOM 9062 C C . GLN B 1 429 ? -7.578 -5.137 17.312 1 94.25 429 GLN B C 1
ATOM 9064 O O . GLN B 1 429 ? -6.902 -4.645 18.219 1 94.25 429 GLN B O 1
ATOM 9069 N N . LYS B 1 430 ? -8.883 -4.988 17.219 1 91.31 430 LYS B N 1
ATOM 9070 C CA . LYS B 1 430 ? -9.609 -4.188 18.203 1 91.31 430 LYS B CA 1
ATOM 9071 C C . LYS B 1 430 ? -9.852 -4.973 19.484 1 91.31 430 LYS B C 1
ATOM 9073 O O . LYS B 1 430 ? -10.305 -4.414 20.484 1 91.31 430 LYS B O 1
ATOM 9078 N N . GLY B 1 431 ? -9.555 -6.266 19.422 1 89.81 431 GLY B N 1
ATOM 9079 C CA . GLY B 1 431 ? -9.758 -7.113 20.578 1 89.81 431 GLY B CA 1
ATOM 9080 C C . GLY B 1 431 ? -8.516 -7.277 21.438 1 89.81 431 GLY B C 1
ATOM 9081 O O . GLY B 1 431 ? -7.492 -6.637 21.172 1 89.81 431 GLY B O 1
ATOM 9082 N N . PHE B 1 432 ? -8.727 -8.125 22.438 1 87.56 432 PHE B N 1
ATOM 9083 C CA . PHE B 1 432 ? -7.645 -8.375 23.375 1 87.56 432 PHE B CA 1
ATOM 9084 C C . PHE B 1 432 ? -7.207 -9.836 23.312 1 87.56 432 PHE B C 1
ATOM 9086 O O . PHE B 1 432 ? -7.984 -10.703 22.922 1 87.56 432 PHE B O 1
ATOM 9093 N N . GLY B 1 433 ? -5.961 -10.023 23.672 1 85.81 433 GLY B N 1
ATOM 9094 C CA . GLY B 1 433 ? -5.477 -11.391 23.781 1 85.81 433 GLY B CA 1
ATOM 9095 C C . GLY B 1 433 ? -4.414 -11.727 22.75 1 85.81 433 GLY B C 1
ATOM 9096 O O . GLY B 1 433 ? -3.707 -12.734 22.891 1 85.81 433 GLY B O 1
ATOM 9097 N N . PHE B 1 434 ? -4.285 -10.938 21.75 1 90 434 PHE B N 1
ATOM 9098 C CA . PHE B 1 434 ? -3.205 -11.102 20.781 1 90 434 PHE B CA 1
ATOM 9099 C C . PHE B 1 434 ? -2.152 -10.016 20.953 1 90 434 PHE B C 1
ATOM 9101 O O . PHE B 1 434 ? -2.486 -8.844 21.172 1 90 434 PHE B O 1
ATOM 9108 N N . GLU B 1 435 ? -0.925 -10.453 20.922 1 88.75 435 GLU B N 1
ATOM 9109 C CA . GLU B 1 435 ? 0.19 -9.508 20.953 1 88.75 435 GLU B CA 1
ATOM 9110 C C . GLU B 1 435 ? 0.45 -8.938 19.562 1 88.75 435 GLU B C 1
ATOM 9112 O O . GLU B 1 435 ? 0.978 -7.832 19.422 1 88.75 435 GLU B O 1
ATOM 9117 N N . SER B 1 436 ? 0.112 -9.836 18.625 1 92.62 436 SER B N 1
ATOM 9118 C CA . SER B 1 436 ? 0.352 -9.391 17.25 1 92.62 436 SER B CA 1
ATOM 9119 C C . SER B 1 436 ? -0.626 -10.039 16.281 1 92.62 436 SER B C 1
ATOM 9121 O O . SER B 1 436 ? -0.828 -11.258 16.312 1 92.62 436 SER B O 1
ATOM 9123 N N . ILE B 1 437 ? -1.29 -9.242 15.492 1 95.88 437 ILE B N 1
ATOM 9124 C CA . ILE B 1 437 ? -2.082 -9.664 14.344 1 95.88 437 ILE B CA 1
ATOM 9125 C C . ILE B 1 437 ? -1.652 -8.875 13.109 1 95.88 437 ILE B C 1
ATOM 9127 O O . ILE B 1 437 ? -1.825 -7.652 13.047 1 95.88 437 ILE B O 1
ATOM 9131 N N . GLU B 1 438 ? -1.022 -9.555 12.148 1 96.81 438 GLU B N 1
ATOM 9132 C CA . GLU B 1 438 ? -0.508 -8.852 10.969 1 96.81 438 GLU B CA 1
ATOM 9133 C C . GLU B 1 438 ? -0.775 -9.648 9.695 1 96.81 438 GLU B C 1
ATOM 9135 O O . GLU B 1 438 ? -1.1 -10.836 9.758 1 96.81 438 GLU B O 1
ATOM 9140 N N . VAL B 1 439 ? -0.71 -8.969 8.578 1 97.81 439 VAL B N 1
ATOM 9141 C CA . VAL B 1 439 ? -0.924 -9.562 7.266 1 97.81 439 VAL B CA 1
ATOM 9142 C C . VAL B 1 439 ? 0.291 -9.305 6.379 1 97.81 439 VAL B C 1
ATOM 9144 O O . VAL B 1 439 ? 0.814 -8.188 6.34 1 97.81 439 VAL B O 1
ATOM 9147 N N . ASP B 1 440 ? 0.802 -10.312 5.738 1 96.94 440 ASP B N 1
ATOM 9148 C CA . ASP B 1 440 ? 1.901 -10.164 4.789 1 96.94 440 ASP B CA 1
ATOM 9149 C C . ASP B 1 440 ? 1.512 -10.688 3.41 1 96.94 440 ASP B C 1
ATOM 9151 O O . ASP B 1 440 ? 0.687 -11.594 3.295 1 96.94 440 ASP B O 1
ATOM 9155 N N . ASP B 1 441 ? 2.064 -10.039 2.422 1 95.75 441 ASP B N 1
ATOM 9156 C CA . ASP B 1 441 ? 2.01 -10.625 1.083 1 95.75 441 ASP B CA 1
ATOM 9157 C C . ASP B 1 441 ? 2.881 -11.875 0.991 1 95.75 441 ASP B C 1
ATOM 9159 O O . ASP B 1 441 ? 4.027 -11.867 1.441 1 95.75 441 ASP B O 1
ATOM 9163 N N . SER B 1 442 ? 2.332 -12.906 0.387 1 94.31 442 SER B N 1
ATOM 9164 C CA . SER B 1 442 ? 3.031 -14.188 0.344 1 94.31 442 SER B CA 1
ATOM 9165 C C . SER B 1 442 ? 4.363 -14.062 -0.392 1 94.31 442 SER B C 1
ATOM 9167 O O . SER B 1 442 ? 5.289 -14.844 -0.146 1 94.31 442 SER B O 1
ATOM 9169 N N . SER B 1 443 ? 4.469 -13.094 -1.281 1 89.62 443 SER B N 1
ATOM 9170 C CA . SER B 1 443 ? 5.68 -12.945 -2.084 1 89.62 443 SER B CA 1
ATOM 9171 C C . SER B 1 443 ? 6.715 -12.078 -1.373 1 89.62 443 SER B C 1
ATOM 9173 O O . SER B 1 443 ? 7.844 -11.938 -1.847 1 89.62 443 SER B O 1
ATOM 9175 N N . ASP B 1 444 ? 6.363 -11.516 -0.311 1 91.19 444 ASP B N 1
ATOM 9176 C CA . ASP B 1 444 ? 7.246 -10.625 0.425 1 91.19 444 ASP B CA 1
ATOM 9177 C C . ASP B 1 444 ? 6.949 -10.664 1.922 1 91.19 444 ASP B C 1
ATOM 9179 O O . ASP B 1 444 ? 6.375 -9.719 2.471 1 91.19 444 ASP B O 1
ATOM 9183 N N . LEU B 1 445 ? 7.496 -11.656 2.619 1 92.25 445 LEU B N 1
ATOM 9184 C CA . LEU B 1 445 ? 7.23 -11.875 4.035 1 92.25 445 LEU B CA 1
ATOM 9185 C C . LEU B 1 445 ? 8.086 -10.961 4.902 1 92.25 445 LEU B C 1
ATOM 9187 O O . LEU B 1 445 ? 9.258 -10.711 4.59 1 92.25 445 LEU B O 1
ATOM 9191 N N . THR B 1 446 ? 7.496 -10.375 5.941 1 91.75 446 THR B N 1
ATOM 9192 C CA . THR B 1 446 ? 8.266 -9.758 7.016 1 91.75 446 THR B CA 1
ATOM 9193 C C . THR B 1 446 ? 8.82 -10.82 7.965 1 91.75 446 THR B C 1
ATOM 9195 O O . THR B 1 446 ? 8.164 -11.188 8.945 1 91.75 446 THR B O 1
ATOM 9198 N N . LEU B 1 447 ? 9.961 -11.195 7.852 1 85.94 447 LEU B N 1
ATOM 9199 C CA . LEU B 1 447 ? 10.492 -12.469 8.32 1 85.94 447 LEU B CA 1
ATOM 9200 C C . LEU B 1 447 ? 10.547 -12.5 9.852 1 85.94 447 LEU B C 1
ATOM 9202 O O . LEU B 1 447 ? 10.32 -13.555 10.461 1 85.94 447 LEU B O 1
ATOM 9206 N N . TYR B 1 448 ? 10.805 -11.43 10.484 1 87.44 448 TYR B N 1
ATOM 9207 C CA . TYR B 1 448 ? 10.992 -11.438 11.93 1 87.44 448 TYR B CA 1
ATOM 9208 C C . TYR B 1 448 ? 9.695 -11.812 12.648 1 87.44 448 TYR B C 1
ATOM 9210 O O . TYR B 1 448 ? 9.711 -12.148 13.836 1 87.44 448 TYR B O 1
ATOM 9218 N N . ARG B 1 449 ? 8.617 -11.789 11.938 1 91.38 449 ARG B N 1
ATOM 9219 C CA . ARG B 1 449 ? 7.32 -12.117 12.508 1 91.38 449 ARG B CA 1
ATOM 9220 C C . ARG B 1 449 ? 7.191 -13.617 12.766 1 91.38 449 ARG B C 1
ATOM 9222 O O . ARG B 1 449 ? 6.375 -14.047 13.578 1 91.38 449 ARG B O 1
ATOM 9229 N N . TYR B 1 450 ? 7.945 -14.383 12.086 1 90.75 450 TYR B N 1
ATOM 9230 C CA . TYR B 1 450 ? 7.57 -15.789 11.953 1 90.75 450 TYR B CA 1
ATOM 9231 C C . TYR B 1 450 ? 8.523 -16.688 12.727 1 90.75 450 TYR B C 1
ATOM 9233 O O . TYR B 1 450 ? 8.477 -17.906 12.594 1 90.75 450 TYR B O 1
ATOM 9241 N N . TRP B 1 451 ? 9.258 -16.141 13.648 1 85 451 TRP B N 1
ATOM 9242 C CA . TRP B 1 451 ? 10.273 -16.922 14.336 1 85 451 TRP B CA 1
ATOM 9243 C C . TRP B 1 451 ? 9.727 -17.516 15.625 1 85 451 TRP B C 1
ATOM 9245 O O . TRP B 1 451 ? 10.273 -18.5 16.141 1 85 451 TRP B O 1
ATOM 9255 N N . ASN B 1 452 ? 8.711 -16.953 16.125 1 88.44 452 ASN B N 1
ATOM 9256 C CA . ASN B 1 452 ? 8.18 -17.453 17.391 1 88.44 452 ASN B CA 1
ATOM 9257 C C . ASN B 1 452 ? 7.492 -18.797 17.219 1 88.44 452 ASN B C 1
ATOM 9259 O O . ASN B 1 452 ? 6.605 -18.953 16.375 1 88.44 452 ASN B O 1
ATOM 9263 N N . PRO B 1 453 ? 7.855 -19.703 18.031 1 88.94 453 PRO B N 1
ATOM 9264 C CA . PRO B 1 453 ? 7.324 -21.062 17.875 1 88.94 453 PRO B CA 1
ATOM 9265 C C . PRO B 1 453 ? 5.824 -21.141 18.156 1 88.94 453 PRO B C 1
ATOM 9267 O O . PRO B 1 453 ? 5.168 -22.094 17.734 1 88.94 453 PRO B O 1
ATOM 9270 N N . GLU B 1 454 ? 5.277 -20.203 18.812 1 90.81 454 GLU B N 1
ATOM 9271 C CA . GLU B 1 454 ? 3.867 -20.266 19.188 1 90.81 454 GLU B CA 1
ATOM 9272 C C . GLU B 1 454 ? 3 -19.547 18.156 1 90.81 454 GLU B C 1
ATOM 9274 O O . GLU B 1 454 ? 1.799 -19.359 18.375 1 90.81 454 GLU B O 1
ATOM 9279 N N . ASN B 1 455 ? 3.586 -19.234 17.047 1 94.25 455 ASN B N 1
ATOM 9280 C CA . ASN B 1 455 ? 2.865 -18.516 16 1 94.25 455 ASN B CA 1
ATOM 9281 C C . ASN B 1 455 ? 1.815 -19.406 15.336 1 94.25 455 ASN B C 1
ATOM 9283 O O . ASN B 1 455 ? 2.021 -20.609 15.18 1 94.25 455 ASN B O 1
ATOM 9287 N N . VAL B 1 456 ? 0.695 -18.828 15.078 1 97.62 456 VAL B N 1
ATOM 9288 C CA . VAL B 1 456 ? -0.257 -19.438 14.148 1 97.62 456 VAL B CA 1
ATOM 9289 C C . VAL B 1 456 ? -0.347 -18.609 12.875 1 97.62 456 VAL B C 1
ATOM 9291 O O . VAL B 1 456 ? -0.482 -17.375 12.945 1 97.62 456 VAL B O 1
ATOM 9294 N N . VAL B 1 457 ? -0.206 -19.234 11.766 1 98.31 457 VAL B N 1
ATOM 9295 C CA . VAL B 1 457 ? -0.255 -18.547 10.477 1 98.31 457 VAL B CA 1
ATOM 9296 C C . VAL B 1 457 ? -1.387 -19.125 9.633 1 98.31 457 VAL B C 1
ATOM 9298 O O . VAL B 1 457 ? -1.489 -20.344 9.469 1 98.31 457 VAL B O 1
ATOM 9301 N N . ILE B 1 458 ? -2.277 -18.297 9.125 1 98.62 458 ILE B N 1
ATOM 9302 C CA . ILE B 1 458 ? -3.32 -18.703 8.195 1 98.62 458 ILE B CA 1
ATOM 9303 C C . ILE B 1 458 ? -2.938 -18.281 6.773 1 98.62 458 ILE B C 1
ATOM 9305 O O . ILE B 1 458 ? -2.844 -17.094 6.477 1 98.62 458 ILE B O 1
ATOM 9309 N N . HIS B 1 459 ? -2.688 -19.266 5.922 1 98.44 459 HIS B N 1
ATOM 9310 C CA . HIS B 1 459 ? -2.391 -19.047 4.512 1 98.44 459 HIS B CA 1
ATOM 9311 C C . HIS B 1 459 ? -3.662 -19.078 3.67 1 98.44 459 HIS B C 1
ATOM 9313 O O . HIS B 1 459 ? -4.41 -20.062 3.711 1 98.44 459 HIS B O 1
ATOM 9319 N N . ILE B 1 460 ? -3.924 -18.031 2.861 1 98.25 460 ILE B N 1
ATOM 9320 C CA . ILE B 1 460 ? -5.227 -17.891 2.213 1 98.25 460 ILE B CA 1
ATOM 9321 C C . ILE B 1 460 ? -5.051 -17.922 0.696 1 98.25 460 ILE B C 1
ATOM 9323 O O . ILE B 1 460 ? -4.316 -17.094 0.138 1 98.25 460 ILE B O 1
ATOM 9327 N N . SER B 1 461 ? -5.688 -18.781 0.048 1 95.25 461 SER B N 1
ATOM 9328 C CA . SER B 1 461 ? -5.734 -18.906 -1.404 1 95.25 461 SER B CA 1
ATOM 9329 C C . SER B 1 461 ? -7.035 -19.562 -1.861 1 95.25 461 SER B C 1
ATOM 9331 O O . SER B 1 461 ? -7.344 -20.688 -1.466 1 95.25 461 SER B O 1
ATOM 9333 N N . ASN B 1 462 ? -7.801 -18.844 -2.656 1 92.81 462 ASN B N 1
ATOM 9334 C CA . ASN B 1 462 ? -9.062 -19.391 -3.143 1 92.81 462 ASN B CA 1
ATOM 9335 C C . ASN B 1 462 ? -8.852 -20.719 -3.859 1 92.81 462 ASN B C 1
ATOM 9337 O O . ASN B 1 462 ? -9.539 -21.703 -3.566 1 92.81 462 ASN B O 1
ATOM 9341 N N . SER B 1 463 ? -7.879 -20.844 -4.742 1 85.38 463 SER B N 1
ATOM 9342 C CA . SER B 1 463 ? -7.629 -22.047 -5.523 1 85.38 463 SER B CA 1
ATOM 9343 C C . SER B 1 463 ? -6.816 -23.062 -4.727 1 85.38 463 SER B C 1
ATOM 9345 O O . SER B 1 463 ? -6.852 -24.266 -5.016 1 85.38 463 SER B O 1
ATOM 9347 N N . GLY B 1 464 ? -6.066 -22.531 -3.781 1 89.75 464 GLY B N 1
ATOM 9348 C CA . GLY B 1 464 ? -5.137 -23.391 -3.059 1 89.75 464 GLY B CA 1
ATOM 9349 C C . GLY B 1 464 ? -3.902 -23.75 -3.865 1 89.75 464 GLY B C 1
ATOM 9350 O O . GLY B 1 464 ? -3.062 -24.531 -3.412 1 89.75 464 GLY B O 1
ATOM 9351 N N . GLU B 1 465 ? -3.818 -23.109 -5.039 1 84.44 465 GLU B N 1
ATOM 9352 C CA . GLU B 1 465 ? -2.705 -23.422 -5.926 1 84.44 465 GLU B CA 1
ATOM 9353 C C . GLU B 1 465 ? -1.821 -22.203 -6.168 1 84.44 465 GLU B C 1
ATOM 9355 O O . GLU B 1 465 ? -0.943 -22.219 -7.031 1 84.44 465 GLU B O 1
ATOM 9360 N N . THR B 1 466 ? -2.105 -21.125 -5.434 1 88.12 466 THR B N 1
ATOM 9361 C CA . THR B 1 466 ? -1.235 -19.969 -5.539 1 88.12 466 THR B CA 1
ATOM 9362 C C . THR B 1 466 ? 0.181 -20.297 -5.082 1 88.12 466 THR B C 1
ATOM 9364 O O . THR B 1 466 ? 0.422 -20.5 -3.891 1 88.12 466 THR B O 1
ATOM 9367 N N . LEU B 1 467 ? 1.078 -20.344 -5.961 1 85.44 467 LEU B N 1
ATOM 9368 C CA . LEU B 1 467 ? 2.432 -20.828 -5.703 1 85.44 467 LEU B CA 1
ATOM 9369 C C . LEU B 1 467 ? 3.1 -20 -4.605 1 85.44 467 LEU B C 1
ATOM 9371 O O . LEU B 1 467 ? 3.742 -20.562 -3.713 1 85.44 467 LEU B O 1
ATOM 9375 N N . ASP B 1 468 ? 2.975 -18.656 -4.684 1 88.75 468 ASP B N 1
ATOM 9376 C CA . ASP B 1 468 ? 3.598 -17.812 -3.666 1 88.75 468 ASP B CA 1
ATOM 9377 C C . ASP B 1 468 ? 3.115 -18.188 -2.268 1 88.75 468 ASP B C 1
ATOM 9379 O O . ASP B 1 468 ? 3.889 -18.141 -1.309 1 88.75 468 ASP B O 1
ATOM 9383 N N . CYS B 1 469 ? 1.879 -18.484 -2.184 1 93.12 469 CYS B N 1
ATOM 9384 C CA . CYS B 1 469 ? 1.329 -18.875 -0.889 1 93.12 469 CYS B CA 1
ATOM 9385 C C . CYS B 1 469 ? 1.899 -20.219 -0.434 1 93.12 469 CYS B C 1
ATOM 9387 O O . CYS B 1 469 ? 2.219 -20.391 0.743 1 93.12 469 CYS B O 1
ATOM 9389 N N . ILE B 1 470 ? 2.006 -21.156 -1.372 1 91.69 470 ILE B N 1
ATOM 9390 C CA . ILE B 1 470 ? 2.543 -22.469 -1.07 1 91.69 470 ILE B CA 1
ATOM 9391 C C . ILE B 1 470 ? 4.004 -22.344 -0.642 1 91.69 470 ILE B C 1
ATOM 9393 O O . ILE B 1 470 ? 4.41 -22.922 0.37 1 91.69 470 ILE B O 1
ATOM 9397 N N . LEU B 1 471 ? 4.762 -21.578 -1.39 1 89.38 471 LEU B N 1
ATOM 9398 C CA . LEU B 1 471 ? 6.176 -21.375 -1.088 1 89.38 471 LEU B CA 1
ATOM 9399 C C . LEU B 1 471 ? 6.348 -20.688 0.261 1 89.38 471 LEU B C 1
ATOM 9401 O O . LEU B 1 471 ? 7.262 -21.016 1.019 1 89.38 471 LEU B O 1
ATOM 9405 N N . ALA B 1 472 ? 5.516 -19.703 0.55 1 94 472 ALA B N 1
ATOM 9406 C CA . ALA B 1 472 ? 5.574 -19.016 1.838 1 94 472 ALA B CA 1
ATOM 9407 C C . ALA B 1 472 ? 5.297 -19.969 2.988 1 94 472 ALA B C 1
ATOM 9409 O O . ALA B 1 472 ? 6 -19.953 4.004 1 94 472 ALA B O 1
ATOM 9410 N N . ALA B 1 473 ? 4.262 -20.797 2.816 1 95.06 473 ALA B N 1
ATOM 9411 C CA . ALA B 1 473 ? 3.936 -21.781 3.844 1 95.06 473 ALA B CA 1
ATOM 9412 C C . ALA B 1 473 ? 5.102 -22.734 4.078 1 95.06 473 ALA B C 1
ATOM 9414 O O . ALA B 1 473 ? 5.473 -23 5.223 1 95.06 473 ALA B O 1
ATOM 9415 N N . ASN B 1 474 ? 5.672 -23.25 2.984 1 90.25 474 ASN B N 1
ATOM 9416 C CA . ASN B 1 474 ? 6.805 -24.156 3.086 1 90.25 474 ASN B CA 1
ATOM 9417 C C . ASN B 1 474 ? 8.016 -23.484 3.721 1 90.25 474 ASN B C 1
ATOM 9419 O O . ASN B 1 474 ? 8.719 -24.094 4.531 1 90.25 474 ASN B O 1
ATOM 9423 N N . PHE B 1 475 ? 8.211 -22.297 3.371 1 90.25 475 PHE B N 1
ATOM 9424 C CA . PHE B 1 475 ? 9.344 -21.531 3.902 1 90.25 475 PHE B CA 1
ATOM 9425 C C . PHE B 1 475 ? 9.188 -21.312 5.402 1 90.25 475 PHE B C 1
ATOM 9427 O O . PHE B 1 475 ? 10.125 -21.531 6.168 1 90.25 475 PHE B O 1
ATOM 9434 N N . ILE B 1 476 ? 8.078 -20.859 5.832 1 93.88 476 ILE B N 1
ATOM 9435 C CA . ILE B 1 476 ? 7.805 -20.625 7.242 1 93.88 476 ILE B CA 1
ATOM 9436 C C . ILE B 1 476 ? 7.992 -21.906 8.039 1 93.88 476 ILE B C 1
ATOM 9438 O O . ILE B 1 476 ? 8.602 -21.906 9.109 1 93.88 476 ILE B O 1
ATOM 9442 N N . LYS B 1 477 ? 7.555 -23.016 7.469 1 91.5 477 LYS B N 1
ATOM 9443 C CA . LYS B 1 477 ? 7.727 -24.312 8.117 1 91.5 477 LYS B CA 1
ATOM 9444 C C . LYS B 1 477 ? 9.203 -24.672 8.258 1 91.5 477 LYS B C 1
ATOM 9446 O O . LYS B 1 477 ? 9.609 -25.266 9.258 1 91.5 477 LYS B O 1
ATOM 9451 N N . SER B 1 478 ? 9.922 -24.328 7.25 1 88.25 478 SER B N 1
ATOM 9452 C CA . SER B 1 478 ? 11.344 -24.672 7.246 1 88.25 478 SER B CA 1
ATOM 9453 C C . SER B 1 478 ? 12.102 -23.875 8.305 1 88.25 478 SER B C 1
ATOM 9455 O O . SER B 1 478 ? 13.016 -24.391 8.945 1 88.25 478 SER B O 1
ATOM 9457 N N . ILE B 1 479 ? 11.719 -22.641 8.547 1 85.88 479 ILE B N 1
ATOM 9458 C CA . ILE B 1 479 ? 12.469 -21.797 9.469 1 85.88 479 ILE B CA 1
ATOM 9459 C C . ILE B 1 479 ? 11.898 -21.938 10.883 1 85.88 479 ILE B C 1
ATOM 9461 O O . ILE B 1 479 ? 12.586 -21.656 11.867 1 85.88 479 ILE B O 1
ATOM 9465 N N . ASN B 1 480 ? 10.641 -22.281 10.953 1 91.44 480 ASN B N 1
ATOM 9466 C CA . ASN B 1 480 ? 9.945 -22.469 12.219 1 91.44 480 ASN B CA 1
ATOM 9467 C C . ASN B 1 480 ? 9.039 -23.688 12.195 1 91.44 480 ASN B C 1
ATOM 9469 O O . ASN B 1 480 ? 7.82 -23.562 12.047 1 91.44 480 ASN B O 1
ATOM 9473 N N . PRO B 1 481 ? 9.609 -24.797 12.5 1 90.25 481 PRO B N 1
ATOM 9474 C CA . PRO B 1 481 ? 8.852 -26.047 12.406 1 90.25 481 PRO B CA 1
ATOM 9475 C C . PRO B 1 481 ? 7.723 -26.125 13.438 1 90.25 481 PRO B C 1
ATOM 9477 O O . PRO B 1 481 ? 6.801 -26.938 13.289 1 90.25 481 PRO B O 1
ATOM 9480 N N . ASN B 1 482 ? 7.785 -25.328 14.469 1 91.75 482 ASN B N 1
ATOM 9481 C CA . ASN B 1 482 ? 6.77 -25.375 15.516 1 91.75 482 ASN B CA 1
ATOM 9482 C C . ASN B 1 482 ? 5.59 -24.469 15.188 1 91.75 482 ASN B C 1
ATOM 9484 O O . ASN B 1 482 ? 4.562 -24.516 15.867 1 91.75 482 ASN B O 1
ATOM 9488 N N . CYS B 1 483 ? 5.805 -23.656 14.195 1 94.38 483 CYS B N 1
ATOM 9489 C CA . CYS B 1 483 ? 4.715 -22.781 13.758 1 94.38 483 CYS B CA 1
ATOM 9490 C C . CYS B 1 483 ? 3.523 -23.594 13.281 1 94.38 483 CYS B C 1
ATOM 9492 O O . CYS B 1 483 ? 3.693 -24.609 12.586 1 94.38 483 CYS B O 1
ATOM 9494 N N . PHE B 1 484 ? 2.326 -23.297 13.727 1 96.44 484 PHE B N 1
ATOM 9495 C CA . PHE B 1 484 ? 1.125 -24 13.281 1 96.44 484 PHE B CA 1
ATOM 9496 C C . PHE B 1 484 ? 0.512 -23.312 12.07 1 96.44 484 PHE B C 1
ATOM 9498 O O . PHE B 1 484 ? 0.08 -22.156 12.156 1 96.44 484 PHE B O 1
ATOM 9505 N N . ASN B 1 485 ? 0.498 -23.969 10.961 1 97.5 485 ASN B N 1
ATOM 9506 C CA . ASN B 1 485 ? 0.012 -23.406 9.711 1 97.5 485 ASN B CA 1
ATOM 9507 C C . ASN B 1 485 ? -1.372 -23.938 9.352 1 97.5 485 ASN B C 1
ATOM 9509 O O . ASN B 1 485 ? -1.606 -25.141 9.398 1 97.5 485 ASN B O 1
ATOM 9513 N N . ILE B 1 486 ? -2.279 -23.016 9.047 1 97.88 486 ILE B N 1
ATOM 9514 C CA . ILE B 1 486 ? -3.635 -23.344 8.617 1 97.88 486 ILE B CA 1
ATOM 9515 C C . ILE B 1 486 ? -3.877 -22.797 7.211 1 97.88 486 ILE B C 1
ATOM 9517 O O . ILE B 1 486 ? -3.555 -21.641 6.922 1 97.88 486 ILE B O 1
ATOM 9521 N N . SER B 1 487 ? -4.359 -23.625 6.324 1 97.31 487 SER B N 1
ATOM 9522 C CA . SER B 1 487 ? -4.727 -23.141 4.996 1 97.31 487 SER B CA 1
ATOM 9523 C C . SER B 1 487 ? -6.203 -22.75 4.938 1 97.31 487 SER B C 1
ATOM 9525 O O . SER B 1 487 ? -7.035 -23.375 5.598 1 97.31 487 SER B O 1
ATOM 9527 N N . LEU B 1 488 ? -6.535 -21.688 4.312 1 97.56 488 LEU B N 1
ATOM 9528 C CA . LEU B 1 488 ? -7.898 -21.328 3.941 1 97.56 488 LEU B CA 1
ATOM 9529 C C . LEU B 1 488 ? -8.086 -21.391 2.43 1 97.56 488 LEU B C 1
ATOM 9531 O O . LEU B 1 488 ? -7.535 -20.578 1.69 1 97.56 488 LEU B O 1
ATOM 9535 N N . VAL B 1 489 ? -8.891 -22.375 1.975 1 93.44 489 VAL B N 1
ATOM 9536 C CA . VAL B 1 489 ? -8.992 -22.656 0.545 1 93.44 489 VAL B CA 1
ATOM 9537 C C . VAL B 1 489 ? -10.453 -22.875 0.167 1 93.44 489 VAL B C 1
ATOM 9539 O O . VAL B 1 489 ? -11.297 -23.109 1.035 1 93.44 489 VAL B O 1
ATOM 9542 N N . ASN B 1 490 ? -10.727 -22.688 -1.071 1 88.19 490 ASN B N 1
ATOM 9543 C CA . ASN B 1 490 ? -12.047 -22.984 -1.615 1 88.19 490 ASN B CA 1
ATOM 9544 C C . ASN B 1 490 ? -12.07 -24.344 -2.328 1 88.19 490 ASN B C 1
ATOM 9546 O O . ASN B 1 490 ? -13.086 -25.031 -2.336 1 88.19 490 ASN B O 1
ATOM 9550 N N . ILE B 1 491 ? -10.953 -24.625 -2.936 1 80.12 491 ILE B N 1
ATOM 9551 C CA . ILE B 1 491 ? -10.844 -25.891 -3.674 1 80.12 491 ILE B CA 1
ATOM 9552 C C . ILE B 1 491 ? -10.172 -26.938 -2.803 1 80.12 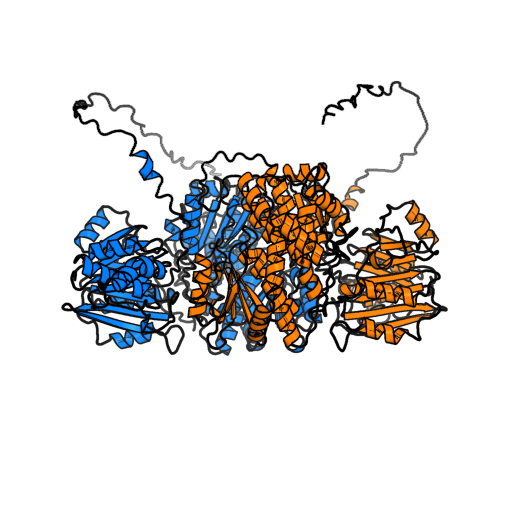491 ILE B C 1
ATOM 9554 O O . ILE B 1 491 ? -9.078 -26.719 -2.283 1 80.12 491 ILE B O 1
ATOM 9558 N N . LEU B 1 492 ? -10.781 -28.125 -2.766 1 75.69 492 LEU B N 1
ATOM 9559 C CA . LEU B 1 492 ? -10.32 -29.188 -1.894 1 75.69 492 LEU B CA 1
ATOM 9560 C C . LEU B 1 492 ? -9.102 -29.891 -2.488 1 75.69 492 LEU B C 1
ATOM 9562 O O . LEU B 1 492 ? -8.922 -29.906 -3.709 1 75.69 492 LEU B O 1
ATOM 9566 N N . HIS B 1 493 ? -8.273 -30.406 -1.596 1 76.12 493 HIS B N 1
ATOM 9567 C CA . HIS B 1 493 ? -7.129 -31.25 -1.92 1 76.12 493 HIS B CA 1
ATOM 9568 C C . HIS B 1 493 ? -6.078 -30.469 -2.711 1 76.12 493 HIS B C 1
ATOM 9570 O O . HIS B 1 493 ? -5.426 -31.031 -3.596 1 76.12 493 HIS B O 1
ATOM 9576 N N . SER B 1 494 ? -6.059 -29.203 -2.496 1 82.88 494 SER B N 1
ATOM 9577 C CA . SER B 1 494 ? -5.09 -28.359 -3.176 1 82.88 494 SER B CA 1
ATOM 9578 C C . SER B 1 494 ? -3.699 -28.5 -2.566 1 82.88 494 SER B C 1
ATOM 9580 O O . SER B 1 494 ? -3.545 -29.094 -1.496 1 82.88 494 SER B O 1
ATOM 9582 N N . SER B 1 495 ? -2.674 -28.016 -3.285 1 83.12 495 SER B N 1
ATOM 9583 C CA . SER B 1 495 ? -1.289 -28.062 -2.826 1 83.12 495 SER B CA 1
ATOM 9584 C C . SER B 1 495 ? -1.109 -27.328 -1.511 1 83.12 495 SER B C 1
ATOM 9586 O O . SER B 1 495 ? -0.354 -27.75 -0.64 1 83.12 495 SER B O 1
ATOM 9588 N N . LEU B 1 496 ? -1.783 -26.203 -1.351 1 92.44 496 LEU B N 1
ATOM 9589 C CA . LEU B 1 496 ? -1.662 -25.422 -0.125 1 92.44 496 LEU B CA 1
ATOM 9590 C C . LEU B 1 496 ? -2.229 -26.188 1.066 1 92.44 496 LEU B C 1
ATOM 9592 O O . LEU B 1 496 ? -1.664 -26.141 2.162 1 92.44 496 LEU B O 1
ATOM 9596 N N . GLU B 1 497 ? -3.342 -26.875 0.805 1 89 497 GLU B N 1
ATOM 9597 C CA . GLU B 1 497 ? -3.936 -27.703 1.846 1 89 497 GLU B CA 1
ATOM 9598 C C . GLU B 1 497 ? -2.947 -28.75 2.342 1 89 497 GLU B C 1
ATOM 9600 O O . GLU B 1 497 ? -2.811 -28.969 3.549 1 89 497 GLU B O 1
ATOM 9605 N N . ARG B 1 498 ? -2.232 -29.281 1.456 1 82.81 498 ARG B N 1
ATOM 9606 C CA . ARG B 1 498 ? -1.307 -30.344 1.793 1 82.81 498 ARG B CA 1
ATOM 9607 C C . ARG B 1 498 ? -0.081 -29.812 2.521 1 82.81 498 ARG B C 1
ATOM 9609 O O . ARG B 1 498 ? 0.563 -30.531 3.285 1 82.81 498 ARG B O 1
ATOM 9616 N N . SER B 1 499 ? 0.19 -28.562 2.291 1 89.38 499 SER B N 1
ATOM 9617 C CA . SER B 1 499 ? 1.374 -27.953 2.883 1 89.38 499 SER B CA 1
ATOM 9618 C C . SER B 1 499 ? 1.108 -27.5 4.316 1 89.38 499 SER B C 1
ATOM 9620 O O . SER B 1 499 ? 2.039 -27.156 5.043 1 89.38 499 SER B O 1
ATOM 9622 N N . CYS B 1 500 ? -0.135 -27.516 4.805 1 94.19 500 CYS B N 1
ATOM 9623 C CA . CYS B 1 500 ? -0.482 -27 6.121 1 94.19 500 CYS B CA 1
ATOM 9624 C C . CYS B 1 500 ? -0.978 -28.109 7.039 1 94.19 500 CYS B C 1
ATOM 9626 O O . CYS B 1 500 ? -1.329 -29.188 6.574 1 94.19 500 CYS B O 1
ATOM 9628 N N . GLU B 1 501 ? -1.009 -27.875 8.359 1 92.06 501 GLU B N 1
ATOM 9629 C CA . GLU B 1 501 ? -1.404 -28.875 9.344 1 92.06 501 GLU B CA 1
ATOM 9630 C C . GLU B 1 501 ? -2.922 -29 9.414 1 92.06 501 GLU B C 1
ATOM 9632 O O . GLU B 1 501 ? -3.439 -30.078 9.734 1 92.06 501 GLU B O 1
ATOM 9637 N N . SER B 1 502 ? -3.562 -27.922 9.188 1 93.12 502 SER B N 1
ATOM 9638 C CA . SER B 1 502 ? -5.023 -27.891 9.188 1 93.12 502 SER B CA 1
ATOM 9639 C C . SER B 1 502 ? -5.555 -26.969 8.094 1 93.12 502 SER B C 1
ATOM 9641 O O . SER B 1 502 ? -4.793 -26.234 7.469 1 93.12 502 SER B O 1
ATOM 9643 N N . SER B 1 503 ? -6.883 -27.125 7.867 1 93 503 SER B N 1
ATOM 9644 C CA . SER B 1 503 ? -7.434 -26.328 6.773 1 93 503 SER B CA 1
ATOM 9645 C C . SER B 1 503 ? -8.82 -25.797 7.121 1 93 503 SER B C 1
ATOM 9647 O O . SER B 1 503 ? -9.578 -26.453 7.852 1 93 503 SER B O 1
ATOM 9649 N N . LEU B 1 504 ? -9.062 -24.562 6.648 1 92.75 504 LEU B N 1
ATOM 9650 C CA . LEU B 1 504 ? -10.383 -23.953 6.586 1 92.75 504 LEU B CA 1
ATOM 9651 C C . LEU B 1 504 ? -10.922 -23.953 5.156 1 92.75 504 LEU B C 1
ATOM 9653 O O . LEU B 1 504 ? -10.164 -23.766 4.203 1 92.75 504 LEU B O 1
ATOM 9657 N N . TYR B 1 505 ? -12.25 -24.172 5.027 1 87 505 TYR B N 1
ATOM 9658 C CA . TYR B 1 505 ? -12.828 -24.297 3.693 1 87 505 TYR B CA 1
ATOM 9659 C C . TYR B 1 505 ? -13.93 -23.266 3.484 1 87 505 TYR B C 1
ATOM 9661 O O . TYR B 1 505 ? -14.789 -23.078 4.348 1 87 505 TYR B O 1
ATOM 9669 N N . LEU B 1 506 ? -13.891 -22.578 2.375 1 87.94 506 LEU B N 1
ATOM 9670 C CA . LEU B 1 506 ? -14.938 -21.609 2.037 1 87.94 506 LEU B CA 1
ATOM 9671 C C . LEU B 1 506 ? -16.203 -22.312 1.563 1 87.94 506 LEU B C 1
ATOM 9673 O O . LEU B 1 506 ? -17.312 -21.922 1.931 1 87.94 506 LEU B O 1
ATOM 9677 N N . ARG B 1 507 ? -16 -23.297 0.663 1 78.94 507 ARG B N 1
ATOM 9678 C CA . ARG B 1 507 ? -17.094 -24.125 0.138 1 78.94 507 ARG B CA 1
ATOM 9679 C C . ARG B 1 507 ? -18.141 -23.266 -0.543 1 78.94 507 ARG B C 1
ATOM 9681 O O . ARG B 1 507 ? -19.344 -23.391 -0.254 1 78.94 507 ARG B O 1
ATOM 9688 N N . ILE B 1 508 ? -17.781 -22.375 -1.336 1 83.69 508 ILE B N 1
ATOM 9689 C CA . ILE B 1 508 ? -18.703 -21.453 -1.996 1 83.69 508 ILE B CA 1
ATOM 9690 C C . ILE B 1 508 ? -18.844 -21.844 -3.467 1 83.69 508 ILE B C 1
ATOM 9692 O O . ILE B 1 508 ? -19.375 -21.062 -4.27 1 83.69 508 ILE B O 1
ATOM 9696 N N . GLY B 1 509 ? -18.453 -22.969 -3.764 1 78.62 509 GLY B N 1
ATOM 9697 C CA . GLY B 1 509 ? -18.453 -23.359 -5.164 1 78.62 509 GLY B CA 1
ATOM 9698 C C . GLY B 1 509 ? -17.328 -22.719 -5.953 1 78.62 509 GLY B C 1
ATOM 9699 O O . GLY B 1 509 ? -16.719 -21.75 -5.5 1 78.62 509 GLY B O 1
ATOM 9700 N N . ARG B 1 510 ? -17.156 -23.234 -7.113 1 80.81 510 ARG B N 1
ATOM 9701 C CA . ARG B 1 510 ? -16.047 -22.75 -7.938 1 80.81 510 ARG B CA 1
ATOM 9702 C C . ARG B 1 510 ? -16.297 -21.328 -8.406 1 80.81 510 ARG B C 1
ATOM 9704 O O . ARG B 1 510 ? -17.438 -20.969 -8.742 1 80.81 510 ARG B O 1
ATOM 9711 N N . GLU B 1 511 ? -15.336 -20.531 -8.266 1 88 511 GLU B N 1
ATOM 9712 C CA . GLU B 1 511 ? -15.305 -19.203 -8.867 1 88 511 GLU B CA 1
ATOM 9713 C C . GLU B 1 511 ? -14.531 -19.203 -10.188 1 88 511 GLU B C 1
ATOM 9715 O O . GLU B 1 511 ? -13.32 -19.406 -10.195 1 88 511 GLU B O 1
ATOM 9720 N N . ASN B 1 512 ? -15.266 -18.969 -11.25 1 85.25 512 ASN B N 1
ATOM 9721 C CA . ASN B 1 512 ? -14.711 -19.156 -12.586 1 85.25 512 ASN B CA 1
ATOM 9722 C C . ASN B 1 512 ? -14.117 -17.875 -13.141 1 85.25 512 ASN B C 1
ATOM 9724 O O . ASN B 1 512 ? -13.148 -17.906 -13.898 1 85.25 512 ASN B O 1
ATOM 9728 N N . SER B 1 513 ? -14.797 -16.781 -12.828 1 91.56 513 SER B N 1
ATOM 9729 C CA . SER B 1 513 ? -14.266 -15.5 -13.297 1 91.56 513 SER B CA 1
ATOM 9730 C C . SER B 1 513 ? -12.875 -15.242 -12.734 1 91.56 513 SER B C 1
ATOM 9732 O O . SER B 1 513 ? -12.609 -15.539 -11.562 1 91.56 513 SER B O 1
ATOM 9734 N N . VAL B 1 514 ? -11.984 -14.719 -13.578 1 89.5 514 VAL B N 1
ATOM 9735 C CA . VAL B 1 514 ? -10.617 -14.445 -13.141 1 89.5 514 VAL B CA 1
ATOM 9736 C C . VAL B 1 514 ? -10.633 -13.43 -12 1 89.5 514 VAL B C 1
ATOM 9738 O O . VAL B 1 514 ? -10.023 -13.664 -10.945 1 89.5 514 VAL B O 1
ATOM 9741 N N . PRO B 1 515 ? -11.352 -12.281 -12.141 1 93.81 515 PRO B N 1
ATOM 9742 C CA . PRO B 1 515 ? -11.453 -11.391 -10.984 1 93.81 515 PRO B CA 1
ATOM 9743 C C . PRO B 1 515 ? -12.32 -11.969 -9.867 1 93.81 515 PRO B C 1
ATOM 9745 O O . PRO B 1 515 ? -13.367 -12.555 -10.133 1 93.81 515 PRO B O 1
ATOM 9748 N N . SER B 1 516 ? -11.891 -11.797 -8.695 1 94.62 516 SER B N 1
ATOM 9749 C CA . SER B 1 516 ? -12.586 -12.367 -7.551 1 94.62 516 SER B CA 1
ATOM 9750 C C . SER B 1 516 ? -13.781 -11.508 -7.141 1 94.62 516 SER B C 1
ATOM 9752 O O . SER B 1 516 ? -13.711 -10.281 -7.18 1 94.62 516 SER B O 1
ATOM 9754 N N . THR B 1 517 ? -14.891 -12.133 -6.777 1 95.88 517 THR B N 1
ATOM 9755 C CA . THR B 1 517 ? -16.062 -11.469 -6.234 1 95.88 517 THR B CA 1
ATOM 9756 C C . THR B 1 517 ? -16.531 -12.148 -4.945 1 95.88 517 THR B C 1
ATOM 9758 O O . THR B 1 517 ? -16.078 -11.789 -3.854 1 95.88 517 THR B O 1
ATOM 9761 N N . LYS B 1 518 ? -17.141 -13.336 -5.09 1 94.88 518 LYS B N 1
ATOM 9762 C CA . LYS B 1 518 ? -17.734 -14 -3.941 1 94.88 518 LYS B CA 1
ATOM 9763 C C . LYS B 1 518 ? -16.672 -14.578 -3.016 1 94.88 518 LYS B C 1
ATOM 9765 O O . LYS B 1 518 ? -16.891 -14.68 -1.805 1 94.88 518 LYS B O 1
ATOM 9770 N N . ALA B 1 519 ? -15.547 -14.961 -3.562 1 95.69 519 ALA B N 1
ATOM 9771 C CA . ALA B 1 519 ? -14.477 -15.484 -2.713 1 95.69 519 ALA B CA 1
ATOM 9772 C C . ALA B 1 519 ? -14.016 -14.43 -1.708 1 95.69 519 ALA B C 1
ATOM 9774 O O . ALA B 1 519 ? -13.711 -14.758 -0.557 1 95.69 519 ALA B O 1
ATOM 9775 N N . PHE B 1 520 ? -13.914 -13.188 -2.131 1 97.88 520 PHE B N 1
ATOM 9776 C CA . PHE B 1 520 ? -13.5 -12.102 -1.241 1 97.88 520 PHE B CA 1
ATOM 9777 C C . PHE B 1 520 ? -14.438 -12 -0.044 1 97.88 520 PHE B C 1
ATOM 9779 O O . PHE B 1 520 ? -13.992 -12.016 1.104 1 97.88 520 PHE B O 1
ATOM 9786 N N . SER B 1 521 ? -15.719 -11.852 -0.326 1 97.88 521 SER B N 1
ATOM 9787 C CA . SER B 1 521 ? -16.703 -11.703 0.739 1 97.88 521 SER B CA 1
ATOM 9788 C C . SER B 1 521 ? -16.719 -12.922 1.659 1 97.88 521 SER B C 1
ATOM 9790 O O . SER B 1 521 ? -16.812 -12.781 2.881 1 97.88 521 SER B O 1
ATOM 9792 N N . ALA B 1 522 ? -16.641 -14.062 1.096 1 96.38 522 ALA B N 1
ATOM 9793 C CA . ALA B 1 522 ? -16.641 -15.297 1.882 1 96.38 522 ALA B CA 1
ATOM 9794 C C . ALA B 1 522 ? -15.43 -15.367 2.801 1 96.38 522 ALA B C 1
ATOM 9796 O O . ALA B 1 522 ? -15.531 -15.82 3.943 1 96.38 522 ALA B O 1
ATOM 9797 N N . GLN B 1 523 ? -14.289 -14.992 2.236 1 98.06 523 GLN B N 1
ATOM 9798 C CA . GLN B 1 523 ? -13.062 -15.016 3.033 1 98.06 523 GLN B CA 1
ATOM 9799 C C . GLN B 1 523 ? -13.156 -14.047 4.207 1 98.06 523 GLN B C 1
ATOM 9801 O O . GLN B 1 523 ? -12.742 -14.375 5.324 1 98.06 523 GLN B O 1
ATOM 9806 N N . VAL B 1 524 ? -13.688 -12.812 3.988 1 98.5 524 VAL B N 1
ATOM 9807 C CA . VAL B 1 524 ? -13.883 -11.852 5.07 1 98.5 524 VAL B CA 1
ATOM 9808 C C . VAL B 1 524 ? -14.758 -12.469 6.16 1 98.5 524 VAL B C 1
ATOM 9810 O O . VAL B 1 524 ? -14.414 -12.414 7.344 1 98.5 524 VAL B O 1
ATOM 9813 N N . VAL B 1 525 ? -15.82 -13.117 5.758 1 97 525 VAL B N 1
ATOM 9814 C CA . VAL B 1 525 ? -16.781 -13.688 6.691 1 97 525 VAL B CA 1
ATOM 9815 C C . VAL B 1 525 ? -16.141 -14.82 7.48 1 97 525 VAL B C 1
ATOM 9817 O O . VAL B 1 525 ? -16.234 -14.859 8.711 1 97 525 VAL B O 1
ATOM 9820 N N . LEU B 1 526 ? -15.539 -15.719 6.801 1 96.06 526 LEU B N 1
ATOM 9821 C CA . LEU B 1 526 ? -14.977 -16.891 7.465 1 96.06 526 LEU B CA 1
ATOM 9822 C C . LEU B 1 526 ? -13.867 -16.484 8.438 1 96.06 526 LEU B C 1
ATOM 9824 O O . LEU B 1 526 ? -13.789 -17 9.547 1 96.06 526 LEU B O 1
ATOM 9828 N N . LEU B 1 527 ? -12.984 -15.586 8.055 1 98 527 LEU B N 1
ATOM 9829 C CA . LEU B 1 527 ? -11.898 -15.141 8.914 1 98 527 LEU B CA 1
ATOM 9830 C C . LEU B 1 527 ? -12.445 -14.453 10.164 1 98 527 LEU B C 1
ATOM 9832 O O . LEU B 1 527 ? -11.891 -14.617 11.258 1 98 527 LEU B O 1
ATOM 9836 N N . LEU B 1 528 ? -13.5 -13.648 9.992 1 97.69 528 LEU B N 1
ATOM 9837 C CA . LEU B 1 528 ? -14.094 -12.977 11.141 1 97.69 528 LEU B CA 1
ATOM 9838 C C . LEU B 1 528 ? -14.797 -13.977 12.055 1 97.69 528 LEU B C 1
ATOM 9840 O O . LEU B 1 528 ? -14.789 -13.82 13.273 1 97.69 528 LEU B O 1
ATOM 9844 N N . LEU B 1 529 ? -15.422 -15.023 11.461 1 95 529 LEU B N 1
ATOM 9845 C CA . LEU B 1 529 ? -16.031 -16.078 12.258 1 95 529 LEU B CA 1
ATOM 9846 C C . LEU B 1 529 ? -14.984 -16.781 13.117 1 95 529 LEU B C 1
ATOM 9848 O O . LEU B 1 529 ? -15.18 -16.953 14.328 1 95 529 LEU B O 1
ATOM 9852 N N . VAL B 1 530 ? -13.906 -17.125 12.477 1 95.38 530 VAL B N 1
ATOM 9853 C CA . VAL B 1 530 ? -12.828 -17.828 13.18 1 95.38 530 VAL B CA 1
ATOM 9854 C C . VAL B 1 530 ? -12.234 -16.906 14.242 1 95.38 530 VAL B C 1
ATOM 9856 O O . VAL B 1 530 ? -12.062 -17.312 15.398 1 95.38 530 VAL B O 1
ATOM 9859 N N . GLY B 1 531 ? -11.898 -15.656 13.852 1 96 531 GLY B N 1
ATOM 9860 C CA . GLY B 1 531 ? -11.32 -14.703 14.789 1 96 531 GLY B CA 1
ATOM 9861 C C . GLY B 1 531 ? -12.219 -14.414 15.977 1 96 531 GLY B C 1
ATOM 9862 O O . GLY B 1 531 ? -11.75 -14.352 17.109 1 96 531 GLY B O 1
ATOM 9863 N N . ALA B 1 532 ? -13.531 -14.211 15.695 1 94.62 532 ALA B N 1
ATOM 9864 C CA . ALA B 1 532 ? -14.484 -13.938 16.766 1 94.62 532 ALA B CA 1
ATOM 9865 C C . ALA B 1 532 ? -14.578 -15.117 17.734 1 94.62 532 ALA B C 1
ATOM 9867 O O . ALA B 1 532 ? -14.656 -14.93 18.953 1 94.62 532 ALA B O 1
ATOM 9868 N N . TYR B 1 533 ? -14.562 -16.297 17.203 1 93.12 533 TYR B N 1
ATOM 9869 C CA . TYR B 1 533 ? -14.602 -17.5 18.047 1 93.12 533 TYR B CA 1
ATOM 9870 C C . TYR B 1 533 ? -13.383 -17.562 18.953 1 93.12 533 TYR B C 1
ATOM 9872 O O . TYR B 1 533 ? -13.508 -17.797 20.156 1 93.12 533 TYR B O 1
ATOM 9880 N N . VAL B 1 534 ? -12.273 -17.359 18.422 1 94.75 534 VAL B N 1
ATOM 9881 C CA . VAL B 1 534 ? -11.023 -17.406 19.172 1 94.75 534 VAL B CA 1
ATOM 9882 C C . VAL B 1 534 ? -11.047 -16.359 20.281 1 94.75 534 VAL B C 1
ATOM 9884 O O . VAL B 1 534 ? -10.695 -16.641 21.422 1 94.75 534 VAL B O 1
ATOM 9887 N N . LEU B 1 535 ? -11.43 -15.125 19.906 1 93.44 535 LEU B N 1
ATOM 9888 C CA . LEU B 1 535 ? -11.477 -14.039 20.875 1 93.44 535 LEU B CA 1
ATOM 9889 C C . LEU B 1 535 ? -12.453 -14.359 22 1 93.44 535 LEU B C 1
ATOM 9891 O O . LEU B 1 535 ? -12.234 -13.969 23.156 1 93.44 535 LEU B O 1
ATOM 9895 N N . SER B 1 536 ? -13.539 -15.055 21.672 1 91.62 536 SER B N 1
ATOM 9896 C CA . SER B 1 536 ? -14.539 -15.398 22.688 1 91.62 536 SER B CA 1
ATOM 9897 C C . SER B 1 536 ? -13.984 -16.391 23.703 1 91.62 536 SER B C 1
ATOM 9899 O O . SER B 1 536 ? -14.453 -16.453 24.828 1 91.62 536 SER B O 1
ATOM 9901 N N . GLN B 1 537 ? -12.992 -17.078 23.297 1 90.69 537 GLN B N 1
ATOM 9902 C CA . GLN B 1 537 ? -12.391 -18.094 24.156 1 90.69 537 GLN B CA 1
ATOM 9903 C C . GLN B 1 537 ? -11.242 -17.5 24.969 1 90.69 537 GLN B C 1
ATOM 9905 O O . GLN B 1 537 ? -10.805 -18.094 25.969 1 90.69 537 GLN B O 1
ATOM 9910 N N . LYS B 1 538 ? -10.758 -16.344 24.438 1 87.75 538 LYS B N 1
ATOM 9911 C CA . LYS B 1 538 ? -9.641 -15.719 25.141 1 87.75 538 LYS B CA 1
ATOM 9912 C C . LYS B 1 538 ? -10.125 -14.883 26.328 1 87.75 538 LYS B C 1
ATOM 9914 O O . LYS B 1 538 ? -11.062 -14.094 26.188 1 87.75 538 LYS B O 1
ATOM 9919 N N . ASP B 1 539 ? -10.062 -15.359 27.578 1 69.62 539 ASP B N 1
ATOM 9920 C CA . ASP B 1 539 ? -10.555 -14.727 28.797 1 69.62 539 ASP B CA 1
ATOM 9921 C C . ASP B 1 539 ? -9.617 -13.602 29.25 1 69.62 539 ASP B C 1
ATOM 9923 O O . ASP B 1 539 ? -8.703 -13.828 30.031 1 69.62 539 ASP B O 1
ATOM 9927 N N . VAL B 1 540 ? -9.461 -12.609 28.469 1 64.44 540 VAL B N 1
ATOM 9928 C CA . VAL B 1 540 ? -8.539 -11.578 28.938 1 64.44 540 VAL B CA 1
ATOM 9929 C C . VAL B 1 540 ? -9.32 -10.438 29.594 1 64.44 540 VAL B C 1
ATOM 9931 O O . VAL B 1 540 ? -10.273 -9.914 29 1 64.44 540 VAL B O 1
ATOM 9934 N N . SER B 1 541 ? -9.594 -10.516 30.938 1 51.25 541 SER B N 1
ATOM 9935 C CA . SER B 1 541 ? -10.164 -9.406 31.672 1 51.25 541 SER B CA 1
ATOM 9936 C C . SER B 1 541 ? -9.242 -8.195 31.656 1 51.25 541 SER B C 1
ATOM 9938 O O . SER B 1 541 ? -8.055 -8.305 31.953 1 51.25 541 SER B O 1
ATOM 9940 N N . VAL B 1 542 ? -9.352 -7.41 30.719 1 53.03 542 VAL B N 1
ATOM 9941 C CA . VAL B 1 542 ? -8.555 -6.188 30.719 1 53.03 542 VAL B CA 1
ATOM 9942 C C . VAL B 1 542 ? -8.781 -5.422 32 1 53.03 542 VAL B C 1
ATOM 9944 O O . VAL B 1 542 ? -9.914 -5.07 32.344 1 53.03 542 VAL B O 1
ATOM 9947 N N . GLN B 1 543 ? -8.055 -5.699 32.938 1 43.34 543 GLN B N 1
ATOM 9948 C CA . GLN B 1 543 ? -8.109 -4.945 34.188 1 43.34 543 GLN B CA 1
ATOM 9949 C C . GLN B 1 543 ? -8.273 -3.451 33.906 1 43.34 543 GLN B C 1
ATOM 9951 O O . GLN B 1 543 ? -8.688 -2.699 34.812 1 43.34 543 GLN B O 1
ATOM 9956 N N . GLY B 1 544 ? -7.582 -2.844 32.906 1 43.97 544 GLY B N 1
ATOM 9957 C CA . GLY B 1 544 ? -7.484 -1.398 33.031 1 43.97 544 GLY B CA 1
ATOM 9958 C C . GLY B 1 544 ? -8.68 -0.667 32.469 1 43.97 544 GLY B C 1
ATOM 9959 O O . GLY B 1 544 ? -9.453 -1.237 31.688 1 43.97 544 GLY B O 1
ATOM 9960 N N . SER B 1 545 ? -9.125 0.444 33.156 1 40.09 545 SER B N 1
ATOM 9961 C CA . SER B 1 545 ? -10.219 1.381 32.906 1 40.09 545 SER B CA 1
ATOM 9962 C C . SER B 1 545 ? -10.141 1.993 31.531 1 40.09 545 SER B C 1
ATOM 9964 O O . SER B 1 545 ? -9.609 3.09 31.344 1 40.09 545 SER B O 1
ATOM 9966 N N . ILE B 1 546 ? -9.797 1.16 30.547 1 46.12 546 ILE B N 1
ATOM 9967 C CA . ILE B 1 546 ? -9.875 1.888 29.281 1 46.12 546 ILE B CA 1
ATOM 9968 C C . ILE B 1 546 ? -11.328 2.229 28.969 1 46.12 546 ILE B C 1
ATOM 9970 O O . ILE B 1 546 ? -12.188 1.347 28.953 1 46.12 546 ILE B O 1
ATOM 9974 N N . LYS B 1 547 ? -11.609 3.418 29.094 1 40.09 547 LYS B N 1
ATOM 9975 C CA . LYS B 1 547 ? -12.953 3.918 28.812 1 40.09 547 LYS B CA 1
ATOM 9976 C C . LYS B 1 547 ? -13.359 3.619 27.375 1 40.09 547 LYS B C 1
ATOM 9978 O O . LYS B 1 547 ? -12.555 3.764 26.453 1 40.09 547 LYS B O 1
ATOM 9983 N N . GLU B 1 548 ? -14.383 2.842 27.062 1 42.25 548 GLU B N 1
ATOM 9984 C CA . GLU B 1 548 ? -15.008 2.414 25.828 1 42.25 548 GLU B CA 1
ATOM 9985 C C . GLU B 1 548 ? -14.984 3.529 24.781 1 42.25 548 GLU B C 1
ATOM 9987 O O . GLU B 1 548 ? -15.047 3.266 23.578 1 42.25 548 GLU B O 1
ATOM 9992 N N . ASP B 1 549 ? -14.906 4.777 25.094 1 39.12 549 ASP B N 1
ATOM 9993 C CA . ASP B 1 549 ? -15.281 5.867 24.188 1 39.12 549 ASP B CA 1
ATOM 9994 C C . ASP B 1 549 ? -14.227 6.055 23.109 1 39.12 549 ASP B C 1
ATOM 9996 O O . ASP B 1 549 ? -14.422 6.832 22.172 1 39.12 549 ASP B O 1
ATOM 10000 N N . GLU B 1 550 ? -13.039 5.387 23.344 1 43.19 550 GLU B N 1
ATOM 10001 C CA . GLU B 1 550 ? -11.977 5.82 22.438 1 43.19 550 GLU B CA 1
ATOM 10002 C C . GLU B 1 550 ? -11.727 4.789 21.344 1 43.19 550 GLU B C 1
ATOM 10004 O O . GLU B 1 550 ? -10.586 4.559 20.953 1 43.19 550 GLU B O 1
ATOM 10009 N N . GLY B 1 551 ? -12.852 4.273 20.734 1 52.62 551 GLY B N 1
ATOM 10010 C CA . GLY B 1 551 ? -12.672 3.357 19.625 1 52.62 551 GLY B CA 1
ATOM 10011 C C . GLY B 1 551 ? -12.273 1.96 20.062 1 52.62 551 GLY B C 1
ATOM 10012 O O . GLY B 1 551 ? -12.086 1.074 19.219 1 52.62 551 GLY B O 1
ATOM 10013 N N . PHE B 1 552 ? -12.008 1.897 21.344 1 58.88 552 PHE B N 1
ATOM 10014 C CA . PHE B 1 552 ? -11.594 0.586 21.828 1 58.88 552 PHE B CA 1
ATOM 10015 C C . PHE B 1 552 ? -12.758 -0.147 22.484 1 58.88 552 PHE B C 1
ATOM 10017 O O . PHE B 1 552 ? -13.625 0.476 23.094 1 58.88 552 PHE B O 1
ATOM 10024 N N . TYR B 1 553 ? -12.781 -1.35 22.062 1 67.62 553 TYR B N 1
ATOM 10025 C CA . TYR B 1 553 ? -13.711 -2.207 22.781 1 67.62 553 TYR B CA 1
ATOM 10026 C C . TYR B 1 553 ? -13.242 -2.434 24.219 1 67.62 553 TYR B C 1
ATOM 10028 O O . TYR B 1 553 ? -12.039 -2.475 24.484 1 67.62 553 TYR B O 1
ATOM 10036 N N . THR B 1 554 ? -14.164 -2.389 25.125 1 69.75 554 THR B N 1
ATOM 10037 C CA . THR B 1 554 ? -13.852 -2.557 26.547 1 69.75 554 THR B CA 1
ATOM 10038 C C . THR B 1 554 ? -13.656 -4.031 26.891 1 69.75 554 THR B C 1
ATOM 10040 O O . THR B 1 554 ? -13.062 -4.363 27.922 1 69.75 554 THR B O 1
ATOM 10043 N N . SER B 1 555 ? -14.172 -4.832 25.969 1 83.88 555 SER B N 1
ATOM 10044 C CA . SER B 1 555 ? -14.039 -6.27 26.203 1 83.88 555 SER B CA 1
ATOM 10045 C C . SER B 1 555 ? -14.117 -7.043 24.891 1 83.88 555 SER B C 1
ATOM 10047 O O . SER B 1 555 ? -14.703 -6.562 23.906 1 83.88 555 SER B O 1
ATOM 10049 N N . ASN B 1 556 ? -13.57 -8.203 24.969 1 90.94 556 ASN B N 1
ATOM 10050 C CA . ASN B 1 556 ? -13.703 -9.094 23.828 1 90.94 556 ASN B CA 1
ATOM 10051 C C . ASN B 1 556 ? -15.164 -9.461 23.578 1 90.94 556 ASN B C 1
ATOM 10053 O O . ASN B 1 556 ? -15.586 -9.602 22.422 1 90.94 556 ASN B O 1
ATOM 10057 N N . ALA B 1 557 ? -15.93 -9.547 24.625 1 88.81 557 ALA B N 1
ATOM 10058 C CA . ALA B 1 557 ? -17.344 -9.914 24.5 1 88.81 557 ALA B CA 1
ATOM 10059 C C . ALA B 1 557 ? -18.109 -8.891 23.672 1 88.81 557 ALA B C 1
ATOM 10061 O O . ALA B 1 557 ? -18.938 -9.258 22.844 1 88.81 557 ALA B O 1
ATOM 10062 N N . SER B 1 558 ? -17.844 -7.656 23.922 1 89.19 558 SER B N 1
ATOM 10063 C CA . SER B 1 558 ? -18.516 -6.598 23.172 1 89.19 558 SER B CA 1
ATOM 10064 C C . SER B 1 558 ? -18.125 -6.629 21.703 1 89.19 558 SER B C 1
ATOM 10066 O O . SER B 1 558 ? -18.969 -6.484 20.828 1 89.19 558 SER B O 1
ATOM 10068 N N . LEU B 1 559 ? -16.828 -6.805 21.484 1 92.62 559 LEU B N 1
ATOM 10069 C CA . LEU B 1 559 ? -16.359 -6.891 20.109 1 92.62 559 LEU B CA 1
ATOM 10070 C C . LEU B 1 559 ? -16.969 -8.094 19.406 1 92.62 559 LEU B C 1
ATOM 10072 O O . LEU B 1 559 ? -17.438 -7.98 18.266 1 92.62 559 LEU B O 1
ATOM 10076 N N . VAL B 1 560 ? -16.953 -9.219 20.062 1 93.94 560 VAL B N 1
ATOM 10077 C CA . VAL B 1 560 ? -17.484 -10.453 19.5 1 93.94 560 VAL B CA 1
ATOM 10078 C C . VAL B 1 560 ? -18.969 -10.281 19.188 1 93.94 560 VAL B C 1
ATOM 10080 O O . VAL B 1 560 ? -19.438 -10.711 18.125 1 93.94 560 VAL B O 1
ATOM 10083 N N . SER B 1 561 ? -19.703 -9.641 20.031 1 92.62 561 SER B N 1
ATOM 10084 C CA . SER B 1 561 ? -21.109 -9.383 19.812 1 92.62 561 SER B CA 1
ATOM 10085 C C . SER B 1 561 ? -21.328 -8.508 18.578 1 92.62 561 SER B C 1
ATOM 10087 O O . SER B 1 561 ? -22.234 -8.773 17.781 1 92.62 561 SER B O 1
ATOM 10089 N N . ASP B 1 562 ? -20.516 -7.523 18.453 1 94.38 562 ASP B N 1
ATOM 10090 C CA . ASP B 1 562 ? -20.625 -6.633 17.297 1 94.38 562 ASP B CA 1
ATOM 10091 C C . ASP B 1 562 ? -20.266 -7.359 16 1 94.38 562 ASP B C 1
ATOM 10093 O O . ASP B 1 562 ? -20.875 -7.113 14.961 1 94.38 562 ASP B O 1
ATOM 10097 N N . ILE B 1 563 ? -19.219 -8.219 16.062 1 96.44 563 ILE B N 1
ATOM 10098 C CA . ILE B 1 563 ? -18.844 -8.992 14.883 1 96.44 563 ILE B CA 1
ATOM 10099 C C . ILE B 1 563 ? -20 -9.898 14.461 1 96.44 563 ILE B C 1
ATOM 10101 O O . ILE B 1 563 ? -20.406 -9.883 13.305 1 96.44 563 ILE B O 1
ATOM 10105 N N . TYR B 1 564 ? -20.562 -10.633 15.414 1 94.12 564 TYR B N 1
ATOM 10106 C CA . TYR B 1 564 ? -21.656 -11.547 15.102 1 94.12 564 TYR B CA 1
ATOM 10107 C C . TYR B 1 564 ? -22.891 -10.789 14.641 1 94.12 564 TYR B C 1
ATOM 10109 O O . TYR B 1 564 ? -23.578 -11.219 13.711 1 94.12 564 TYR B O 1
ATOM 10117 N N . GLY B 1 565 ? -23.156 -9.68 15.273 1 94.94 565 GLY B N 1
ATOM 10118 C CA . GLY B 1 565 ? -24.266 -8.852 14.836 1 94.94 565 GLY B CA 1
ATOM 10119 C C . GLY B 1 565 ? -24.141 -8.406 13.391 1 94.94 565 GLY B C 1
ATOM 10120 O O . GLY B 1 565 ? -25.125 -8.398 12.648 1 94.94 565 GLY B O 1
ATOM 10121 N N . SER B 1 566 ? -22.969 -8.008 12.992 1 96.94 566 SER B N 1
ATOM 10122 C CA . SER B 1 566 ? -22.703 -7.59 11.617 1 96.94 566 SER B CA 1
ATOM 10123 C C . SER B 1 566 ? -22.797 -8.766 10.648 1 96.94 566 SER B C 1
ATOM 10125 O O . SER B 1 566 ? -23.359 -8.633 9.555 1 96.94 566 SER B O 1
ATOM 10127 N N . LEU B 1 567 ? -22.281 -9.961 11.086 1 96.69 567 LEU B N 1
ATOM 10128 C CA . LEU B 1 567 ? -22.266 -11.148 10.234 1 96.69 567 LEU B CA 1
ATOM 10129 C C . LEU B 1 567 ? -23.688 -11.633 9.953 1 96.69 567 LEU B C 1
ATOM 10131 O O . LEU B 1 567 ? -23.984 -12.062 8.836 1 96.69 567 LEU B O 1
ATOM 10135 N N . LEU B 1 568 ? -24.594 -11.523 10.906 1 94.12 568 LEU B N 1
ATOM 10136 C CA . LEU B 1 568 ? -25.969 -11.992 10.773 1 94.12 568 LEU B CA 1
ATOM 10137 C C . LEU B 1 568 ? -26.734 -11.148 9.766 1 94.12 568 LEU B C 1
ATOM 10139 O O . LEU B 1 568 ? -27.625 -11.656 9.078 1 94.12 568 LEU B O 1
ATOM 10143 N N . LYS B 1 569 ? -26.297 -9.922 9.609 1 95.69 569 LYS B N 1
ATOM 10144 C CA . LYS B 1 569 ? -27.031 -9 8.734 1 95.69 569 LYS B CA 1
ATOM 10145 C C . LYS B 1 569 ? -26.359 -8.914 7.363 1 95.69 569 LYS B C 1
ATOM 10147 O O . LYS B 1 569 ? -26.969 -8.414 6.41 1 95.69 569 LYS B O 1
ATOM 10152 N N . PHE B 1 570 ? -25.203 -9.391 7.238 1 97.31 570 PHE B N 1
ATOM 10153 C CA . PHE B 1 570 ? -24.344 -9.125 6.094 1 97.31 570 PHE B CA 1
ATOM 10154 C C . PHE B 1 570 ? -24.969 -9.648 4.809 1 97.31 570 PHE B C 1
ATOM 10156 O O . PHE B 1 570 ? -25.016 -8.938 3.799 1 97.31 570 PHE B O 1
ATOM 10163 N N . GLY B 1 571 ? -25.5 -10.898 4.793 1 94.88 571 GLY B N 1
ATOM 10164 C CA . GLY B 1 571 ? -26.125 -11.477 3.615 1 94.88 571 GLY B CA 1
ATOM 10165 C C . GLY B 1 571 ? -27.312 -10.672 3.113 1 94.88 571 GLY B C 1
ATOM 10166 O O . GLY B 1 571 ? -27.469 -10.453 1.909 1 94.88 571 GLY B O 1
ATOM 10167 N N . SER B 1 572 ? -28.156 -10.219 4 1 94.75 572 SER B N 1
ATOM 10168 C CA . SER B 1 572 ? -29.328 -9.414 3.65 1 94.75 572 SER B CA 1
ATOM 10169 C C . SER B 1 572 ? -28.922 -8.07 3.064 1 94.75 572 SER B C 1
ATOM 10171 O O . SER B 1 572 ? -29.547 -7.574 2.133 1 94.75 572 SER B O 1
ATOM 10173 N N . CYS B 1 573 ? -27.891 -7.492 3.67 1 97.19 573 CYS B N 1
ATOM 10174 C CA . CYS B 1 573 ? -27.391 -6.211 3.182 1 97.19 573 CYS B CA 1
ATOM 10175 C C . CYS B 1 573 ? -26.844 -6.34 1.77 1 97.19 573 CYS B C 1
ATOM 10177 O O . CYS B 1 573 ? -27.047 -5.465 0.93 1 97.19 573 CYS B O 1
ATOM 10179 N N . ILE B 1 574 ? -26.094 -7.426 1.519 1 97.38 574 ILE B N 1
ATOM 10180 C CA . ILE B 1 574 ? -25.562 -7.676 0.183 1 97.38 574 ILE B CA 1
ATOM 10181 C C . ILE B 1 574 ? -26.703 -7.809 -0.814 1 97.38 574 ILE B C 1
ATOM 10183 O O . ILE B 1 574 ? -26.656 -7.227 -1.901 1 97.38 574 ILE B O 1
ATOM 10187 N N . SER B 1 575 ? -27.766 -8.562 -0.428 1 94.38 575 SER B N 1
ATOM 10188 C CA . SER B 1 575 ? -28.922 -8.758 -1.295 1 94.38 575 SER B CA 1
ATOM 10189 C C . SER B 1 575 ? -29.578 -7.43 -1.643 1 94.38 575 SER B C 1
ATOM 10191 O O . SER B 1 575 ? -29.984 -7.211 -2.787 1 94.38 575 SER B O 1
ATOM 10193 N N . ASP B 1 576 ? -29.672 -6.609 -0.708 1 95.12 576 ASP B N 1
ATOM 10194 C CA . ASP B 1 576 ? -30.25 -5.285 -0.91 1 95.12 576 ASP B CA 1
ATOM 10195 C C . ASP B 1 576 ? -29.453 -4.484 -1.932 1 95.12 576 ASP B C 1
ATOM 10197 O O . ASP B 1 576 ? -30.016 -3.863 -2.83 1 95.12 576 ASP B O 1
ATOM 10201 N N . LEU B 1 577 ? -28.172 -4.496 -1.82 1 97.69 577 LEU B N 1
ATOM 10202 C CA . LEU B 1 577 ? -27.297 -3.742 -2.705 1 97.69 577 LEU B CA 1
ATOM 10203 C C . LEU B 1 577 ? -27.344 -4.293 -4.129 1 97.69 577 LEU B C 1
ATOM 10205 O O . LEU B 1 577 ? -27.281 -3.533 -5.094 1 97.69 577 LEU B O 1
ATOM 10209 N N . LEU B 1 578 ? -27.453 -5.652 -4.25 1 96.12 578 LEU B N 1
ATOM 10210 C CA . LEU B 1 578 ? -27.484 -6.289 -5.562 1 96.12 578 LEU B CA 1
ATOM 10211 C C . LEU B 1 578 ? -28.75 -5.918 -6.32 1 96.12 578 LEU B C 1
ATOM 10213 O O . LEU B 1 578 ? -28.797 -6.012 -7.551 1 96.12 578 LEU B O 1
ATOM 10217 N N . SER B 1 579 ? -29.766 -5.402 -5.629 1 93.94 579 SER B N 1
ATOM 10218 C CA . SER B 1 579 ? -31.031 -5.047 -6.246 1 93.94 579 SER B CA 1
ATOM 10219 C C . SER B 1 579 ? -31.016 -3.611 -6.766 1 93.94 579 SER B C 1
ATOM 10221 O O . SER B 1 579 ? -31.953 -3.184 -7.457 1 93.94 579 SER B O 1
ATOM 10223 N N . LYS B 1 580 ? -29.938 -2.846 -6.582 1 94.81 580 LYS B N 1
ATOM 10224 C CA . LYS B 1 580 ? -29.875 -1.434 -6.945 1 94.81 580 LYS B CA 1
ATOM 10225 C C . LYS B 1 580 ? -29.047 -1.232 -8.211 1 94.81 580 LYS B C 1
ATOM 10227 O O . LYS B 1 580 ? -28.188 -0.341 -8.266 1 94.81 580 LYS B O 1
ATOM 10232 N N . ASN B 1 581 ? -29.297 -1.918 -9.172 1 94.38 581 ASN B N 1
ATOM 10233 C CA . ASN B 1 581 ? -28.469 -1.969 -10.375 1 94.38 581 ASN B CA 1
ATOM 10234 C C . ASN B 1 581 ? -28.531 -0.657 -11.148 1 94.38 581 ASN B C 1
ATOM 10236 O O . ASN B 1 581 ? -27.547 -0.269 -11.789 1 94.38 581 ASN B O 1
ATOM 10240 N N . ASP B 1 582 ? -29.609 0.092 -11.062 1 96.06 582 ASP B N 1
ATOM 10241 C CA . ASP B 1 582 ? -29.797 1.305 -11.852 1 96.06 582 ASP B CA 1
ATOM 10242 C C . ASP B 1 582 ? -28.75 2.357 -11.5 1 96.06 582 ASP B C 1
ATOM 10244 O O . ASP B 1 582 ? -28.172 3 -12.383 1 96.06 582 ASP B O 1
ATOM 10248 N N . ILE B 1 583 ? -28.469 2.492 -10.312 1 97.31 583 ILE B N 1
ATOM 10249 C CA . ILE B 1 583 ? -27.516 3.504 -9.875 1 97.31 583 ILE B CA 1
ATOM 10250 C C . ILE B 1 583 ? -26.109 3.115 -10.328 1 97.31 583 ILE B C 1
ATOM 10252 O O . ILE B 1 583 ? -25.297 3.979 -10.664 1 97.31 583 ILE B O 1
ATOM 10256 N N . TYR B 1 584 ? -25.844 1.844 -10.336 1 98.31 584 TYR B N 1
ATOM 10257 C CA . TYR B 1 584 ? -24.531 1.376 -10.758 1 98.31 584 TYR B CA 1
ATOM 10258 C C . TYR B 1 584 ? -24.312 1.658 -12.242 1 98.31 584 TYR B C 1
ATOM 10260 O O . TYR B 1 584 ? -23.203 2.031 -12.641 1 98.31 584 TYR B O 1
ATOM 10268 N N . VAL B 1 585 ? -25.344 1.48 -13.008 1 97.94 585 VAL B N 1
ATOM 10269 C CA . VAL B 1 585 ? -25.281 1.756 -14.438 1 97.94 585 VAL B CA 1
ATOM 10270 C C . VAL B 1 585 ? -25.031 3.246 -14.672 1 97.94 585 VAL B C 1
ATOM 10272 O O . VAL B 1 585 ? -24.266 3.629 -15.547 1 97.94 585 VAL B O 1
ATOM 10275 N N . GLN B 1 586 ? -25.672 4.074 -13.898 1 98.06 586 GLN B N 1
ATOM 10276 C CA . GLN B 1 586 ? -25.5 5.52 -14.016 1 98.06 586 GLN B CA 1
ATOM 10277 C C . GLN B 1 586 ? -24.062 5.934 -13.711 1 98.06 586 GLN B C 1
ATOM 10279 O O . GLN B 1 586 ? -23.469 6.73 -14.438 1 98.06 586 GLN B O 1
ATOM 10284 N N . VAL B 1 587 ? -23.547 5.41 -12.68 1 98.38 587 VAL B N 1
ATOM 10285 C CA . VAL B 1 587 ? -22.156 5.719 -12.312 1 98.38 587 VAL B CA 1
ATOM 10286 C C . VAL B 1 587 ? -21.219 5.207 -13.391 1 98.38 587 VAL B C 1
ATOM 10288 O O . VAL B 1 587 ? -20.25 5.891 -13.758 1 98.38 587 VAL B O 1
ATOM 10291 N N . ALA B 1 588 ? -21.5 4 -13.875 1 98.31 588 ALA B N 1
ATOM 10292 C CA . ALA B 1 588 ? -20.656 3.396 -14.906 1 98.31 588 ALA B CA 1
ATOM 10293 C C . ALA B 1 588 ? -20.625 4.273 -16.156 1 98.31 588 ALA B C 1
ATOM 10295 O O . ALA B 1 588 ? -19.562 4.43 -16.781 1 98.31 588 ALA B O 1
ATOM 10296 N N . LYS B 1 589 ? -21.75 4.809 -16.531 1 97.81 589 LYS B N 1
ATOM 10297 C CA . LYS B 1 589 ? -21.828 5.68 -17.703 1 97.81 589 LYS B CA 1
ATOM 10298 C C . LYS B 1 589 ? -20.953 6.926 -17.516 1 97.81 589 LYS B C 1
ATOM 10300 O O . LYS B 1 589 ? -20.297 7.371 -18.438 1 97.81 589 LYS B O 1
ATOM 10305 N N . LYS B 1 590 ? -20.938 7.391 -16.297 1 96.62 590 LYS B N 1
ATOM 10306 C CA . LYS B 1 590 ? -20.141 8.578 -15.992 1 96.62 590 LYS B CA 1
ATOM 10307 C C . LYS B 1 590 ? -18.656 8.266 -16.062 1 96.62 590 LYS B C 1
ATOM 10309 O O . LYS B 1 590 ? -17.859 9.117 -16.453 1 96.62 590 LYS B O 1
ATOM 10314 N N . LEU B 1 591 ? -18.25 7.051 -15.734 1 97.25 591 LEU B N 1
ATOM 10315 C CA . LEU B 1 591 ? -16.844 6.707 -15.57 1 97.25 591 LEU B CA 1
ATOM 10316 C C . LEU B 1 591 ? -16.312 5.984 -16.812 1 97.25 591 LEU B C 1
ATOM 10318 O O . LEU B 1 591 ? -15.133 5.656 -16.875 1 97.25 591 LEU B O 1
ATOM 10322 N N . ARG B 1 592 ? -17.078 5.777 -17.75 1 95 592 ARG B N 1
ATOM 10323 C CA . ARG B 1 592 ? -16.766 4.941 -18.906 1 95 592 ARG B CA 1
ATOM 10324 C C . ARG B 1 592 ? -15.484 5.422 -19.594 1 95 592 ARG B C 1
ATOM 10326 O O . ARG B 1 592 ? -14.641 4.609 -19.984 1 95 592 ARG B O 1
ATOM 10333 N N . ASP B 1 593 ? -15.281 6.723 -19.656 1 92.88 593 ASP B N 1
ATOM 10334 C CA . ASP B 1 593 ? -14.18 7.27 -20.438 1 92.88 593 ASP B CA 1
ATOM 10335 C C . ASP B 1 593 ? -13.055 7.758 -19.531 1 92.88 593 ASP B C 1
ATOM 10337 O O . ASP B 1 593 ? -12.125 8.43 -19.984 1 92.88 593 ASP B O 1
ATOM 10341 N N . THR B 1 594 ? -13.156 7.387 -18.344 1 92.81 594 THR B N 1
ATOM 10342 C CA . THR B 1 594 ? -12.156 7.82 -17.375 1 92.81 594 THR B CA 1
ATOM 10343 C C . THR B 1 594 ? -10.883 6.988 -17.5 1 92.81 594 THR B C 1
ATOM 10345 O O . THR B 1 594 ? -10.945 5.758 -17.578 1 92.81 594 THR B O 1
ATOM 10348 N N . SER B 1 595 ? -9.742 7.699 -17.516 1 91.06 595 SER B N 1
ATOM 10349 C CA . SER B 1 595 ? -8.469 6.992 -17.609 1 91.06 595 SER B CA 1
ATOM 10350 C C . SER B 1 595 ? -7.871 6.758 -16.219 1 91.06 595 SER B C 1
ATOM 10352 O O . SER B 1 595 ? -7.117 5.801 -16.016 1 91.06 595 SER B O 1
ATOM 10354 N N . ARG B 1 596 ? -8.117 7.676 -15.336 1 94.62 596 ARG B N 1
ATOM 10355 C CA . ARG B 1 596 ? -7.57 7.57 -13.984 1 94.62 596 ARG B CA 1
ATOM 10356 C C . ARG B 1 596 ? -8.609 7.988 -12.945 1 94.62 596 ARG B C 1
ATOM 10358 O O . ARG B 1 596 ? -9.43 8.867 -13.195 1 94.62 596 ARG B O 1
ATOM 10365 N N . MET B 1 597 ? -8.578 7.348 -11.844 1 96.69 597 MET B N 1
ATOM 10366 C CA . MET B 1 597 ? -9.477 7.695 -10.75 1 96.69 597 MET B CA 1
ATOM 10367 C C . MET B 1 597 ? -8.867 7.32 -9.406 1 96.69 597 MET B C 1
ATOM 10369 O O . MET B 1 597 ? -7.914 6.539 -9.344 1 96.69 597 MET B O 1
ATOM 10373 N N . TYR B 1 598 ? -9.344 7.895 -8.375 1 97.62 598 TYR B N 1
ATOM 10374 C CA . TYR B 1 598 ? -8.883 7.602 -7.027 1 97.62 598 TYR B CA 1
ATOM 10375 C C . TYR B 1 598 ? -10.016 7.066 -6.164 1 97.62 598 TYR B C 1
ATOM 10377 O O . TYR B 1 598 ? -11.172 7.453 -6.336 1 97.62 598 TYR B O 1
ATOM 10385 N N . ILE B 1 599 ? -9.734 6.086 -5.379 1 98.38 599 ILE B N 1
ATOM 10386 C CA . ILE B 1 599 ? -10.664 5.574 -4.379 1 98.38 599 ILE B CA 1
ATOM 10387 C C . ILE B 1 599 ? -10.117 5.852 -2.979 1 98.38 599 ILE B C 1
ATOM 10389 O O . ILE B 1 599 ? -9.016 5.422 -2.637 1 98.38 599 ILE B O 1
ATOM 10393 N N . ILE B 1 600 ? -10.93 6.551 -2.184 1 97.06 600 ILE B N 1
ATOM 10394 C CA . ILE B 1 600 ? -10.453 7.086 -0.915 1 97.06 600 ILE B CA 1
ATOM 10395 C C . ILE B 1 600 ? -11.195 6.43 0.242 1 97.06 600 ILE B C 1
ATOM 10397 O O . ILE B 1 600 ? -12.406 6.18 0.148 1 97.06 600 ILE B O 1
ATOM 10401 N N . GLY B 1 601 ? -10.484 6.117 1.266 1 95.56 601 GLY B N 1
ATOM 10402 C CA . GLY B 1 601 ? -11.07 5.582 2.482 1 95.56 601 GLY B CA 1
ATOM 10403 C C . GLY B 1 601 ? -10.148 5.668 3.682 1 95.56 601 GLY B C 1
ATOM 10404 O O . GLY B 1 601 ? -9.016 6.148 3.566 1 95.56 601 GLY B O 1
ATOM 10405 N N . LYS B 1 602 ? -10.648 5.328 4.816 1 94.12 602 LYS B N 1
ATOM 10406 C CA . LYS B 1 602 ? -9.906 5.227 6.07 1 94.12 602 LYS B CA 1
ATOM 10407 C C . LYS B 1 602 ? -10.172 3.891 6.758 1 94.12 602 LYS B C 1
ATOM 10409 O O . LYS B 1 602 ? -11.242 3.309 6.602 1 94.12 602 LYS B O 1
ATOM 10414 N N . GLY B 1 603 ? -9.141 3.391 7.539 1 93.12 603 GLY B N 1
ATOM 10415 C CA . GLY B 1 603 ? -9.328 2.119 8.219 1 93.12 603 GLY B CA 1
ATOM 10416 C C . GLY B 1 603 ? -9.805 1.012 7.297 1 93.12 603 GLY B C 1
ATOM 10417 O O . GLY B 1 603 ? -9.188 0.762 6.258 1 93.12 603 GLY B O 1
ATOM 10418 N N . CYS B 1 604 ? -10.945 0.401 7.629 1 96.44 604 CYS B N 1
ATOM 10419 C CA . CYS B 1 604 ? -11.523 -0.659 6.809 1 96.44 604 CYS B CA 1
ATOM 10420 C C . CYS B 1 604 ? -11.953 -0.123 5.449 1 96.44 604 CYS B C 1
ATOM 10422 O O . CYS B 1 604 ? -11.891 -0.839 4.445 1 96.44 604 CYS B O 1
ATOM 10424 N N . GLY B 1 605 ? -12.352 1.162 5.457 1 97.12 605 GLY B N 1
ATOM 10425 C CA . GLY B 1 605 ? -12.688 1.779 4.184 1 97.12 605 GLY B CA 1
ATOM 10426 C C . GLY B 1 605 ? -11.516 1.832 3.221 1 97.12 605 GLY B C 1
ATOM 10427 O O . GLY B 1 605 ? -11.695 1.68 2.012 1 97.12 605 GLY B O 1
ATOM 10428 N N . TYR B 1 606 ? -10.344 2.045 3.768 1 97.44 606 TYR B N 1
ATOM 10429 C CA . TYR B 1 606 ? -9.141 2.074 2.934 1 97.44 606 TYR B CA 1
ATOM 10430 C C . TYR B 1 606 ? -8.836 0.691 2.377 1 97.44 606 TYR B C 1
ATOM 10432 O O . TYR B 1 606 ? -8.391 0.56 1.231 1 97.44 606 TYR B O 1
ATOM 10440 N N . ILE B 1 607 ? -9 -0.324 3.133 1 98.19 607 ILE B N 1
ATOM 10441 C CA . ILE B 1 607 ? -8.781 -1.691 2.676 1 98.19 607 ILE B CA 1
ATOM 10442 C C . ILE B 1 607 ? -9.719 -2.004 1.509 1 98.19 607 ILE B C 1
ATOM 10444 O O . ILE B 1 607 ? -9.297 -2.58 0.504 1 98.19 607 ILE B O 1
ATOM 10448 N N . ILE B 1 608 ? -10.938 -1.588 1.606 1 98.62 608 ILE B N 1
ATOM 10449 C CA . ILE B 1 608 ? -11.914 -1.81 0.542 1 98.62 608 ILE B CA 1
ATOM 10450 C C . ILE B 1 608 ? -11.547 -0.966 -0.676 1 98.62 608 ILE B C 1
ATOM 10452 O O . ILE B 1 608 ? -11.734 -1.396 -1.816 1 98.62 608 ILE B O 1
ATOM 10456 N N . ALA B 1 609 ? -11.016 0.248 -0.379 1 98.56 609 ALA B N 1
ATOM 10457 C CA . ALA B 1 609 ? -10.523 1.074 -1.48 1 98.56 609 ALA B CA 1
ATOM 10458 C C . ALA B 1 609 ? -9.445 0.348 -2.275 1 98.56 609 ALA B C 1
ATOM 10460 O O . ALA B 1 609 ? -9.406 0.431 -3.504 1 98.56 609 ALA B O 1
ATOM 10461 N N . GLN B 1 610 ? -8.57 -0.34 -1.594 1 98.38 610 GLN B N 1
ATOM 10462 C CA . GLN B 1 610 ? -7.516 -1.097 -2.258 1 98.38 610 GLN B CA 1
ATOM 10463 C C . GLN B 1 610 ? -8.094 -2.234 -3.094 1 98.38 610 GLN B C 1
ATOM 10465 O O . GLN B 1 610 ? -7.703 -2.426 -4.246 1 98.38 610 GLN B O 1
ATOM 10470 N N . GLU B 1 611 ? -9.023 -2.984 -2.521 1 98.38 611 GLU B N 1
ATOM 10471 C CA . GLU B 1 611 ? -9.688 -4.043 -3.271 1 98.38 611 GLU B CA 1
ATOM 10472 C C . GLU B 1 611 ? -10.461 -3.473 -4.461 1 98.38 611 GLU B C 1
ATOM 10474 O O . GLU B 1 611 ? -10.477 -4.066 -5.539 1 98.38 611 GLU B O 1
ATOM 10479 N N . GLY B 1 612 ? -11.117 -2.357 -4.238 1 98.56 612 GLY B N 1
ATOM 10480 C CA . GLY B 1 612 ? -11.836 -1.698 -5.316 1 98.56 612 GLY B CA 1
ATOM 10481 C C . GLY B 1 612 ? -10.93 -1.26 -6.457 1 98.56 612 GLY B C 1
ATOM 10482 O O . GLY B 1 612 ? -11.273 -1.426 -7.629 1 98.56 612 GLY B O 1
ATOM 10483 N N . ALA B 1 613 ? -9.805 -0.624 -6.086 1 98.25 613 ALA B N 1
ATOM 10484 C CA . ALA B 1 613 ? -8.836 -0.211 -7.102 1 98.25 613 ALA B CA 1
ATOM 10485 C C . ALA B 1 613 ? -8.383 -1.401 -7.941 1 98.25 613 ALA B C 1
ATOM 10487 O O . ALA B 1 613 ? -8.227 -1.285 -9.156 1 98.25 613 ALA B O 1
ATOM 10488 N N . LEU B 1 614 ? -8.195 -2.5 -7.289 1 97.25 614 LEU B N 1
ATOM 10489 C CA . LEU B 1 614 ? -7.797 -3.717 -7.984 1 97.25 614 LEU B CA 1
ATOM 10490 C C . LEU B 1 614 ? -8.875 -4.164 -8.969 1 97.25 614 LEU B C 1
ATOM 10492 O O . LEU B 1 614 ? -8.57 -4.535 -10.102 1 97.25 614 LEU B O 1
ATOM 10496 N N . LYS B 1 615 ? -10.109 -4.125 -8.586 1 96.94 615 LYS B N 1
ATOM 10497 C CA . LYS B 1 615 ? -11.219 -4.539 -9.445 1 96.94 615 LYS B CA 1
ATOM 10498 C C . LYS B 1 615 ? -11.328 -3.646 -10.672 1 96.94 615 LYS B C 1
ATOM 10500 O O . LYS B 1 615 ? -11.531 -4.137 -11.789 1 96.94 615 LYS B O 1
ATOM 10505 N N . PHE B 1 616 ? -11.211 -2.363 -10.469 1 97.69 616 PHE B N 1
ATOM 10506 C CA . PHE B 1 616 ? -11.297 -1.442 -11.594 1 97.69 616 PHE B CA 1
ATOM 10507 C C . PHE B 1 616 ? -10.156 -1.679 -12.578 1 97.69 616 PHE B C 1
ATOM 10509 O O . PHE B 1 616 ? -10.359 -1.625 -13.789 1 97.69 616 PHE B O 1
ATOM 10516 N N . LYS B 1 617 ? -8.953 -1.909 -12.078 1 96.12 617 LYS B N 1
ATOM 10517 C CA . LYS B 1 617 ? -7.812 -2.158 -12.953 1 96.12 617 LYS B CA 1
ATOM 10518 C C . LYS B 1 617 ? -7.984 -3.465 -13.727 1 96.12 617 LYS B C 1
ATOM 10520 O O . LYS B 1 617 ? -7.75 -3.514 -14.93 1 96.12 617 LYS B O 1
ATOM 10525 N N . GLU B 1 618 ? -8.484 -4.484 -13.047 1 92.81 618 GLU B N 1
ATOM 10526 C CA . GLU B 1 618 ? -8.617 -5.812 -13.648 1 92.81 618 GLU B CA 1
ATOM 10527 C C . GLU B 1 618 ? -9.711 -5.836 -14.711 1 92.81 618 GLU B C 1
ATOM 10529 O O . GLU B 1 618 ? -9.508 -6.367 -15.805 1 92.81 618 GLU B O 1
ATOM 10534 N N . VAL B 1 619 ? -10.797 -5.23 -14.367 1 92.56 619 VAL B N 1
ATOM 10535 C CA . VAL B 1 619 ? -12 -5.48 -15.156 1 92.56 619 VAL B CA 1
ATOM 10536 C C . VAL B 1 619 ? -12.227 -4.336 -16.141 1 92.56 619 VAL B C 1
ATOM 10538 O O . VAL B 1 619 ? -12.609 -4.562 -17.297 1 92.56 619 VAL B O 1
ATOM 10541 N N . SER B 1 620 ? -11.969 -3.148 -15.75 1 94.31 620 SER B N 1
ATOM 10542 C CA . SER B 1 620 ? -12.336 -2.004 -16.578 1 94.31 620 SER B CA 1
ATOM 10543 C C . SER B 1 620 ? -11.109 -1.338 -17.188 1 94.31 620 SER B C 1
ATOM 10545 O O . SER B 1 620 ? -11.234 -0.444 -18.031 1 94.31 620 SER B O 1
ATOM 10547 N N . TYR B 1 621 ? -9.945 -1.711 -16.812 1 93.44 621 TYR B N 1
ATOM 10548 C CA . TYR B 1 621 ? -8.688 -1.159 -17.297 1 93.44 621 TYR B CA 1
ATOM 10549 C C . TYR B 1 621 ? -8.594 0.331 -17 1 93.44 621 TYR B C 1
ATOM 10551 O O . TYR B 1 621 ? -7.941 1.08 -17.719 1 93.44 621 TYR B O 1
ATOM 10559 N N . ILE B 1 622 ? -9.312 0.788 -15.945 1 95.5 622 ILE B N 1
ATOM 10560 C CA . ILE B 1 622 ? -9.148 2.135 -15.406 1 95.5 622 ILE B CA 1
ATOM 10561 C C . ILE B 1 622 ? -8.016 2.146 -14.391 1 95.5 622 ILE B C 1
ATOM 10563 O O . ILE B 1 622 ? -7.949 1.285 -13.508 1 95.5 622 ILE B O 1
ATOM 10567 N N . GLN B 1 623 ? -7.09 3.09 -14.547 1 96.31 623 GLN B N 1
ATOM 10568 C CA . GLN B 1 623 ? -6.031 3.248 -13.555 1 96.31 623 GLN B CA 1
ATOM 10569 C C . GLN B 1 623 ? -6.582 3.832 -12.258 1 96.31 623 GLN B C 1
ATOM 10571 O O . GLN B 1 623 ? -6.48 5.035 -12.023 1 96.31 623 GLN B O 1
ATOM 10576 N N . ALA B 1 624 ? -7.062 2.945 -11.43 1 97.25 624 ALA B N 1
ATOM 10577 C CA . ALA B 1 624 ? -7.605 3.338 -10.133 1 97.25 624 ALA B CA 1
ATOM 10578 C C . ALA B 1 624 ? -6.566 3.166 -9.031 1 97.25 624 ALA B C 1
ATOM 10580 O O . ALA B 1 624 ? -5.863 2.152 -8.984 1 97.25 624 ALA B O 1
ATOM 10581 N N . GLU B 1 625 ? -6.395 4.168 -8.227 1 97.38 625 GLU B N 1
ATOM 10582 C CA . GLU B 1 625 ? -5.457 4.105 -7.109 1 97.38 625 GLU B CA 1
ATOM 10583 C C . GLU B 1 625 ? -6.164 4.359 -5.781 1 97.38 625 GLU B C 1
ATOM 10585 O O . GLU B 1 625 ? -6.945 5.309 -5.66 1 97.38 625 GLU B O 1
ATOM 10590 N N . ALA B 1 626 ? -5.973 3.395 -4.859 1 97.94 626 ALA B N 1
ATOM 10591 C CA . ALA B 1 626 ? -6.488 3.588 -3.504 1 97.94 626 ALA B CA 1
ATOM 10592 C C . ALA B 1 626 ? -5.59 4.531 -2.707 1 97.94 626 ALA B C 1
ATOM 10594 O O . ALA B 1 626 ? -4.363 4.422 -2.76 1 97.94 626 ALA B O 1
ATOM 10595 N N . VAL B 1 627 ? -6.207 5.457 -1.986 1 96.25 627 VAL B N 1
ATOM 10596 C CA . VAL B 1 627 ? -5.441 6.414 -1.193 1 96.25 627 VAL B CA 1
ATOM 10597 C C . VAL B 1 627 ? -6.082 6.57 0.185 1 96.25 627 VAL B C 1
ATOM 10599 O O . VAL B 1 627 ? -7.305 6.672 0.301 1 96.25 627 VAL B O 1
ATOM 10602 N N . LEU B 1 628 ? -5.211 6.496 1.167 1 94.81 628 LEU B N 1
ATOM 10603 C CA . LEU B 1 628 ? -5.66 6.828 2.514 1 94.81 628 LEU B CA 1
ATOM 10604 C C . LEU B 1 628 ? -6.086 8.289 2.6 1 94.81 628 LEU B C 1
ATOM 10606 O O . LEU B 1 628 ? -5.41 9.172 2.057 1 94.81 628 LEU B O 1
ATOM 10610 N N . CYS B 1 629 ? -7.199 8.578 3.309 1 90.44 629 CYS B N 1
ATOM 10611 C CA . CYS B 1 629 ? -7.738 9.93 3.412 1 90.44 629 CYS B CA 1
ATOM 10612 C C . CYS B 1 629 ? -6.664 10.914 3.854 1 90.44 629 CYS B C 1
ATOM 10614 O O . CYS B 1 629 ? -6.496 11.969 3.246 1 90.44 629 CYS B O 1
ATOM 10616 N N . GLY B 1 630 ? -5.918 10.539 4.801 1 87 630 GLY B N 1
ATOM 10617 C CA . GLY B 1 630 ? -4.922 11.438 5.367 1 87 630 GLY B CA 1
ATOM 10618 C C . GLY B 1 630 ? -3.672 11.555 4.512 1 87 630 GLY B C 1
ATOM 10619 O O . GLY B 1 630 ? -2.871 12.477 4.695 1 87 630 GLY B O 1
ATOM 10620 N N . ALA B 1 631 ? -3.514 10.703 3.523 1 88.25 631 ALA B N 1
ATOM 10621 C CA . ALA B 1 631 ? -2.301 10.672 2.711 1 88.25 631 ALA B CA 1
ATOM 10622 C C . ALA B 1 631 ? -2.455 11.523 1.457 1 88.25 631 ALA B C 1
ATOM 10624 O O . ALA B 1 631 ? -1.471 11.828 0.779 1 88.25 631 ALA B O 1
ATOM 10625 N N . MET B 1 632 ? -3.617 11.984 1.135 1 86.81 632 MET B N 1
ATOM 10626 C CA . MET B 1 632 ? -3.91 12.695 -0.107 1 86.81 632 MET B CA 1
ATOM 10627 C C . MET B 1 632 ? -3.045 13.945 -0.236 1 86.81 632 MET B C 1
ATOM 10629 O O . MET B 1 632 ? -2.545 14.25 -1.32 1 86.81 632 MET B O 1
ATOM 10633 N N . LYS B 1 633 ? -2.797 14.594 0.884 1 84.94 633 LYS B N 1
ATOM 10634 C CA . LYS B 1 633 ? -2.088 15.867 0.851 1 84.94 633 LYS B CA 1
ATOM 10635 C C . LYS B 1 633 ? -0.582 15.664 0.732 1 84.94 633 LYS B C 1
ATOM 10637 O O . LYS B 1 633 ? 0.162 16.609 0.455 1 84.94 633 LYS B O 1
ATOM 10642 N N . HIS B 1 634 ? -0.226 14.484 0.887 1 84.5 634 HIS B N 1
ATOM 10643 C CA . HIS B 1 634 ? 1.202 14.195 0.833 1 84.5 634 HIS B CA 1
ATOM 10644 C C . HIS B 1 634 ? 1.618 13.727 -0.558 1 84.5 634 HIS B C 1
ATOM 10646 O O . HIS B 1 634 ? 2.363 12.758 -0.695 1 84.5 634 HIS B O 1
ATOM 10652 N N . GLY B 1 635 ? 1.051 14.445 -1.572 1 86.19 635 GLY B N 1
ATOM 10653 C CA . GLY B 1 635 ? 1.558 14.219 -2.916 1 86.19 635 GLY B CA 1
ATOM 10654 C C . GLY B 1 635 ? 0.466 13.891 -3.918 1 86.19 635 GLY B C 1
ATOM 10655 O O . GLY B 1 635 ? 0.402 14.492 -4.992 1 86.19 635 GLY B O 1
ATOM 10656 N N . VAL B 1 636 ? -0.456 13.109 -3.59 1 88.44 636 VAL B N 1
ATOM 10657 C CA . VAL B 1 636 ? -1.419 12.562 -4.539 1 88.44 636 VAL B CA 1
ATOM 10658 C C . VAL B 1 636 ? -2.381 13.664 -4.988 1 88.44 636 VAL B C 1
ATOM 10660 O O . VAL B 1 636 ? -2.908 13.617 -6.102 1 88.44 636 VAL B O 1
ATOM 10663 N N . LEU B 1 637 ? -2.525 14.672 -4.191 1 89.12 637 LEU B N 1
ATOM 10664 C CA . LEU B 1 637 ? -3.436 15.766 -4.52 1 89.12 637 LEU B CA 1
ATOM 10665 C C . LEU B 1 637 ? -2.979 16.484 -5.777 1 89.12 637 LEU B C 1
ATOM 10667 O O . LEU B 1 637 ? -3.787 17.125 -6.465 1 89.12 637 LEU B O 1
ATOM 10671 N N . ALA B 1 638 ? -1.692 16.422 -6.043 1 89.5 638 ALA B N 1
ATOM 10672 C CA . ALA B 1 638 ? -1.132 17.062 -7.23 1 89.5 638 ALA B CA 1
ATOM 10673 C C . ALA B 1 638 ? -1.744 16.484 -8.5 1 89.5 638 ALA B C 1
ATOM 10675 O O . ALA B 1 638 ? -1.756 17.141 -9.547 1 89.5 638 ALA B O 1
ATOM 10676 N N . MET B 1 639 ? -2.295 15.312 -8.375 1 92.88 639 MET B N 1
ATOM 10677 C CA . MET B 1 639 ? -2.797 14.594 -9.539 1 92.88 639 MET B CA 1
ATOM 10678 C C . MET B 1 639 ? -4.238 14.992 -9.844 1 92.88 639 MET B C 1
ATOM 10680 O O . MET B 1 639 ? -4.773 14.641 -10.898 1 92.88 639 MET B O 1
ATOM 10684 N N . ILE B 1 640 ? -4.84 15.695 -8.969 1 91.62 640 ILE B N 1
ATOM 10685 C CA . ILE B 1 640 ? -6.219 16.109 -9.188 1 91.62 640 ILE B CA 1
ATOM 10686 C C . ILE B 1 640 ? -6.258 17.281 -10.164 1 91.62 640 ILE B C 1
ATOM 10688 O O . ILE B 1 640 ? -5.633 18.312 -9.93 1 91.62 640 ILE B O 1
ATOM 10692 N N . SER B 1 641 ? -6.934 17.078 -11.266 1 87.94 641 SER B N 1
ATOM 10693 C CA . SER B 1 641 ? -7.062 18.078 -12.312 1 87.94 641 SER B CA 1
ATOM 10694 C C . SER B 1 641 ? -8.492 18.609 -12.398 1 87.94 641 SER B C 1
ATOM 10696 O O . SER B 1 641 ? -9.43 17.844 -12.641 1 87.94 641 SER B O 1
ATOM 10698 N N . PRO B 1 642 ? -8.609 19.906 -12.242 1 85.19 642 PRO B N 1
ATOM 10699 C CA . PRO B 1 642 ? -9.961 20.469 -12.391 1 85.19 642 PRO B CA 1
ATOM 10700 C C . PRO B 1 642 ? -10.508 20.328 -13.812 1 85.19 642 PRO B C 1
ATOM 10702 O O . PRO B 1 642 ? -11.711 20.141 -14 1 85.19 642 PRO B O 1
ATOM 10705 N N . THR B 1 643 ? -9.625 20.359 -14.758 1 86.94 643 THR B N 1
ATOM 10706 C CA . THR B 1 643 ? -10.031 20.266 -16.156 1 86.94 643 THR B CA 1
ATOM 10707 C C . THR B 1 643 ? -10.562 18.859 -16.469 1 86.94 643 THR B C 1
ATOM 10709 O O . THR B 1 643 ? -11.555 18.719 -17.172 1 86.94 643 THR B O 1
ATOM 10712 N N . GLU B 1 644 ? -9.922 17.922 -15.852 1 89.19 644 GLU B N 1
ATOM 10713 C CA . GLU B 1 644 ? -10.336 16.547 -16.078 1 89.19 644 GLU B CA 1
ATOM 10714 C C . GLU B 1 644 ? -11.43 16.125 -15.109 1 89.19 644 GLU B C 1
ATOM 10716 O O . GLU B 1 644 ? -12.07 15.078 -15.297 1 89.19 644 GLU B O 1
ATOM 10721 N N . MET B 1 645 ? -11.719 17 -14.164 1 93.44 645 MET B N 1
ATOM 10722 C CA . MET B 1 645 ? -12.617 16.594 -13.086 1 93.44 645 MET B CA 1
ATOM 10723 C C . MET B 1 645 ? -12.289 15.18 -12.602 1 93.44 645 MET B C 1
ATOM 10725 O O . MET B 1 645 ? -13.164 14.312 -12.578 1 93.44 645 MET B O 1
ATOM 10729 N N . THR B 1 646 ? -11.039 14.992 -12.273 1 95.31 646 THR B N 1
ATOM 10730 C CA . THR B 1 646 ? -10.562 13.672 -11.883 1 95.31 646 THR B CA 1
ATOM 10731 C C . THR B 1 646 ? -11.547 13.008 -10.914 1 95.31 646 THR B C 1
ATOM 10733 O O . THR B 1 646 ? -11.82 13.539 -9.836 1 95.31 646 THR B O 1
ATOM 10736 N N . PRO B 1 647 ? -12.117 11.875 -11.289 1 97.75 647 PRO B N 1
ATOM 10737 C CA . PRO B 1 647 ? -13.117 11.242 -10.43 1 97.75 647 PRO B CA 1
ATOM 10738 C C . PRO B 1 647 ? -12.516 10.641 -9.164 1 97.75 647 PRO B C 1
ATOM 10740 O O . PRO B 1 647 ? -11.406 10.102 -9.195 1 97.75 647 PRO B O 1
ATOM 10743 N N . ALA B 1 648 ? -13.258 10.75 -8.117 1 97.81 648 ALA B N 1
ATOM 10744 C CA . ALA B 1 648 ? -12.891 10.133 -6.844 1 97.81 648 ALA B CA 1
ATOM 10745 C C . ALA B 1 648 ? -14.078 9.422 -6.211 1 97.81 648 ALA B C 1
ATOM 10747 O O . ALA B 1 648 ? -15.156 10 -6.066 1 97.81 648 ALA B O 1
ATOM 10748 N N . ILE B 1 649 ? -13.922 8.125 -5.949 1 98.56 649 ILE B N 1
ATOM 10749 C CA . ILE B 1 649 ? -14.891 7.383 -5.148 1 98.56 649 ILE B CA 1
ATOM 10750 C C . ILE B 1 649 ? -14.508 7.453 -3.674 1 98.56 649 ILE B C 1
ATOM 10752 O O . ILE B 1 649 ? -13.43 6.988 -3.281 1 98.56 649 ILE B O 1
ATOM 10756 N N . CYS B 1 650 ? -15.352 8.07 -2.873 1 98.19 650 CYS B N 1
ATOM 10757 C CA . CYS B 1 650 ? -15.086 8.227 -1.448 1 98.19 650 CYS B CA 1
ATOM 10758 C C . CYS B 1 650 ? -15.93 7.266 -0.625 1 98.19 650 CYS B C 1
ATOM 10760 O O . CYS B 1 650 ? -17.156 7.348 -0.637 1 98.19 650 CYS B O 1
ATOM 10762 N N . ILE B 1 651 ? -15.297 6.359 0.07 1 98.25 651 ILE B N 1
ATOM 10763 C CA . ILE B 1 651 ? -15.969 5.469 1.01 1 98.25 651 ILE B CA 1
ATOM 10764 C C . ILE B 1 651 ? -16.094 6.152 2.369 1 98.25 651 ILE B C 1
ATOM 10766 O O . ILE B 1 651 ? -15.094 6.355 3.062 1 98.25 651 ILE B O 1
ATOM 10770 N N . ILE B 1 652 ? -17.312 6.539 2.725 1 96.62 652 ILE B N 1
ATOM 10771 C CA . ILE B 1 652 ? -17.562 7.305 3.939 1 96.62 652 ILE B CA 1
ATOM 10772 C C . ILE B 1 652 ? -18.578 6.555 4.812 1 96.62 652 ILE B C 1
ATOM 10774 O O . ILE B 1 652 ? -19.75 6.477 4.48 1 96.62 652 ILE B O 1
ATOM 10778 N N . THR B 1 653 ? -18.078 6.023 5.879 1 94.56 653 THR B N 1
ATOM 10779 C CA . THR B 1 653 ? -18.953 5.328 6.816 1 94.56 653 THR B CA 1
ATOM 10780 C C . THR B 1 653 ? -19.156 6.152 8.086 1 94.56 653 THR B C 1
ATOM 10782 O O . THR B 1 653 ? -18.359 7.039 8.391 1 94.56 653 THR B O 1
ATOM 10785 N N . LYS B 1 654 ? -20.141 5.832 8.828 1 89.69 654 LYS B N 1
ATOM 10786 C CA . LYS B 1 654 ? -20.469 6.551 10.062 1 89.69 654 LYS B CA 1
ATOM 10787 C C . LYS B 1 654 ? -19.297 6.535 11.039 1 89.69 654 LYS B C 1
ATOM 10789 O O . LYS B 1 654 ? -19.031 7.527 11.719 1 89.69 654 LYS B O 1
ATOM 10794 N N . GLU B 1 655 ? -18.594 5.434 11.078 1 82.69 655 GLU B N 1
ATOM 10795 C CA . GLU B 1 655 ? -17.484 5.273 11.992 1 82.69 655 GLU B CA 1
ATOM 10796 C C . GLU B 1 655 ? -16.375 6.293 11.711 1 82.69 655 GLU B C 1
ATOM 10798 O O . GLU B 1 655 ? -15.742 6.805 12.633 1 82.69 655 GLU B O 1
ATOM 10803 N N . ASP B 1 656 ? -16.125 6.633 10.508 1 83.25 656 ASP B N 1
ATOM 10804 C CA . ASP B 1 656 ? -15.023 7.516 10.117 1 83.25 656 ASP B CA 1
ATOM 10805 C C . ASP B 1 656 ? -15.539 8.688 9.281 1 83.25 656 ASP B C 1
ATOM 10807 O O . ASP B 1 656 ? -14.836 9.172 8.391 1 83.25 656 ASP B O 1
ATOM 10811 N N . ALA B 1 657 ? -16.641 9.203 9.547 1 86.25 657 ALA B N 1
ATOM 10812 C CA . ALA B 1 657 ? -17.359 10.125 8.656 1 86.25 657 ALA B CA 1
ATOM 10813 C C . ALA B 1 657 ? -16.656 11.477 8.602 1 86.25 657 ALA B C 1
ATOM 10815 O O . ALA B 1 657 ? -16.453 12.023 7.516 1 86.25 657 ALA B O 1
ATOM 10816 N N . GLU B 1 658 ? -16.25 12.008 9.68 1 81.31 658 GLU B N 1
ATOM 10817 C CA . GLU B 1 658 ? -15.75 13.375 9.742 1 81.31 658 GLU B CA 1
ATOM 10818 C C . GLU B 1 658 ? -14.484 13.539 8.898 1 81.31 658 GLU B C 1
ATOM 10820 O O . GLU B 1 658 ? -14.43 14.398 8.023 1 81.31 658 GLU B O 1
ATOM 10825 N N . LEU B 1 659 ? -13.516 12.664 9.148 1 81.06 659 LEU B N 1
ATOM 10826 C CA . LEU B 1 659 ? -12.25 12.766 8.43 1 81.06 659 LEU B CA 1
ATOM 10827 C C . LEU B 1 659 ? -12.438 12.469 6.945 1 81.06 659 LEU B C 1
ATOM 10829 O O . LEU B 1 659 ? -11.836 13.125 6.094 1 81.06 659 LEU B O 1
ATOM 10833 N N . SER B 1 660 ? -13.258 11.516 6.688 1 89.19 660 SER B N 1
ATOM 10834 C CA . SER B 1 660 ? -13.5 11.133 5.301 1 89.19 660 SER B CA 1
ATOM 10835 C C . SER B 1 660 ? -14.242 12.234 4.547 1 89.19 660 SER B C 1
ATOM 10837 O O . SER B 1 660 ? -13.961 12.484 3.373 1 89.19 660 SER B O 1
ATOM 10839 N N . MET B 1 661 ? -15.133 12.875 5.23 1 88.75 661 MET B N 1
ATOM 10840 C CA . MET B 1 661 ? -15.875 13.961 4.602 1 88.75 661 MET B CA 1
ATOM 10841 C C . MET B 1 661 ? -14.977 15.172 4.355 1 88.75 661 MET B C 1
ATOM 10843 O O . MET B 1 661 ? -15.086 15.828 3.316 1 88.75 661 MET B O 1
ATOM 10847 N N . ASN B 1 662 ? -14.141 15.445 5.293 1 84 662 ASN B N 1
ATOM 10848 C CA . ASN B 1 662 ? -13.195 16.547 5.117 1 84 662 ASN B CA 1
ATOM 10849 C C . ASN B 1 662 ? -12.305 16.328 3.893 1 84 662 ASN B C 1
ATOM 10851 O O . ASN B 1 662 ? -12.055 17.266 3.129 1 84 662 ASN B O 1
ATOM 10855 N N . CYS B 1 663 ? -11.828 15.102 3.744 1 88.44 663 CYS B N 1
ATOM 10856 C CA . CYS B 1 663 ? -11 14.766 2.594 1 88.44 663 CYS B CA 1
ATOM 10857 C C . CYS B 1 663 ? -11.781 14.922 1.293 1 88.44 663 CYS B C 1
ATOM 10859 O O . CYS B 1 663 ? -11.273 15.492 0.326 1 88.44 663 CYS B O 1
ATOM 10861 N N . ALA B 1 664 ? -13.016 14.461 1.322 1 92 664 ALA B N 1
ATOM 10862 C CA . ALA B 1 664 ? -13.859 14.555 0.131 1 92 664 ALA B CA 1
ATOM 10863 C C . ALA B 1 664 ? -14.117 16.016 -0.244 1 92 664 ALA B C 1
ATOM 10865 O O . ALA B 1 664 ? -14.102 16.359 -1.425 1 92 664 ALA B O 1
ATOM 10866 N N . ARG B 1 665 ? -14.297 16.844 0.758 1 87 665 ARG B N 1
ATOM 10867 C CA . ARG B 1 665 ? -14.547 18.266 0.523 1 87 665 ARG B CA 1
ATOM 10868 C C . ARG B 1 665 ? -13.312 18.938 -0.068 1 87 665 ARG B C 1
ATOM 10870 O O . ARG B 1 665 ? -13.43 19.812 -0.928 1 87 665 ARG B O 1
ATOM 10877 N N . GLN B 1 666 ? -12.211 18.578 0.407 1 84.38 666 GLN B N 1
ATOM 10878 C CA . GLN B 1 666 ? -10.961 19.125 -0.13 1 84.38 666 GLN B CA 1
ATOM 10879 C C . GLN B 1 666 ? -10.789 18.75 -1.599 1 84.38 666 GLN B C 1
ATOM 10881 O O . GLN B 1 666 ? -10.367 19.578 -2.41 1 84.38 666 GLN B O 1
ATOM 10886 N N . LEU B 1 667 ? -11.109 17.484 -1.903 1 90.94 667 LEU B N 1
ATOM 10887 C CA . LEU B 1 667 ? -11.039 17.031 -3.289 1 90.94 667 LEU B CA 1
ATOM 10888 C C . LEU B 1 667 ? -12.023 17.797 -4.164 1 90.94 667 LEU B C 1
ATOM 10890 O O . LEU B 1 667 ? -11.695 18.172 -5.293 1 90.94 667 LEU B O 1
ATOM 10894 N N . LYS B 1 668 ? -13.148 18.016 -3.568 1 89.69 668 LYS B N 1
ATOM 10895 C CA . LYS B 1 668 ? -14.164 18.781 -4.289 1 89.69 668 LYS B CA 1
ATOM 10896 C C . LYS B 1 668 ? -13.672 20.188 -4.582 1 89.69 668 LYS B C 1
ATOM 10898 O O . LYS B 1 668 ? -13.891 20.719 -5.68 1 89.69 668 LYS B O 1
ATOM 10903 N N . SER B 1 669 ? -13.031 20.812 -3.625 1 83.31 669 SER B N 1
ATOM 10904 C CA . SER B 1 669 ? -12.508 22.172 -3.77 1 83.31 669 SER B CA 1
ATOM 10905 C C . SER B 1 669 ? -11.438 22.234 -4.852 1 83.31 669 SER B C 1
ATOM 10907 O O . SER B 1 669 ? -11.203 23.297 -5.434 1 83.31 669 SER B O 1
ATOM 10909 N N . ARG B 1 670 ? -10.836 21.078 -5.105 1 86.19 670 ARG B N 1
ATOM 10910 C CA . ARG B 1 670 ? -9.789 21.031 -6.121 1 86.19 670 ARG B CA 1
ATOM 10911 C C . ARG B 1 670 ? -10.359 20.625 -7.477 1 86.19 670 ARG B C 1
ATOM 10913 O O . ARG B 1 670 ? -9.609 20.438 -8.438 1 86.19 670 ARG B O 1
ATOM 10920 N N . GLY B 1 671 ? -11.711 20.391 -7.555 1 89.38 671 GLY B N 1
ATOM 10921 C CA . GLY B 1 671 ? -12.375 20.172 -8.836 1 89.38 671 GLY B CA 1
ATOM 10922 C C . GLY B 1 671 ? -12.641 18.719 -9.133 1 89.38 671 GLY B C 1
ATOM 10923 O O . GLY B 1 671 ? -13.016 18.359 -10.258 1 89.38 671 GLY B O 1
ATOM 10924 N N . SER B 1 672 ? -12.523 17.844 -8.203 1 94.12 672 SER B N 1
ATOM 10925 C CA . SER B 1 672 ? -12.766 16.422 -8.406 1 94.12 672 SER B CA 1
ATOM 10926 C C . SER B 1 672 ? -14.258 16.125 -8.539 1 94.12 672 SER B C 1
ATOM 10928 O O . SER B 1 672 ? -15.086 16.844 -7.977 1 94.12 672 SER B O 1
ATOM 10930 N N . TYR B 1 673 ? -14.609 15.172 -9.391 1 97.31 673 TYR B N 1
ATOM 10931 C CA . TYR B 1 673 ? -15.953 14.617 -9.422 1 97.31 673 TYR B CA 1
ATOM 10932 C C . TYR B 1 673 ? -16.141 13.578 -8.32 1 97.31 673 TYR B C 1
ATOM 10934 O O . TYR B 1 673 ? -15.57 12.484 -8.383 1 97.31 673 TYR B O 1
ATOM 10942 N N . ILE B 1 674 ? -17.016 13.859 -7.375 1 97.56 674 ILE B N 1
ATOM 10943 C CA . ILE B 1 674 ? -17.047 13.086 -6.137 1 97.56 674 ILE B CA 1
ATOM 10944 C C . ILE B 1 674 ? -18.203 12.094 -6.184 1 97.56 674 ILE B C 1
ATOM 10946 O O . ILE B 1 674 ? -19.359 12.484 -6.305 1 97.56 674 ILE B O 1
ATOM 10950 N N . ILE B 1 675 ? -17.938 10.836 -6.07 1 98.62 675 ILE B N 1
ATOM 10951 C CA . ILE B 1 675 ? -18.906 9.758 -5.898 1 98.62 675 ILE B CA 1
ATOM 10952 C C . ILE B 1 675 ? -18.766 9.164 -4.5 1 98.62 675 ILE B C 1
ATOM 10954 O O . ILE B 1 675 ? -17.719 8.617 -4.145 1 98.62 675 ILE B O 1
ATOM 10958 N N . CYS B 1 676 ? -19.812 9.227 -3.699 1 98.38 676 CYS B N 1
ATOM 10959 C CA . CYS B 1 676 ? -19.734 8.742 -2.326 1 98.38 676 CYS B CA 1
ATOM 10960 C C . CYS B 1 676 ? -20.453 7.41 -2.174 1 98.38 676 CYS B C 1
ATOM 10962 O O . CYS B 1 676 ? -21.594 7.262 -2.609 1 98.38 676 CYS B O 1
ATOM 10964 N N . LEU B 1 677 ? -19.828 6.383 -1.698 1 98.56 677 LEU B N 1
ATOM 10965 C CA . LEU B 1 677 ? -20.422 5.188 -1.125 1 98.56 677 LEU B CA 1
ATOM 10966 C C . LEU B 1 677 ? -20.562 5.32 0.389 1 98.56 677 LEU B C 1
ATOM 10968 O O . LEU B 1 677 ? -19.562 5.414 1.101 1 98.56 677 LEU B O 1
ATOM 10972 N N . THR B 1 678 ? -21.781 5.367 0.878 1 97.88 678 THR B N 1
ATOM 10973 C CA . THR B 1 678 ? -21.906 5.805 2.264 1 97.88 678 THR B CA 1
ATOM 10974 C C . THR B 1 678 ? -23.188 5.25 2.883 1 97.88 678 THR B C 1
ATOM 10976 O O . THR B 1 678 ? -24.172 5.016 2.182 1 97.88 678 THR B O 1
ATOM 10979 N N . ASP B 1 679 ? -23.125 5.02 4.203 1 97.19 679 ASP B N 1
ATOM 10980 C CA . ASP B 1 679 ? -24.328 4.684 4.949 1 97.19 679 ASP B CA 1
ATOM 10981 C C . ASP B 1 679 ? -24.938 5.922 5.609 1 97.19 679 ASP B C 1
ATOM 10983 O O . ASP B 1 679 ? -25.891 5.82 6.387 1 97.19 679 ASP B O 1
ATOM 10987 N N . VAL B 1 680 ? -24.359 7.137 5.285 1 94.75 680 VAL B N 1
ATOM 10988 C CA . VAL B 1 680 ? -24.891 8.398 5.781 1 94.75 680 VAL B CA 1
ATOM 10989 C C . VAL B 1 680 ? -25.109 9.359 4.613 1 94.75 680 VAL B C 1
ATOM 10991 O O . VAL B 1 680 ? -24.562 10.469 4.594 1 94.75 680 VAL B O 1
ATOM 10994 N N . PRO B 1 681 ? -25.984 9.062 3.77 1 94.81 681 PRO B N 1
ATOM 10995 C CA . PRO B 1 681 ? -26.172 9.836 2.535 1 94.81 681 PRO B CA 1
ATOM 10996 C C . PRO B 1 681 ? -26.531 11.297 2.799 1 94.81 681 PRO B C 1
ATOM 10998 O O . PRO B 1 681 ? -26.109 12.18 2.051 1 94.81 681 PRO B O 1
ATOM 11001 N N . ASP B 1 682 ? -27.203 11.586 3.848 1 90.88 682 ASP B N 1
ATOM 11002 C CA . ASP B 1 682 ? -27.656 12.938 4.133 1 90.88 682 ASP B CA 1
ATOM 11003 C C . ASP B 1 682 ? -26.484 13.859 4.461 1 90.88 682 ASP B C 1
ATOM 11005 O O . ASP B 1 682 ? -26.547 15.062 4.199 1 90.88 682 ASP B O 1
ATOM 11009 N N . MET B 1 683 ? -25.484 13.273 4.949 1 88.75 683 MET B N 1
ATOM 11010 C CA . MET B 1 683 ? -24.344 14.07 5.402 1 88.75 683 MET B CA 1
ATOM 11011 C C . MET B 1 683 ? -23.453 14.469 4.23 1 88.75 683 MET B C 1
ATOM 11013 O O . MET B 1 683 ? -22.641 15.391 4.344 1 88.75 683 MET B O 1
ATOM 11017 N N . VAL B 1 684 ? -23.578 13.766 3.102 1 92.69 684 VAL B N 1
ATOM 11018 C CA . VAL B 1 684 ? -22.594 13.992 2.039 1 92.69 684 VAL B CA 1
ATOM 11019 C C . VAL B 1 684 ? -23.266 14.703 0.867 1 92.69 684 VAL B C 1
ATOM 11021 O O . VAL B 1 684 ? -22.609 15.062 -0.113 1 92.69 684 VAL B O 1
ATOM 11024 N N . GLN B 1 685 ? -24.531 15.031 0.908 1 90.38 685 GLN B N 1
ATOM 11025 C CA . GLN B 1 685 ? -25.312 15.578 -0.197 1 90.38 685 GLN B CA 1
ATOM 11026 C C . GLN B 1 685 ? -24.797 16.953 -0.614 1 90.38 685 GLN B C 1
ATOM 11028 O O . GLN B 1 685 ? -24.906 17.328 -1.78 1 90.38 685 GLN B O 1
ATOM 11033 N N . HIS B 1 686 ? -24.172 17.641 0.244 1 84 686 HIS B N 1
ATOM 11034 C CA . HIS B 1 686 ? -23.797 19.031 -0.003 1 84 686 HIS B CA 1
ATOM 11035 C C . HIS B 1 686 ? -22.531 19.109 -0.835 1 84 686 HIS B C 1
ATOM 11037 O O . HIS B 1 686 ? -22.234 20.156 -1.423 1 84 686 HIS B O 1
ATOM 11043 N N . PHE B 1 687 ? -21.812 18.031 -0.972 1 87.25 687 PHE B N 1
ATOM 11044 C CA . PHE B 1 687 ? -20.594 18.156 -1.754 1 87.25 687 PHE B CA 1
ATOM 11045 C C . PHE B 1 687 ? -20.469 17.016 -2.754 1 87.25 687 PHE B C 1
ATOM 11047 O O . PHE B 1 687 ? -19.719 17.109 -3.729 1 87.25 687 PHE B O 1
ATOM 11054 N N . ALA B 1 688 ? -21.172 15.906 -2.584 1 95.94 688 ALA B N 1
ATOM 11055 C CA . ALA B 1 688 ? -21.062 14.75 -3.471 1 95.94 688 ALA B CA 1
ATOM 11056 C C . ALA B 1 688 ? -21.781 15.016 -4.797 1 95.94 688 ALA B C 1
ATOM 11058 O O . ALA B 1 688 ? -22.859 15.617 -4.824 1 95.94 688 ALA B O 1
ATOM 11059 N N . ASP B 1 689 ? -21.203 14.617 -5.902 1 97.31 689 ASP B N 1
ATOM 11060 C CA . ASP B 1 689 ? -21.844 14.695 -7.207 1 97.31 689 ASP B CA 1
ATOM 11061 C C . ASP B 1 689 ? -22.812 13.531 -7.418 1 97.31 689 ASP B C 1
ATOM 11063 O O . ASP B 1 689 ? -23.844 13.672 -8.078 1 97.31 689 ASP B O 1
ATOM 11067 N N . MET B 1 690 ? -22.453 12.359 -6.941 1 97.69 690 MET B N 1
ATOM 11068 C CA . MET B 1 690 ? -23.297 11.172 -6.914 1 97.69 690 MET B CA 1
ATOM 11069 C C . MET B 1 690 ? -23.188 10.461 -5.57 1 97.69 690 MET B C 1
ATOM 11071 O O . MET B 1 690 ? -22.125 10.43 -4.961 1 97.69 690 MET B O 1
ATOM 11075 N N . VAL B 1 691 ? -24.312 9.961 -5.172 1 97.88 691 VAL B N 1
ATOM 11076 C CA . VAL B 1 691 ? -24.344 9.242 -3.9 1 97.88 691 VAL B CA 1
ATOM 11077 C C . VAL B 1 691 ? -24.891 7.832 -4.113 1 97.88 691 VAL B C 1
ATOM 11079 O O . VAL B 1 691 ? -25.953 7.648 -4.688 1 97.88 691 VAL B O 1
ATOM 11082 N N . VAL B 1 692 ? -24.141 6.828 -3.736 1 98.25 692 VAL B N 1
ATOM 11083 C CA . VAL B 1 692 ? -24.562 5.43 -3.705 1 98.25 692 VAL B CA 1
ATOM 11084 C C . VAL B 1 692 ? -24.766 4.984 -2.26 1 98.25 692 VAL B C 1
ATOM 11086 O O . VAL B 1 692 ? -23.812 4.641 -1.562 1 98.25 692 VAL B O 1
ATOM 11089 N N . PRO B 1 693 ? -25.969 4.926 -1.884 1 97.62 693 PRO B N 1
ATOM 11090 C CA . PRO B 1 693 ? -26.219 4.551 -0.492 1 97.62 693 PRO B CA 1
ATOM 11091 C C . PRO B 1 693 ? -25.891 3.088 -0.202 1 97.62 693 PRO B C 1
ATOM 11093 O O . PRO B 1 693 ? -26.188 2.211 -1.019 1 97.62 693 PRO B O 1
ATOM 11096 N N . VAL B 1 694 ? -25.25 2.838 0.912 1 97.75 694 VAL B N 1
ATOM 11097 C CA . VAL B 1 694 ? -24.938 1.509 1.431 1 97.75 694 VAL B CA 1
ATOM 11098 C C . VAL B 1 694 ? -25.609 1.32 2.795 1 97.75 694 VAL B C 1
ATOM 11100 O O . VAL B 1 694 ? -25.641 2.246 3.609 1 97.75 694 VAL B O 1
ATOM 11103 N N . PRO B 1 695 ? -26.219 0.132 3.025 1 97.12 695 PRO B N 1
ATOM 11104 C CA . PRO B 1 695 ? -26.812 -0.079 4.344 1 97.12 695 PRO B CA 1
ATOM 11105 C C . PRO B 1 695 ? -25.781 -0.142 5.461 1 97.12 695 PRO B C 1
ATOM 11107 O O . PRO B 1 695 ? -24.656 -0.58 5.234 1 97.12 695 PRO B O 1
ATOM 11110 N N . SER B 1 696 ? -26.188 0.332 6.641 1 96.31 696 SER B N 1
ATOM 11111 C CA . SER B 1 696 ? -25.328 0.155 7.809 1 96.31 696 SER B CA 1
ATOM 11112 C C . SER B 1 696 ? -25.312 -1.301 8.258 1 96.31 696 SER B C 1
ATOM 11114 O O . SER B 1 696 ? -26.359 -1.945 8.352 1 96.31 696 SER B O 1
ATOM 11116 N N . CYS B 1 697 ? -24.156 -1.834 8.453 1 96.94 697 CYS B N 1
ATOM 11117 C CA . CYS B 1 697 ? -23.984 -3.225 8.867 1 96.94 697 CYS B CA 1
ATOM 11118 C C . CYS B 1 697 ? -22.859 -3.361 9.891 1 96.94 697 CYS B C 1
ATOM 11120 O O . CYS B 1 697 ? -22 -4.219 9.75 1 96.94 697 CYS B O 1
ATOM 11122 N N . GLY B 1 698 ? -22.828 -2.369 10.789 1 95.69 698 GLY B N 1
ATOM 11123 C CA . GLY B 1 698 ? -21.812 -2.416 11.836 1 95.69 698 GLY B CA 1
ATOM 11124 C C . GLY B 1 698 ? -20.391 -2.469 11.305 1 95.69 698 GLY B C 1
ATOM 11125 O O . GLY B 1 698 ? -20.016 -1.649 10.469 1 95.69 698 GLY B O 1
ATOM 11126 N N . LEU B 1 699 ? -19.641 -3.506 11.766 1 96.88 699 LEU B N 1
ATOM 11127 C CA . LEU B 1 699 ? -18.219 -3.629 11.445 1 96.88 699 LEU B CA 1
ATOM 11128 C C . LEU B 1 699 ? -18.016 -4.066 10 1 96.88 699 LEU B C 1
ATOM 11130 O O . LEU B 1 699 ? -16.906 -3.982 9.469 1 96.88 699 LEU B O 1
ATOM 11134 N N . LEU B 1 700 ? -19.125 -4.453 9.305 1 98.12 700 LEU B N 1
ATOM 11135 C CA . LEU B 1 700 ? -19 -4.918 7.93 1 98.12 700 LEU B CA 1
ATOM 11136 C C . LEU B 1 700 ? -19.578 -3.889 6.961 1 98.12 700 LEU B C 1
ATOM 11138 O O . LEU B 1 700 ? -19.719 -4.168 5.766 1 98.12 700 LEU B O 1
ATOM 11142 N N . THR B 1 701 ? -19.875 -2.678 7.438 1 98.19 701 THR B N 1
ATOM 11143 C CA . THR B 1 701 ? -20.422 -1.631 6.578 1 98.19 701 THR B CA 1
ATOM 11144 C C . THR B 1 701 ? -19.453 -1.312 5.441 1 98.19 701 THR B C 1
ATOM 11146 O O . THR B 1 701 ? -19.859 -1.237 4.277 1 98.19 701 THR B O 1
ATOM 11149 N N . SER B 1 702 ? -18.172 -1.08 5.789 1 98.12 702 SER B N 1
ATOM 11150 C CA . SER B 1 702 ? -17.188 -0.782 4.754 1 98.12 702 SER B CA 1
ATOM 11151 C C . SER B 1 702 ? -17.062 -1.932 3.76 1 98.12 702 SER B C 1
ATOM 11153 O O . SER B 1 702 ? -16.859 -1.708 2.562 1 98.12 702 SER B O 1
ATOM 11155 N N . ALA B 1 703 ? -17.141 -3.188 4.238 1 98.56 703 ALA B N 1
ATOM 11156 C CA . ALA B 1 703 ? -17.031 -4.355 3.365 1 98.56 703 ALA B CA 1
ATOM 11157 C C . ALA B 1 703 ? -18.141 -4.363 2.314 1 98.56 703 ALA B C 1
ATOM 11159 O O . ALA B 1 703 ? -17.922 -4.82 1.189 1 98.56 703 ALA B O 1
ATOM 11160 N N . LEU B 1 704 ? -19.297 -3.803 2.637 1 98.5 704 LEU B N 1
ATOM 11161 C CA . LEU B 1 704 ? -20.438 -3.768 1.736 1 98.5 704 LEU B CA 1
ATOM 11162 C C . LEU B 1 704 ? -20.156 -2.902 0.516 1 98.5 704 LEU B C 1
ATOM 11164 O O . LEU B 1 704 ? -20.734 -3.107 -0.55 1 98.5 704 LEU B O 1
ATOM 11168 N N . CYS B 1 705 ? -19.219 -1.994 0.662 1 98.5 705 CYS B N 1
ATOM 11169 C CA . CYS B 1 705 ? -18.938 -1.047 -0.41 1 98.5 705 CYS B CA 1
ATOM 11170 C C . CYS B 1 705 ? -18.281 -1.748 -1.598 1 98.5 705 CYS B C 1
ATOM 11172 O O . CYS B 1 705 ? -18.25 -1.2 -2.701 1 98.5 705 CYS B O 1
ATOM 11174 N N . ILE B 1 706 ? -17.828 -3.008 -1.457 1 98.56 706 ILE B N 1
ATOM 11175 C CA . ILE B 1 706 ? -17.188 -3.727 -2.555 1 98.56 706 ILE B CA 1
ATOM 11176 C C . ILE B 1 706 ? -18.234 -4.137 -3.584 1 98.56 706 ILE B C 1
ATOM 11178 O O . ILE B 1 706 ? -17.922 -4.273 -4.77 1 98.56 706 ILE B O 1
ATOM 11182 N N . ILE B 1 707 ? -19.516 -4.266 -3.152 1 98.62 707 ILE B N 1
ATOM 11183 C CA . ILE B 1 707 ? -20.594 -4.746 -4.023 1 98.62 707 ILE B CA 1
ATOM 11184 C C . ILE B 1 707 ? -20.859 -3.717 -5.117 1 98.62 707 ILE B C 1
ATOM 11186 O O . ILE B 1 707 ? -20.797 -4.035 -6.309 1 98.62 707 ILE B O 1
ATOM 11190 N N . PRO B 1 708 ? -21.141 -2.43 -4.754 1 98.69 708 PRO B N 1
ATOM 11191 C CA . PRO B 1 708 ? -21.312 -1.438 -5.82 1 98.69 708 PRO B CA 1
ATOM 11192 C C . PRO B 1 708 ? -20.078 -1.308 -6.703 1 98.69 708 PRO B C 1
ATOM 11194 O O . PRO B 1 708 ? -20.188 -1.119 -7.918 1 98.69 708 PRO B O 1
ATOM 11197 N N . ILE B 1 709 ? -18.906 -1.387 -6.145 1 98.69 709 ILE B N 1
ATOM 11198 C CA . ILE B 1 709 ? -17.672 -1.241 -6.902 1 98.69 709 ILE B CA 1
ATOM 11199 C C . ILE B 1 709 ? -17.578 -2.34 -7.957 1 98.69 709 ILE B C 1
ATOM 11201 O O . ILE B 1 709 ? -17.266 -2.07 -9.117 1 98.69 709 ILE B O 1
ATOM 11205 N N . GLN B 1 710 ? -17.859 -3.604 -7.551 1 98.44 710 GLN B N 1
ATOM 11206 C CA . GLN B 1 710 ? -17.828 -4.734 -8.477 1 98.44 710 GLN B CA 1
ATOM 11207 C C . GLN B 1 710 ? -18.812 -4.535 -9.617 1 98.44 710 GLN B C 1
ATOM 11209 O O . GLN B 1 710 ? -18.469 -4.734 -10.789 1 98.44 710 GLN B O 1
ATOM 11214 N N . LEU B 1 711 ? -20.031 -4.105 -9.297 1 98.56 711 LEU B N 1
ATOM 11215 C CA . LEU B 1 711 ? -21.062 -3.973 -10.312 1 98.56 711 LEU B CA 1
ATOM 11216 C C . LEU B 1 711 ? -20.797 -2.777 -11.219 1 98.56 711 LEU B C 1
ATOM 11218 O O . LEU B 1 711 ? -21.062 -2.832 -12.422 1 98.56 711 LEU B O 1
ATOM 11222 N N . ILE B 1 712 ? -20.266 -1.674 -10.68 1 98.62 712 ILE B N 1
ATOM 11223 C CA . ILE B 1 712 ? -19.891 -0.526 -11.492 1 98.62 712 ILE B CA 1
ATOM 11224 C C . ILE B 1 712 ? -18.797 -0.936 -12.477 1 98.62 712 ILE B C 1
ATOM 11226 O O . ILE B 1 712 ? -18.875 -0.625 -13.664 1 98.62 712 ILE B O 1
ATOM 11230 N N . ALA B 1 713 ? -17.766 -1.62 -11.977 1 98.06 713 ALA B N 1
ATOM 11231 C CA . ALA B 1 713 ? -16.688 -2.098 -12.836 1 98.06 713 ALA B CA 1
ATOM 11232 C C . ALA B 1 713 ? -17.234 -3.004 -13.938 1 98.06 713 ALA B C 1
ATOM 11234 O O . ALA B 1 713 ? -16.797 -2.916 -15.086 1 98.06 713 ALA B O 1
ATOM 11235 N N . TYR B 1 714 ? -18.188 -3.9 -13.562 1 97.75 714 TYR B N 1
ATOM 11236 C CA . TYR B 1 714 ? -18.828 -4.801 -14.516 1 97.75 714 TYR B CA 1
ATOM 11237 C C . TYR B 1 714 ? -19.5 -4.016 -15.633 1 97.75 714 TYR B C 1
ATOM 11239 O O . TYR B 1 714 ? -19.281 -4.289 -16.812 1 97.75 714 TYR B O 1
ATOM 11247 N N . HIS B 1 715 ? -20.266 -3.012 -15.297 1 98.25 715 HIS B N 1
ATOM 11248 C CA . HIS B 1 715 ? -21.031 -2.25 -16.281 1 98.25 715 HIS B CA 1
ATOM 11249 C C . HIS B 1 715 ? -20.109 -1.4 -17.156 1 98.25 715 HIS B C 1
ATOM 11251 O O . HIS B 1 715 ? -20.359 -1.23 -18.344 1 98.25 715 HIS B O 1
ATOM 11257 N N . ILE B 1 716 ? -19.047 -0.846 -16.594 1 98.06 716 ILE B N 1
ATOM 11258 C CA . ILE B 1 716 ? -18.078 -0.107 -17.391 1 98.06 716 ILE B CA 1
ATOM 11259 C C . ILE B 1 716 ? -17.484 -1.024 -18.469 1 98.06 716 ILE B C 1
ATOM 11261 O O . ILE B 1 716 ? -17.359 -0.631 -19.625 1 98.06 716 ILE B O 1
ATOM 11265 N N . THR B 1 717 ? -17.125 -2.209 -18.031 1 96.69 717 THR B N 1
ATOM 11266 C CA . THR B 1 717 ? -16.516 -3.18 -18.938 1 96.69 717 THR B CA 1
ATOM 11267 C C . THR B 1 717 ? -17.453 -3.496 -20.109 1 96.69 717 THR B C 1
ATOM 11269 O O . THR B 1 717 ? -17.031 -3.555 -21.25 1 96.69 717 THR B O 1
ATOM 11272 N N . LEU B 1 718 ? -18.75 -3.652 -19.828 1 96.5 718 LEU B N 1
ATOM 11273 C CA . LEU B 1 718 ? -19.734 -3.938 -20.859 1 96.5 718 LEU B CA 1
ATOM 11274 C C . LEU B 1 718 ? -19.891 -2.752 -21.812 1 96.5 718 LEU B C 1
ATOM 11276 O O . LEU B 1 718 ? -19.984 -2.934 -23.031 1 96.5 718 LEU B O 1
ATOM 11280 N N . LEU B 1 719 ? -19.922 -1.621 -21.188 1 96.81 719 LEU B N 1
ATOM 11281 C CA . LEU B 1 719 ? -20.062 -0.411 -22 1 96.81 719 LEU B CA 1
ATOM 11282 C C . LEU B 1 719 ? -18.875 -0.251 -22.953 1 96.81 719 LEU B C 1
ATOM 11284 O O . LEU B 1 719 ? -19.031 0.326 -24.031 1 96.81 719 LEU B O 1
ATOM 11288 N N . CYS B 1 720 ? -17.75 -0.777 -22.578 1 94.88 720 CYS B N 1
ATOM 11289 C CA . CYS B 1 720 ? -16.547 -0.689 -23.406 1 94.88 720 CYS B CA 1
ATOM 11290 C C . CYS B 1 720 ? -16.438 -1.875 -24.359 1 94.88 720 CYS B C 1
ATOM 11292 O O . CYS B 1 720 ? -15.469 -1.998 -25.109 1 94.88 720 CYS B O 1
ATOM 11294 N N . GLY B 1 721 ? -17.391 -2.869 -24.297 1 92.56 721 GLY B N 1
ATOM 11295 C CA . GLY B 1 721 ? -17.438 -4.004 -25.203 1 92.56 721 GLY B CA 1
ATOM 11296 C C . GLY B 1 721 ? -16.422 -5.082 -24.859 1 92.56 721 GLY B C 1
ATOM 11297 O O . GLY B 1 721 ? -15.906 -5.762 -25.75 1 92.56 721 GLY B O 1
ATOM 11298 N N . ARG B 1 722 ? -16.109 -5.219 -23.625 1 91.56 722 ARG B N 1
ATOM 11299 C CA . ARG B 1 722 ? -15.117 -6.191 -23.188 1 91.56 722 ARG B CA 1
ATOM 11300 C C . ARG B 1 722 ? -15.758 -7.293 -22.359 1 91.56 722 ARG B C 1
ATOM 11302 O O . ARG B 1 722 ? -16.906 -7.168 -21.938 1 91.56 722 ARG B O 1
ATOM 11309 N N . ASN B 1 723 ? -15.023 -8.406 -22.188 1 91.06 723 ASN B N 1
ATOM 11310 C CA . ASN B 1 723 ? -15.461 -9.531 -21.359 1 91.06 723 ASN B CA 1
ATOM 11311 C C . ASN B 1 723 ? -14.898 -9.438 -19.938 1 91.06 723 ASN B C 1
ATOM 11313 O O . ASN B 1 723 ? -13.688 -9.523 -19.734 1 91.06 723 ASN B O 1
ATOM 11317 N N . PRO B 1 724 ? -15.758 -9.328 -18.938 1 94.06 724 PRO B N 1
ATOM 11318 C CA . PRO B 1 724 ? -15.281 -9.148 -17.562 1 94.06 724 PRO B CA 1
ATOM 11319 C C . PRO B 1 724 ? -14.648 -10.414 -17 1 94.06 724 PRO B C 1
ATOM 11321 O O . PRO B 1 724 ? -13.938 -10.352 -15.984 1 94.06 724 PRO B O 1
ATOM 11324 N N . ASP B 1 725 ? -14.875 -11.578 -17.578 1 90.81 725 ASP B N 1
ATOM 11325 C CA . ASP B 1 725 ? -14.422 -12.852 -17.016 1 90.81 725 ASP B CA 1
ATOM 11326 C C . ASP B 1 725 ? -12.945 -13.086 -17.312 1 90.81 725 ASP B C 1
ATOM 11328 O O . ASP B 1 725 ? -12.273 -13.844 -16.609 1 90.81 725 ASP B O 1
ATOM 11332 N N . ILE B 1 726 ? -12.477 -12.469 -18.391 1 87.94 726 ILE B N 1
ATOM 11333 C CA . ILE B 1 726 ? -11.141 -12.805 -18.859 1 87.94 726 ILE B CA 1
ATOM 11334 C C . ILE B 1 726 ? -10.359 -11.523 -19.156 1 87.94 726 ILE B C 1
ATOM 11336 O O . ILE B 1 726 ? -10.047 -11.242 -20.328 1 87.94 726 ILE B O 1
ATOM 11340 N N . PRO B 1 727 ? -9.922 -10.914 -18.125 1 87.62 727 PRO B N 1
ATOM 11341 C CA . PRO B 1 727 ? -9.102 -9.727 -18.359 1 87.62 727 PRO B CA 1
ATOM 11342 C C . PRO B 1 727 ? -7.781 -10.047 -19.062 1 87.62 727 PRO B C 1
ATOM 11344 O O . PRO B 1 727 ? -7.23 -11.133 -18.875 1 87.62 727 PRO B O 1
ATOM 11347 N N . ARG B 1 728 ? -7.324 -9.133 -19.75 1 83.12 728 ARG B N 1
ATOM 11348 C CA . ARG B 1 728 ? -6.094 -9.328 -20.516 1 83.12 728 ARG B CA 1
ATOM 11349 C C . ARG B 1 728 ? -4.914 -9.609 -19.578 1 83.12 728 ARG B C 1
ATOM 11351 O O . ARG B 1 728 ? -4.75 -8.938 -18.562 1 83.12 728 ARG B O 1
ATOM 11358 N N . GLY B 1 729 ? -4.188 -10.648 -19.891 1 77.88 729 GLY B N 1
ATOM 11359 C CA . GLY B 1 729 ? -2.928 -10.914 -19.219 1 77.88 729 GLY B CA 1
ATOM 11360 C C . GLY B 1 729 ? -3.102 -11.625 -17.891 1 77.88 729 GLY B C 1
ATOM 11361 O O . GLY B 1 729 ? -2.123 -11.898 -17.203 1 77.88 729 GLY B O 1
ATOM 11362 N N . LEU B 1 730 ? -4.316 -11.883 -17.484 1 82.75 730 LEU B N 1
ATOM 11363 C CA . LEU B 1 730 ? -4.52 -12.461 -16.156 1 82.75 730 LEU B CA 1
ATOM 11364 C C . LEU B 1 730 ? -5.031 -13.891 -16.266 1 82.75 730 LEU B C 1
ATOM 11366 O O . LEU B 1 730 ? -5.605 -14.281 -17.281 1 82.75 730 LEU B O 1
ATOM 11370 N N . SER B 1 731 ? -4.625 -14.602 -15.203 1 74.81 731 SER B N 1
ATOM 11371 C CA . SER B 1 731 ? -5.152 -15.953 -15.008 1 74.81 731 SER B CA 1
ATOM 11372 C C . SER B 1 731 ? -5.629 -16.156 -13.578 1 74.81 731 SER B C 1
ATOM 11374 O O . SER B 1 731 ? -5.305 -15.359 -12.688 1 74.81 731 SER B O 1
ATOM 11376 N N . LYS B 1 732 ? -6.469 -17.062 -13.375 1 69.62 732 LYS B N 1
ATOM 11377 C CA . LYS B 1 732 ? -7.074 -17.281 -12.062 1 69.62 732 LYS B CA 1
ATOM 11378 C C . LYS B 1 732 ? -6.055 -17.859 -11.078 1 69.62 732 LYS B C 1
ATOM 11380 O O . LYS B 1 732 ? -6.039 -17.469 -9.906 1 69.62 732 LYS B O 1
ATOM 11385 N N . ALA B 1 733 ? -5.391 -18.797 -11.461 1 59.84 733 ALA B N 1
ATOM 11386 C CA . ALA B 1 733 ? -4.344 -19.344 -10.594 1 59.84 733 ALA B CA 1
ATOM 11387 C C . ALA B 1 733 ? -2.982 -18.75 -10.945 1 59.84 733 ALA B C 1
ATOM 11389 O O . ALA B 1 733 ? -2.545 -18.828 -12.102 1 59.84 733 ALA B O 1
ATOM 11390 N N . VAL B 1 734 ? -2.5 -17.766 -10 1 56.78 734 VAL B N 1
ATOM 11391 C CA . VAL B 1 734 ? -1.306 -17.016 -10.344 1 56.78 734 VAL B CA 1
ATOM 11392 C C . VAL B 1 734 ? -0.08 -17.641 -9.688 1 56.78 734 VAL B C 1
ATOM 11394 O O . VAL B 1 734 ? -0.145 -18.094 -8.539 1 56.78 734 VAL B O 1
ATOM 11397 N N . THR B 1 735 ? 0.795 -18.078 -10.469 1 47.03 735 THR B N 1
ATOM 11398 C CA . THR B 1 735 ? 2.092 -18.516 -9.969 1 47.03 735 THR B CA 1
ATOM 11399 C C . THR B 1 735 ? 3.078 -17.359 -9.914 1 47.03 735 THR B C 1
ATOM 11401 O O . THR B 1 735 ? 3.344 -16.719 -10.938 1 47.03 735 THR B O 1
ATOM 11404 N N . VAL B 1 736 ? 2.977 -16.375 -8.844 1 43.75 736 VAL B N 1
ATOM 11405 C CA . VAL B 1 736 ? 3.957 -15.297 -8.812 1 43.75 736 VAL B CA 1
ATOM 11406 C C . VAL B 1 736 ? 5.305 -15.836 -8.328 1 43.75 736 VAL B C 1
ATOM 11408 O O . VAL B 1 736 ? 5.359 -16.672 -7.422 1 43.75 736 VAL B O 1
ATOM 11411 N N . LEU B 1 737 ? 6.391 -16.047 -9.062 1 40.75 737 LEU B N 1
ATOM 11412 C CA . LEU B 1 737 ? 7.707 -16.328 -8.5 1 40.75 737 LEU B CA 1
ATOM 11413 C C . LEU B 1 737 ? 8.266 -15.094 -7.781 1 40.75 737 LEU B C 1
ATOM 11415 O O . LEU B 1 737 ? 8.094 -13.969 -8.25 1 40.75 737 LEU B O 1
#

pLDDT: mean 83.09, std 21.94, range [15.87, 98.75]

Organism: NCBI:txid1537102

InterPro domains:
  IPR001347 SIS domain [PF01380] (402-529)
  IPR001347 SIS domain [PF01380] (590-682)
  IPR001347 SIS domain [PS51464] (399-540)
  IPR001347 SIS domain [PS51464] (587-727)
  IPR017932 Glutamine amidotransferase type 2 domain [PS51278] (65-297)
  IPR029055 Nucleophile aminohydrolases, N-terminal [G3DSA:3.60.20.10] (65-308)
  IPR029055 Nucleophile aminohydrolases, N-terminal [SSF56235] (65-297)
  IPR035466 GlmS/AgaS, SIS domain 1 [cd05008] (408-534)
  IPR035490 GlmS/FrlB, SIS domain 2 [cd05009] (586-735)
  IPR046348 SIS domain superfamily [SSF53697] (388-736)

Foldseek 3Di:
DDDDDDDDPDPDDDDDPDPDDDDDPDDPPDDDDDDDDDDPDDPPPPPVVPPPPPPPPAAQKWQQKKKKWKAAQDWRVVLQLLQCLLCLLSAQFKKKKWFDDPLAIDIDIFGDDPDSHCRSVVSVVVCVVHSGPGRTMMMMHDQDDFDDRGRQQYDFEAEPVRFKTKDKGIDFDCLVVCCVPPPVVCCVVVNDPDDDQDRHPNNSLNHQLVVLCVVPVDSLVSNVVSVVPTGGWMKMWMDGSVCSQWIKIAGALQKKKKFAFPVGRMIMIMSDCSSCLVGGQKIDIDDHPDIDTDGSVVVVVCVVPPDIDGGDDDDADPDLPPDPALLLSLLLLQLCLLLVLLCFWPDDDDPSVVSNVVSVPCLALPDDDPVVSLVSLVVLLPDQLVPIDGHQVQDDPVRLVLLLQAQEEEEEEDALLQLLQQLLQLLLVLADRHPYYYYDYLQDDPPVRLQDLSYEYEQEDAALRQSSSLVSLQVSCVNHVSYAYEYEYADPPHSNCVSGPGYHYLSSHDRQFQQDRSSSSSSNLNSNSSSLNSQVSHPDQPPDPPDCPPSHDNHSVVSSSLSSSLSSNVSVLSNVLSVPLVQLLVVLVVCLPAQEAEEEDARSLLSLSSSLCVLLCQFQVHNYYRDYLVCCVVPVVVVQALVSLHEYEQEAEPVRHPSSLVSQQVSQVRNHQYEYEYCCQVVNVVRHPHYDHGHDRGSCRSVSSNSSSSSSSVSSNVVVVHHRRDGNSTRNRISRD/DDDDDDDDDDPDDDDDDPDDPDDDDDDDDDDDDPPPDDDDDPVVVVVVVPPPPPPPPAAQKWQQKKKKWKAFQDWRVVLQLLQCLLCLLSAQFKKKKWFDDPLAIDIDIFGDDPDSHCRSVVSVVVCVVHSGPGRTMMMMHDQDDFDDRGRQQYDFEAEPVRFKTKDKGIDFDCLVVCCVPPPVVCCVVVNDPDDDQDRHPNNSLNHQLVVLCVVPVDSLVSNVVSVVPTGGWMKMWMDGSVCSQWIKIAGALQKKKKFAFPVGRMIMIMSDPSSCLVGGQKIDIDDHPDIDTDGSVVVVVCVVPDDIDGGDDDDADPDLPPDPALLLSLLLLQLCLLLVLLCFWPDDDDPSNVSNVVSVVCLAQPDDDPVVSLVSLVVLLPDQLVPIDGHQVQDDPVRLVLLLQAQEEEEEEDALLQLLQQLLQLLLVLADRHPYYYYDYLQDDPPVRLQDLSYEYEQEDAALRQSSSLVSLQVSCVNHVSYAYEYEYADPPHSNCVSGPGYHYLSNHDRQFQQDRSSSSSSNLNSNSSSLNSQVSHPDQPPDPPDCPPSHDNHSVVSSSLSSSLSSNVSVLSNVLSVPLVQLLVVLVVCLPAQEAEEEDARSLLSLSSSLCVLLCQFQVHNYYRDYLVCCVVPVVVVQALVSLHEYEQEAEPVRHPSSLVSQQVSQVRNHQYEYEYCCQVVNVVRHPHYDHGHDRRSCRSVSSNSSSSSSSVSSNVVVVHRRRDGNSTRNRISRD

Solvent-accessible surface area (backbone atoms only — not comparable to full-atom values): 77217 Å² total; per-residue (Å²): 138,92,80,85,78,89,87,76,85,71,86,82,83,86,90,80,85,88,88,66,94,82,85,75,93,73,88,71,74,68,81,85,78,78,75,91,78,88,80,83,76,85,73,72,69,69,63,69,70,65,67,69,77,58,74,61,69,68,56,50,26,31,43,29,30,27,47,26,33,39,39,32,86,54,62,32,54,60,56,34,51,50,22,38,62,68,33,39,52,22,11,35,33,16,20,18,36,33,30,44,44,94,74,39,76,47,74,52,56,23,34,36,76,91,42,69,63,42,10,62,63,52,40,57,64,67,42,70,89,47,64,70,91,16,39,26,34,42,20,24,19,29,34,66,48,57,35,49,75,31,48,85,65,19,34,53,27,46,18,91,80,59,52,36,40,33,35,67,28,36,30,57,77,39,58,62,56,48,39,61,69,63,44,45,58,38,32,75,72,64,76,42,81,84,77,78,83,57,71,25,50,60,44,39,50,27,34,48,26,42,55,36,22,71,73,65,76,33,68,67,58,12,46,49,58,46,58,72,67,63,40,46,16,28,20,42,43,32,41,35,56,90,42,73,71,42,40,36,38,36,27,31,87,31,68,39,31,36,30,50,35,73,86,49,85,24,37,40,34,22,46,50,64,76,55,43,38,90,48,22,56,41,31,39,72,66,49,70,73,42,72,45,69,45,29,72,68,50,47,54,52,43,67,73,72,44,80,72,44,79,53,74,80,72,91,73,82,90,63,37,71,94,38,95,37,40,43,57,39,40,50,71,48,40,37,53,45,34,42,61,54,38,37,22,42,58,49,70,93,52,72,66,19,52,52,15,53,51,36,58,74,50,44,68,53,67,93,63,61,69,69,56,48,55,52,50,16,52,55,38,51,70,55,60,50,89,77,59,43,72,53,61,82,64,50,54,71,65,60,48,50,50,58,48,68,25,39,32,44,36,35,32,10,53,55,59,48,28,39,22,46,42,43,34,42,60,58,54,46,50,47,61,65,59,81,39,68,51,69,33,42,29,69,57,68,67,66,68,73,56,61,51,53,60,31,34,37,40,37,40,30,64,63,14,58,34,38,28,44,38,52,37,48,51,48,47,40,71,76,17,72,61,38,46,37,30,19,35,24,49,39,82,91,20,64,28,44,71,66,27,82,39,48,41,71,67,40,67,49,88,77,79,25,41,62,80,49,34,64,37,58,39,46,29,49,51,48,40,52,52,49,37,50,36,34,68,67,39,82,60,77,66,80,69,88,58,65,51,73,71,83,37,54,68,39,36,66,58,46,36,44,45,50,46,46,16,57,34,35,42,19,42,50,47,49,56,57,71,72,49,53,67,61,30,48,54,52,14,64,71,48,58,83,48,62,53,37,38,24,30,8,53,76,58,24,26,42,38,16,43,48,42,17,43,46,27,22,31,41,46,59,24,52,38,42,50,40,47,46,40,49,36,59,57,30,59,43,32,61,53,32,53,89,70,29,33,38,32,42,36,41,31,40,79,92,52,33,67,40,38,47,52,41,51,44,31,42,40,40,49,34,33,40,33,34,31,42,19,55,46,58,81,79,44,60,88,69,41,74,40,79,45,77,41,70,81,29,71,82,43,28,46,64,54,52,47,56,60,46,52,50,21,24,49,43,25,14,50,74,70,72,49,61,56,38,59,33,50,84,52,40,53,42,40,19,38,37,138,80,94,78,73,94,77,71,96,79,86,80,78,94,74,87,75,88,84,79,86,77,88,88,81,79,90,74,92,76,85,84,83,80,84,66,80,81,76,93,76,88,64,72,66,68,60,69,68,62,66,68,75,56,76,61,69,67,56,49,28,31,43,28,29,27,46,26,34,40,40,32,86,56,63,32,54,60,54,33,52,49,23,39,60,66,32,38,53,23,11,34,31,15,20,19,34,33,28,43,43,95,75,39,77,47,74,51,56,22,33,34,76,91,43,68,61,41,10,62,62,53,40,56,63,64,41,70,89,47,62,70,91,16,39,27,32,40,18,24,19,29,35,64,46,57,36,49,75,32,48,86,66,18,32,53,28,46,18,91,80,60,52,36,40,33,34,68,27,36,29,57,76,40,59,64,56,48,40,61,68,63,45,45,58,37,31,76,72,64,77,42,80,85,78,77,83,58,70,26,50,60,46,39,48,28,34,48,27,41,54,37,22,71,74,65,76,32,66,68,60,12,47,50,58,44,58,73,68,64,40,46,16,28,21,40,44,33,42,35,55,89,42,75,71,41,39,36,38,35,28,31,86,29,67,41,31,37,30,52,35,73,86,50,86,24,38,40,32,21,47,49,64,77,54,44,39,89,47,22,55,41,32,38,71,66,50,70,72,44,72,46,72,43,28,72,67,51,48,55,51,43,66,72,72,46,80,73,42,79,54,74,79,71,90,73,81,89,62,37,71,95,36,94,38,40,43,58,40,40,51,70,48,40,36,52,47,34,41,61,54,36,35,20,42,59,50,70,92,53,71,65,20,50,52,15,51,53,34,53,76,44,40,66,52,64,94,64,62,71,66,57,48,54,52,50,14,53,54,39,50,70,56,61,50,90,77,58,43,73,53,61,81,64,50,54,73,65,59,48,49,50,58,47,68,26,38,33,45,37,35,31,9,53,54,58,48,28,38,22,46,44,45,32,42,60,57,55,47,51,47,59,65,60,81,40,69,52,71,32,43,30,69,55,67,67,66,68,73,57,62,50,50,60,31,34,36,41,39,40,28,65,63,14,57,36,37,26,45,38,51,38,48,51,48,47,40,70,76,16,71,61,38,45,38,30,17,36,24,47,40,80,90,20,64,29,45,70,68,28,83,39,50,41,71,66,34,66,49,90,76,79,23,41,63,80,49,34,64,37,58,39,47,30,50,52,48,40,51,53,50,36,51,36,33,66,68,39,83,60,77,65,81,68,87,58,66,50,75,72,82,38,54,68,39,37,64,59,46,35,45,44,51,45,47,15,58,34,34,43,21,41,48,46,50,55,58,70,69,49,52,67,60,31,47,53,52,14,64,72,47,56,82,47,63,54,35,37,24,30,7,53,75,58,23,25,41,38,16,43,48,40,19,44,46,27,22,32,40,46,60,24,52,39,42,49,40,47,46,44,49,35,58,58,30,59,42,31,60,53,34,51,89,70,30,32,39,32,41,37,40,32,41,79,91,52,33,68,38,37,46,52,39,51,44,31,41,41,40,50,34,32,40,32,33,33,41,19,56,47,58,82,81,44,59,88,69,42,75,40,78,46,78,41,71,80,29,71,83,44,29,45,64,55,54,48,56,60,47,53,50,21,26,49,42,25,12,51,74,70,73,50,63,56,37,59,34,50,85,53,39,53,42,40,19,38,42

Nearest PDB structures (foldseek):
  6zmj-assembly1_A  TM=7.617E-01  e=1.834E-42  Homo sapiens
  6r4j-assembly1_A  TM=7.614E-01  e=3.368E-41  Homo sapiens
  6r4g-assembly1_A  TM=7.675E-01  e=1.079E-40  Homo sapiens
  6r4e-assembly1_A  TM=7.513E-01  e=1.407E-41  Homo sapiens
  6r4h-assembly1_A  TM=7.529E-01  e=2.846E-40  Homo sapiens

Radius of gyration: 36.04 Å; Cα contacts (8 Å, |Δi|>4): 3194; chains: 2; bounding box: 119×120×105 Å

Secondary structure (DSSP, 8-state):
----------------------S-----TT-----------SGGGSSTTGGG-------------EEEEEESSS-HHHHHHHHHHHTGGG--SEEEEEEEETTEEEEEEEE--SSTT-HHHHHHHHHTTSSTT-SEEEEEEE--SSS-S-TTTSSPEE-TTS-EEEEEEEEES-HHHHIIIIIHHHHHTTSS---PPPSSHHHHHHHHHHHHHHHHS-HHHHHHHHHTT--EEEEEEEEETT-TT-EEEEEEBS--EEEE-SSSS-EEEESSGGGTTTT-SEEEEPPTT-EEEE-HHHHHHHHHHSPPEEPP--------TTSSSHHHHHHHTGGGHHHHHHHHEE--SSHHHHHHHHHHH----TT--HHHHHHHHHHHHHS-GGG-EE--TTS-HHHHHHHHH-SEEEEEE-HHHHHHHHHHHHHHTTSSS-SEEEEEETTB--GGGG--TT-EEEEEESSS--HHHHHHHHHHHHH-TT-EEEEEESSTT-HHHHHSSEEEE-------SSS-SHHHHHHHHHHHHHHHHHHHH------S---GGGS--S-HHHHHHHHHHHHHHHHHHHHHHHT-HHHHHHHHHHHTT-SEEEEEESTHHHHHHHHHHHHIIIII--EEEEEEGGGTTTTGGGG--TTTT-EEEEEE-GGGHHHHHHHHHHHHHTT-EEEEEES-HHHHTTT-SEEEE----GGGHHHHTHHHHHHHHHHHHHHTT--TTS-TT--SS----/-------------------------------------S-----TTSSTTSTT----S--------EEEEEESSS-HHHHHHHHHHHTGGG--SEEEEEEEETTEEEEEEEE--SSTT-HHHHHHHHHTTSSTT-SEEEEEEE--SSS-S-TTTSSPEE-TTSSEEEEEEEEES-HHHHIIIIIHHHHHTTSS---PPPSSHHHHHHHHHHHHHHHHS-HHHHHHHHHTT--EEEEEEEEETT-TT-EEEEEEBS--EEEE-SSSS-EEEESSGGGTTTT-SEEEEPPTT-EEEE-HHHHHHHHHHSPPEEPP--------TTSSSHHHHHHHTGGGHHHHHHHHEE--SSHHHHHHHHHHH----TT--HHHHHHHHHHHHHS-GGG-EE--TTS-HHHHHHHHH-SEEEEEE-HHHHHHHHHHHHHHTTSSS-SEEEEEETTB--GGGG--TT-EEEEEESSS--HHHHHHHHHHHHH-TT-EEEEEESSTT-HHHHHSSEEEE-------SSS-SHHHHHHHHHHHHHHHHHHHH------S---GGGS--S-HHHHHHHHHHHHHHHHHHHHHHHT-HHHHHHHHHHHTT-SEEEEEESTHHHHHHHHHHHHIIIII--EEEEEEGGGTTTTGGGG--TTTT-EEEEEE-GGGHHHHHHHHHHHHHTT-EEEEEES-HHHHTTT-SEEEE----GGGHHHHTHHHHHHHHHHHHHHTT--TTS-TT--SS----

Sequence (1474 aa):
MYLAEKGFFTFNNGTNFYNWLNPKDKHLVDSSRCRNTDGKSGIDYLSSLFHRFKSIFPIRYAECCGIVGYLGPEETKDVLLHGIKSMKHRGYDSCGICTLDKGVLNVTKCTSVGTPADCFEILKSRVKDSHSNSNLGIGHTRWATVGIPSDSNAHPHFDFKKRLSLVHNGTVSNTIQIFEEHYKPSIEKGEIPAFELPDSDSASIALFIGLEYDRCNDVMLAFKRTVSRLKGTWALCMISISHPNSLFVACSEAPLLFARSTKDDGIYIASEVTVFSHDATECIALEDGDIFELNRKVVDELYRTSPLIELSVEKISETPAPFDHWFLKEAMEQPYVARLVLSSICEGTGVLGEISERAKGNYCLLDRNPDEIEKECSILSSLDPSLLQFTIPSLDKFAISKLVESKRLFFVACGSSKYAAAYAATILQKGFGFESIEVDDSSDLTLYRYWNPENVVIHISNSGETLDCILAANFIKSINPNCFNISLVNILHSSLERSCESSLYLRIGRENSVPSTKAFSAQVVLLLLVGAYVLSQKDVSVQGSIKEDEGFYTSNASLVSDIYGSLLKFGSCISDLLSKNDIYVQVAKKLRDTSRMYIIGKGCGYIIAQEGALKFKEVSYIQAEAVLCGAMKHGVLAMISPTEMTPAICIITKEDAELSMNCARQLKSRGSYIICLTDVPDMVQHFADMVVPVPSCGLLTSALCIIPIQLIAYHITLLCGRNPDIPRGLSKAVTVLMYLAEKGFFTFNNGTNFYNWLNPKDKHLVDSSRCRNTDGKSGIDYLSSLFHRFKSIFPIRYAECCGIVGYLGPEETKDVLLHGIKSMKHRGYDSCGICTLDKGVLNVTKCTSVGTPADCFEILKSRVKDSHSNSNLGIGHTRWATVGIPSDSNAHPHFDFKKRLSLVHNGTVSNTIQIFEEHYKPSIEKGEIPAFELPDSDSASIALFIGLEYDRCNDVMLAFKRTVSRLKGTWALCMISISHPNSLFVACSEAPLLFARSTKDDGIYIASEVTVFSHDATECIALEDGDIFELNRKVVDELYRTSPLIELSVEKISETPAPFDHWFLKEAMEQPYVARLVLSSICEGTGVLGEISERAKGNYCLLDRNPDEIEKECSILSSLDPSLLQFTIPSLDKFAISKLVESKRLFFVACGSSKYAAAYAATILQKGFGFESIEVDDSSDLTLYRYWNPENVVIHISNSGETLDCILAANFIKSINPNCFNISLVNILHSSLERSCESSLYLRIGRENSVPSTKAFSAQVVLLLLVGAYVLSQKDVSVQGSIKEDEGFYTSNASLVSDIYGSLLKFGSCISDLLSKNDIYVQVAKKLRDTSRMYIIGKGCGYIIAQEGALKFKEVSYIQAEAVLCGAMKHGVLAMISPTEMTPAICIITKEDAELSMNCARQLKSRGSYIICLTDVPDMVQHFADMVVPVPSCGLLTSALCIIPIQLIAYHITLLCGRNPDIPRGLSKAVTVL